Protein AF-0000000082055463 (afdb_homodimer)

Structure (mmCIF, N/CA/C/O backbone):
data_AF-0000000082055463-model_v1
#
loop_
_entity.id
_entity.type
_entity.pdbx_description
1 polymer 'Glycoside hydrolase family 31 TIM barrel domain-containing protein'
#
loop_
_atom_site.group_PDB
_atom_site.id
_atom_site.type_symbol
_atom_site.label_atom_id
_atom_site.label_alt_id
_atom_site.label_comp_id
_atom_site.label_asym_id
_atom_site.label_entity_id
_atom_site.label_seq_id
_atom_site.pdbx_PDB_ins_code
_atom_site.Cartn_x
_atom_site.Cartn_y
_atom_site.Cartn_z
_atom_site.occupancy
_atom_site.B_iso_or_equiv
_atom_site.auth_seq_id
_atom_site.auth_comp_id
_atom_site.auth_asym_id
_atom_site.auth_atom_id
_atom_site.pdbx_PDB_model_num
ATOM 1 N N . MET A 1 1 ? -31.953 27.734 26.719 1 93.81 1 MET A N 1
ATOM 2 C CA . MET A 1 1 ? -32.031 26.891 25.531 1 93.81 1 MET A CA 1
ATOM 3 C C . MET A 1 1 ? -33.469 26.406 25.312 1 93.81 1 MET A C 1
ATOM 5 O O . MET A 1 1 ? -34.125 25.984 26.25 1 93.81 1 MET A O 1
ATOM 9 N N . ASP A 1 2 ? -33.969 26.625 24.141 1 94.31 2 ASP A N 1
ATOM 10 C CA . ASP A 1 2 ? -35.25 26.125 23.703 1 94.31 2 ASP A CA 1
ATOM 11 C C . ASP A 1 2 ? -35.094 24.953 22.719 1 94.31 2 ASP A C 1
ATOM 13 O O . ASP A 1 2 ? -34.719 25.156 21.562 1 94.31 2 ASP A O 1
ATOM 17 N N . LEU A 1 3 ? -35.406 23.812 23.203 1 94.69 3 LEU A N 1
ATOM 18 C CA . LEU A 1 3 ? -35.281 22.594 22.406 1 94.69 3 LEU A CA 1
ATOM 19 C C . LEU A 1 3 ? -36.562 22.328 21.625 1 94.69 3 LEU A C 1
ATOM 21 O O . LEU A 1 3 ? -37.656 22.422 22.188 1 94.69 3 LEU A O 1
ATOM 25 N N . ARG A 1 4 ? -36.438 22.109 20.344 1 95.06 4 ARG A N 1
ATOM 26 C CA . ARG A 1 4 ? -37.531 21.672 19.484 1 95.06 4 ARG A CA 1
ATOM 27 C C . ARG A 1 4 ? -37.25 20.297 18.891 1 95.06 4 ARG A C 1
ATOM 29 O O . ARG A 1 4 ? -36.188 19.719 19.141 1 95.06 4 ARG A O 1
ATOM 36 N N . LYS A 1 5 ? -38.188 19.844 18.141 1 94.56 5 LYS A N 1
ATOM 37 C CA . LYS A 1 5 ? -38.062 18.5 17.578 1 94.56 5 LYS A CA 1
ATOM 38 C C . LYS A 1 5 ? -36.969 18.469 16.5 1 94.56 5 LYS A C 1
ATOM 40 O O . LYS A 1 5 ? -36.375 17.422 16.25 1 94.56 5 LYS A O 1
ATOM 45 N N . ASP A 1 6 ? -36.75 19.609 15.875 1 96.62 6 ASP A N 1
ATOM 46 C CA . ASP A 1 6 ? -35.844 19.625 14.734 1 96.62 6 ASP A CA 1
ATOM 47 C C . ASP A 1 6 ? -34.625 20.484 15.031 1 96.62 6 ASP A C 1
ATOM 49 O O . ASP A 1 6 ? -33.875 20.828 14.117 1 96.62 6 ASP A O 1
ATOM 53 N N . GLY A 1 7 ? -34.406 20.875 16.281 1 96.94 7 GLY A N 1
ATOM 54 C CA . GLY A 1 7 ? -33.25 21.688 16.625 1 96.94 7 GLY A CA 1
ATOM 55 C C . GLY A 1 7 ? -33.438 22.453 17.922 1 96.94 7 GLY A C 1
ATOM 56 O O . GLY A 1 7 ? -34.281 22.109 18.734 1 96.94 7 GLY A O 1
ATOM 57 N N . PHE A 1 8 ? -32.594 23.406 18.172 1 96.56 8 PHE A N 1
ATOM 58 C CA . PHE A 1 8 ? -32.75 24.234 19.359 1 96.56 8 PHE A CA 1
ATOM 59 C C . PHE A 1 8 ? -32.188 25.625 19.109 1 96.56 8 PHE A C 1
ATOM 61 O O . PHE A 1 8 ? -31.469 25.844 18.141 1 96.56 8 PHE A O 1
ATOM 68 N N . ILE A 1 9 ? -32.594 26.5 19.906 1 96.56 9 ILE A N 1
ATOM 69 C CA . ILE A 1 9 ? -32.062 27.844 19.938 1 96.56 9 ILE A CA 1
ATOM 70 C C . ILE A 1 9 ? -31.625 28.203 21.359 1 96.56 9 ILE A C 1
ATOM 72 O O . ILE A 1 9 ? -32.156 27.656 22.328 1 96.56 9 ILE A O 1
ATOM 76 N N . ILE A 1 10 ? -30.688 29.016 21.469 1 96.25 10 ILE A N 1
ATOM 77 C CA . ILE A 1 10 ? -30.25 29.547 22.766 1 96.25 10 ILE A CA 1
ATOM 78 C C . ILE A 1 10 ? -30.406 31.062 22.781 1 96.25 10 ILE A C 1
ATOM 80 O O . ILE A 1 10 ? -29.969 31.75 21.844 1 96.25 10 ILE A O 1
ATOM 84 N N . LYS A 1 11 ? -31 31.547 23.812 1 94.12 11 LYS A N 1
ATOM 85 C CA . LYS A 1 11 ? -31.203 32.969 24 1 94.12 11 LYS A CA 1
ATOM 86 C C . LYS A 1 11 ? -30.328 33.5 25.141 1 94.12 11 LYS A C 1
ATOM 88 O O . LYS A 1 11 ? -30.016 32.781 26.078 1 94.12 11 LYS A O 1
ATOM 93 N N . ASN A 1 12 ? -29.828 34.688 24.938 1 88.38 12 ASN A N 1
ATOM 94 C CA . ASN A 1 12 ? -29.078 35.312 26.031 1 88.38 12 ASN A CA 1
ATOM 95 C C . ASN A 1 12 ? -30.016 35.875 27.109 1 88.38 12 ASN A C 1
ATOM 97 O O . ASN A 1 12 ? -31.219 35.594 27.094 1 88.38 12 ASN A O 1
ATOM 101 N N . THR A 1 13 ? -29.469 36.562 28.078 1 83.62 13 THR A N 1
ATOM 102 C CA . THR A 1 13 ? -30.234 37.062 29.203 1 83.62 13 THR A CA 1
ATOM 103 C C . THR A 1 13 ? -31.266 38.125 28.75 1 83.62 13 THR A C 1
ATOM 105 O O . THR A 1 13 ? -32.281 38.312 29.391 1 83.62 13 THR A O 1
ATOM 108 N N . ASN A 1 14 ? -31.062 38.75 27.594 1 86.88 14 ASN A N 1
ATOM 109 C CA . ASN A 1 14 ? -31.953 39.75 27.062 1 86.88 14 ASN A CA 1
ATOM 110 C C . ASN A 1 14 ? -33.031 39.156 26.156 1 86.88 14 ASN A C 1
ATOM 112 O O . ASN A 1 14 ? -33.844 39.875 25.578 1 86.88 14 ASN A O 1
ATOM 116 N N . GLY A 1 15 ? -32.906 37.875 25.969 1 88.62 15 GLY A N 1
ATOM 117 C CA . GLY A 1 15 ? -33.906 37.219 25.156 1 88.62 15 GLY A CA 1
ATOM 118 C C . GLY A 1 15 ? -33.531 37.125 23.688 1 88.62 15 GLY A C 1
ATOM 119 O O . GLY A 1 15 ? -34.312 36.625 22.875 1 88.62 15 GLY A O 1
ATOM 120 N N . GLU A 1 16 ? -32.406 37.594 23.359 1 91.19 16 GLU A N 1
ATOM 121 C CA . GLU A 1 16 ? -31.953 37.531 21.969 1 91.19 16 GLU A CA 1
ATOM 122 C C . GLU A 1 16 ? -31.391 36.156 21.641 1 91.19 16 GLU A C 1
ATOM 124 O O . GLU A 1 16 ? -30.656 35.594 22.438 1 91.19 16 GLU A O 1
ATOM 129 N N . VAL A 1 17 ? -31.719 35.719 20.438 1 93.81 17 VAL A N 1
ATOM 130 C CA . VAL A 1 17 ? -31.188 34.438 19.984 1 93.81 17 VAL A CA 1
ATOM 131 C C . VAL A 1 17 ? -29.703 34.594 19.625 1 93.81 17 VAL A C 1
ATOM 133 O O . VAL A 1 17 ? -29.359 35.375 18.719 1 93.81 17 VAL A O 1
ATOM 136 N N . VAL A 1 18 ? -28.875 33.812 20.25 1 94.62 18 VAL A N 1
ATOM 137 C CA . VAL A 1 18 ? -27.438 33.969 20.031 1 94.62 18 VAL A CA 1
ATOM 138 C C . VAL A 1 18 ? -26.891 32.719 19.359 1 94.62 18 VAL A C 1
ATOM 140 O O . VAL A 1 18 ? -25.75 32.688 18.875 1 94.62 18 VAL A O 1
ATOM 143 N N . PHE A 1 19 ? -27.672 31.656 19.312 1 96.06 19 PHE A N 1
ATOM 144 C CA . PHE A 1 19 ? -27.219 30.406 18.719 1 96.06 19 PHE A CA 1
ATOM 145 C C . PHE A 1 19 ? -28.406 29.594 18.203 1 96.06 19 PHE A C 1
ATOM 147 O O . PHE A 1 19 ? -29.453 29.547 18.859 1 96.06 19 PHE A O 1
ATOM 154 N N . ARG A 1 20 ? -28.25 29.078 17.078 1 96.88 20 ARG A N 1
ATOM 155 C CA . ARG A 1 20 ? -29.297 28.266 16.469 1 96.88 20 ARG A CA 1
ATOM 156 C C . ARG A 1 20 ? -28.703 27.047 15.758 1 96.88 20 ARG A C 1
ATOM 158 O O . ARG A 1 20 ? -27.734 27.172 15 1 96.88 20 ARG A O 1
ATOM 165 N N . LEU A 1 21 ? -29.25 25.891 16.016 1 97.44 21 LEU A N 1
ATOM 166 C CA . LEU A 1 21 ? -28.812 24.641 15.406 1 97.44 21 LEU A CA 1
ATOM 167 C C . LEU A 1 21 ? -30 23.766 15.039 1 97.44 21 LEU A C 1
ATOM 169 O O . LEU A 1 21 ? -30.984 23.688 15.789 1 97.44 21 LEU A O 1
ATOM 173 N N . ALA A 1 22 ? -29.953 23.172 13.844 1 97.69 22 ALA A N 1
ATOM 174 C CA . ALA A 1 22 ? -31 22.281 13.375 1 97.69 22 ALA A CA 1
ATOM 175 C C . ALA A 1 22 ? -30.5 20.844 13.281 1 97.69 22 ALA A C 1
ATOM 177 O O . ALA A 1 22 ? -29.359 20.609 12.883 1 97.69 22 ALA A O 1
ATOM 178 N N . PHE A 1 23 ? -31.438 19.922 13.633 1 97.31 23 PHE A N 1
ATOM 179 C CA . PHE A 1 23 ? -31.156 18.5 13.469 1 97.31 23 PHE A CA 1
ATOM 180 C C . PHE A 1 23 ? -31.5 18.031 12.07 1 97.31 23 PHE A C 1
ATOM 182 O O . PHE A 1 23 ? -32.688 17.781 11.766 1 97.31 23 PHE A O 1
ATOM 189 N N . GLN A 1 24 ? -30.516 17.766 11.25 1 94.19 24 GLN A N 1
ATOM 190 C CA . GLN A 1 24 ? -30.781 17.312 9.891 1 94.19 24 GLN A CA 1
ATOM 191 C C . GLN A 1 24 ? -30.953 15.797 9.836 1 94.19 24 GLN A C 1
ATOM 193 O O . GLN A 1 24 ? -31.594 15.266 8.93 1 94.19 24 GLN A O 1
ATOM 198 N N . SER A 1 25 ? -30.344 15.156 10.82 1 88.56 25 SER A N 1
ATOM 199 C CA . SER A 1 25 ? -30.312 13.695 10.852 1 88.56 25 SER A CA 1
ATOM 200 C C . SER A 1 25 ? -31.688 13.117 11.172 1 88.56 25 SER A C 1
ATOM 202 O O . SER A 1 25 ? -31.938 11.938 10.938 1 88.56 25 SER A O 1
ATOM 204 N N . GLY A 1 26 ? -32.5 13.922 11.734 1 90.62 26 GLY A N 1
ATOM 205 C CA . GLY A 1 26 ? -33.844 13.469 12.102 1 90.62 26 GLY A CA 1
ATOM 206 C C . GLY A 1 26 ? -34.562 14.438 13.008 1 90.62 26 GLY A C 1
ATOM 207 O O . GLY A 1 26 ? -34.031 15.477 13.383 1 90.62 26 GLY A O 1
ATOM 208 N N . THR A 1 27 ? -35.812 13.992 13.273 1 95.38 27 THR A N 1
ATOM 209 C CA . THR A 1 27 ? -36.625 14.766 14.203 1 95.38 27 THR A CA 1
ATOM 210 C C . THR A 1 27 ? -36.844 13.992 15.508 1 95.38 27 THR A C 1
ATOM 212 O O . THR A 1 27 ? -37.188 12.812 15.484 1 95.38 27 THR A O 1
ATOM 215 N N . LEU A 1 28 ? -36.594 14.695 16.594 1 95.69 28 LEU A N 1
ATOM 216 C CA . LEU A 1 28 ? -36.75 14.055 17.891 1 95.69 28 LEU A CA 1
ATOM 217 C C . LEU A 1 28 ? -38.219 13.75 18.188 1 95.69 28 LEU A C 1
ATOM 219 O O . LEU A 1 28 ? -39.094 14.547 17.875 1 95.69 28 LEU A O 1
ATOM 223 N N . ASP A 1 29 ? -38.375 12.586 18.781 1 95.62 29 ASP A N 1
ATOM 224 C CA . ASP A 1 29 ? -39.656 12.289 19.406 1 95.62 29 ASP A CA 1
ATOM 225 C C . ASP A 1 29 ? -39.75 12.875 20.812 1 95.62 29 ASP A C 1
ATOM 227 O O . ASP A 1 29 ? -39.281 12.25 21.766 1 95.62 29 ASP A O 1
ATOM 231 N N . LEU A 1 30 ? -40.406 13.922 20.938 1 92.88 30 LEU A N 1
ATOM 232 C CA . LEU A 1 30 ? -40.406 14.656 22.203 1 92.88 30 LEU A CA 1
ATOM 233 C C . LEU A 1 30 ? -41.125 13.836 23.297 1 92.88 30 LEU A C 1
ATOM 235 O O . LEU A 1 30 ? -40.844 14.031 24.484 1 92.88 30 LEU A O 1
ATOM 239 N N . GLU A 1 31 ? -41.938 12.945 22.891 1 94.06 31 GLU A N 1
ATOM 240 C CA . GLU A 1 31 ? -42.625 12.086 23.859 1 94.06 31 GLU A CA 1
ATOM 241 C C . GLU A 1 31 ? -41.656 11.102 24.5 1 94.06 31 GLU A C 1
ATOM 243 O O . GLU A 1 31 ? -41.938 10.547 25.562 1 94.06 31 GLU A O 1
ATOM 248 N N . SER A 1 32 ? -40.562 10.891 23.859 1 95.94 32 SER A N 1
ATOM 249 C CA . SER A 1 32 ? -39.562 9.945 24.359 1 95.94 32 SER A CA 1
ATOM 250 C C . SER A 1 32 ? -38.562 10.641 25.266 1 95.94 32 SER A C 1
ATOM 252 O O . SER A 1 32 ? -37.625 10.008 25.766 1 95.94 32 SER A O 1
ATOM 254 N N . CYS A 1 33 ? -38.719 11.898 25.453 1 95.69 33 CYS A N 1
ATOM 255 C CA . CYS A 1 33 ? -37.719 12.688 26.203 1 95.69 33 CYS A CA 1
ATOM 256 C C . CYS A 1 33 ? -38.094 12.75 27.688 1 95.69 33 CYS A C 1
ATOM 258 O O . CYS A 1 33 ? -39.281 12.773 28.031 1 95.69 33 CYS A O 1
ATOM 260 N N . SER A 1 34 ? -37.125 12.695 28.531 1 95.94 34 SER A N 1
ATOM 261 C CA . SER A 1 34 ? -37.281 12.859 29.969 1 95.94 34 SER A CA 1
ATOM 262 C C . SER A 1 34 ? -36.156 13.695 30.562 1 95.94 34 SER A C 1
ATOM 264 O O . SER A 1 34 ? -35.031 13.68 30.047 1 95.94 34 SER A O 1
ATOM 266 N N . LYS A 1 35 ? -36.469 14.461 31.531 1 94.12 35 LYS A N 1
ATOM 267 C CA . LYS A 1 35 ? -35.469 15.312 32.188 1 94.12 35 LYS A CA 1
ATOM 268 C C . LYS A 1 35 ? -35.188 14.836 33.594 1 94.12 35 LYS A C 1
ATOM 270 O O . LYS A 1 35 ? -36.125 14.641 34.406 1 94.12 35 LYS A O 1
ATOM 275 N N . GLU A 1 36 ? -34.062 14.57 33.844 1 94.38 36 GLU A N 1
ATOM 276 C CA . GLU A 1 36 ? -33.562 14.234 35.188 1 94.38 36 GLU A CA 1
ATOM 277 C C . GLU A 1 36 ? -32.469 15.188 35.625 1 94.38 36 GLU A C 1
ATOM 279 O O . GLU A 1 36 ? -31.312 15.031 35.219 1 94.38 36 GLU A O 1
ATOM 284 N N . GLY A 1 37 ? -32.781 16.078 36.5 1 92.75 37 GLY A N 1
ATOM 285 C CA . GLY A 1 37 ? -31.797 17.062 36.906 1 92.75 37 GLY A CA 1
ATOM 286 C C . GLY A 1 37 ? -31.406 18 35.781 1 92.75 37 GLY A C 1
ATOM 287 O O . GLY A 1 37 ? -32.281 18.641 35.156 1 92.75 37 GLY A O 1
ATOM 288 N N . GLU A 1 38 ? -30.141 17.953 35.5 1 93.38 38 GLU A N 1
ATOM 289 C CA . GLU A 1 38 ? -29.625 18.844 34.5 1 93.38 38 GLU A CA 1
ATOM 290 C C . GLU A 1 38 ? -29.469 18.125 33.156 1 93.38 38 GLU A C 1
ATOM 292 O O . GLU A 1 38 ? -28.922 18.688 32.188 1 93.38 38 GLU A O 1
ATOM 297 N N . ILE A 1 39 ? -30.016 16.938 33.062 1 96.19 39 ILE A N 1
ATOM 298 C CA . ILE A 1 39 ? -29.844 16.156 31.859 1 96.19 39 ILE A CA 1
ATOM 299 C C . ILE A 1 39 ? -31.188 15.844 31.234 1 96.19 39 ILE A C 1
ATOM 301 O O . ILE A 1 39 ? -32.094 15.336 31.906 1 96.19 39 ILE A O 1
ATOM 305 N N . LEU A 1 40 ? -31.422 16.25 30.094 1 96.88 40 LEU A N 1
ATOM 306 C CA . LEU A 1 40 ? -32.562 15.852 29.266 1 96.88 40 LEU A CA 1
ATOM 307 C C . LEU A 1 40 ? -32.156 14.727 28.297 1 96.88 40 LEU A C 1
ATOM 309 O O . LEU A 1 40 ? -31.141 14.828 27.609 1 96.88 40 LEU A O 1
ATOM 313 N N . THR A 1 41 ? -32.906 13.672 28.281 1 97.12 41 THR A N 1
ATOM 314 C CA . THR A 1 41 ? -32.594 12.531 27.422 1 97.12 41 THR A CA 1
ATOM 315 C C . THR A 1 41 ? -33.75 12.18 26.531 1 97.12 41 THR A C 1
ATOM 317 O O . THR A 1 41 ? -34.906 12.25 26.953 1 97.12 41 THR A O 1
ATOM 320 N N . CYS A 1 42 ? -33.5 11.922 25.312 1 96.69 42 CYS A N 1
ATOM 321 C CA . CYS A 1 42 ? -34.469 11.367 24.375 1 96.69 42 CYS A CA 1
ATOM 322 C C . CYS A 1 42 ? -34 10.031 23.812 1 96.69 42 CYS A C 1
ATOM 324 O O . CYS A 1 42 ? -32.812 9.867 23.531 1 96.69 42 CYS A O 1
ATOM 326 N N . THR A 1 43 ? -34.938 9.078 23.547 1 96.31 43 THR A N 1
ATOM 327 C CA . THR A 1 43 ? -34.531 7.73 23.172 1 96.31 43 THR A CA 1
ATOM 328 C C . THR A 1 43 ? -34.938 7.406 21.75 1 96.31 43 THR A C 1
ATOM 330 O O . THR A 1 43 ? -34.594 6.359 21.203 1 96.31 43 THR A O 1
ATOM 333 N N . ARG A 1 44 ? -35.75 8.328 21.109 1 95.31 44 ARG A N 1
ATOM 334 C CA . ARG A 1 44 ? -36.25 8.016 19.781 1 95.31 44 ARG A CA 1
ATOM 335 C C . ARG A 1 44 ? -36.312 9.258 18.906 1 95.31 44 ARG A C 1
ATOM 337 O O . ARG A 1 44 ? -36.531 10.367 19.406 1 95.31 44 ARG A O 1
ATOM 344 N N . SER A 1 45 ? -36.031 9.031 17.672 1 93.69 45 SER A N 1
ATOM 345 C CA . SER A 1 45 ? -36.312 9.992 16.625 1 93.69 45 SER A CA 1
ATOM 346 C C . SER A 1 45 ? -37.25 9.398 15.578 1 93.69 45 SER A C 1
ATOM 348 O O . SER A 1 45 ? -37.75 8.281 15.75 1 93.69 45 SER A O 1
ATOM 350 N N . ASP A 1 46 ? -37.531 10.109 14.516 1 92.38 46 ASP A N 1
ATOM 351 C CA . ASP A 1 46 ? -38.406 9.609 13.438 1 92.38 46 ASP A CA 1
ATOM 352 C C . ASP A 1 46 ? -37.719 8.477 12.672 1 92.38 46 ASP A C 1
ATOM 354 O O . ASP A 1 46 ? -38.344 7.773 11.891 1 92.38 46 ASP A O 1
ATOM 358 N N . ARG A 1 47 ? -36.406 8.242 12.93 1 87.69 47 ARG A N 1
ATOM 359 C CA . ARG A 1 47 ? -35.656 7.246 12.188 1 87.69 47 ARG A CA 1
ATOM 360 C C . ARG A 1 47 ? -35.406 6.004 13.031 1 87.69 47 ARG A C 1
ATOM 362 O O . ARG A 1 47 ? -34.812 5.027 12.562 1 87.69 47 ARG A O 1
ATOM 369 N N . GLY A 1 48 ? -35.812 6.176 14.312 1 90.25 48 GLY A N 1
ATOM 370 C CA . GLY A 1 48 ? -35.625 5.008 15.164 1 90.25 48 GLY A CA 1
ATOM 371 C C . GLY A 1 48 ? -35 5.336 16.516 1 90.25 48 GLY A C 1
ATOM 372 O O . GLY A 1 48 ? -35.219 6.422 17.047 1 90.25 48 GLY A O 1
ATOM 373 N N . LYS A 1 49 ? -34.375 4.293 17 1 92.06 49 LYS A N 1
ATOM 374 C CA . LYS A 1 49 ? -33.75 4.426 18.328 1 92.06 49 LYS A CA 1
ATOM 375 C C . LYS A 1 49 ? -32.5 5.312 18.266 1 92.06 49 LYS A C 1
ATOM 377 O O . LYS A 1 49 ? -31.734 5.254 17.312 1 92.06 49 LYS A O 1
ATOM 382 N N . LEU A 1 50 ? -32.375 6.195 19.297 1 92.44 50 LEU A N 1
ATOM 383 C CA . LEU A 1 50 ? -31.188 7.051 19.375 1 92.44 50 LEU A CA 1
ATOM 384 C C . LEU A 1 50 ? -30.812 7.336 20.812 1 92.44 50 LEU A C 1
ATOM 386 O O . LEU A 1 50 ? -31.641 7.137 21.719 1 92.44 50 LEU A O 1
ATOM 390 N N . ASN A 1 51 ? -29.625 7.637 21.062 1 94.88 51 ASN A N 1
ATOM 391 C CA . ASN A 1 51 ? -29.125 8.188 22.328 1 94.88 51 ASN A CA 1
ATOM 392 C C . ASN A 1 51 ? -28.875 9.688 22.219 1 94.88 51 ASN A C 1
ATOM 394 O O . ASN A 1 51 ? -27.797 10.109 21.781 1 94.88 51 ASN A O 1
ATOM 398 N N . PHE A 1 52 ? -29.906 10.422 22.625 1 96.75 52 PHE A N 1
ATOM 399 C CA . PHE A 1 52 ? -29.812 11.875 22.594 1 96.75 52 PHE A CA 1
ATOM 400 C C . PHE A 1 52 ? -29.875 12.445 24.016 1 96.75 52 PHE A C 1
ATOM 402 O O . PHE A 1 52 ? -30.703 12.016 24.812 1 96.75 52 PHE A O 1
ATOM 409 N N . PHE A 1 53 ? -28.984 13.438 24.297 1 97.06 53 PHE A N 1
ATOM 410 C CA . PHE A 1 53 ? -29.172 14.133 25.562 1 97.06 53 PHE A CA 1
ATOM 411 C C . PHE A 1 53 ? -28.609 15.547 25.5 1 97.06 53 PHE A C 1
ATOM 413 O O . PHE A 1 53 ? -27.781 15.852 24.625 1 97.06 53 PHE A O 1
ATOM 420 N N . ILE A 1 54 ? -29.062 16.375 26.328 1 97.25 54 ILE A N 1
ATOM 421 C CA . ILE A 1 54 ? -28.562 17.719 26.609 1 97.25 54 ILE A CA 1
ATOM 422 C C . ILE A 1 54 ? -28.297 17.844 28.109 1 97.25 54 ILE A C 1
ATOM 424 O O . ILE A 1 54 ? -29.188 17.594 28.922 1 97.25 54 ILE A O 1
ATOM 428 N N . GLN A 1 55 ? -27.125 18.188 28.422 1 97.19 55 GLN A N 1
ATOM 429 C CA . GLN A 1 55 ? -26.781 18.453 29.812 1 97.19 55 GLN A CA 1
ATOM 430 C C . GLN A 1 55 ? -26.438 19.922 30.016 1 97.19 55 GLN A C 1
ATOM 432 O O . GLN A 1 55 ? -25.547 20.469 29.344 1 97.19 55 GLN A O 1
ATOM 437 N N . THR A 1 56 ? -27.125 20.516 30.828 1 95 56 THR A N 1
ATOM 438 C CA . THR A 1 56 ? -26.844 21.906 31.172 1 95 56 THR A CA 1
ATOM 439 C C . THR A 1 56 ? -25.766 22 32.25 1 95 56 THR A C 1
ATOM 441 O O . THR A 1 56 ? -25.828 21.312 33.25 1 95 56 THR A O 1
ATOM 444 N N . VAL A 1 57 ? -24.812 22.734 31.938 1 91.56 57 VAL A N 1
ATOM 445 C CA . VAL A 1 57 ? -23.719 22.953 32.875 1 91.56 57 VAL A CA 1
ATOM 446 C C . VAL A 1 57 ? -23.578 24.453 33.156 1 91.56 57 VAL A C 1
ATOM 448 O O . VAL A 1 57 ? -23.438 25.25 32.219 1 91.56 57 VAL A O 1
ATOM 451 N N . LYS A 1 58 ? -23.594 24.812 34.469 1 87.56 58 LYS A N 1
ATOM 452 C CA . LYS A 1 58 ? -23.438 26.203 34.844 1 87.56 58 LYS A CA 1
ATOM 453 C C . LYS A 1 58 ? -22.141 26.406 35.625 1 87.56 58 LYS A C 1
ATOM 455 O O . LYS A 1 58 ? -22.156 26.453 36.875 1 87.56 58 LYS A O 1
ATOM 460 N N . PRO A 1 59 ? -21.156 26.578 34.906 1 76.19 59 PRO A N 1
ATOM 461 C CA . PRO A 1 59 ? -19.859 26.656 35.594 1 76.19 59 PRO A CA 1
ATOM 462 C C . PRO A 1 59 ? -19.719 27.938 36.438 1 76.19 59 PRO A C 1
ATOM 464 O O . PRO A 1 59 ? -19.125 27.906 37.5 1 76.19 59 PRO A O 1
ATOM 467 N N . LYS A 1 60 ? -20.031 29.094 35.875 1 78.38 60 LYS A N 1
ATOM 468 C CA . LYS A 1 60 ? -20 30.391 36.562 1 78.38 60 LYS A CA 1
ATOM 469 C C . LYS A 1 60 ? -21.297 31.156 36.344 1 78.38 60 LYS A C 1
ATOM 471 O O . LYS A 1 60 ? -22.109 30.781 35.5 1 78.38 60 LYS A O 1
ATOM 476 N N . ASP A 1 61 ? -21.391 32.188 37 1 75.44 61 ASP A N 1
ATOM 477 C CA . ASP A 1 61 ? -22.609 33 36.969 1 75.44 61 ASP A CA 1
ATOM 478 C C . ASP A 1 61 ? -22.812 33.625 35.594 1 75.44 61 ASP A C 1
ATOM 480 O O . ASP A 1 61 ? -23.938 33.781 35.125 1 75.44 61 ASP A O 1
ATOM 484 N N . THR A 1 62 ? -21.781 33.781 34.844 1 84.81 62 THR A N 1
ATOM 485 C CA . THR A 1 62 ? -21.922 34.562 33.625 1 84.81 62 THR A CA 1
ATOM 486 C C . THR A 1 62 ? -21.75 33.656 32.406 1 84.81 62 THR A C 1
ATOM 488 O O . THR A 1 62 ? -21.766 34.125 31.266 1 84.81 62 THR A O 1
ATOM 491 N N . VAL A 1 63 ? -21.672 32.344 32.625 1 91.88 63 VAL A N 1
ATOM 492 C CA . VAL A 1 63 ? -21.453 31.422 31.516 1 91.88 63 VAL A CA 1
ATOM 493 C C . VAL A 1 63 ? -22.391 30.234 31.656 1 91.88 63 VAL A C 1
ATOM 495 O O . VAL A 1 63 ? -22.562 29.688 32.75 1 91.88 63 VAL A O 1
ATOM 498 N N . MET A 1 64 ? -23.094 29.922 30.672 1 94.31 64 MET A N 1
ATOM 499 C CA . MET A 1 64 ? -23.922 28.719 30.594 1 94.31 64 MET A CA 1
ATOM 500 C C . MET A 1 64 ? -23.469 27.828 29.438 1 94.31 64 MET A C 1
ATOM 502 O O . MET A 1 64 ? -23.25 28.297 28.328 1 94.31 64 MET A O 1
ATOM 506 N N . CYS A 1 65 ? -23.25 26.578 29.75 1 96.12 65 CYS A N 1
ATOM 507 C CA . CYS A 1 65 ? -22.828 25.641 28.719 1 96.12 65 CYS A CA 1
ATOM 508 C C . CYS A 1 65 ? -23.828 24.484 28.594 1 96.12 65 CYS A C 1
ATOM 510 O O . CYS A 1 65 ? -24.562 24.172 29.531 1 96.12 65 CYS A O 1
ATOM 512 N N . TYR A 1 66 ? -23.906 23.922 27.453 1 97.25 66 TYR A N 1
ATOM 513 C CA . TYR A 1 66 ? -24.75 22.766 27.125 1 97.25 66 TYR A CA 1
ATOM 514 C C . TYR A 1 66 ? -23.938 21.672 26.438 1 97.25 66 TYR A C 1
ATOM 516 O O . TYR A 1 66 ? -23.297 21.922 25.422 1 97.25 66 TYR A O 1
ATOM 524 N N . ARG A 1 67 ? -23.906 20.531 27 1 97.56 67 ARG A N 1
ATOM 525 C CA . ARG A 1 67 ? -23.375 19.359 26.328 1 97.56 67 ARG A CA 1
ATOM 526 C C . ARG A 1 67 ? -24.453 18.625 25.547 1 97.56 67 ARG A C 1
ATOM 528 O O . ARG A 1 67 ? -25.484 18.234 26.125 1 97.56 67 ARG A O 1
ATOM 535 N N . VAL A 1 68 ? -24.25 18.5 24.344 1 97.75 68 VAL A N 1
ATOM 536 C CA . VAL A 1 68 ? -25.234 17.844 23.484 1 97.75 68 VAL A CA 1
ATOM 537 C C . VAL A 1 68 ? -24.641 16.594 22.859 1 97.75 68 VAL A C 1
ATOM 539 O O . VAL A 1 68 ? -23.469 16.594 22.438 1 97.75 68 VAL A O 1
ATOM 542 N N . ARG A 1 69 ? -25.391 15.531 22.828 1 97.56 69 ARG A N 1
ATOM 543 C CA . ARG A 1 69 ? -24.953 14.297 22.188 1 97.56 69 ARG A CA 1
ATOM 544 C C . ARG A 1 69 ? -26.094 13.711 21.344 1 97.56 69 ARG A C 1
ATOM 546 O O . ARG A 1 69 ? -27.25 13.695 21.766 1 97.56 69 ARG A O 1
ATOM 553 N N . TRP A 1 70 ? -25.859 13.352 20.156 1 97.25 70 TRP A N 1
ATOM 554 C CA . TRP A 1 70 ? -26.703 12.586 19.25 1 97.25 70 TRP A CA 1
ATOM 555 C C . TRP A 1 70 ? -26 11.344 18.734 1 97.25 70 TRP A C 1
ATOM 557 O O . TRP A 1 70 ? -25.016 11.438 17.984 1 97.25 70 TRP A O 1
ATOM 567 N N . GLU A 1 71 ? -26.422 10.203 19.109 1 94.69 71 GLU A N 1
ATOM 568 C CA . GLU A 1 71 ? -25.797 8.938 18.719 1 94.69 71 GLU A CA 1
ATOM 569 C C . GLU A 1 71 ? -26.828 7.992 18.109 1 94.69 71 GLU A C 1
ATOM 571 O O . GLU A 1 71 ? -27.875 7.754 18.688 1 94.69 71 GLU A O 1
ATOM 576 N N . GLU A 1 72 ? -26.5 7.539 16.953 1 91.19 72 GLU A N 1
ATOM 577 C CA . GLU A 1 72 ? -27.359 6.57 16.266 1 91.19 72 GLU A CA 1
ATOM 578 C C . GLU A 1 72 ? -26.797 5.156 16.406 1 91.19 72 GLU A C 1
ATOM 580 O O . GLU A 1 72 ? -25.594 4.965 16.5 1 91.19 72 GLU A O 1
ATOM 585 N N . PHE A 1 73 ? -27.703 4.098 16.312 1 90.88 73 PHE A N 1
ATOM 586 C CA . PHE A 1 73 ? -27.297 2.707 16.469 1 90.88 73 PHE A CA 1
ATOM 587 C C . PHE A 1 73 ? -27.391 1.964 15.141 1 90.88 73 PHE A C 1
ATOM 589 O O . PHE A 1 73 ? -27.922 0.851 15.086 1 90.88 73 PHE A O 1
ATOM 596 N N . VAL A 1 74 ? -27.078 2.582 14.102 1 87.81 74 VAL A N 1
ATOM 597 C CA . VAL A 1 74 ? -27.062 1.992 12.766 1 87.81 74 VAL A CA 1
ATOM 598 C C . VAL A 1 74 ? -25.703 2.195 12.117 1 87.81 74 VAL A C 1
ATOM 600 O O . VAL A 1 74 ? -25.234 3.328 11.992 1 87.81 74 VAL A O 1
ATOM 603 N N . ALA A 1 75 ? -25.156 1.118 11.734 1 85.12 75 ALA A N 1
ATOM 604 C CA . ALA A 1 75 ? -23.859 1.181 11.086 1 85.12 75 ALA A CA 1
ATOM 605 C C . ALA A 1 75 ? -23.938 1.92 9.758 1 85.12 75 ALA A C 1
ATOM 607 O O . ALA A 1 75 ? -24.969 1.897 9.094 1 85.12 75 ALA A O 1
ATOM 608 N N . ASP A 1 76 ? -22.938 2.641 9.305 1 81.94 76 ASP A N 1
ATOM 609 C CA . ASP A 1 76 ? -22.766 3.316 8.023 1 81.94 76 ASP A CA 1
ATOM 610 C C . ASP A 1 76 ? -23.766 4.453 7.863 1 81.94 76 ASP A C 1
ATOM 612 O O . ASP A 1 76 ? -24.094 4.844 6.738 1 81.94 76 ASP A O 1
ATOM 616 N N . THR A 1 77 ? -24.328 4.906 9.008 1 90.44 77 THR A N 1
ATOM 617 C CA . THR A 1 77 ? -25.234 6.047 8.961 1 90.44 77 THR A CA 1
ATOM 618 C C . THR A 1 77 ? -24.469 7.355 9.125 1 90.44 77 THR A C 1
ATOM 620 O O . THR A 1 77 ? -23.312 7.352 9.562 1 90.44 77 THR A O 1
ATOM 623 N N . VAL A 1 78 ? -25.094 8.422 8.664 1 94.81 78 VAL A N 1
ATOM 624 C CA . VAL A 1 78 ? -24.547 9.766 8.773 1 94.81 78 VAL A CA 1
ATOM 625 C C . VAL A 1 78 ? -25.406 10.602 9.727 1 94.81 78 VAL A C 1
ATOM 627 O O . VAL A 1 78 ? -26.625 10.617 9.625 1 94.81 78 VAL A O 1
ATOM 630 N N . VAL A 1 79 ? -24.812 11.156 10.773 1 96.88 79 VAL A N 1
ATOM 631 C CA . VAL A 1 79 ? -25.469 12.117 11.648 1 96.88 79 VAL A CA 1
ATOM 632 C C . VAL A 1 79 ? -25.062 13.539 11.266 1 96.88 79 VAL A C 1
ATOM 634 O O . VAL A 1 79 ? -23.875 13.844 11.164 1 96.88 79 VAL A O 1
ATOM 637 N N . GLU A 1 80 ? -26.031 14.391 11.078 1 97.62 80 GLU A N 1
ATOM 638 C CA . GLU A 1 80 ? -25.703 15.734 10.609 1 97.62 80 GLU A CA 1
ATOM 639 C C . GLU A 1 80 ? -26.547 16.781 11.344 1 97.62 80 GLU A C 1
ATOM 641 O O . GLU A 1 80 ? -27.75 16.609 11.523 1 97.62 80 GLU A O 1
ATOM 646 N N . HIS A 1 81 ? -25.938 17.812 11.867 1 98.12 81 HIS A N 1
ATOM 647 C CA . HIS A 1 81 ? -26.562 19.031 12.406 1 98.12 81 HIS A CA 1
ATOM 648 C C . HIS A 1 81 ? -26.094 20.266 11.656 1 98.12 81 HIS A C 1
ATOM 650 O O . HIS A 1 81 ? -24.938 20.328 11.203 1 98.12 81 HIS A O 1
ATOM 656 N N . THR A 1 82 ? -26.953 21.172 11.477 1 98 82 THR A N 1
ATOM 657 C CA . THR A 1 82 ? -26.641 22.422 10.797 1 98 82 THR A CA 1
ATOM 658 C C . THR A 1 82 ? -26.656 23.594 11.781 1 98 82 THR A C 1
ATOM 660 O O . THR A 1 82 ? -27.672 23.844 12.438 1 98 82 THR A O 1
ATOM 663 N N . MET A 1 83 ? -25.547 24.234 11.891 1 97.5 83 MET A N 1
ATOM 664 C CA . MET A 1 83 ? -25.453 25.453 12.68 1 97.5 83 MET A CA 1
ATOM 665 C C . MET A 1 83 ? -25.625 26.688 11.797 1 97.5 83 MET A C 1
ATOM 667 O O . MET A 1 83 ? -25.047 26.766 10.711 1 97.5 83 MET A O 1
ATOM 671 N N . PHE A 1 84 ? -26.328 27.656 12.266 1 95.62 84 PHE A N 1
ATOM 672 C CA . PHE A 1 84 ? -26.594 28.859 11.477 1 95.62 84 PHE A CA 1
ATOM 673 C C . PHE A 1 84 ? -25.828 30.047 12.031 1 95.62 84 PHE A C 1
ATOM 675 O O . PHE A 1 84 ? -25.812 30.266 13.25 1 95.62 84 PHE A O 1
ATOM 682 N N . TRP A 1 85 ? -25.172 30.75 11.164 1 89.56 85 TRP A N 1
ATOM 683 C CA . TRP A 1 85 ? -24.375 31.906 11.555 1 89.56 85 TRP A CA 1
ATOM 684 C C . TRP A 1 85 ? -25.281 33.094 11.898 1 89.56 85 TRP A C 1
ATOM 686 O O . TRP A 1 85 ? -24.906 33.938 12.703 1 89.56 85 TRP A O 1
ATOM 696 N N . GLU A 1 86 ? -26.375 33.188 11.258 1 83.94 86 GLU A N 1
ATOM 697 C CA . GLU A 1 86 ? -27.297 34.312 11.43 1 83.94 86 GLU A CA 1
ATOM 698 C C . GLU A 1 86 ? -26.609 35.656 11.234 1 83.94 86 GLU A C 1
ATOM 700 O O . GLU A 1 86 ? -25.906 35.844 10.242 1 83.94 86 GLU A O 1
ATOM 705 N N . ASP A 1 87 ? -26.797 36.656 12.086 1 86.75 87 ASP A N 1
ATOM 706 C CA . ASP A 1 87 ? -26.234 38 11.945 1 86.75 87 ASP A CA 1
ATOM 707 C C . ASP A 1 87 ? -24.953 38.125 12.742 1 86.75 87 ASP A C 1
ATOM 709 O O . ASP A 1 87 ? -24.438 39.25 12.914 1 86.75 87 ASP A O 1
ATOM 713 N N . ALA A 1 88 ? -24.375 37.031 13.125 1 91.25 88 ALA A N 1
ATOM 714 C CA . ALA A 1 88 ? -23.156 37.062 13.93 1 91.25 88 ALA A CA 1
ATOM 715 C C . ALA A 1 88 ? -21.922 36.844 13.062 1 91.25 88 ALA A C 1
ATOM 717 O O . ALA A 1 88 ? -22.016 36.281 11.969 1 91.25 88 ALA A O 1
ATOM 718 N N . HIS A 1 89 ? -20.766 37.406 13.539 1 93.31 89 HIS A N 1
ATOM 719 C CA . HIS A 1 89 ? -19.453 37.062 12.992 1 93.31 89 HIS A CA 1
ATOM 720 C C . HIS A 1 89 ? -18.844 35.875 13.727 1 93.31 89 HIS A C 1
ATOM 722 O O . HIS A 1 89 ? -18.938 35.781 14.945 1 93.31 89 HIS A O 1
ATOM 728 N N . TRP A 1 90 ? -18.375 35 12.953 1 95.25 90 TRP A N 1
ATOM 729 C CA . TRP A 1 90 ? -17.797 33.812 13.547 1 95.25 90 TRP A CA 1
ATOM 730 C C . TRP A 1 90 ? -16.297 33.75 13.312 1 95.25 90 TRP A C 1
ATOM 732 O O . TRP A 1 90 ? -15.797 34.281 12.32 1 95.25 90 TRP A O 1
ATOM 742 N N . TYR A 1 91 ? -15.586 33.062 14.25 1 96.75 91 TYR A N 1
ATOM 743 C CA . TYR A 1 91 ? -14.141 32.906 14.266 1 96.75 91 TYR A CA 1
ATOM 744 C C . TYR A 1 91 ? -13.758 31.469 14.594 1 96.75 91 TYR A C 1
ATOM 746 O O . TYR A 1 91 ? -14.57 30.719 15.141 1 96.75 91 TYR A O 1
ATOM 754 N N . GLY A 1 92 ? -12.523 31.109 14.219 1 96.88 92 GLY A N 1
ATOM 755 C CA . GLY A 1 92 ? -12 29.828 14.625 1 96.88 92 GLY A CA 1
ATOM 756 C C . GLY A 1 92 ? -11.977 28.797 13.508 1 96.88 92 GLY A C 1
ATOM 757 O O . GLY A 1 92 ? -11.945 29.172 12.328 1 96.88 92 GLY A O 1
ATOM 758 N N . GLY A 1 93 ? -11.82 27.516 13.852 1 97.31 93 GLY A N 1
ATOM 759 C CA . GLY A 1 93 ? -11.805 26.422 12.898 1 97.31 93 GLY A CA 1
ATOM 760 C C . GLY A 1 93 ? -10.398 25.969 12.523 1 97.31 93 GLY A C 1
ATOM 761 O O . GLY A 1 93 ? -9.828 25.094 13.164 1 97.31 93 GLY A O 1
ATOM 762 N N . CYS A 1 94 ? -9.938 26.641 11.414 1 97.5 94 CYS A N 1
ATOM 763 C CA . CYS A 1 94 ? -8.656 26.172 10.898 1 97.5 94 CYS A CA 1
ATOM 764 C C . CYS A 1 94 ? -8.039 27.219 9.969 1 97.5 94 CYS A C 1
ATOM 766 O O . CYS A 1 94 ? -8.68 28.203 9.617 1 97.5 94 CYS A O 1
ATOM 768 N N . GLU A 1 95 ? -6.738 26.969 9.742 1 97.12 95 GLU A N 1
ATOM 769 C CA . GLU A 1 95 ? -6.098 27.688 8.648 1 97.12 95 GLU A CA 1
ATOM 770 C C . GLU A 1 95 ? -6.688 27.281 7.301 1 97.12 95 GLU A C 1
ATOM 772 O O . GLU A 1 95 ? -6.988 26.109 7.074 1 97.12 95 GLU A O 1
ATOM 777 N N . MET A 1 96 ? -6.867 28.297 6.438 1 95.88 96 MET A N 1
ATOM 778 C CA . MET A 1 96 ? -7.422 28.047 5.109 1 95.88 96 MET A CA 1
ATOM 779 C C . MET A 1 96 ? -6.562 28.703 4.031 1 95.88 96 MET A C 1
ATOM 781 O O . MET A 1 96 ? -5.758 29.578 4.324 1 95.88 96 MET A O 1
ATOM 785 N N . SER A 1 97 ? -6.73 28.266 2.826 1 95.62 97 SER A N 1
ATOM 786 C CA . SER A 1 97 ? -5.977 28.844 1.723 1 95.62 97 SER A CA 1
ATOM 787 C C . SER A 1 97 ? -6.414 30.281 1.458 1 95.62 97 SER A C 1
ATOM 789 O O . SER A 1 97 ? -5.582 31.141 1.157 1 95.62 97 SER A O 1
ATOM 791 N N . VAL A 1 98 ? -7.66 30.469 1.523 1 95.38 98 VAL A N 1
ATOM 792 C CA . VAL A 1 98 ? -8.219 31.828 1.507 1 95.38 98 VAL A CA 1
ATOM 793 C C . VAL A 1 98 ? -8.703 32.188 2.904 1 95.38 98 VAL A C 1
ATOM 795 O O . VAL A 1 98 ? -9.664 31.625 3.412 1 95.38 98 VAL A O 1
ATOM 798 N N . GLN A 1 99 ? -8.055 33.156 3.479 1 94.62 99 GLN A N 1
ATOM 799 C CA . GLN A 1 99 ? -8.289 33.438 4.891 1 94.62 99 GLN A CA 1
ATOM 800 C C . GLN A 1 99 ? -8.828 34.844 5.094 1 94.62 99 GLN A C 1
ATOM 802 O O . GLN A 1 99 ? -8.188 35.844 4.691 1 94.62 99 GLN A O 1
ATOM 807 N N . HIS A 1 100 ? -9.961 34.938 5.68 1 95.5 100 HIS A N 1
ATOM 808 C CA . HIS A 1 100 ? -10.555 36.219 6.07 1 95.5 100 HIS A CA 1
ATOM 809 C C . HIS A 1 100 ? -10.781 36.281 7.578 1 95.5 100 HIS A C 1
ATOM 811 O O . HIS A 1 100 ? -10.742 35.25 8.258 1 95.5 100 HIS A O 1
ATOM 817 N N . TRP A 1 101 ? -11.008 37.406 8.102 1 95 101 TRP A N 1
ATOM 818 C CA . TRP A 1 101 ? -11.344 37.688 9.492 1 95 101 TRP A CA 1
ATOM 819 C C . TRP A 1 101 ? -12.391 38.812 9.586 1 95 101 TRP A C 1
ATOM 821 O O . TRP A 1 101 ? -12.125 39.938 9.211 1 95 101 TRP A O 1
ATOM 831 N N . PRO A 1 102 ? -13.664 38.594 10.055 1 94.44 102 PRO A N 1
ATOM 832 C CA . PRO A 1 102 ? -14.164 37.281 10.453 1 94.44 102 PRO A CA 1
ATOM 833 C C . PRO A 1 102 ? -14.219 36.281 9.289 1 94.44 102 PRO A C 1
ATOM 835 O O . PRO A 1 102 ? -13.938 36.656 8.148 1 94.44 102 PRO A O 1
ATOM 838 N N . ILE A 1 103 ? -14.602 35.062 9.609 1 94.06 103 ILE A N 1
ATOM 839 C CA . ILE A 1 103 ? -14.656 34 8.617 1 94.06 103 ILE A CA 1
ATOM 840 C C . ILE A 1 103 ? -15.594 34.375 7.48 1 94.06 103 ILE A C 1
ATOM 842 O O . ILE A 1 103 ? -16.688 34.906 7.723 1 94.06 103 ILE A O 1
ATOM 846 N N . ARG A 1 104 ? -15.094 34.25 6.254 1 91.88 104 ARG A N 1
ATOM 847 C CA . ARG A 1 104 ? -15.898 34.344 5.039 1 91.88 104 ARG A CA 1
ATOM 848 C C . ARG A 1 104 ? -15.766 33.094 4.188 1 91.88 104 ARG A C 1
ATOM 850 O O . ARG A 1 104 ? -14.672 32.75 3.748 1 91.88 104 ARG A O 1
ATOM 857 N N . LEU A 1 105 ? -16.859 32.438 4.043 1 83.94 105 LEU A N 1
ATOM 858 C CA . LEU A 1 105 ? -16.828 31.172 3.32 1 83.94 105 LEU A CA 1
ATOM 859 C C . LEU A 1 105 ? -17.219 31.375 1.86 1 83.94 105 LEU A C 1
ATOM 861 O O . LEU A 1 105 ? -18.109 32.156 1.556 1 83.94 105 LEU A O 1
ATOM 865 N N . PRO A 1 106 ? -16.422 30.688 1.053 1 82.75 106 PRO A N 1
ATOM 866 C CA . PRO A 1 106 ? -16.766 30.797 -0.368 1 82.75 106 PRO A CA 1
ATOM 867 C C . PRO A 1 106 ? -17.781 29.766 -0.819 1 82.75 106 PRO A C 1
ATOM 869 O O . PRO A 1 106 ? -17.5 28.562 -0.797 1 82.75 106 PRO A O 1
ATOM 872 N N . GLY A 1 107 ? -18.984 30.141 -1.199 1 89.31 107 GLY A N 1
ATOM 873 C CA . GLY A 1 107 ? -19.891 29.25 -1.891 1 89.31 107 GLY A CA 1
ATOM 874 C C . GLY A 1 107 ? -20.391 28.109 -1.018 1 89.31 107 GLY A C 1
ATOM 875 O O . GLY A 1 107 ? -20.859 28.344 0.097 1 89.31 107 GLY A O 1
ATOM 876 N N . TYR A 1 108 ? -20.391 26.906 -1.626 1 93.88 108 TYR A N 1
ATOM 877 C CA . TYR A 1 108 ? -20.906 25.688 -0.996 1 93.88 108 TYR A CA 1
ATOM 878 C C . TYR A 1 108 ? -19.812 24.625 -0.925 1 93.88 108 TYR A C 1
ATOM 880 O O . TYR A 1 108 ? -19.047 24.453 -1.874 1 93.88 108 TYR A O 1
ATOM 888 N N . GLN A 1 109 ? -19.672 24.031 0.203 1 94.88 109 GLN A N 1
ATOM 889 C CA . GLN A 1 109 ? -18.75 22.906 0.388 1 94.88 109 GLN A CA 1
ATOM 890 C C . GLN A 1 109 ? -19.422 21.75 1.093 1 94.88 109 GLN A C 1
ATOM 892 O O . GLN A 1 109 ? -19.953 21.906 2.197 1 94.88 109 GLN A O 1
ATOM 897 N N . GLU A 1 110 ? -19.391 20.531 0.378 1 95.88 110 GLU A N 1
ATOM 898 C CA . GLU A 1 110 ? -19.891 19.312 1.019 1 95.88 110 GLU A CA 1
ATOM 899 C C . GLU A 1 110 ? -19.031 18.938 2.221 1 95.88 110 GLU A C 1
ATOM 901 O O . GLU A 1 110 ? -17.828 19.203 2.24 1 95.88 110 GLU A O 1
ATOM 906 N N . PRO A 1 111 ? -19.656 18.281 3.199 1 97.31 111 PRO A N 1
ATOM 907 C CA . PRO A 1 111 ? -18.875 17.875 4.371 1 97.31 111 PRO A CA 1
ATOM 908 C C . PRO A 1 111 ? -17.688 16.984 4.008 1 97.31 111 PRO A C 1
ATOM 910 O O . PRO A 1 111 ? -17.859 16 3.277 1 97.31 111 PRO A O 1
ATOM 913 N N . MET A 1 112 ? -16.547 17.359 4.48 1 97.19 112 MET A N 1
ATOM 914 C CA . MET A 1 112 ? -15.328 16.578 4.324 1 97.19 112 MET A CA 1
ATOM 915 C C . MET A 1 112 ? -14.625 16.391 5.664 1 97.19 112 MET A C 1
ATOM 917 O O . MET A 1 112 ? -14.891 17.125 6.617 1 97.19 112 MET A O 1
ATOM 921 N N . PRO A 1 113 ? -13.758 15.359 5.715 1 97.75 113 PRO A N 1
ATOM 922 C CA . PRO A 1 113 ? -13.094 15.109 7 1 97.75 113 PRO A CA 1
ATOM 923 C C . PRO A 1 113 ? -12.336 16.328 7.52 1 97.75 113 PRO A C 1
ATOM 925 O O . PRO A 1 113 ? -11.609 16.984 6.762 1 97.75 113 PRO A O 1
ATOM 928 N N . PHE A 1 114 ? -12.609 16.688 8.766 1 98.31 114 PHE A N 1
ATOM 929 C CA . PHE A 1 114 ? -11.898 17.781 9.43 1 98.31 114 PHE A CA 1
ATOM 930 C C . PHE A 1 114 ? -10.602 17.281 10.062 1 98.31 114 PHE A C 1
ATOM 932 O O . PHE A 1 114 ? -10.531 17.094 11.281 1 98.31 114 PHE A O 1
ATOM 939 N N . VAL A 1 115 ? -9.578 17.109 9.227 1 98.19 115 VAL A N 1
ATOM 940 C CA . VAL A 1 115 ? -8.266 16.609 9.609 1 98.19 115 VAL A CA 1
ATOM 941 C C . VAL A 1 115 ? -7.18 17.547 9.086 1 98.19 115 VAL A C 1
ATOM 943 O O . VAL A 1 115 ? -7.418 18.344 8.172 1 98.19 115 VAL A O 1
ATOM 946 N N . THR A 1 116 ? -6.023 17.484 9.711 1 98.56 116 THR A N 1
ATOM 947 C CA . THR A 1 116 ? -4.941 18.375 9.312 1 98.56 116 THR A CA 1
ATOM 948 C C . THR A 1 116 ? -4.539 18.125 7.863 1 98.56 116 THR A C 1
ATOM 950 O O . THR A 1 116 ? -4.348 16.984 7.453 1 98.56 116 THR A O 1
ATOM 953 N N . SER A 1 117 ? -4.453 19.203 7.102 1 98.12 117 SER A N 1
ATOM 954 C CA . SER A 1 117 ? -4.078 19.078 5.695 1 98.12 117 SER A CA 1
ATOM 955 C C . SER A 1 117 ? -3.166 20.234 5.27 1 98.12 117 SER A C 1
ATOM 957 O O . SER A 1 117 ? -3.139 21.281 5.91 1 98.12 117 SER A O 1
ATOM 959 N N . ASP A 1 118 ? -2.381 20.016 4.27 1 97.75 118 ASP A N 1
ATOM 960 C CA . ASP A 1 118 ? -1.527 21.016 3.627 1 97.75 118 ASP A CA 1
ATOM 961 C C . ASP A 1 118 ? -2.305 21.812 2.584 1 97.75 118 ASP A C 1
ATOM 963 O O . ASP A 1 118 ? -2.377 21.406 1.418 1 97.75 118 ASP A O 1
ATOM 967 N N . VAL A 1 119 ? -2.777 22.938 2.918 1 96.56 119 VAL A N 1
ATOM 968 C CA . VAL A 1 119 ? -3.676 23.688 2.049 1 96.56 119 VAL A CA 1
ATOM 969 C C . VAL A 1 119 ? -2.873 24.391 0.955 1 96.56 119 VAL A C 1
ATOM 971 O O . VAL A 1 119 ? -3.445 25 0.055 1 96.56 119 VAL A O 1
ATOM 974 N N . TYR A 1 120 ? -1.588 24.375 1.114 1 95.38 120 TYR A N 1
ATOM 975 C CA . TYR A 1 120 ? -0.782 24.844 -0.003 1 95.38 120 TYR A CA 1
ATOM 976 C C . TYR A 1 120 ? -0.888 23.906 -1.196 1 95.38 120 TYR A C 1
ATOM 978 O O . TYR A 1 120 ? -1.082 24.344 -2.33 1 95.38 120 TYR A O 1
ATOM 986 N N . SER A 1 121 ? -0.805 22.625 -0.923 1 92.88 121 SER A N 1
ATOM 987 C CA . SER A 1 121 ? -0.863 21.594 -1.951 1 92.88 121 SER A CA 1
ATOM 988 C C . SER A 1 121 ? -2.301 21.172 -2.234 1 92.88 121 SER A C 1
ATOM 990 O O . SER A 1 121 ? -2.635 20.797 -3.361 1 92.88 121 SER A O 1
ATOM 992 N N . PHE A 1 122 ? -3.119 21.25 -1.167 1 92.56 122 PHE A N 1
ATOM 993 C CA . PHE A 1 122 ? -4.52 20.844 -1.261 1 92.56 122 PHE A CA 1
ATOM 994 C C . PHE A 1 122 ? -5.438 22 -0.855 1 92.56 122 PHE A C 1
ATOM 996 O O . PHE A 1 122 ? -5.992 22 0.244 1 92.56 122 PHE A O 1
ATOM 1003 N N . ARG A 1 123 ? -5.719 22.906 -1.72 1 92.12 123 ARG A N 1
ATOM 1004 C CA . ARG A 1 123 ? -6.297 24.219 -1.464 1 92.12 123 ARG A CA 1
ATOM 1005 C C . ARG A 1 123 ? -7.688 24.094 -0.849 1 92.12 123 ARG A C 1
ATOM 1007 O O . ARG A 1 123 ? -8.109 24.953 -0.078 1 92.12 123 ARG A O 1
ATOM 1014 N N . GLY A 1 124 ? -8.406 23.109 -1.165 1 91.12 124 GLY A N 1
ATOM 1015 C CA . GLY A 1 124 ? -9.789 23 -0.712 1 91.12 124 GLY A CA 1
ATOM 1016 C C . GLY A 1 124 ? -9.93 22.266 0.612 1 91.12 124 GLY A C 1
ATOM 1017 O O . GLY A 1 124 ? -11.039 22.109 1.121 1 91.12 124 GLY A O 1
ATOM 1018 N N . SER A 1 125 ? -8.852 21.953 1.238 1 94.81 125 SER A N 1
ATOM 1019 C CA . SER A 1 125 ? -8.875 21.203 2.488 1 94.81 125 SER A CA 1
ATOM 1020 C C . SER A 1 125 ? -8.812 22.141 3.695 1 94.81 125 SER A C 1
ATOM 1022 O O . SER A 1 125 ? -8.852 23.359 3.545 1 94.81 125 SER A O 1
ATOM 1024 N N . PHE A 1 126 ? -8.891 21.516 4.855 1 96.81 126 PHE A N 1
ATOM 1025 C CA . PHE A 1 126 ? -8.695 22.25 6.102 1 96.81 126 PHE A CA 1
ATOM 1026 C C . PHE A 1 126 ? -7.219 22.281 6.484 1 96.81 126 PHE A C 1
ATOM 1028 O O . PHE A 1 126 ? -6.52 21.266 6.375 1 96.81 126 PHE A O 1
ATOM 1035 N N . GLY A 1 127 ? -6.738 23.328 6.871 1 96.38 127 GLY A N 1
ATOM 1036 C CA . GLY A 1 127 ? -5.316 23.609 6.992 1 96.38 127 GLY A CA 1
ATOM 1037 C C . GLY A 1 127 ? -4.637 22.781 8.062 1 96.38 127 GLY A C 1
ATOM 1038 O O . GLY A 1 127 ? -5.27 21.906 8.68 1 96.38 127 GLY A O 1
ATOM 1039 N N . GLY A 1 128 ? -3.305 23.016 8.164 1 97.25 128 GLY A N 1
ATOM 1040 C CA . GLY A 1 128 ? -2.457 22.219 9.031 1 97.25 128 GLY A CA 1
ATOM 1041 C C . GLY A 1 128 ? -2.662 22.5 10.508 1 97.25 128 GLY A C 1
ATOM 1042 O O . GLY A 1 128 ? -2.367 21.656 11.359 1 97.25 128 GLY A O 1
ATOM 1043 N N . ILE A 1 129 ? -3.084 23.656 10.836 1 98.31 129 ILE A N 1
ATOM 1044 C CA . ILE A 1 129 ? -3.436 24 12.211 1 98.31 129 ILE A CA 1
ATOM 1045 C C . ILE A 1 129 ? -4.953 24.125 12.336 1 98.31 129 ILE A C 1
ATOM 1047 O O . ILE A 1 129 ? -5.562 25 11.703 1 98.31 129 ILE A O 1
ATOM 1051 N N . LEU A 1 130 ? -5.523 23.25 13.094 1 98.25 130 LEU A N 1
ATOM 1052 C CA . LEU A 1 130 ? -6.977 23.266 13.211 1 98.25 130 LEU A CA 1
ATOM 1053 C C . LEU A 1 130 ? -7.418 22.797 14.594 1 98.25 130 LEU A C 1
ATOM 1055 O O . LEU A 1 130 ? -6.688 22.062 15.266 1 98.25 130 LEU A O 1
ATOM 1059 N N . GLU A 1 131 ? -8.461 23.312 15.086 1 98.38 131 GLU A N 1
ATOM 1060 C CA . GLU A 1 131 ? -9.195 22.906 16.281 1 98.38 131 GLU A CA 1
ATOM 1061 C C . GLU A 1 131 ? -10.695 22.891 16.031 1 98.38 131 GLU A C 1
ATOM 1063 O O . GLU A 1 131 ? -11.219 23.75 15.312 1 98.38 131 GLU A O 1
ATOM 1068 N N . ARG A 1 132 ? -11.352 21.984 16.625 1 98.19 132 ARG A N 1
ATOM 1069 C CA . ARG A 1 132 ? -12.797 21.875 16.5 1 98.19 132 ARG A CA 1
ATOM 1070 C C . ARG A 1 132 ? -13.508 22.906 17.359 1 98.19 132 ARG A C 1
ATOM 1072 O O . ARG A 1 132 ? -14.305 22.547 18.234 1 98.19 132 ARG A O 1
ATOM 1079 N N . TYR A 1 133 ? -13.305 24.156 17.078 1 98.5 133 TYR A N 1
ATOM 1080 C CA . TYR A 1 133 ? -13.742 25.25 17.938 1 98.5 133 TYR A CA 1
ATOM 1081 C C . TYR A 1 133 ? -14.133 26.469 17.109 1 98.5 133 TYR A C 1
ATOM 1083 O O . TYR A 1 133 ? -13.383 26.891 16.234 1 98.5 133 TYR A O 1
ATOM 1091 N N . TRP A 1 134 ? -15.289 27 17.406 1 98.19 134 TRP A N 1
ATOM 1092 C CA . TRP A 1 134 ? -15.75 28.234 16.781 1 98.19 134 TRP A CA 1
ATOM 1093 C C . TRP A 1 134 ? -16.328 29.188 17.828 1 98.19 134 TRP A C 1
ATOM 1095 O O . TRP A 1 134 ? -16.938 28.766 18.812 1 98.19 134 TRP A O 1
ATOM 1105 N N . LEU A 1 135 ? -16.141 30.453 17.594 1 97.56 135 LEU A N 1
ATOM 1106 C CA . LEU A 1 135 ? -16.516 31.531 18.484 1 97.56 135 LEU A CA 1
ATOM 1107 C C . LEU A 1 135 ? -17.344 32.594 17.734 1 97.56 135 LEU A C 1
ATOM 1109 O O . LEU A 1 135 ? -16.984 32.969 16.625 1 97.56 135 LEU A O 1
ATOM 1113 N N . SER A 1 136 ? -18.406 33.031 18.344 1 96.06 136 SER A N 1
ATOM 1114 C CA . SER A 1 136 ? -19.312 34.031 17.75 1 96.06 136 SER A CA 1
ATOM 1115 C C . SER A 1 136 ? -19.141 35.406 18.391 1 96.06 136 SER A C 1
ATOM 1117 O O . SER A 1 136 ? -18.875 35.5 19.594 1 96.06 136 SER A O 1
ATOM 1119 N N . SER A 1 137 ? -19.359 36.438 17.641 1 94.31 137 SER A N 1
ATOM 1120 C CA . SER A 1 137 ? -19.359 37.812 18.156 1 94.31 137 SER A CA 1
ATOM 1121 C C . SER A 1 137 ? -20.5 38.031 19.141 1 94.31 137 SER A C 1
ATOM 1123 O O . SER A 1 137 ? -20.5 39 19.891 1 94.31 137 SER A O 1
ATOM 1125 N N . LYS A 1 138 ? -21.469 37.125 19.125 1 93.31 138 LYS A N 1
ATOM 1126 C CA . LYS A 1 138 ? -22.609 37.219 20.047 1 93.31 138 LYS A CA 1
ATOM 1127 C C . LYS A 1 138 ? -22.359 36.438 21.328 1 93.31 138 LYS A C 1
ATOM 1129 O O . LYS A 1 138 ? -23.297 36.031 22.016 1 93.31 138 LYS A O 1
ATOM 1134 N N . ALA A 1 139 ? -21.125 36.094 21.562 1 94.31 139 ALA A N 1
ATOM 1135 C CA . ALA A 1 139 ? -20.656 35.5 22.812 1 94.31 139 ALA A CA 1
ATOM 1136 C C . ALA A 1 139 ? -21.156 34.062 22.953 1 94.31 139 ALA A C 1
ATOM 1138 O O . ALA A 1 139 ? -21.609 33.656 24.031 1 94.31 139 ALA A O 1
ATOM 1139 N N . ALA A 1 140 ? -21.156 33.375 21.938 1 96.06 140 ALA A N 1
ATOM 1140 C CA . ALA A 1 140 ? -21.391 31.953 21.906 1 96.06 140 ALA A CA 1
ATOM 1141 C C . ALA A 1 140 ? -20.188 31.188 21.359 1 96.06 140 ALA A C 1
ATOM 1143 O O . ALA A 1 140 ? -19.5 31.688 20.453 1 96.06 140 ALA A O 1
ATOM 1144 N N . ALA A 1 141 ? -19.891 30.109 21.906 1 97.62 141 ALA A N 1
ATOM 1145 C CA . ALA A 1 141 ? -18.781 29.266 21.453 1 97.62 141 ALA A CA 1
ATOM 1146 C C . ALA A 1 141 ? -19.219 27.797 21.344 1 97.62 141 ALA A C 1
ATOM 1148 O O . ALA A 1 141 ? -20.047 27.328 22.141 1 97.62 141 ALA A O 1
ATOM 1149 N N . ILE A 1 142 ? -18.688 27.141 20.359 1 98.19 142 ILE A N 1
ATOM 1150 C CA . ILE A 1 142 ? -19 25.734 20.203 1 98.19 142 ILE A CA 1
ATOM 1151 C C . ILE A 1 142 ? -17.703 24.938 20.016 1 98.19 142 ILE A C 1
ATOM 1153 O O . ILE A 1 142 ? -16.797 25.391 19.312 1 98.19 142 ILE A O 1
ATOM 1157 N N . LYS A 1 143 ? -17.562 23.844 20.641 1 98.44 143 LYS A N 1
ATOM 1158 C CA . LYS A 1 143 ? -16.469 22.891 20.484 1 98.44 143 LYS A CA 1
ATOM 1159 C C . LYS A 1 143 ? -17 21.484 20.219 1 98.44 143 LYS A C 1
ATOM 1161 O O . LYS A 1 143 ? -17.797 20.953 21 1 98.44 143 LYS A O 1
ATOM 1166 N N . ILE A 1 144 ? -16.594 20.938 19.125 1 98.5 144 ILE A N 1
ATOM 1167 C CA . ILE A 1 144 ? -16.984 19.578 18.797 1 98.5 144 ILE A CA 1
ATOM 1168 C C . ILE A 1 144 ? -16.094 18.594 19.562 1 98.5 144 ILE A C 1
ATOM 1170 O O . ILE A 1 144 ? -14.883 18.781 19.656 1 98.5 144 ILE A O 1
ATOM 1174 N N . ASN A 1 145 ? -16.656 17.578 20.078 1 97.5 145 ASN A N 1
ATOM 1175 C CA . ASN A 1 145 ? -15.922 16.625 20.906 1 97.5 145 ASN A CA 1
ATOM 1176 C C . ASN A 1 145 ? -14.922 15.828 20.078 1 97.5 145 ASN A C 1
ATOM 1178 O O . ASN A 1 145 ? -15.18 15.508 18.922 1 97.5 145 ASN A O 1
ATOM 1182 N N . ASP A 1 146 ? -13.867 15.406 20.734 1 94.19 146 ASP A N 1
ATOM 1183 C CA . ASP A 1 146 ? -12.766 14.719 20.078 1 94.19 146 ASP A CA 1
ATOM 1184 C C . ASP A 1 146 ? -13.188 13.336 19.594 1 94.19 146 ASP A C 1
ATOM 1186 O O . ASP A 1 146 ? -12.57 12.773 18.688 1 94.19 146 ASP A O 1
ATOM 1190 N N . SER A 1 147 ? -14.188 12.742 20.188 1 93.56 147 SER A N 1
ATOM 1191 C CA . SER A 1 147 ? -14.633 11.383 19.859 1 93.56 147 SER A CA 1
ATOM 1192 C C . SER A 1 147 ? -15.398 11.352 18.547 1 93.56 147 SER A C 1
ATOM 1194 O O . SER A 1 147 ? -15.641 10.281 17.984 1 93.56 147 SER A O 1
ATOM 1196 N N . VAL A 1 148 ? -15.797 12.484 18.047 1 97.56 148 VAL A N 1
ATOM 1197 C CA . VAL A 1 148 ? -16.672 12.578 16.891 1 97.56 148 VAL A CA 1
ATOM 1198 C C . VAL A 1 148 ? -15.867 12.305 15.617 1 97.56 148 VAL A C 1
ATOM 1200 O O . VAL A 1 148 ? -14.82 12.93 15.391 1 97.56 148 VAL A O 1
ATOM 1203 N N . PRO A 1 149 ? -16.219 11.312 14.75 1 97.5 149 PRO A N 1
ATOM 1204 C CA . PRO A 1 149 ? -15.68 11.258 13.391 1 97.5 149 PRO A CA 1
ATOM 1205 C C . PRO A 1 149 ? -16.141 12.43 12.523 1 97.5 149 PRO A C 1
ATOM 1207 O O . PRO A 1 149 ? -17 12.258 11.664 1 97.5 149 PRO A O 1
ATOM 1210 N N . PHE A 1 150 ? -15.531 13.484 12.602 1 98.5 150 PHE A N 1
ATOM 1211 C CA . PHE A 1 150 ? -16.062 14.812 12.32 1 98.5 150 PHE A CA 1
ATOM 1212 C C . PHE A 1 150 ? -15.789 15.203 10.875 1 98.5 150 PHE A C 1
ATOM 1214 O O . PHE A 1 150 ? -14.648 15.148 10.406 1 98.5 150 PHE A O 1
ATOM 1221 N N . HIS A 1 151 ? -16.797 15.516 10.188 1 98.56 151 HIS A N 1
ATOM 1222 C CA . HIS A 1 151 ? -16.781 16.125 8.859 1 98.56 151 HIS A CA 1
ATOM 1223 C C . HIS A 1 151 ? -17.422 17.5 8.875 1 98.56 151 HIS A C 1
ATOM 1225 O O . HIS A 1 151 ? -18.422 17.719 9.57 1 98.56 151 HIS A O 1
ATOM 1231 N N . LEU A 1 152 ? -16.859 18.438 8.172 1 98.06 152 LEU A N 1
ATOM 1232 C CA . LEU A 1 152 ? -17.359 19.812 8.156 1 98.06 152 LEU A CA 1
ATOM 1233 C C . LEU A 1 152 ? -17.688 20.25 6.738 1 98.06 152 LEU A C 1
ATOM 1235 O O . LEU A 1 152 ? -16.922 20.016 5.809 1 98.06 152 LEU A O 1
ATOM 1239 N N . GLY A 1 153 ? -18.844 20.781 6.539 1 97.12 153 GLY A N 1
ATOM 1240 C CA . GLY A 1 153 ? -19.281 21.453 5.328 1 97.12 153 GLY A CA 1
ATOM 1241 C C . GLY A 1 153 ? -19.891 22.812 5.594 1 97.12 153 GLY A C 1
ATOM 1242 O O . GLY A 1 153 ? -20.031 23.234 6.746 1 97.12 153 GLY A O 1
ATOM 1243 N N . PHE A 1 154 ? -20.141 23.562 4.508 1 96.12 154 PHE A N 1
ATOM 1244 C CA . PHE A 1 154 ? -20.75 24.875 4.73 1 96.12 154 PHE A CA 1
ATOM 1245 C C . PHE A 1 154 ? -21.5 25.328 3.488 1 96.12 154 PHE A C 1
ATOM 1247 O O . PHE A 1 154 ? -21.312 24.781 2.402 1 96.12 154 PHE A O 1
ATOM 1254 N N . ASN A 1 155 ? -22.391 26.219 3.709 1 95.12 155 ASN A N 1
ATOM 1255 C CA . ASN A 1 155 ? -23.141 26.938 2.691 1 95.12 155 ASN A CA 1
ATOM 1256 C C . ASN A 1 155 ? -23.125 28.453 2.945 1 95.12 155 ASN A C 1
ATOM 1258 O O . ASN A 1 155 ? -23.766 28.938 3.871 1 95.12 155 ASN A O 1
ATOM 1262 N N . ALA A 1 156 ? -22.438 29.156 2.111 1 91.5 156 ALA A N 1
ATOM 1263 C CA . ALA A 1 156 ? -22.281 30.594 2.297 1 91.5 156 ALA A CA 1
ATOM 1264 C C . ALA A 1 156 ? -23.594 31.328 2.096 1 91.5 156 ALA A C 1
ATOM 1266 O O . ALA A 1 156 ? -23.891 32.312 2.793 1 91.5 156 ALA A O 1
ATOM 1267 N N . SER A 1 157 ? -24.359 30.922 1.145 1 91.75 157 SER A N 1
ATOM 1268 C CA . SER A 1 157 ? -25.641 31.578 0.848 1 91.75 157 SER A CA 1
ATOM 1269 C C . SER A 1 157 ? -26.609 31.453 2.02 1 91.75 157 SER A C 1
ATOM 1271 O O . SER A 1 157 ? -27.297 32.406 2.357 1 91.75 157 SER A O 1
ATOM 1273 N N . GLU A 1 158 ? -26.609 30.297 2.646 1 90.94 158 GLU A N 1
ATOM 1274 C CA . GLU A 1 158 ? -27.484 30.078 3.789 1 90.94 158 GLU A CA 1
ATOM 1275 C C . GLU A 1 158 ? -26.797 30.453 5.098 1 90.94 158 GLU A C 1
ATOM 1277 O O . GLU A 1 158 ? -27.422 30.406 6.164 1 90.94 158 GLU A O 1
ATOM 1282 N N . ARG A 1 159 ? -25.562 30.781 5.035 1 92.31 159 ARG A N 1
ATOM 1283 C CA . ARG A 1 159 ? -24.75 31.141 6.195 1 92.31 159 ARG A CA 1
ATOM 1284 C C . ARG A 1 159 ? -24.812 30.062 7.266 1 92.31 159 ARG A C 1
ATOM 1286 O O . ARG A 1 159 ? -25.203 30.328 8.406 1 92.31 159 ARG A O 1
ATOM 1293 N N . SER A 1 160 ? -24.375 28.906 6.816 1 95.19 160 SER A N 1
ATOM 1294 C CA . SER A 1 160 ? -24.516 27.766 7.715 1 95.19 160 SER A CA 1
ATOM 1295 C C . SER A 1 160 ? -23.297 26.844 7.625 1 95.19 160 SER A C 1
ATOM 1297 O O . SER A 1 160 ? -22.609 26.812 6.602 1 95.19 160 SER A O 1
ATOM 1299 N N . LEU A 1 161 ? -23.031 26.172 8.734 1 96.56 161 LEU A N 1
ATOM 1300 C CA . LEU A 1 161 ? -22.047 25.094 8.812 1 96.56 161 LEU A CA 1
ATOM 1301 C C . LEU A 1 161 ? -22.734 23.75 9.023 1 96.56 161 LEU A C 1
ATOM 1303 O O . LEU A 1 161 ? -23.703 23.656 9.781 1 96.56 161 LEU A O 1
ATOM 1307 N N . PHE A 1 162 ? -22.266 22.797 8.305 1 97.75 162 PHE A N 1
ATOM 1308 C CA . PHE A 1 162 ? -22.75 21.438 8.477 1 97.75 162 PHE A CA 1
ATOM 1309 C C . PHE A 1 162 ? -21.781 20.625 9.328 1 97.75 162 PHE A C 1
ATOM 1311 O O . PHE A 1 162 ? -20.625 20.406 8.938 1 97.75 162 PHE A O 1
ATOM 1318 N N . PHE A 1 163 ? -22.266 20.203 10.5 1 98.38 163 PHE A N 1
ATOM 1319 C CA . PHE A 1 163 ? -21.531 19.281 11.336 1 98.38 163 PHE A CA 1
ATOM 1320 C C . PHE A 1 163 ? -21.984 17.844 11.086 1 98.38 163 PHE A C 1
ATOM 1322 O O . PHE A 1 163 ? -23.141 17.5 11.352 1 98.38 163 PHE A O 1
ATOM 1329 N N . GLN A 1 164 ? -21.031 17.062 10.633 1 98.25 164 GLN A N 1
ATOM 1330 C CA . GLN A 1 164 ? -21.406 15.695 10.273 1 98.25 164 GLN A CA 1
ATOM 1331 C C . GLN A 1 164 ? -20.5 14.68 10.969 1 98.25 164 GLN A C 1
ATOM 1333 O O . GLN A 1 164 ? -19.297 14.906 11.102 1 98.25 164 GLN A O 1
ATOM 1338 N N . ALA A 1 165 ? -21.094 13.586 11.414 1 97.81 165 ALA A N 1
ATOM 1339 C CA . ALA A 1 165 ? -20.375 12.438 11.953 1 97.81 165 ALA A CA 1
ATOM 1340 C C . ALA A 1 165 ? -20.625 11.188 11.109 1 97.81 165 ALA A C 1
ATOM 1342 O O . ALA A 1 165 ? -21.766 10.789 10.898 1 97.81 165 ALA A O 1
ATOM 1343 N N . ARG A 1 166 ? -19.531 10.562 10.641 1 96.31 166 ARG A N 1
ATOM 1344 C CA . ARG A 1 166 ? -19.703 9.32 9.883 1 96.31 166 ARG A CA 1
ATOM 1345 C C . ARG A 1 166 ? -18.391 8.539 9.836 1 96.31 166 ARG A C 1
ATOM 1347 O O . ARG A 1 166 ? -17.312 9.117 9.875 1 96.31 166 ARG A O 1
ATOM 1354 N N . TYR A 1 167 ? -18.484 7.215 9.656 1 94.5 167 TYR A N 1
ATOM 1355 C CA . TYR A 1 167 ? -17.328 6.336 9.547 1 94.5 167 TYR A CA 1
ATOM 1356 C C . TYR A 1 167 ? -17.141 5.844 8.117 1 94.5 167 TYR A C 1
ATOM 1358 O O . TYR A 1 167 ? -16.031 5.488 7.711 1 94.5 167 TYR A O 1
ATOM 1366 N N . LYS A 1 168 ? -18.234 5.766 7.348 1 91.44 168 LYS A N 1
ATOM 1367 C CA . LYS A 1 168 ? -18.156 5.301 5.969 1 91.44 168 LYS A CA 1
ATOM 1368 C C . LYS A 1 168 ? -17.422 6.309 5.09 1 91.44 168 LYS A C 1
ATOM 1370 O O . LYS A 1 168 ? -17.719 7.504 5.133 1 91.44 168 LYS A O 1
ATOM 1375 N N . ASP A 1 169 ? -16.469 5.84 4.266 1 90.31 169 ASP A N 1
ATOM 1376 C CA . ASP A 1 169 ? -15.688 6.691 3.375 1 90.31 169 ASP A CA 1
ATOM 1377 C C . ASP A 1 169 ? -15.016 7.82 4.148 1 90.31 169 ASP A C 1
ATOM 1379 O O . ASP A 1 169 ? -15.125 8.992 3.775 1 90.31 169 ASP A O 1
ATOM 1383 N N . SER A 1 170 ? -14.492 7.441 5.336 1 94.75 170 SER A N 1
ATOM 1384 C CA . SER A 1 170 ? -13.875 8.383 6.258 1 94.75 170 SER A CA 1
ATOM 1385 C C . SER A 1 170 ? -12.523 7.879 6.742 1 94.75 170 SER A C 1
ATOM 1387 O O . SER A 1 170 ? -12.305 6.672 6.836 1 94.75 170 SER A O 1
ATOM 1389 N N . PRO A 1 171 ? -11.625 8.797 6.953 1 94.81 171 PRO A N 1
ATOM 1390 C CA . PRO A 1 171 ? -10.367 8.375 7.566 1 94.81 171 PRO A CA 1
ATOM 1391 C C . PRO A 1 171 ? -10.516 8.039 9.047 1 94.81 171 PRO A C 1
ATOM 1393 O O . PRO A 1 171 ? -9.594 7.484 9.656 1 94.81 171 PRO A O 1
ATOM 1396 N N . TYR A 1 172 ? -11.641 8.414 9.633 1 96.06 172 TYR A N 1
ATOM 1397 C CA . TYR A 1 172 ? -11.898 8.102 11.039 1 96.06 172 TYR A CA 1
ATOM 1398 C C . TYR A 1 172 ? -12.258 6.629 11.203 1 96.06 172 TYR A C 1
ATOM 1400 O O . TYR A 1 172 ? -12.859 6.027 10.312 1 96.06 172 TYR A O 1
ATOM 1408 N N . LYS A 1 173 ? -11.859 6.082 12.359 1 93.06 173 LYS A N 1
ATOM 1409 C CA . LYS A 1 173 ? -12.18 4.691 12.68 1 93.06 173 LYS A CA 1
ATOM 1410 C C . LYS A 1 173 ? -12.867 4.586 14.039 1 93.06 173 LYS A C 1
ATOM 1412 O O . LYS A 1 173 ? -12.547 5.332 14.961 1 93.06 173 LYS A O 1
ATOM 1417 N N . PRO A 1 174 ? -13.766 3.664 14.07 1 92.38 174 PRO A N 1
ATOM 1418 C CA . PRO A 1 174 ? -14.328 3.439 15.406 1 92.38 174 PRO A CA 1
ATOM 1419 C C . PRO A 1 174 ? -13.305 2.875 16.391 1 92.38 174 PRO A C 1
ATOM 1421 O O . PRO A 1 174 ? -12.344 2.219 15.977 1 92.38 174 PRO A O 1
ATOM 1424 N N . PRO A 1 175 ? -13.555 3.219 17.609 1 88.06 175 PRO A N 1
ATOM 1425 C CA . PRO A 1 175 ? -12.68 2.572 18.594 1 88.06 175 PRO A CA 1
ATOM 1426 C C . PRO A 1 175 ? -12.656 1.051 18.453 1 88.06 175 PRO A C 1
ATOM 1428 O O . PRO A 1 175 ? -13.648 0.455 18.016 1 88.06 175 PRO A O 1
ATOM 1431 N N . LEU A 1 176 ? -11.594 0.488 18.797 1 85.62 176 LEU A N 1
ATOM 1432 C CA . LEU A 1 176 ? -11.406 -0.95 18.625 1 85.62 176 LEU A CA 1
ATOM 1433 C C . LEU A 1 176 ? -12.523 -1.726 19.312 1 85.62 176 LEU A C 1
ATOM 1435 O O . LEU A 1 176 ? -12.844 -1.454 20.469 1 85.62 176 LEU A O 1
ATOM 1439 N N . GLY A 1 177 ? -13.047 -2.592 18.625 1 85.81 177 GLY A N 1
ATOM 1440 C CA . GLY A 1 177 ? -14.055 -3.473 19.188 1 85.81 177 GLY A CA 1
ATOM 1441 C C . GLY A 1 177 ? -15.445 -2.867 19.188 1 85.81 177 GLY A C 1
ATOM 1442 O O . GLY A 1 177 ? -16.422 -3.533 19.547 1 85.81 177 GLY A O 1
ATOM 1443 N N . GLN A 1 178 ? -15.555 -1.637 18.797 1 86.69 178 GLN A N 1
ATOM 1444 C CA . GLN A 1 178 ? -16.859 -0.976 18.812 1 86.69 178 GLN A CA 1
ATOM 1445 C C . GLN A 1 178 ? -17.453 -0.93 17.406 1 86.69 178 GLN A C 1
ATOM 1447 O O . GLN A 1 178 ? -16.734 -0.904 16.406 1 86.69 178 GLN A O 1
ATOM 1452 N N . GLN A 1 179 ? -18.719 -0.949 17.406 1 89 179 GLN A N 1
ATOM 1453 C CA . GLN A 1 179 ? -19.438 -0.819 16.141 1 89 179 GLN A CA 1
ATOM 1454 C C . GLN A 1 179 ? -19.328 0.599 15.594 1 89 179 GLN A C 1
ATOM 1456 O O . GLN A 1 179 ? -19.203 1.561 16.359 1 89 179 GLN A O 1
ATOM 1461 N N . PRO A 1 180 ? -19.344 0.677 14.367 1 91.56 180 PRO A N 1
ATOM 1462 C CA . PRO A 1 180 ? -19.234 2.004 13.75 1 91.56 180 PRO A CA 1
ATOM 1463 C C . PRO A 1 180 ? -20.516 2.811 13.852 1 91.56 180 PRO A C 1
ATOM 1465 O O . PRO A 1 180 ? -21.062 3.25 12.828 1 91.56 180 PRO A O 1
ATOM 1468 N N . PHE A 1 181 ? -20.891 3.084 15.102 1 92.12 181 PHE A N 1
ATOM 1469 C CA . PHE A 1 181 ? -22.031 3.961 15.367 1 92.12 181 PHE A CA 1
ATOM 1470 C C . PHE A 1 181 ? -21.578 5.406 15.516 1 92.12 181 PHE A C 1
ATOM 1472 O O . PHE A 1 181 ? -20.906 5.754 16.5 1 92.12 181 PHE A O 1
ATOM 1479 N N . PRO A 1 182 ? -21.953 6.219 14.586 1 93 182 PRO A N 1
ATOM 1480 C CA . PRO A 1 182 ? -21.438 7.59 14.664 1 93 182 PRO A CA 1
ATOM 1481 C C . PRO A 1 182 ? -22.141 8.414 15.742 1 93 182 PRO A C 1
ATOM 1483 O O . PRO A 1 182 ? -23.344 8.297 15.938 1 93 182 PRO A O 1
ATOM 1486 N N . GLU A 1 183 ? -21.406 9.156 16.438 1 94.5 183 GLU A N 1
ATOM 1487 C CA . GLU A 1 183 ? -21.859 10.102 17.438 1 94.5 183 GLU A CA 1
ATOM 1488 C C . GLU A 1 183 ? -21.484 11.531 17.062 1 94.5 183 GLU A C 1
ATOM 1490 O O . GLU A 1 183 ? -20.359 11.797 16.656 1 94.5 183 GLU A O 1
ATOM 1495 N N . LEU A 1 184 ? -22.484 12.367 17.109 1 97.94 184 LEU A N 1
ATOM 1496 C CA . LEU A 1 184 ? -22.219 13.797 17.031 1 97.94 184 LEU A CA 1
ATOM 1497 C C . LEU A 1 184 ? -22.453 14.469 18.375 1 97.94 184 LEU A C 1
ATOM 1499 O O . LEU A 1 184 ? -23.578 14.531 18.859 1 97.94 184 LEU A O 1
ATOM 1503 N N . SER A 1 185 ? -21.406 14.852 18.984 1 98.12 185 SER A N 1
ATOM 1504 C CA . SER A 1 185 ? -21.484 15.484 20.297 1 98.12 185 SER A CA 1
ATOM 1505 C C . SER A 1 185 ? -20.641 16.75 20.344 1 98.12 185 SER A C 1
ATOM 1507 O O . SER A 1 185 ? -19.578 16.828 19.719 1 98.12 185 SER A O 1
ATOM 1509 N N . TYR A 1 186 ? -21.156 17.719 21.031 1 98.38 186 TYR A N 1
ATOM 1510 C CA . TYR A 1 186 ? -20.484 19 21.125 1 98.38 186 TYR A CA 1
ATOM 1511 C C . TYR A 1 186 ? -20.938 19.75 22.375 1 98.38 186 TYR A C 1
ATOM 1513 O O . TYR A 1 186 ? -21.844 19.312 23.078 1 98.38 186 TYR A O 1
ATOM 1521 N N . ARG A 1 187 ? -20.219 20.797 22.656 1 97.69 187 ARG A N 1
ATOM 1522 C CA . ARG A 1 187 ? -20.531 21.719 23.75 1 97.69 187 ARG A CA 1
ATOM 1523 C C . ARG A 1 187 ? -20.766 23.141 23.203 1 97.69 187 ARG A C 1
ATOM 1525 O O . ARG A 1 187 ? -20 23.609 22.359 1 97.69 187 ARG A O 1
ATOM 1532 N N . VAL A 1 188 ? -21.812 23.688 23.672 1 97.69 188 VAL A N 1
ATOM 1533 C CA . VAL A 1 188 ? -22.109 25.078 23.344 1 97.69 188 VAL A CA 1
ATOM 1534 C C . VAL A 1 188 ? -22.156 25.922 24.609 1 97.69 188 VAL A C 1
ATOM 1536 O O . VAL A 1 188 ? -22.891 25.578 25.547 1 97.69 188 VAL A O 1
ATOM 1539 N N . CYS A 1 189 ? -21.375 26.922 24.641 1 96.94 189 CYS A N 1
ATOM 1540 C CA . CYS A 1 189 ? -21.359 27.812 25.797 1 96.94 189 CYS A CA 1
ATOM 1541 C C . CYS A 1 189 ? -21.719 29.234 25.391 1 96.94 189 CYS A C 1
ATOM 1543 O O . CYS A 1 189 ? -21.328 29.703 24.312 1 96.94 189 CYS A O 1
ATOM 1545 N N . VAL A 1 190 ? -22.453 29.891 26.219 1 95.56 190 VAL A N 1
ATOM 1546 C CA . VAL A 1 190 ? -22.859 31.281 26 1 95.56 190 VAL A CA 1
ATOM 1547 C C . VAL A 1 190 ? -22.453 32.125 27.219 1 95.56 190 VAL A C 1
ATOM 1549 O O . VAL A 1 190 ? -22.531 31.656 28.359 1 95.56 190 VAL A O 1
ATOM 1552 N N . GLY A 1 191 ? -21.969 33.281 26.969 1 92.5 191 GLY A N 1
ATOM 1553 C CA . GLY A 1 191 ? -21.547 34.188 28.031 1 92.5 191 GLY A CA 1
ATOM 1554 C C . GLY A 1 191 ? -21.938 35.625 27.797 1 92.5 191 GLY A C 1
ATOM 1555 O O . GLY A 1 191 ? -22.812 35.906 26.984 1 92.5 191 GLY A O 1
ATOM 1556 N N . SER A 1 192 ? -21.344 36.531 28.594 1 90.06 192 SER A N 1
ATOM 1557 C CA . SER A 1 192 ? -21.719 37.969 28.594 1 90.06 192 SER A CA 1
ATOM 1558 C C . SER A 1 192 ? -21.125 38.688 27.406 1 90.06 192 SER A C 1
ATOM 1560 O O . SER A 1 192 ? -21.766 39.562 26.828 1 90.06 192 SER A O 1
ATOM 1562 N N . ASP A 1 193 ? -19.953 38.312 27.062 1 91.94 193 ASP A N 1
ATOM 1563 C CA . ASP A 1 193 ? -19.281 38.906 25.922 1 91.94 193 ASP A CA 1
ATOM 1564 C C . ASP A 1 193 ? -18.281 37.938 25.297 1 91.94 193 ASP A C 1
ATOM 1566 O O . ASP A 1 193 ? -17.969 36.906 25.875 1 91.94 193 ASP A O 1
ATOM 1570 N N . VAL A 1 194 ? -17.812 38.312 24.172 1 94.12 194 VAL A N 1
ATOM 1571 C CA . VAL A 1 194 ? -17 37.406 23.344 1 94.12 194 VAL A CA 1
ATOM 1572 C C . VAL A 1 194 ? -15.68 37.125 24.047 1 94.12 194 VAL A C 1
ATOM 1574 O O . VAL A 1 194 ? -15.211 35.969 24.031 1 94.12 194 VAL A O 1
ATOM 1577 N N . THR A 1 195 ? -15.062 38.031 24.719 1 95.12 195 THR A N 1
ATOM 1578 C CA . THR A 1 195 ? -13.789 37.844 25.406 1 95.12 195 THR A CA 1
ATOM 1579 C C . THR A 1 195 ? -13.93 36.906 26.578 1 95.12 195 THR A C 1
ATOM 1581 O O . THR A 1 195 ? -13.117 36 26.75 1 95.12 195 THR A O 1
ATOM 1584 N N . SER A 1 196 ? -14.969 37.094 27.328 1 92.5 196 SER A N 1
ATOM 1585 C CA . SER A 1 196 ? -15.188 36.281 28.531 1 92.5 196 SER A CA 1
ATOM 1586 C C . SER A 1 196 ? -15.438 34.812 28.156 1 92.5 196 SER A C 1
ATOM 1588 O O . SER A 1 196 ? -14.906 33.906 28.812 1 92.5 196 SER A O 1
ATOM 1590 N N . ILE A 1 197 ? -16.25 34.656 27.203 1 94.12 197 ILE A N 1
ATOM 1591 C CA . ILE A 1 197 ? -16.562 33.281 26.828 1 94.12 197 ILE A CA 1
ATOM 1592 C C . ILE A 1 197 ? -15.32 32.594 26.25 1 94.12 197 ILE A C 1
ATOM 1594 O O . ILE A 1 197 ? -15.078 31.406 26.484 1 94.12 197 ILE A O 1
ATOM 1598 N N . HIS A 1 198 ? -14.531 33.312 25.406 1 95.62 198 HIS A N 1
ATOM 1599 C CA . HIS A 1 198 ? -13.305 32.719 24.875 1 95.62 198 HIS A CA 1
ATOM 1600 C C . HIS A 1 198 ? -12.336 32.344 26 1 95.62 198 HIS A C 1
ATOM 1602 O O . HIS A 1 198 ? -11.734 31.281 25.969 1 95.62 198 HIS A O 1
ATOM 1608 N N . LYS A 1 199 ? -12.18 33.219 26.969 1 94.25 199 LYS A N 1
ATOM 1609 C CA . LYS A 1 199 ? -11.305 32.938 28.109 1 94.25 199 LYS A CA 1
ATOM 1610 C C . LYS A 1 199 ? -11.742 31.672 28.844 1 94.25 199 LYS A C 1
ATOM 1612 O O . LYS A 1 199 ? -10.898 30.844 29.219 1 94.25 199 LYS A O 1
ATOM 1617 N N . TYR A 1 200 ? -12.992 31.562 29.016 1 94.12 200 TYR A N 1
ATOM 1618 C CA . TYR A 1 200 ? -13.516 30.375 29.688 1 94.12 200 TYR A CA 1
ATOM 1619 C C . TYR A 1 200 ? -13.203 29.125 28.891 1 94.12 200 TYR A C 1
ATOM 1621 O O . TYR A 1 200 ? -12.719 28.125 29.438 1 94.12 200 TYR A O 1
ATOM 1629 N N . MET A 1 201 ? -13.5 29.172 27.594 1 95.5 201 MET A N 1
ATOM 1630 C CA . MET A 1 201 ? -13.32 28 26.734 1 95.5 201 MET A CA 1
ATOM 1631 C C . MET A 1 201 ? -11.852 27.578 26.703 1 95.5 201 MET A C 1
ATOM 1633 O O . MET A 1 201 ? -11.555 26.391 26.781 1 95.5 201 MET A O 1
ATOM 1637 N N . VAL A 1 202 ? -10.93 28.5 26.547 1 94.44 202 VAL A N 1
ATOM 1638 C CA . VAL A 1 202 ? -9.508 28.203 26.453 1 94.44 202 VAL A CA 1
ATOM 1639 C C . VAL A 1 202 ? -9.008 27.594 27.75 1 94.44 202 VAL A C 1
ATOM 1641 O O . VAL A 1 202 ? -8.25 26.625 27.75 1 94.44 202 VAL A O 1
ATOM 1644 N N . ARG A 1 203 ? -9.406 28.094 28.844 1 92.44 203 ARG A N 1
ATOM 1645 C CA . ARG A 1 203 ? -8.953 27.625 30.156 1 92.44 203 ARG A CA 1
ATOM 1646 C C . ARG A 1 203 ? -9.461 26.219 30.422 1 92.44 203 ARG A C 1
ATOM 1648 O O . ARG A 1 203 ? -8.773 25.422 31.078 1 92.44 203 ARG A O 1
ATOM 1655 N N . ARG A 1 204 ? -10.531 25.938 29.875 1 92.5 204 ARG A N 1
ATOM 1656 C CA . ARG A 1 204 ? -11.164 24.672 30.234 1 92.5 204 ARG A CA 1
ATOM 1657 C C . ARG A 1 204 ? -10.828 23.594 29.203 1 92.5 204 ARG A C 1
ATOM 1659 O O . ARG A 1 204 ? -10.711 22.422 29.547 1 92.5 204 ARG A O 1
ATOM 1666 N N . TYR A 1 205 ? -10.672 24.031 27.953 1 93.69 205 TYR A N 1
ATOM 1667 C CA . TYR A 1 205 ? -10.734 22.984 26.938 1 93.69 205 TYR A CA 1
ATOM 1668 C C . TYR A 1 205 ? -9.492 23 26.062 1 93.69 205 TYR A C 1
ATOM 1670 O O . TYR A 1 205 ? -9.32 22.125 25.203 1 93.69 205 TYR A O 1
ATOM 1678 N N . PHE A 1 206 ? -8.617 23.938 26.203 1 94.56 206 PHE A N 1
ATOM 1679 C CA . PHE A 1 206 ? -7.395 23.969 25.422 1 94.56 206 PHE A CA 1
ATOM 1680 C C . PHE A 1 206 ? -6.188 23.609 26.281 1 94.56 206 PHE A C 1
ATOM 1682 O O . PHE A 1 206 ? -6.184 23.844 27.484 1 94.56 206 PHE A O 1
ATOM 1689 N N . ASN A 1 207 ? -5.184 23 25.656 1 91.75 207 ASN A N 1
ATOM 1690 C CA . ASN A 1 207 ? -3.852 22.938 26.25 1 91.75 207 ASN A CA 1
ATOM 1691 C C . ASN A 1 207 ? -3.172 24.297 26.25 1 91.75 207 ASN A C 1
ATOM 1693 O O . ASN A 1 207 ? -3.648 25.234 25.594 1 91.75 207 ASN A O 1
ATOM 1697 N N . LYS A 1 208 ? -2.242 24.453 27.031 1 92.69 208 LYS A N 1
ATOM 1698 C CA . LYS A 1 208 ? -1.496 25.703 27.031 1 92.69 208 LYS A CA 1
ATOM 1699 C C . LYS A 1 208 ? 0.005 25.453 27.141 1 92.69 208 LYS A C 1
ATOM 1701 O O . LYS A 1 208 ? 0.433 24.453 27.719 1 92.69 208 LYS A O 1
ATOM 1706 N N . PRO A 1 209 ? 0.756 26.344 26.594 1 96 209 PRO A N 1
ATOM 1707 C CA . PRO A 1 209 ? 2.207 26.188 26.719 1 96 209 PRO A CA 1
ATOM 1708 C C . PRO A 1 209 ? 2.699 26.344 28.141 1 96 209 PRO A C 1
ATOM 1710 O O . PRO A 1 209 ? 2.109 27.109 28.922 1 96 209 PRO A O 1
ATOM 1713 N N . SER A 1 210 ? 3.738 25.594 28.5 1 95.06 210 SER A N 1
ATOM 1714 C CA . SER A 1 210 ? 4.301 25.656 29.844 1 95.06 210 SER A CA 1
ATOM 1715 C C . SER A 1 210 ? 5.625 26.422 29.844 1 95.06 210 SER A C 1
ATOM 1717 O O . SER A 1 210 ? 6.152 26.75 30.906 1 95.06 210 SER A O 1
ATOM 1719 N N . LYS A 1 211 ? 6.125 26.656 28.688 1 96.94 211 LYS A N 1
ATOM 1720 C CA . LYS A 1 211 ? 7.383 27.391 28.516 1 96.94 211 LYS A CA 1
ATOM 1721 C C . LYS A 1 211 ? 7.262 28.453 27.438 1 96.94 211 LYS A C 1
ATOM 1723 O O . LYS A 1 211 ? 6.215 28.578 26.797 1 96.94 211 LYS A O 1
ATOM 1728 N N . ILE A 1 212 ? 8.242 29.312 27.406 1 97.25 212 ILE A N 1
ATOM 1729 C CA . ILE A 1 212 ? 8.312 30.375 26.406 1 97.25 212 ILE A CA 1
ATOM 1730 C C . ILE A 1 212 ? 9.508 30.141 25.5 1 97.25 212 ILE A C 1
ATOM 1732 O O . ILE A 1 212 ? 10.609 29.828 25.969 1 97.25 212 ILE A O 1
ATOM 1736 N N . PRO A 1 213 ? 9.398 30.188 24.188 1 97.81 213 PRO A N 1
ATOM 1737 C CA . PRO A 1 213 ? 10.547 30.094 23.281 1 97.81 213 PRO A CA 1
ATOM 1738 C C . PRO A 1 213 ? 11.648 31.094 23.609 1 97.81 213 PRO A C 1
ATOM 1740 O O . PRO A 1 213 ? 11.453 31.984 24.453 1 97.81 213 PRO A O 1
ATOM 1743 N N . ALA A 1 214 ? 12.758 30.969 22.938 1 98.12 214 ALA A N 1
ATOM 1744 C CA . ALA A 1 214 ? 13.922 31.812 23.203 1 98.12 214 ALA A CA 1
ATOM 1745 C C . ALA A 1 214 ? 13.602 33.281 22.938 1 98.12 214 ALA A C 1
ATOM 1747 O O . ALA A 1 214 ? 12.953 33.594 21.938 1 98.12 214 ALA A O 1
ATOM 1748 N N . GLU A 1 215 ? 14.062 34.125 23.797 1 97.69 215 GLU A N 1
ATOM 1749 C CA . GLU A 1 215 ? 13.852 35.562 23.672 1 97.69 215 GLU A CA 1
ATOM 1750 C C . GLU A 1 215 ? 14.344 36.094 22.328 1 97.69 215 GLU A C 1
ATOM 1752 O O . GLU A 1 215 ? 13.688 36.938 21.703 1 97.69 215 GLU A O 1
ATOM 1757 N N . ASN A 1 216 ? 15.445 35.562 21.922 1 97.25 216 ASN A N 1
ATOM 1758 C CA . ASN A 1 216 ? 16.047 36.031 20.688 1 97.25 216 ASN A CA 1
ATOM 1759 C C . ASN A 1 216 ? 15.156 35.75 19.484 1 97.25 216 ASN A C 1
ATOM 1761 O O . ASN A 1 216 ? 15.188 36.5 18.484 1 97.25 216 ASN A O 1
ATOM 1765 N N . ALA A 1 217 ? 14.383 34.75 19.594 1 97.19 217 ALA A N 1
ATOM 1766 C CA . ALA A 1 217 ? 13.484 34.406 18.484 1 97.19 217 ALA A CA 1
ATOM 1767 C C . ALA A 1 217 ? 12.383 35.438 18.328 1 97.19 217 ALA A C 1
ATOM 1769 O O . ALA A 1 217 ? 11.852 35.656 17.25 1 97.19 217 ALA A O 1
ATOM 1770 N N . PHE A 1 218 ? 12.047 36.125 19.438 1 97.44 218 PHE A N 1
ATOM 1771 C CA . PHE A 1 218 ? 11.078 37.219 19.406 1 97.44 218 PHE A CA 1
ATOM 1772 C C . PHE A 1 218 ? 11.742 38.531 18.969 1 97.44 218 PHE A C 1
ATOM 1774 O O . PHE A 1 218 ? 11.148 39.312 18.234 1 97.44 218 PHE A O 1
ATOM 1781 N N . ARG A 1 219 ? 12.961 38.688 19.359 1 97.75 219 ARG A N 1
ATOM 1782 C CA . ARG A 1 219 ? 13.602 40 19.312 1 97.75 219 ARG A CA 1
ATOM 1783 C C . ARG A 1 219 ? 14.297 40.219 17.969 1 97.75 219 ARG A C 1
ATOM 1785 O O . ARG A 1 219 ? 14.289 41.344 17.453 1 97.75 219 ARG A O 1
ATOM 1792 N N . TYR A 1 220 ? 14.961 39.188 17.5 1 98.25 220 TYR A N 1
ATOM 1793 C CA . TYR A 1 220 ? 15.812 39.344 16.328 1 98.25 220 TYR A CA 1
ATOM 1794 C C . TYR A 1 220 ? 15.281 38.531 15.156 1 98.25 220 TYR A C 1
ATOM 1796 O O . TYR A 1 220 ? 14.586 37.531 15.344 1 98.25 220 TYR A O 1
ATOM 1804 N N . PRO A 1 221 ? 15.609 38.969 13.945 1 98.06 221 PRO A N 1
ATOM 1805 C CA . PRO A 1 221 ? 15.117 38.25 12.758 1 98.06 221 PRO A CA 1
ATOM 1806 C C . PRO A 1 221 ? 15.672 36.844 12.648 1 98.06 221 PRO A C 1
ATOM 1808 O O . PRO A 1 221 ? 16.828 36.594 12.992 1 98.06 221 PRO A O 1
ATOM 1811 N N . ILE A 1 222 ? 14.836 35.938 12.195 1 98.25 222 ILE A N 1
ATOM 1812 C CA . ILE A 1 222 ? 15.227 34.625 11.766 1 98.25 222 ILE A CA 1
ATOM 1813 C C . ILE A 1 222 ? 15.617 34.656 10.289 1 98.25 222 ILE A C 1
ATOM 1815 O O . ILE A 1 222 ? 14.945 35.281 9.469 1 98.25 222 ILE A O 1
ATOM 1819 N N . TRP A 1 223 ? 16.719 34.031 9.906 1 98.5 223 TRP A N 1
ATOM 1820 C CA . TRP A 1 223 ? 17.203 34.031 8.531 1 98.5 223 TRP A CA 1
ATOM 1821 C C . TRP A 1 223 ? 17.141 32.625 7.941 1 98.5 223 TRP A C 1
ATOM 1823 O O . TRP A 1 223 ? 17.859 31.719 8.391 1 98.5 223 TRP A O 1
ATOM 1833 N N . SER A 1 224 ? 16.281 32.375 6.949 1 97.69 224 SER A N 1
ATOM 1834 C CA . SER A 1 224 ? 16.078 31.078 6.324 1 97.69 224 SER A CA 1
ATOM 1835 C C . SER A 1 224 ? 16.734 31.031 4.949 1 97.69 224 SER A C 1
ATOM 1837 O O . SER A 1 224 ? 16.734 32.031 4.211 1 97.69 224 SER A O 1
ATOM 1839 N N . THR A 1 225 ? 17.234 29.906 4.582 1 97.56 225 THR A N 1
ATOM 1840 C CA . THR A 1 225 ? 17.859 29.734 3.273 1 97.56 225 THR A CA 1
ATOM 1841 C C . THR A 1 225 ? 16.828 29.297 2.238 1 97.56 225 THR A C 1
ATOM 1843 O O . THR A 1 225 ? 17.141 29.141 1.058 1 97.56 225 THR A O 1
ATOM 1846 N N . TRP A 1 226 ? 15.625 29.094 2.555 1 95.75 226 TRP A N 1
ATOM 1847 C CA . TRP A 1 226 ? 14.633 28.391 1.745 1 95.75 226 TRP A CA 1
ATOM 1848 C C . TRP A 1 226 ? 14.273 29.203 0.504 1 95.75 226 TRP A C 1
ATOM 1850 O O . TRP A 1 226 ? 14.562 28.797 -0.621 1 95.75 226 TRP A O 1
ATOM 1860 N N . ALA A 1 227 ? 13.734 30.375 0.635 1 93.69 227 ALA A N 1
ATOM 1861 C CA . ALA A 1 227 ? 13.156 31.094 -0.499 1 93.69 227 ALA A CA 1
ATOM 1862 C C . ALA A 1 227 ? 14.25 31.531 -1.481 1 93.69 227 ALA A C 1
ATOM 1864 O O . ALA A 1 227 ? 14.047 31.484 -2.697 1 93.69 227 ALA A O 1
ATOM 1865 N N . LEU A 1 228 ? 15.352 31.938 -0.927 1 93.25 228 LEU A N 1
ATOM 1866 C CA . LEU A 1 228 ? 16.438 32.438 -1.763 1 93.25 228 LEU A CA 1
ATOM 1867 C C . LEU A 1 228 ? 17.109 31.312 -2.531 1 93.25 228 LEU A C 1
ATOM 1869 O O . LEU A 1 228 ? 17.359 31.438 -3.734 1 93.25 228 LEU A O 1
ATOM 1873 N N . TYR A 1 229 ? 17.359 30.188 -1.796 1 94.88 229 TYR A N 1
ATOM 1874 C CA . TYR A 1 229 ? 18.203 29.188 -2.398 1 94.88 229 TYR A CA 1
ATOM 1875 C C . TYR A 1 229 ? 17.406 27.953 -2.805 1 94.88 229 TYR A C 1
ATOM 1877 O O . TYR A 1 229 ? 17.875 27.125 -3.586 1 94.88 229 TYR A O 1
ATOM 1885 N N . LYS A 1 230 ? 16.219 27.797 -2.252 1 93.88 230 LYS A N 1
ATOM 1886 C CA . LYS A 1 230 ? 15.414 26.594 -2.475 1 93.88 230 LYS A CA 1
ATOM 1887 C C . LYS A 1 230 ? 16.219 25.344 -2.178 1 93.88 230 LYS A C 1
ATOM 1889 O O . LYS A 1 230 ? 16.734 25.172 -1.065 1 93.88 230 LYS A O 1
ATOM 1894 N N . ASN A 1 231 ? 16.484 24.531 -3.139 1 93.81 231 ASN A N 1
ATOM 1895 C CA . ASN A 1 231 ? 17.203 23.297 -2.91 1 93.81 231 ASN A CA 1
ATOM 1896 C C . ASN A 1 231 ? 18.656 23.406 -3.338 1 93.81 231 ASN A C 1
ATOM 1898 O O . ASN A 1 231 ? 19.359 22.406 -3.463 1 93.81 231 ASN A O 1
ATOM 1902 N N . ASP A 1 232 ? 19.141 24.625 -3.58 1 95.25 232 ASP A N 1
ATOM 1903 C CA . ASP A 1 232 ? 20.5 24.828 -4.074 1 95.25 232 ASP A CA 1
ATOM 1904 C C . ASP A 1 232 ? 21.375 25.469 -3.01 1 95.25 232 ASP A C 1
ATOM 1906 O O . ASP A 1 232 ? 22.188 26.359 -3.318 1 95.25 232 ASP A O 1
ATOM 1910 N N . ILE A 1 233 ? 21.234 25.094 -1.796 1 97.56 233 ILE A N 1
ATOM 1911 C CA . ILE A 1 233 ? 22.062 25.609 -0.705 1 97.56 233 ILE A CA 1
ATOM 1912 C C . ILE A 1 233 ? 23.328 24.766 -0.578 1 97.56 233 ILE A C 1
ATOM 1914 O O . ILE A 1 233 ? 23.297 23.562 -0.81 1 97.56 233 ILE A O 1
ATOM 1918 N N . ASP A 1 234 ? 24.422 25.344 -0.315 1 98.19 234 ASP A N 1
ATOM 1919 C CA . ASP A 1 234 ? 25.688 24.672 -0.037 1 98.19 234 ASP A CA 1
ATOM 1920 C C . ASP A 1 234 ? 26.5 25.453 0.981 1 98.19 234 ASP A C 1
ATOM 1922 O O . ASP A 1 234 ? 26.047 26.469 1.504 1 98.19 234 ASP A O 1
ATOM 1926 N N . GLN A 1 235 ? 27.688 24.953 1.292 1 98.38 235 GLN A N 1
ATOM 1927 C CA . GLN A 1 235 ? 28.531 25.516 2.344 1 98.38 235 GLN A CA 1
ATOM 1928 C C . GLN A 1 235 ? 28.922 26.953 2.023 1 98.38 235 GLN A C 1
ATOM 1930 O O . GLN A 1 235 ? 28.828 27.828 2.883 1 98.38 235 GLN A O 1
ATOM 1935 N N . ASP A 1 236 ? 29.297 27.234 0.824 1 98 236 ASP A N 1
ATOM 1936 C CA . ASP A 1 236 ? 29.766 28.562 0.427 1 98 236 ASP A CA 1
ATOM 1937 C C . ASP A 1 236 ? 28.625 29.578 0.501 1 98 236 ASP A C 1
ATOM 1939 O O . ASP A 1 236 ? 28.812 30.703 0.984 1 98 236 ASP A O 1
ATOM 1943 N N . LYS A 1 237 ? 27.547 29.219 -0.021 1 98.25 237 LYS A N 1
ATOM 1944 C CA . LYS A 1 237 ? 26.391 30.094 -0.012 1 98.25 237 LYS A CA 1
ATOM 1945 C C . LYS A 1 237 ? 25.969 30.438 1.415 1 98.25 237 LYS A C 1
ATOM 1947 O O . LYS A 1 237 ? 25.594 31.578 1.705 1 98.25 237 LYS A O 1
ATOM 1952 N N . LEU A 1 238 ? 26 29.438 2.283 1 98.5 238 LEU A N 1
ATOM 1953 C CA . LEU A 1 238 ? 25.609 29.641 3.674 1 98.5 238 LEU A CA 1
ATOM 1954 C C . LEU A 1 238 ? 26.562 30.609 4.363 1 98.5 238 LEU A C 1
ATOM 1956 O O . LEU A 1 238 ? 26.109 31.516 5.082 1 98.5 238 LEU A O 1
ATOM 1960 N N . LEU A 1 239 ? 27.875 30.422 4.16 1 98.38 239 LEU A N 1
ATOM 1961 C CA . LEU A 1 239 ? 28.859 31.297 4.781 1 98.38 239 LEU A CA 1
ATOM 1962 C C . LEU A 1 239 ? 28.734 32.719 4.246 1 98.38 239 LEU A C 1
ATOM 1964 O O . LEU A 1 239 ? 28.844 33.688 5.004 1 98.38 239 LEU A O 1
ATOM 1968 N N . ARG A 1 240 ? 28.516 32.812 2.967 1 98.06 240 ARG A N 1
ATOM 1969 C CA . ARG A 1 240 ? 28.328 34.125 2.377 1 98.06 240 ARG A CA 1
ATOM 1970 C C . ARG A 1 240 ? 27.062 34.812 2.918 1 98.06 240 ARG A C 1
ATOM 1972 O O . ARG A 1 240 ? 27.047 36 3.143 1 98.06 240 ARG A O 1
ATOM 1979 N N . PHE A 1 241 ? 26.062 34.031 3.035 1 98.31 241 PHE A N 1
ATOM 1980 C CA . PHE A 1 241 ? 24.812 34.5 3.592 1 98.31 241 PHE A CA 1
ATOM 1981 C C . PHE A 1 241 ? 25.016 35.094 4.988 1 98.31 241 PHE A C 1
ATOM 1983 O O . PHE A 1 241 ? 24.562 36.188 5.285 1 98.31 241 PHE A O 1
ATOM 1990 N N . ALA A 1 242 ? 25.688 34.375 5.859 1 98.44 242 ALA A N 1
ATOM 1991 C CA . ALA A 1 242 ? 26 34.812 7.219 1 98.44 242 ALA A CA 1
ATOM 1992 C C . ALA A 1 242 ? 26.859 36.062 7.211 1 98.44 242 ALA A C 1
ATOM 1994 O O . ALA A 1 242 ? 26.641 37 8 1 98.44 242 ALA A O 1
ATOM 1995 N N . GLU A 1 243 ? 27.812 36.125 6.32 1 98 243 GLU A N 1
ATOM 1996 C CA . GLU A 1 243 ? 28.703 37.281 6.203 1 98 243 GLU A CA 1
ATOM 1997 C C . GLU A 1 243 ? 27.922 38.531 5.844 1 98 243 GLU A C 1
ATOM 1999 O O . GLU A 1 243 ? 28.203 39.594 6.367 1 98 243 GLU A O 1
ATOM 2004 N N . LYS A 1 244 ? 27.062 38.375 4.957 1 98.31 244 LYS A N 1
ATOM 2005 C CA . LYS A 1 244 ? 26.266 39.5 4.504 1 98.31 244 LYS A CA 1
ATOM 2006 C C . LYS A 1 244 ? 25.344 40 5.609 1 98.31 244 LYS A C 1
ATOM 2008 O O . LYS A 1 244 ? 25.094 41.219 5.707 1 98.31 244 LYS A O 1
ATOM 2013 N N . ILE A 1 245 ? 24.797 39.125 6.418 1 98.5 245 ILE A N 1
ATOM 2014 C CA . ILE A 1 245 ? 23.969 39.531 7.547 1 98.5 245 ILE A CA 1
ATOM 2015 C C . ILE A 1 245 ? 24.766 40.469 8.445 1 98.5 245 ILE A C 1
ATOM 2017 O O . ILE A 1 245 ? 24.266 41.531 8.859 1 98.5 245 ILE A O 1
ATOM 2021 N N . LYS A 1 246 ? 25.984 40.156 8.688 1 97.31 246 LYS A N 1
ATOM 2022 C CA . LYS A 1 246 ? 26.859 41 9.516 1 97.31 246 LYS A CA 1
ATOM 2023 C C . LYS A 1 246 ? 27.25 42.281 8.789 1 97.31 246 LYS A C 1
ATOM 2025 O O . LYS A 1 246 ? 27.25 43.344 9.383 1 97.31 246 LYS A O 1
ATOM 2030 N N . LYS A 1 247 ? 27.641 42.094 7.566 1 97.31 247 LYS A N 1
ATOM 2031 C CA . LYS A 1 247 ? 28.094 43.25 6.762 1 97.31 247 LYS A CA 1
ATOM 2032 C C . LYS A 1 247 ? 27.031 44.344 6.758 1 97.31 247 LYS A C 1
ATOM 2034 O O . LYS A 1 247 ? 27.375 45.531 6.855 1 97.31 247 LYS A O 1
ATOM 2039 N N . TYR A 1 248 ? 25.812 43.969 6.645 1 97.62 248 TYR A N 1
ATOM 2040 C CA . TYR A 1 248 ? 24.734 44.938 6.547 1 97.62 248 TYR A CA 1
ATOM 2041 C C . TYR A 1 248 ? 24.172 45.25 7.926 1 97.62 248 TYR A C 1
ATOM 2043 O O . TYR A 1 248 ? 23.125 45.906 8.039 1 97.62 248 TYR A O 1
ATOM 2051 N N . ARG A 1 249 ? 24.734 44.719 8.992 1 96 249 ARG A N 1
ATOM 2052 C CA . ARG A 1 249 ? 24.484 45.094 10.391 1 96 249 ARG A CA 1
ATOM 2053 C C . ARG A 1 249 ? 23.078 44.688 10.82 1 96 249 ARG A C 1
ATOM 2055 O O . ARG A 1 249 ? 22.375 45.469 11.453 1 96 249 ARG A O 1
ATOM 2062 N N . PHE A 1 250 ? 22.656 43.594 10.344 1 98.19 250 PHE A N 1
ATOM 2063 C CA . PHE A 1 250 ? 21.406 43 10.844 1 98.19 250 PHE A CA 1
ATOM 2064 C C . PHE A 1 250 ? 21.672 42.094 12.023 1 98.19 250 PHE A C 1
ATOM 2066 O O . PHE A 1 250 ? 22.672 41.375 12.047 1 98.19 250 PHE A O 1
ATOM 2073 N N . ASN A 1 251 ? 20.781 42.125 13.031 1 97.31 251 ASN A N 1
ATOM 2074 C CA . ASN A 1 251 ? 20.797 41.125 14.086 1 97.31 251 ASN A CA 1
ATOM 2075 C C . ASN A 1 251 ? 20.25 39.812 13.602 1 97.31 251 ASN A C 1
ATOM 2077 O O . ASN A 1 251 ? 19.656 39.719 12.523 1 97.31 251 ASN A O 1
ATOM 2081 N N . CYS A 1 252 ? 20.516 38.812 14.359 1 97.69 252 CYS A N 1
ATOM 2082 C CA . CYS A 1 252 ? 20.141 37.469 13.938 1 97.69 252 CYS A CA 1
ATOM 2083 C C . CYS A 1 252 ? 19.781 36.594 15.141 1 97.69 252 CYS A C 1
ATOM 2085 O O . CYS A 1 252 ? 20.578 36.469 16.062 1 97.69 252 CYS A O 1
ATOM 2087 N N . SER A 1 253 ? 18.547 36.125 15.117 1 97.31 253 SER A N 1
ATOM 2088 C CA . SER A 1 253 ? 18.203 35.094 16.094 1 97.31 253 SER A CA 1
ATOM 2089 C C . SER A 1 253 ? 18.938 33.781 15.805 1 97.31 253 SER A C 1
ATOM 2091 O O . SER A 1 253 ? 19.672 33.281 16.656 1 97.31 253 SER A O 1
ATOM 2093 N N . HIS A 1 254 ? 18.703 33.281 14.68 1 98.44 254 HIS A N 1
ATOM 2094 C CA . HIS A 1 254 ? 19.375 32.062 14.188 1 98.44 254 HIS A CA 1
ATOM 2095 C C . HIS A 1 254 ? 19.25 31.953 12.672 1 98.44 254 HIS A C 1
ATOM 2097 O O . HIS A 1 254 ? 18.438 32.656 12.055 1 98.44 254 HIS A O 1
ATOM 2103 N N . ILE A 1 255 ? 20.062 31.141 12.07 1 98.69 255 ILE A N 1
ATOM 2104 C CA . ILE A 1 255 ? 20 30.797 10.656 1 98.69 255 ILE A CA 1
ATOM 2105 C C . ILE A 1 255 ? 19.344 29.422 10.484 1 98.69 255 ILE A C 1
ATOM 2107 O O . ILE A 1 255 ? 19.719 28.469 11.172 1 98.69 255 ILE A O 1
ATOM 2111 N N . GLU A 1 256 ? 18.344 29.375 9.656 1 98.31 256 GLU A N 1
ATOM 2112 C CA . GLU A 1 256 ? 17.672 28.109 9.352 1 98.31 256 GLU A CA 1
ATOM 2113 C C . GLU A 1 256 ? 18.141 27.547 8.016 1 98.31 256 GLU A C 1
ATOM 2115 O O . GLU A 1 256 ? 17.891 28.125 6.961 1 98.31 256 GLU A O 1
ATOM 2120 N N . ILE A 1 257 ? 18.812 26.422 8.07 1 98.69 257 ILE A N 1
ATOM 2121 C CA . ILE A 1 257 ? 19.188 25.734 6.84 1 98.69 257 ILE A CA 1
ATOM 2122 C C . ILE A 1 257 ? 18.031 24.859 6.371 1 98.69 257 ILE A C 1
ATOM 2124 O O . ILE A 1 257 ? 17.609 23.938 7.086 1 98.69 257 ILE A O 1
ATOM 2128 N N . ASP A 1 258 ? 17.625 25.031 5.219 1 96.38 258 ASP A N 1
ATOM 2129 C CA . ASP A 1 258 ? 16.391 24.406 4.762 1 96.38 258 ASP A CA 1
ATOM 2130 C C . ASP A 1 258 ? 16.688 23.25 3.799 1 96.38 258 ASP A C 1
ATOM 2132 O O . ASP A 1 258 ? 17.516 22.391 4.098 1 96.38 258 ASP A O 1
ATOM 2136 N N . ASP A 1 259 ? 16.156 23.203 2.68 1 94.75 259 ASP A N 1
ATOM 2137 C CA . ASP A 1 259 ? 15.953 22.031 1.848 1 94.75 259 ASP A CA 1
ATOM 2138 C C . ASP A 1 259 ? 17.281 21.531 1.27 1 94.75 259 ASP A C 1
ATOM 2140 O O . ASP A 1 259 ? 18.094 22.328 0.808 1 94.75 259 ASP A O 1
ATOM 2144 N N . THR A 1 260 ? 17.5 20.266 1.249 1 96 260 THR A N 1
ATOM 2145 C CA . THR A 1 260 ? 18.5 19.469 0.545 1 96 260 THR A CA 1
ATOM 2146 C C . THR A 1 260 ? 19.891 19.719 1.13 1 96 260 THR A C 1
ATOM 2148 O O . THR A 1 260 ? 20.859 19.797 0.391 1 96 260 THR A O 1
ATOM 2151 N N . TYR A 1 261 ? 19.922 20.031 2.453 1 98.19 261 TYR A N 1
ATOM 2152 C CA . TYR A 1 261 ? 21.25 19.984 3.074 1 98.19 261 TYR A CA 1
ATOM 2153 C C . TYR A 1 261 ? 21.734 18.547 3.232 1 98.19 261 TYR A C 1
ATOM 2155 O O . TYR A 1 261 ? 22.922 18.297 3.451 1 98.19 261 TYR A O 1
ATOM 2163 N N . THR A 1 262 ? 20.828 17.531 3.094 1 98 262 THR A N 1
ATOM 2164 C CA . THR A 1 262 ? 21.141 16.109 3.119 1 98 262 THR A CA 1
ATOM 2165 C C . THR A 1 262 ? 21.219 15.555 1.702 1 98 262 THR A C 1
ATOM 2167 O O . THR A 1 262 ? 20.766 16.188 0.748 1 98 262 THR A O 1
ATOM 2170 N N . GLN A 1 263 ? 21.766 14.398 1.571 1 97.06 263 GLN A N 1
ATOM 2171 C CA . GLN A 1 263 ? 21.906 13.773 0.259 1 97.06 263 GLN A CA 1
ATOM 2172 C C . GLN A 1 263 ? 20.547 13.32 -0.286 1 97.06 263 GLN A C 1
ATOM 2174 O O . GLN A 1 263 ? 20.25 13.516 -1.466 1 97.06 263 GLN A O 1
ATOM 2179 N N . THR A 1 264 ? 19.797 12.625 0.509 1 97.5 264 THR A N 1
ATOM 2180 C CA . THR A 1 264 ? 18.438 12.195 0.169 1 97.5 264 THR A CA 1
ATOM 2181 C C . THR A 1 264 ? 17.469 12.562 1.281 1 97.5 264 THR A C 1
ATOM 2183 O O . THR A 1 264 ? 17.875 12.82 2.416 1 97.5 264 THR A O 1
ATOM 2186 N N . TYR A 1 265 ? 16.219 12.719 0.907 1 98.25 265 TYR A N 1
ATOM 2187 C CA . TYR A 1 265 ? 15.203 12.984 1.92 1 98.25 265 TYR A CA 1
ATOM 2188 C C . TYR A 1 265 ? 15.023 11.789 2.842 1 98.25 265 TYR A C 1
ATOM 2190 O O . TYR A 1 265 ? 14.688 10.695 2.385 1 98.25 265 TYR A O 1
ATOM 2198 N N . GLY A 1 266 ? 15.258 11.977 4.055 1 97.94 266 GLY A N 1
ATOM 2199 C CA . GLY A 1 266 ? 15.227 10.898 5.035 1 97.94 266 GLY A CA 1
ATOM 2200 C C . GLY A 1 266 ? 16.578 10.641 5.68 1 97.94 266 GLY A C 1
ATOM 2201 O O . GLY A 1 266 ? 16.672 9.891 6.652 1 97.94 266 GLY A O 1
ATOM 2202 N N . ASP A 1 267 ? 17.547 11.32 5.121 1 97.81 267 ASP A N 1
ATOM 2203 C CA . ASP A 1 267 ? 18.875 11.281 5.754 1 97.81 267 ASP A CA 1
ATOM 2204 C C . ASP A 1 267 ? 18.969 12.305 6.879 1 97.81 267 ASP A C 1
ATOM 2206 O O . ASP A 1 267 ? 18.203 13.266 6.918 1 97.81 267 ASP A O 1
ATOM 2210 N N . PHE A 1 268 ? 19.922 12.023 7.836 1 98 268 PHE A N 1
ATOM 2211 C CA . PHE A 1 268 ? 20.094 12.914 8.977 1 98 268 PHE A CA 1
ATOM 2212 C C . PHE A 1 268 ? 21.547 13.352 9.117 1 98 268 PHE A C 1
ATOM 2214 O O . PHE A 1 268 ? 22.094 13.359 10.219 1 98 268 PHE A O 1
ATOM 2221 N N . ASP A 1 269 ? 22.125 13.586 7.957 1 97.19 269 ASP A N 1
ATOM 2222 C CA . ASP A 1 269 ? 23.469 14.156 7.906 1 97.19 269 ASP A CA 1
ATOM 2223 C C . ASP A 1 269 ? 23.656 15 6.648 1 97.19 269 ASP A C 1
ATOM 2225 O O . ASP A 1 269 ? 22.859 14.914 5.711 1 97.19 269 ASP A O 1
ATOM 2229 N N . PHE A 1 270 ? 24.656 15.82 6.641 1 98.44 270 PHE A N 1
ATOM 2230 C CA . PHE A 1 270 ? 24.875 16.766 5.559 1 98.44 270 PHE A CA 1
ATOM 2231 C C . PHE A 1 270 ? 25.438 16.062 4.324 1 98.44 270 PHE A C 1
ATOM 2233 O O . PHE A 1 270 ? 26.219 15.125 4.445 1 98.44 270 PHE A O 1
ATOM 2240 N N . ASP A 1 271 ? 25 16.453 3.172 1 98.12 271 ASP A N 1
ATOM 2241 C CA . ASP A 1 271 ? 25.547 15.992 1.901 1 98.12 271 ASP A CA 1
ATOM 2242 C C . ASP A 1 271 ? 27.016 16.406 1.769 1 98.12 271 ASP A C 1
ATOM 2244 O O . ASP A 1 271 ? 27.328 17.594 1.665 1 98.12 271 ASP A O 1
ATOM 2248 N N . PRO A 1 272 ? 27.906 15.516 1.668 1 97.31 272 PRO A N 1
ATOM 2249 C CA . PRO A 1 272 ? 29.328 15.883 1.64 1 97.31 272 PRO A CA 1
ATOM 2250 C C . PRO A 1 272 ? 29.719 16.594 0.351 1 97.31 272 PRO A C 1
ATOM 2252 O O . PRO A 1 272 ? 30.734 17.297 0.315 1 97.31 272 PRO A O 1
ATOM 2255 N N . VAL A 1 273 ? 28.953 16.406 -0.692 1 97.88 273 VAL A N 1
ATOM 2256 C CA . VAL A 1 273 ? 29.234 17.094 -1.948 1 97.88 273 VAL A CA 1
ATOM 2257 C C . VAL A 1 273 ? 28.906 18.578 -1.812 1 97.88 273 VAL A C 1
ATOM 2259 O O . VAL A 1 273 ? 29.688 19.438 -2.242 1 97.88 273 VAL A O 1
ATOM 2262 N N . LYS A 1 274 ? 27.828 18.938 -1.172 1 98.12 274 LYS A N 1
ATOM 2263 C CA . LYS A 1 274 ? 27.375 20.328 -1.003 1 98.12 274 LYS A CA 1
ATOM 2264 C C . LYS A 1 274 ? 28.094 20.984 0.171 1 98.12 274 LYS A C 1
ATOM 2266 O O . LYS A 1 274 ? 28.312 22.203 0.162 1 98.12 274 LYS A O 1
ATOM 2271 N N . PHE A 1 275 ? 28.375 20.172 1.174 1 98.56 275 PHE A N 1
ATOM 2272 C CA . PHE A 1 275 ? 29.016 20.656 2.402 1 98.56 275 PHE A CA 1
ATOM 2273 C C . PHE A 1 275 ? 30.25 19.828 2.723 1 98.56 275 PHE A C 1
ATOM 2275 O O . PHE A 1 275 ? 30.234 19 3.633 1 98.56 275 PHE A O 1
ATOM 2282 N N . PRO A 1 276 ? 31.344 20.094 2.117 1 97.69 276 PRO A N 1
ATOM 2283 C CA . PRO A 1 276 ? 32.531 19.266 2.227 1 97.69 276 PRO A CA 1
ATOM 2284 C C . PRO A 1 276 ? 33.188 19.359 3.602 1 97.69 276 PRO A C 1
ATOM 2286 O O . PRO A 1 276 ? 33.875 18.422 4.035 1 97.69 276 PRO A O 1
ATOM 2289 N N . ASN A 1 277 ? 33.031 20.516 4.305 1 97.19 277 ASN A N 1
ATOM 2290 C CA . ASN A 1 277 ? 33.625 20.703 5.629 1 97.19 277 ASN A CA 1
ATOM 2291 C C . ASN A 1 277 ? 32.594 21.219 6.629 1 97.19 277 ASN A C 1
ATOM 2293 O O . ASN A 1 277 ? 32.75 22.344 7.129 1 97.19 277 ASN A O 1
ATOM 2297 N N . VAL A 1 278 ? 31.781 20.328 7.07 1 97.62 278 VAL A N 1
ATOM 2298 C CA . VAL A 1 278 ? 30.641 20.703 7.887 1 97.62 278 VAL A CA 1
ATOM 2299 C C . VAL A 1 278 ? 31.094 21.172 9.258 1 97.62 278 VAL A C 1
ATOM 2301 O O . VAL A 1 278 ? 30.625 22.203 9.758 1 97.62 278 VAL A O 1
ATOM 2304 N N . THR A 1 279 ? 32 20.484 9.82 1 95.88 279 THR A N 1
ATOM 2305 C CA . THR A 1 279 ? 32.469 20.812 11.164 1 95.88 279 THR A CA 1
ATOM 2306 C C . THR A 1 279 ? 33.125 22.203 11.188 1 95.88 279 THR A C 1
ATOM 2308 O O . THR A 1 279 ? 32.812 23.016 12.078 1 95.88 279 THR A O 1
ATOM 2311 N N . GLU A 1 280 ? 33.969 22.484 10.242 1 96.44 280 GLU A N 1
ATOM 2312 C CA . GLU A 1 280 ? 34.594 23.797 10.164 1 96.44 280 GLU A CA 1
ATOM 2313 C C . GLU A 1 280 ? 33.594 24.891 9.883 1 96.44 280 GLU A C 1
ATOM 2315 O O . GLU A 1 280 ? 33.719 26.016 10.352 1 96.44 280 GLU A O 1
ATOM 2320 N N . MET A 1 281 ? 32.656 24.578 9.031 1 98.06 281 MET A N 1
ATOM 2321 C CA . MET A 1 281 ? 31.609 25.531 8.703 1 98.06 281 MET A CA 1
ATOM 2322 C C . MET A 1 281 ? 30.844 25.953 9.961 1 98.06 281 MET A C 1
ATOM 2324 O O . MET A 1 281 ? 30.656 27.141 10.211 1 98.06 281 MET A O 1
ATOM 2328 N N . PHE A 1 282 ? 30.484 25.016 10.812 1 97.94 282 PHE A N 1
ATOM 2329 C CA . PHE A 1 282 ? 29.688 25.328 12 1 97.94 282 PHE A CA 1
ATOM 2330 C C . PHE A 1 282 ? 30.562 25.984 13.07 1 97.94 282 PHE A C 1
ATOM 2332 O O . PHE A 1 282 ? 30.078 26.828 13.828 1 97.94 282 PHE A O 1
ATOM 2339 N N . LYS A 1 283 ? 31.812 25.656 13.109 1 96.38 283 LYS A N 1
ATOM 2340 C CA . LYS A 1 283 ? 32.719 26.359 13.992 1 96.38 283 LYS A CA 1
ATOM 2341 C C . LYS A 1 283 ? 32.812 27.844 13.633 1 96.38 283 LYS A C 1
ATOM 2343 O O . LYS A 1 283 ? 32.812 28.703 14.508 1 96.38 283 LYS A O 1
ATOM 2348 N N . THR A 1 284 ? 32.938 28.078 12.383 1 97.44 284 THR A N 1
ATOM 2349 C CA . THR A 1 284 ? 33 29.438 11.891 1 97.44 284 THR A CA 1
ATOM 2350 C C . THR A 1 284 ? 31.719 30.203 12.234 1 97.44 284 THR A C 1
ATOM 2352 O O . THR A 1 284 ? 31.766 31.344 12.719 1 97.44 284 THR A O 1
ATOM 2355 N N . LEU A 1 285 ? 30.578 29.625 11.961 1 98.25 285 LEU A N 1
ATOM 2356 C CA . LEU A 1 285 ? 29.297 30.266 12.242 1 98.25 285 LEU A CA 1
ATOM 2357 C C . LEU A 1 285 ? 29.141 30.531 13.734 1 98.25 285 LEU A C 1
ATOM 2359 O O . LEU A 1 285 ? 28.656 31.594 14.133 1 98.25 285 LEU A O 1
ATOM 2363 N N . LYS A 1 286 ? 29.578 29.578 14.531 1 96.81 286 LYS A N 1
ATOM 2364 C CA . LYS A 1 286 ? 29.516 29.75 15.984 1 96.81 286 LYS A CA 1
ATOM 2365 C C . LYS A 1 286 ? 30.406 30.906 16.438 1 96.81 286 LYS A C 1
ATOM 2367 O O . LYS A 1 286 ? 30.016 31.719 17.281 1 96.81 286 LYS A O 1
ATOM 2372 N N . LYS A 1 287 ? 31.594 30.938 15.906 1 96.5 287 LYS A N 1
ATOM 2373 C CA . LYS A 1 287 ? 32.531 32 16.234 1 96.5 287 LYS A CA 1
ATOM 2374 C C . LYS A 1 287 ? 31.969 33.375 15.883 1 96.5 287 LYS A C 1
ATOM 2376 O O . LYS A 1 287 ? 32.219 34.344 16.594 1 96.5 287 LYS A O 1
ATOM 2381 N N . GLU A 1 288 ? 31.25 33.344 14.883 1 96.12 288 GLU A N 1
ATOM 2382 C CA . GLU A 1 288 ? 30.656 34.594 14.422 1 96.12 288 GLU A CA 1
ATOM 2383 C C . GLU A 1 288 ? 29.359 34.906 15.156 1 96.12 288 GLU A C 1
ATOM 2385 O O . GLU A 1 288 ? 28.703 35.906 14.875 1 96.12 288 GLU A O 1
ATOM 2390 N N . GLY A 1 289 ? 28.906 34.031 16 1 95.88 289 GLY A N 1
ATOM 2391 C CA . GLY A 1 289 ? 27.781 34.281 16.875 1 95.88 289 GLY A CA 1
ATOM 2392 C C . GLY A 1 289 ? 26.469 33.781 16.328 1 95.88 289 GLY A C 1
ATOM 2393 O O . GLY A 1 289 ? 25.391 34.188 16.812 1 95.88 289 GLY A O 1
ATOM 2394 N N . PHE A 1 290 ? 26.469 32.969 15.312 1 98.06 290 PHE A N 1
ATOM 2395 C CA . PHE A 1 290 ? 25.234 32.5 14.711 1 98.06 290 PHE A CA 1
ATOM 2396 C C . PHE A 1 290 ? 24.812 31.172 15.328 1 98.06 290 PHE A C 1
ATOM 2398 O O . PHE A 1 290 ? 25.641 30.281 15.516 1 98.06 290 PHE A O 1
ATOM 2405 N N . LYS A 1 291 ? 23.562 31.047 15.742 1 98.12 291 LYS A N 1
ATOM 2406 C CA . LYS A 1 291 ? 22.922 29.766 15.992 1 98.12 291 LYS A CA 1
ATOM 2407 C C . LYS A 1 291 ? 22.266 29.219 14.719 1 98.12 291 LYS A C 1
ATOM 2409 O O . LYS A 1 291 ? 21.828 29.984 13.867 1 98.12 291 LYS A O 1
ATOM 2414 N N . VAL A 1 292 ? 22.219 27.859 14.609 1 98.56 292 VAL A N 1
ATOM 2415 C CA . VAL A 1 292 ? 21.703 27.281 13.375 1 98.56 292 VAL A CA 1
ATOM 2416 C C . VAL A 1 292 ? 20.625 26.25 13.703 1 98.56 292 VAL A C 1
ATOM 2418 O O . VAL A 1 292 ? 20.75 25.484 14.648 1 98.56 292 VAL A O 1
ATOM 2421 N N . THR A 1 293 ? 19.531 26.266 13 1 98.69 293 THR A N 1
ATOM 2422 C CA . THR A 1 293 ? 18.5 25.234 13.023 1 98.69 293 THR A CA 1
ATOM 2423 C C . THR A 1 293 ? 18.391 24.547 11.664 1 98.69 293 THR A C 1
ATOM 2425 O O . THR A 1 293 ? 18.828 25.094 10.656 1 98.69 293 THR A O 1
ATOM 2428 N N . LEU A 1 294 ? 17.859 23.328 11.633 1 98.75 294 LEU A N 1
ATOM 2429 C CA . LEU A 1 294 ? 17.781 22.547 10.398 1 98.75 294 LEU A CA 1
ATOM 2430 C C . LEU A 1 294 ? 16.328 22.188 10.086 1 98.75 294 LEU A C 1
ATOM 2432 O O . LEU A 1 294 ? 15.555 21.859 10.992 1 98.75 294 LEU A O 1
ATOM 2436 N N . TRP A 1 295 ? 16.047 22.266 8.781 1 98.5 295 TRP A N 1
ATOM 2437 C CA . TRP A 1 295 ? 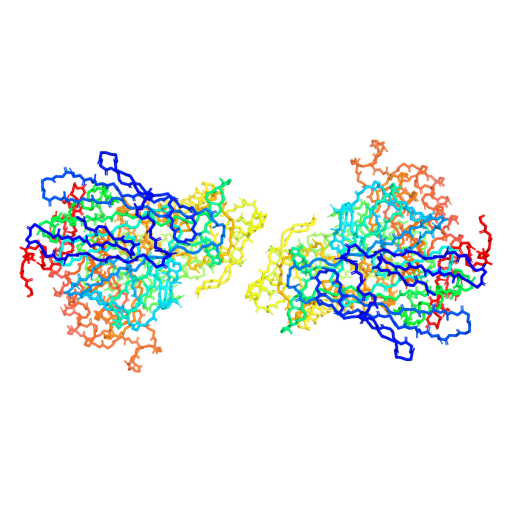14.781 21.766 8.273 1 98.5 295 TRP A CA 1
ATOM 2438 C C . TRP A 1 295 ? 14.688 20.25 8.414 1 98.5 295 TRP A C 1
ATOM 2440 O O . TRP A 1 295 ? 15.633 19.531 8.094 1 98.5 295 TRP A O 1
ATOM 2450 N N . THR A 1 296 ? 13.586 19.781 8.977 1 98.38 296 THR A N 1
ATOM 2451 C CA . THR A 1 296 ? 13.352 18.344 9.078 1 98.38 296 THR A CA 1
ATOM 2452 C C . THR A 1 296 ? 11.906 18 8.727 1 98.38 296 THR A C 1
ATOM 2454 O O . THR A 1 296 ? 11.055 18.875 8.664 1 98.38 296 THR A O 1
ATOM 2457 N N . HIS A 1 297 ? 11.633 16.75 8.375 1 98.44 297 HIS A N 1
ATOM 2458 C CA . HIS A 1 297 ? 10.336 16.25 7.934 1 98.44 297 HIS A CA 1
ATOM 2459 C C . HIS A 1 297 ? 10.172 14.766 8.273 1 98.44 297 HIS A C 1
ATOM 2461 O O . HIS A 1 297 ? 11.148 14.086 8.586 1 98.44 297 HIS A O 1
ATOM 2467 N N . PRO A 1 298 ? 8.969 14.234 8.195 1 98.69 298 PRO A N 1
ATOM 2468 C CA . PRO A 1 298 ? 8.711 12.875 8.664 1 98.69 298 PRO A CA 1
ATOM 2469 C C . PRO A 1 298 ? 8.852 11.828 7.555 1 98.69 298 PRO A C 1
ATOM 2471 O O . PRO A 1 298 ? 8.57 10.648 7.777 1 98.69 298 PRO A O 1
ATOM 2474 N N . PHE A 1 299 ? 9.297 12.156 6.395 1 98.75 299 PHE A N 1
ATOM 2475 C CA . PHE A 1 299 ? 9.328 11.258 5.25 1 98.75 299 PHE A CA 1
ATOM 2476 C C . PHE A 1 299 ? 10.695 10.602 5.117 1 98.75 299 PHE A C 1
ATOM 2478 O O . PHE A 1 299 ? 11.719 11.211 5.441 1 98.75 299 PHE A O 1
ATOM 2485 N N . ILE A 1 300 ? 10.734 9.375 4.652 1 98.81 300 ILE A N 1
ATOM 2486 C CA . ILE A 1 300 ? 11.938 8.672 4.219 1 98.81 300 ILE A CA 1
ATOM 2487 C C . ILE A 1 300 ? 11.766 8.195 2.775 1 98.81 300 ILE A C 1
ATOM 2489 O O . ILE A 1 300 ? 11.031 7.242 2.514 1 98.81 300 ILE A O 1
ATOM 2493 N N . ASN A 1 301 ? 12.406 8.883 1.859 1 98.44 301 ASN A N 1
ATOM 2494 C CA . ASN A 1 301 ? 12.281 8.508 0.453 1 98.44 301 ASN A CA 1
ATOM 2495 C C . ASN A 1 301 ? 12.891 7.137 0.179 1 98.44 301 ASN A C 1
ATOM 2497 O O . ASN A 1 301 ? 13.805 6.707 0.883 1 98.44 301 ASN A O 1
ATOM 2501 N N . TYR A 1 302 ? 12.438 6.465 -0.912 1 97.62 302 TYR A N 1
ATOM 2502 C CA . TYR A 1 302 ? 12.828 5.094 -1.231 1 97.62 302 TYR A CA 1
ATOM 2503 C C . TYR A 1 302 ? 14.32 4.996 -1.492 1 97.62 302 TYR A C 1
ATOM 2505 O O . TYR A 1 302 ? 14.922 3.93 -1.325 1 97.62 302 TYR A O 1
ATOM 2513 N N . ASN A 1 303 ? 14.977 6.074 -1.926 1 96.88 303 ASN A N 1
ATOM 2514 C CA . ASN A 1 303 ? 16.375 6.051 -2.311 1 96.88 303 ASN A CA 1
ATOM 2515 C C . ASN A 1 303 ? 17.281 6.426 -1.143 1 96.88 303 ASN A C 1
ATOM 2517 O O . ASN A 1 303 ? 18.5 6.512 -1.3 1 96.88 303 ASN A O 1
ATOM 2521 N N . SER A 1 304 ? 16.672 6.777 0.034 1 97.56 304 SER A N 1
ATOM 2522 C CA . SER A 1 304 ? 17.453 7.016 1.241 1 97.56 304 SER A CA 1
ATOM 2523 C C . SER A 1 304 ? 17.984 5.707 1.824 1 97.56 304 SER A C 1
ATOM 2525 O O . SER A 1 304 ? 17.312 4.676 1.759 1 97.56 304 SER A O 1
ATOM 2527 N N . 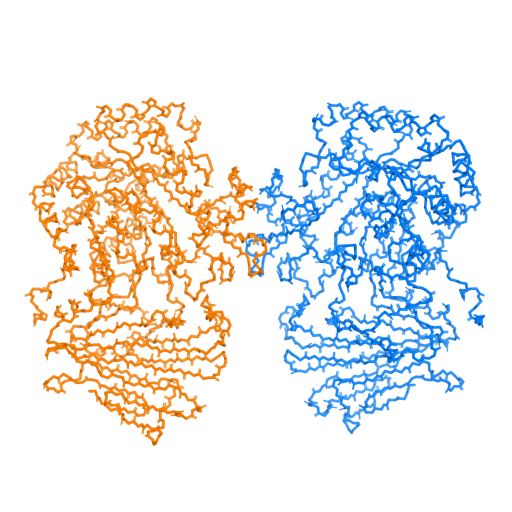SER A 1 305 ? 19.172 5.75 2.418 1 95.12 305 SER A N 1
ATOM 2528 C CA . SER A 1 305 ? 19.734 4.582 3.09 1 95.12 305 SER A CA 1
ATOM 2529 C C . SER A 1 305 ? 18.875 4.172 4.289 1 95.12 305 SER A C 1
ATOM 2531 O O . SER A 1 305 ? 18.938 3.023 4.738 1 95.12 305 SER A O 1
ATOM 2533 N N . ASN A 1 306 ? 18.094 5.102 4.805 1 98.38 306 ASN A N 1
ATOM 2534 C CA . ASN A 1 306 ? 17.281 4.828 5.984 1 98.38 306 ASN A CA 1
ATOM 2535 C C . ASN A 1 306 ? 15.953 4.164 5.609 1 98.38 306 ASN A C 1
ATOM 2537 O O . ASN A 1 306 ? 15.203 3.73 6.484 1 98.38 306 ASN A O 1
ATOM 2541 N N . PHE A 1 307 ? 15.711 4.059 4.305 1 98.44 307 PHE A N 1
ATOM 2542 C CA . PHE A 1 307 ? 14.469 3.424 3.871 1 98.44 307 PHE A CA 1
ATOM 2543 C C . PHE A 1 307 ? 14.43 1.962 4.301 1 98.44 307 PHE A C 1
ATOM 2545 O O . PHE A 1 307 ? 13.453 1.51 4.898 1 98.44 307 PHE A O 1
ATOM 2552 N N . GLY A 1 308 ? 15.508 1.215 4.004 1 97.62 308 GLY A N 1
ATOM 2553 C CA . GLY A 1 308 ? 15.609 -0.175 4.418 1 97.62 308 GLY A CA 1
ATOM 2554 C C . GLY A 1 308 ? 15.578 -0.353 5.922 1 97.62 308 GLY A C 1
ATOM 2555 O O . GLY A 1 308 ? 14.938 -1.273 6.43 1 97.62 308 GLY A O 1
ATOM 2556 N N . VAL A 1 309 ? 16.266 0.569 6.629 1 98.12 309 VAL A N 1
ATOM 2557 C CA . VAL A 1 309 ? 16.297 0.541 8.086 1 98.12 309 VAL A CA 1
ATOM 2558 C C . VAL A 1 309 ? 14.867 0.641 8.625 1 98.12 309 VAL A C 1
ATOM 2560 O O . VAL A 1 309 ? 14.484 -0.111 9.523 1 98.12 309 VAL A O 1
ATOM 2563 N N . GLY A 1 310 ? 14.125 1.594 8.039 1 98.5 310 GLY A N 1
ATOM 2564 C CA . GLY A 1 310 ? 12.75 1.778 8.477 1 98.5 310 GLY A CA 1
ATOM 2565 C C . GLY A 1 310 ? 11.875 0.558 8.242 1 98.5 310 GLY A C 1
ATOM 2566 O O . GLY A 1 310 ? 11.016 0.237 9.062 1 98.5 310 GLY A O 1
ATOM 2567 N N . ILE A 1 311 ? 12.062 -0.09 7.102 1 97.88 311 ILE A N 1
ATOM 2568 C CA . ILE A 1 311 ? 11.305 -1.296 6.785 1 97.88 311 ILE A CA 1
ATOM 2569 C C . ILE A 1 311 ? 11.664 -2.402 7.773 1 97.88 311 ILE A C 1
ATOM 2571 O O . ILE A 1 311 ? 10.781 -3.021 8.375 1 97.88 311 ILE A O 1
ATOM 2575 N N . GLU A 1 312 ? 12.938 -2.654 8.008 1 97.19 312 GLU A N 1
ATOM 2576 C CA . GLU A 1 312 ? 13.414 -3.742 8.859 1 97.19 312 GLU A CA 1
ATOM 2577 C C . GLU A 1 312 ? 12.992 -3.537 10.312 1 97.19 312 GLU A C 1
ATOM 2579 O O . GLU A 1 312 ? 12.664 -4.5 11.008 1 97.19 312 GLU A O 1
ATOM 2584 N N . ARG A 1 313 ? 12.984 -2.316 10.703 1 98.06 313 ARG A N 1
ATOM 2585 C CA . ARG A 1 313 ? 12.656 -2.014 12.094 1 98.06 313 ARG A CA 1
ATOM 2586 C C . ARG A 1 313 ? 11.18 -1.67 12.242 1 98.06 313 ARG A C 1
ATOM 2588 O O . ARG A 1 313 ? 10.727 -1.323 13.336 1 98.06 313 ARG A O 1
ATOM 2595 N N . GLN A 1 314 ? 10.414 -1.679 11.164 1 97.62 314 GLN A N 1
ATOM 2596 C CA . GLN A 1 314 ? 8.977 -1.435 11.148 1 97.62 314 GLN A CA 1
ATOM 2597 C C . GLN A 1 314 ? 8.641 -0.059 11.719 1 97.62 314 GLN A C 1
ATOM 2599 O O . GLN A 1 314 ? 7.797 0.063 12.609 1 97.62 314 GLN A O 1
ATOM 2604 N N . LEU A 1 315 ? 9.289 0.98 11.188 1 98.81 315 LEU A N 1
ATOM 2605 C CA . LEU A 1 315 ? 9.172 2.324 11.75 1 98.81 315 LEU A CA 1
ATOM 2606 C C . LEU A 1 315 ? 8.078 3.115 11.031 1 98.81 315 LEU A C 1
ATOM 2608 O O . LEU A 1 315 ? 7.754 4.234 11.438 1 98.81 315 LEU A O 1
ATOM 2612 N N . PHE A 1 316 ? 7.516 2.594 9.953 1 98.81 316 PHE A N 1
ATOM 2613 C CA . PHE A 1 316 ? 6.688 3.379 9.047 1 98.81 316 PHE A CA 1
ATOM 2614 C C . PHE A 1 316 ? 5.207 3.119 9.312 1 98.81 316 PHE A C 1
ATOM 2616 O O . PHE A 1 316 ? 4.844 2.084 9.875 1 98.81 316 PHE A O 1
ATOM 2623 N N . ILE A 1 317 ? 4.395 4.133 8.898 1 98.69 317 ILE A N 1
ATOM 2624 C CA . ILE A 1 317 ? 2.969 3.883 8.711 1 98.69 317 ILE A CA 1
ATOM 2625 C C . ILE A 1 317 ? 2.768 2.715 7.75 1 98.69 317 ILE A C 1
ATOM 2627 O O . ILE A 1 317 ? 3.477 2.6 6.75 1 98.69 317 ILE A O 1
ATOM 2631 N N . LYS A 1 318 ? 1.824 1.889 8.086 1 97.5 318 LYS A N 1
ATOM 2632 C CA . LYS A 1 318 ? 1.647 0.659 7.316 1 97.5 318 LYS A CA 1
ATOM 2633 C C . LYS A 1 318 ? 0.349 0.692 6.516 1 97.5 318 LYS A C 1
ATOM 2635 O O . LYS A 1 318 ? -0.547 1.486 6.809 1 97.5 318 LYS A O 1
ATOM 2640 N N . GLU A 1 319 ? 0.302 -0.112 5.5 1 94.88 319 GLU A N 1
ATOM 2641 C CA . GLU A 1 319 ? -0.945 -0.334 4.773 1 94.88 319 GLU A CA 1
ATOM 2642 C C . GLU A 1 319 ? -1.992 -0.996 5.664 1 94.88 319 GLU A C 1
ATOM 2644 O O . GLU A 1 319 ? -1.697 -1.378 6.801 1 94.88 319 GLU A O 1
ATOM 2649 N N . PRO A 1 320 ? -3.271 -1.065 5.301 1 90.56 320 PRO A N 1
ATOM 2650 C CA . PRO A 1 320 ? -4.406 -1.351 6.184 1 90.56 320 PRO A CA 1
ATOM 2651 C C . PRO A 1 320 ? -4.266 -2.688 6.906 1 90.56 320 PRO A C 1
ATOM 2653 O O . PRO A 1 320 ? -4.707 -2.82 8.055 1 90.56 320 PRO A O 1
ATOM 2656 N N . THR A 1 321 ? -3.621 -3.668 6.316 1 90.25 321 THR A N 1
ATOM 2657 C CA . THR A 1 321 ? -3.498 -4.965 6.973 1 90.25 321 THR A CA 1
ATOM 2658 C C . THR A 1 321 ? -2.475 -4.906 8.102 1 90.25 321 THR A C 1
ATOM 2660 O O . THR A 1 321 ? -2.434 -5.789 8.961 1 90.25 321 THR A O 1
ATOM 2663 N N . GLY A 1 322 ? -1.656 -3.902 8.039 1 93.62 322 GLY A N 1
ATOM 2664 C CA . GLY A 1 322 ? -0.654 -3.699 9.07 1 93.62 322 GLY A CA 1
ATOM 2665 C C . GLY A 1 322 ? 0.591 -4.543 8.867 1 93.62 322 GLY A C 1
ATOM 2666 O O . GLY A 1 322 ? 1.466 -4.586 9.734 1 93.62 322 GLY A O 1
ATOM 2667 N N . LYS A 1 323 ? 0.76 -5.16 7.805 1 92.31 323 LYS A N 1
ATOM 2668 C CA . LYS A 1 323 ? 1.853 -6.109 7.605 1 92.31 323 LYS A CA 1
ATOM 2669 C C . LYS A 1 323 ? 3.027 -5.449 6.891 1 92.31 323 LYS A C 1
ATOM 2671 O O . LYS A 1 323 ? 4.18 -5.836 7.094 1 92.31 323 LYS A O 1
ATOM 2676 N N . LEU A 1 324 ? 2.73 -4.512 6.047 1 96.25 324 LEU A N 1
ATOM 2677 C CA . LEU A 1 324 ? 3.748 -3.918 5.188 1 96.25 324 LEU A CA 1
ATOM 2678 C C . LEU A 1 324 ? 3.689 -2.395 5.25 1 96.25 324 LEU A C 1
ATOM 2680 O O . LEU A 1 324 ? 2.639 -1.821 5.543 1 96.25 324 LEU A O 1
ATOM 2684 N N . PRO A 1 325 ? 4.844 -1.744 4.992 1 96.62 325 PRO A N 1
ATOM 2685 C CA . PRO A 1 325 ? 4.812 -0.28 4.961 1 96.62 325 PRO A CA 1
ATOM 2686 C C . PRO A 1 325 ? 3.93 0.268 3.842 1 96.62 325 PRO A C 1
ATOM 2688 O O . PRO A 1 325 ? 3.834 -0.341 2.773 1 96.62 325 PRO A O 1
ATOM 2691 N N . ALA A 1 326 ? 3.285 1.368 4.062 1 97 326 ALA A N 1
ATOM 2692 C CA . ALA A 1 326 ? 2.535 2.086 3.033 1 97 326 ALA A CA 1
ATOM 2693 C C . ALA A 1 326 ? 3.422 3.098 2.314 1 97 326 ALA A C 1
ATOM 2695 O O . ALA A 1 326 ? 4.168 3.846 2.953 1 97 326 ALA A O 1
ATOM 2696 N N . MET A 1 327 ? 3.4 3.123 0.996 1 97.25 327 MET A N 1
ATOM 2697 C CA . MET A 1 327 ? 4.098 4.156 0.234 1 97.25 327 MET A CA 1
ATOM 2698 C C . MET A 1 327 ? 3.287 5.445 0.199 1 97.25 327 MET A C 1
ATOM 2700 O O . MET A 1 327 ? 2.055 5.41 0.187 1 97.25 327 MET A O 1
ATOM 2704 N N . VAL A 1 328 ? 3.961 6.52 0.205 1 97.81 328 VAL A N 1
ATOM 2705 C CA . VAL A 1 328 ? 3.297 7.816 0.121 1 97.81 328 VAL A CA 1
ATOM 2706 C C . VAL A 1 328 ? 4.027 8.711 -0.879 1 97.81 328 VAL A C 1
ATOM 2708 O O . VAL A 1 328 ? 5.195 8.469 -1.2 1 97.81 328 VAL A O 1
ATOM 2711 N N . LYS A 1 329 ? 3.273 9.656 -1.4 1 96.88 329 LYS A N 1
ATOM 2712 C CA . LYS A 1 329 ? 3.838 10.719 -2.232 1 96.88 329 LYS A CA 1
ATOM 2713 C C . LYS A 1 329 ? 3.738 12.07 -1.539 1 96.88 329 LYS A C 1
ATOM 2715 O O . LYS A 1 329 ? 2.717 12.391 -0.922 1 96.88 329 LYS A O 1
ATOM 2720 N N . TRP A 1 330 ? 4.812 12.867 -1.535 1 96.56 330 TRP A N 1
ATOM 2721 C CA . TRP A 1 330 ? 4.848 14.234 -1.028 1 96.56 330 TRP A CA 1
ATOM 2722 C C . TRP A 1 330 ? 5.594 15.156 -1.989 1 96.56 330 TRP A C 1
ATOM 2724 O O . TRP A 1 330 ? 6.023 14.727 -3.061 1 96.56 330 TRP A O 1
ATOM 2734 N N . TRP A 1 331 ? 5.727 16.469 -1.767 1 92.94 331 TRP A N 1
ATOM 2735 C CA . TRP A 1 331 ? 6.125 17.453 -2.768 1 92.94 331 TRP A CA 1
ATOM 2736 C C . TRP A 1 331 ? 7.578 17.25 -3.182 1 92.94 331 TRP A C 1
ATOM 2738 O O . TRP A 1 331 ? 8.031 17.812 -4.18 1 92.94 331 TRP A O 1
ATOM 2748 N N . ASN A 1 332 ? 8.289 16.328 -2.432 1 95 332 ASN A N 1
ATOM 2749 C CA . ASN A 1 332 ? 9.688 16.109 -2.781 1 95 332 ASN A CA 1
ATOM 2750 C C . ASN A 1 332 ? 9.961 14.648 -3.107 1 95 332 ASN A C 1
ATOM 2752 O O . ASN A 1 332 ? 11.094 14.18 -3 1 95 332 ASN A O 1
ATOM 2756 N N . GLY A 1 333 ? 8.906 13.906 -3.396 1 95.62 333 GLY A N 1
ATOM 2757 C CA . GLY A 1 333 ? 9.195 12.57 -3.902 1 95.62 333 GLY A CA 1
ATOM 2758 C C . GLY A 1 333 ? 8.273 11.508 -3.342 1 95.62 333 GLY A C 1
ATOM 2759 O O . GLY A 1 333 ? 7.156 11.805 -2.91 1 95.62 333 GLY A O 1
ATOM 2760 N N . ILE A 1 334 ? 8.75 10.211 -3.496 1 97.44 334 ILE A N 1
ATOM 2761 C CA . ILE A 1 334 ? 8.008 9.031 -3.061 1 97.44 334 ILE A CA 1
ATOM 2762 C C . ILE A 1 334 ? 8.797 8.297 -1.977 1 97.44 334 ILE A C 1
ATOM 2764 O O . ILE A 1 334 ? 10.016 8.164 -2.072 1 97.44 334 ILE A O 1
ATOM 2768 N N . GLY A 1 335 ? 8.164 7.855 -1.019 1 98.12 335 GLY A N 1
ATOM 2769 C CA . GLY A 1 335 ? 8.781 7.098 0.059 1 98.12 335 GLY A CA 1
ATOM 2770 C C . GLY A 1 335 ? 7.781 6.605 1.089 1 98.12 335 GLY A C 1
ATOM 2771 O O . GLY A 1 335 ? 6.676 6.18 0.738 1 98.12 335 GLY A O 1
ATOM 2772 N N . ALA A 1 336 ? 8.227 6.477 2.297 1 98.44 336 ALA A N 1
ATOM 2773 C CA . ALA A 1 336 ? 7.391 6.113 3.436 1 98.44 336 ALA A CA 1
ATOM 2774 C C . ALA A 1 336 ? 7.355 7.238 4.469 1 98.44 336 ALA A C 1
ATOM 2776 O O . ALA A 1 336 ? 8.102 8.219 4.355 1 98.44 336 ALA A O 1
ATOM 2777 N N . ILE A 1 337 ? 6.43 7.152 5.332 1 98.81 337 ILE A N 1
ATOM 2778 C CA . ILE A 1 337 ? 6.293 8.156 6.379 1 98.81 337 ILE A CA 1
ATOM 2779 C C . ILE A 1 337 ? 6.387 7.492 7.75 1 98.81 337 ILE A C 1
ATOM 2781 O O . ILE A 1 337 ? 5.848 6.402 7.957 1 98.81 337 ILE A O 1
ATOM 2785 N N . LEU A 1 338 ? 7.129 8.047 8.672 1 98.94 338 LEU A N 1
ATOM 2786 C CA . LEU A 1 338 ? 7.355 7.484 10 1 98.94 338 LEU A CA 1
ATOM 2787 C C . LEU A 1 338 ? 6.059 7.441 10.797 1 98.94 338 LEU A C 1
ATOM 2789 O O . LEU A 1 338 ? 5.238 8.359 10.711 1 98.94 338 LEU A O 1
ATOM 2793 N N . ASP A 1 339 ? 5.836 6.43 11.586 1 98.88 339 ASP A N 1
ATOM 2794 C CA . ASP A 1 339 ? 4.695 6.289 12.484 1 98.88 339 ASP A CA 1
ATOM 2795 C C . ASP A 1 339 ? 5.012 6.844 13.875 1 98.88 339 ASP A C 1
ATOM 2797 O O . ASP A 1 339 ? 5.535 6.129 14.727 1 98.88 339 ASP A O 1
ATOM 2801 N N . PHE A 1 340 ? 4.582 7.98 14.133 1 98.81 340 PHE A N 1
ATOM 2802 C CA . PHE A 1 340 ? 4.93 8.633 15.391 1 98.81 340 PHE A CA 1
ATOM 2803 C C . PHE A 1 340 ? 4.039 8.133 16.516 1 98.81 340 PHE A C 1
ATOM 2805 O O . PHE A 1 340 ? 4.145 8.609 17.656 1 98.81 340 PHE A O 1
ATOM 2812 N N . THR A 1 341 ? 3.096 7.207 16.25 1 98.5 341 THR A N 1
ATOM 2813 C CA . THR A 1 341 ? 2.398 6.508 17.312 1 98.5 341 THR A CA 1
ATOM 2814 C C . THR A 1 341 ? 3.254 5.367 17.875 1 98.5 341 THR A C 1
ATOM 2816 O O . THR A 1 341 ? 2.951 4.812 18.922 1 98.5 341 THR A O 1
ATOM 2819 N N . ASN A 1 342 ? 4.297 4.973 17.141 1 98.62 342 ASN A N 1
ATOM 2820 C CA . ASN A 1 342 ? 5.258 3.938 17.5 1 98.62 342 ASN A CA 1
ATOM 2821 C C . ASN A 1 342 ? 6.41 4.5 18.328 1 98.62 342 ASN A C 1
ATOM 2823 O O . ASN A 1 342 ? 7.203 5.301 17.828 1 98.62 342 ASN A O 1
ATOM 2827 N N . PRO A 1 343 ? 6.547 4.125 19.594 1 98.44 343 PRO A N 1
ATOM 2828 C CA . PRO A 1 343 ? 7.629 4.648 20.438 1 98.44 343 PRO A CA 1
ATOM 2829 C C . PRO A 1 343 ? 9.016 4.395 19.844 1 98.44 343 PRO A C 1
ATOM 2831 O O . PRO A 1 343 ? 9.914 5.223 19.984 1 98.44 343 PRO A O 1
ATOM 2834 N N . THR A 1 344 ? 9.164 3.287 19.125 1 98.69 344 THR A N 1
ATOM 2835 C CA . THR A 1 344 ? 10.445 2.971 18.516 1 98.69 344 THR A CA 1
ATOM 2836 C C . THR A 1 344 ? 10.773 3.965 17.391 1 98.69 344 THR A C 1
ATOM 2838 O O . THR A 1 344 ? 11.914 4.398 17.266 1 98.69 344 THR A O 1
ATOM 2841 N N . ALA A 1 345 ? 9.781 4.273 16.625 1 98.81 345 ALA A N 1
ATOM 2842 C CA . ALA A 1 345 ? 9.977 5.25 15.555 1 98.81 345 ALA A CA 1
ATOM 2843 C C . ALA A 1 345 ? 10.297 6.629 16.125 1 98.81 345 ALA A C 1
ATOM 2845 O O . ALA A 1 345 ? 11.164 7.332 15.602 1 98.81 345 ALA A O 1
ATOM 2846 N N . ARG A 1 346 ? 9.609 7.027 17.203 1 98.69 346 ARG A N 1
ATOM 2847 C CA . ARG A 1 346 ? 9.859 8.305 17.859 1 98.69 346 ARG A CA 1
ATOM 2848 C C . ARG A 1 346 ? 11.289 8.391 18.375 1 98.69 346 ARG A C 1
ATOM 2850 O O . ARG A 1 346 ? 11.977 9.391 18.156 1 98.69 346 ARG A O 1
ATOM 2857 N N . GLU A 1 347 ? 11.68 7.34 19.047 1 98.69 347 GLU A N 1
ATOM 2858 C CA . GLU A 1 347 ? 13.031 7.305 19.594 1 98.69 347 GLU A CA 1
ATOM 2859 C C . GLU A 1 347 ? 14.078 7.352 18.5 1 98.69 347 GLU A C 1
ATOM 2861 O O . GLU A 1 347 ? 15.094 8.039 18.625 1 98.69 347 GLU A O 1
ATOM 2866 N N . TRP A 1 348 ? 13.797 6.57 17.469 1 98.88 348 TRP A N 1
ATOM 2867 C CA . TRP A 1 348 ? 14.719 6.543 16.328 1 98.88 348 TRP A CA 1
ATOM 2868 C C . TRP A 1 348 ? 14.875 7.934 15.719 1 98.88 348 TRP A C 1
ATOM 2870 O O . TRP A 1 348 ? 15.992 8.391 15.484 1 98.88 348 TRP A O 1
ATOM 2880 N N . PHE A 1 349 ? 13.844 8.586 15.469 1 98.75 349 PHE A N 1
ATOM 2881 C CA . PHE A 1 349 ? 13.836 9.93 14.891 1 98.75 349 PHE A CA 1
ATOM 2882 C C . PHE A 1 349 ? 14.531 10.922 15.812 1 98.75 349 PHE A C 1
ATOM 2884 O O . PHE A 1 349 ? 15.414 11.672 15.375 1 98.75 349 PHE A O 1
ATOM 2891 N N . GLN A 1 350 ? 14.164 10.953 17.078 1 98.56 350 GLN A N 1
ATOM 2892 C CA . GLN A 1 350 ? 14.734 11.859 18.078 1 98.56 350 GLN A CA 1
ATOM 2893 C C . GLN A 1 350 ? 16.234 11.641 18.219 1 98.56 350 GLN A C 1
ATOM 2895 O O . GLN A 1 350 ? 16.984 12.594 18.422 1 98.56 350 GLN A O 1
ATOM 2900 N N . SER A 1 351 ? 16.609 10.398 18.188 1 98.62 351 SER A N 1
ATOM 2901 C CA . SER A 1 351 ? 18.031 10.094 18.344 1 98.62 351 SER A CA 1
ATOM 2902 C C . SER A 1 351 ? 18.844 10.727 17.234 1 98.62 351 SER A C 1
ATOM 2904 O O . SER A 1 351 ? 19.969 11.188 17.469 1 98.62 351 SER A O 1
ATOM 2906 N N . HIS A 1 352 ? 18.312 10.711 16.031 1 98.62 352 HIS A N 1
ATOM 2907 C CA . HIS A 1 352 ? 19.016 11.344 14.914 1 98.62 352 HIS A CA 1
ATOM 2908 C C . HIS A 1 352 ? 19.125 12.852 15.117 1 98.62 352 HIS A C 1
ATOM 2910 O O . HIS A 1 352 ? 20.156 13.453 14.812 1 98.62 352 HIS A O 1
ATOM 2916 N N . LEU A 1 353 ? 18.047 13.492 15.586 1 98.69 353 LEU A N 1
ATOM 2917 C CA . LEU A 1 353 ? 18.078 14.93 15.836 1 98.69 353 LEU A CA 1
ATOM 2918 C C . LEU A 1 353 ? 19.062 15.281 16.938 1 98.69 353 LEU A C 1
ATOM 2920 O O . LEU A 1 353 ? 19.828 16.25 16.812 1 98.69 353 LEU A O 1
ATOM 2924 N N . LYS A 1 354 ? 19.094 14.469 17.984 1 98.44 354 LYS A N 1
ATOM 2925 C CA . LYS A 1 354 ? 20.047 14.688 19.078 1 98.44 354 LYS A CA 1
ATOM 2926 C C . LYS A 1 354 ? 21.484 14.516 18.594 1 98.44 354 LYS A C 1
ATOM 2928 O O . LYS A 1 354 ? 22.391 15.227 19.062 1 98.44 354 LYS A O 1
ATOM 2933 N N . GLN A 1 355 ? 21.672 13.562 17.719 1 98.12 355 GLN A N 1
ATOM 2934 C CA . GLN A 1 355 ? 23 13.352 17.172 1 98.12 355 GLN A CA 1
ATOM 2935 C C . GLN A 1 355 ? 23.469 14.562 16.375 1 98.12 355 GLN A C 1
ATOM 2937 O O . GLN A 1 355 ? 24.641 14.945 16.438 1 98.12 355 GLN A O 1
ATOM 2942 N N . LEU A 1 356 ? 22.594 15.125 15.594 1 98 356 LEU A N 1
ATOM 2943 C CA . LEU A 1 356 ? 22.922 16.328 14.852 1 98 356 LEU A CA 1
ATOM 2944 C C . LEU A 1 356 ? 23.297 17.469 15.789 1 98 356 LEU A C 1
ATOM 2946 O O . LEU A 1 356 ? 24.219 18.234 15.508 1 98 356 LEU A O 1
ATOM 2950 N N . ARG A 1 357 ? 22.578 17.609 16.875 1 97.56 357 ARG A N 1
ATOM 2951 C CA . ARG A 1 357 ? 22.891 18.625 17.875 1 97.56 357 ARG A CA 1
ATOM 2952 C C . ARG A 1 357 ? 24.266 18.375 18.484 1 97.56 357 ARG A C 1
ATOM 2954 O O . ARG A 1 357 ? 25.078 19.297 18.609 1 97.56 357 ARG A O 1
ATOM 2961 N N . SER A 1 358 ? 24.578 17.141 18.828 1 97 358 SER A N 1
ATOM 2962 C CA . SER A 1 358 ? 25.828 16.797 19.484 1 97 358 SER A CA 1
ATOM 2963 C C . SER A 1 358 ? 27.016 16.922 18.547 1 97 358 SER A C 1
ATOM 2965 O O . SER A 1 358 ? 28.078 17.422 18.922 1 97 358 SER A O 1
ATOM 2967 N N . LYS A 1 359 ? 26.812 16.516 17.344 1 95.94 359 LYS A N 1
ATOM 2968 C CA . LYS A 1 359 ? 27.906 16.453 16.359 1 95.94 359 LYS A CA 1
ATOM 2969 C C . LYS A 1 359 ? 28.234 17.859 15.844 1 95.94 359 LYS A C 1
ATOM 2971 O O . LYS A 1 359 ? 29.406 18.188 15.648 1 95.94 359 LYS A O 1
ATOM 2976 N N . TYR A 1 360 ? 27.156 18.672 15.609 1 97 360 TYR A N 1
ATOM 2977 C CA . TYR A 1 360 ? 27.406 19.906 14.852 1 97 360 TYR A CA 1
ATOM 2978 C C . TYR A 1 360 ? 26.969 21.125 15.648 1 97 360 TYR A C 1
ATOM 2980 O O . TYR A 1 360 ? 27.156 22.266 15.203 1 97 360 TYR A O 1
ATOM 2988 N N . GLY A 1 361 ? 26.375 20.938 16.812 1 96.69 361 GLY A N 1
ATOM 2989 C CA . GLY A 1 361 ? 25.922 22.062 17.609 1 96.69 361 GLY A CA 1
ATOM 2990 C C . GLY A 1 361 ? 24.625 22.688 17.094 1 96.69 361 GLY A C 1
ATOM 2991 O O . GLY A 1 361 ? 24.375 23.875 17.297 1 96.69 361 GLY A O 1
ATOM 2992 N N . ILE A 1 362 ? 23.859 21.906 16.422 1 98.31 362 ILE A N 1
ATOM 2993 C CA . ILE A 1 362 ? 22.578 22.375 15.914 1 98.31 362 ILE A CA 1
ATOM 2994 C C . ILE A 1 362 ? 21.672 22.781 17.078 1 98.31 362 ILE A C 1
ATOM 2996 O O . ILE A 1 362 ? 21.484 22 18.016 1 98.31 362 ILE A O 1
ATOM 3000 N N . ALA A 1 363 ? 21.094 23.953 16.984 1 98.5 363 ALA A N 1
ATOM 3001 C CA . ALA A 1 363 ? 20.344 24.516 18.109 1 98.5 363 ALA A CA 1
ATOM 3002 C C . ALA A 1 363 ? 18.938 23.953 18.172 1 98.5 363 ALA A C 1
ATOM 3004 O O . ALA A 1 363 ? 18.375 23.812 19.266 1 98.5 363 ALA A O 1
ATOM 3005 N N . SER A 1 364 ? 18.359 23.719 17.078 1 98.69 364 SER A N 1
ATOM 3006 C CA . SER A 1 364 ? 16.969 23.266 17.016 1 98.69 364 SER A CA 1
ATOM 3007 C C . SER A 1 364 ? 16.578 22.891 15.594 1 98.69 364 SER A C 1
ATOM 3009 O O . SER A 1 364 ? 17.438 22.656 14.742 1 98.69 364 SER A O 1
ATOM 3011 N N . PHE A 1 365 ? 15.258 22.75 15.383 1 98.81 365 PHE A N 1
ATOM 3012 C CA . PHE A 1 365 ? 14.812 22.219 14.102 1 98.81 365 PHE A CA 1
ATOM 3013 C C . PHE A 1 365 ? 13.516 22.891 13.664 1 98.81 365 PHE A C 1
ATOM 3015 O O . PHE A 1 365 ? 12.727 23.344 14.5 1 98.81 365 PHE A O 1
ATOM 3022 N N . LYS A 1 366 ? 13.359 22.969 12.375 1 98.38 366 LYS A N 1
ATOM 3023 C CA . LYS A 1 366 ? 12.109 23.328 11.719 1 98.38 366 LYS A CA 1
ATOM 3024 C C . LYS A 1 366 ? 11.352 22.094 11.25 1 98.38 366 LYS A C 1
ATOM 3026 O O . LYS A 1 366 ? 11.727 21.469 10.258 1 98.38 366 LYS A O 1
ATOM 3031 N N . PHE A 1 367 ? 10.305 21.75 11.938 1 98.5 367 PHE A N 1
ATOM 3032 C CA . PHE A 1 367 ? 9.523 20.562 11.641 1 98.5 367 PHE A CA 1
ATOM 3033 C C . PHE A 1 367 ? 8.461 20.859 10.586 1 98.5 367 PHE A C 1
ATOM 3035 O O . PHE A 1 367 ? 7.438 21.484 10.898 1 98.5 367 PHE A O 1
ATOM 3042 N N . ASP A 1 368 ? 8.688 20.375 9.391 1 97.75 368 ASP A N 1
ATOM 3043 C CA . ASP A 1 368 ? 7.793 20.609 8.266 1 97.75 368 ASP A CA 1
ATOM 3044 C C . ASP A 1 368 ? 6.871 19.422 8.031 1 97.75 368 ASP A C 1
ATOM 3046 O O . ASP A 1 368 ? 7.094 18.344 8.586 1 97.75 368 ASP A O 1
ATOM 3050 N N . ALA A 1 369 ? 5.781 19.656 7.328 1 97.94 369 ALA A N 1
ATOM 3051 C CA . ALA A 1 369 ? 4.805 18.609 7.023 1 97.94 369 ALA A CA 1
ATOM 3052 C C . ALA A 1 369 ? 4.145 18.094 8.297 1 97.94 369 ALA A C 1
ATOM 3054 O O . ALA A 1 369 ? 3.863 18.859 9.219 1 97.94 369 ALA A O 1
ATOM 3055 N N . GLY A 1 370 ? 3.744 16.906 8.336 1 98.19 370 GLY A N 1
ATOM 3056 C CA . GLY A 1 370 ? 3.09 16.312 9.492 1 98.19 370 GLY A CA 1
ATOM 3057 C C . GLY A 1 370 ? 1.577 16.297 9.375 1 98.19 370 GLY A C 1
ATOM 3058 O O . GLY A 1 370 ? 0.883 15.875 10.305 1 98.19 370 GLY A O 1
ATOM 3059 N N . GLU A 1 371 ? 1.071 16.734 8.227 1 98.38 371 GLU A N 1
ATOM 3060 C CA . GLU A 1 371 ? -0.373 16.734 8.016 1 98.38 371 GLU A CA 1
ATOM 3061 C C . GLU A 1 371 ? -0.873 15.344 7.641 1 98.38 371 GLU A C 1
ATOM 3063 O O . GLU A 1 371 ? -0.189 14.602 6.93 1 98.38 371 GLU A O 1
ATOM 3068 N N . VAL A 1 372 ? -2.068 15.109 7.98 1 98 372 VAL A N 1
ATOM 3069 C CA . VAL A 1 372 ? -2.73 13.836 7.703 1 98 372 VAL A CA 1
ATOM 3070 C C . VAL A 1 372 ? -2.902 13.656 6.199 1 98 372 VAL A C 1
ATOM 3072 O O . VAL A 1 372 ? -2.953 12.531 5.703 1 98 372 VAL A O 1
ATOM 3075 N N . SER A 1 373 ? -2.951 14.742 5.461 1 97.19 373 SER A N 1
ATOM 3076 C CA . SER A 1 373 ? -3.18 14.68 4.023 1 97.19 373 SER A CA 1
ATOM 3077 C C . SER A 1 373 ? -2.07 13.906 3.316 1 97.19 373 SER A C 1
ATOM 3079 O O . SER A 1 373 ? -2.227 13.5 2.164 1 97.19 373 SER A O 1
ATOM 3081 N N . TYR A 1 374 ? -0.939 13.688 4 1 97.38 374 TYR A N 1
ATOM 3082 C CA . TYR A 1 374 ? 0.165 12.953 3.396 1 97.38 374 TYR A CA 1
ATOM 3083 C C . TYR A 1 374 ? 0.12 11.484 3.791 1 97.38 374 TYR A C 1
ATOM 3085 O O . TYR A 1 374 ? 0.901 10.672 3.283 1 97.38 374 TYR A O 1
ATOM 3093 N N . LEU A 1 375 ? -0.735 11.133 4.738 1 97.12 375 LEU A N 1
ATOM 3094 C CA . LEU A 1 375 ? -0.97 9.727 5.043 1 97.12 375 LEU A CA 1
ATOM 3095 C C . LEU A 1 375 ? -1.841 9.078 3.975 1 97.12 375 LEU A C 1
ATOM 3097 O O . LEU A 1 375 ? -2.594 9.758 3.279 1 97.12 375 LEU A O 1
ATOM 3101 N N . PRO A 1 376 ? -1.702 7.734 3.85 1 93.94 376 PRO A N 1
ATOM 3102 C CA . PRO A 1 376 ? -2.688 7.062 2.998 1 93.94 376 PRO A CA 1
ATOM 3103 C C . PRO A 1 376 ? -4.117 7.238 3.5 1 93.94 376 PRO A C 1
ATOM 3105 O O . PRO A 1 376 ? -4.336 7.438 4.699 1 93.94 376 PRO A O 1
ATOM 3108 N N . LYS A 1 377 ? -5.074 7.191 2.596 1 88.75 377 LYS A N 1
ATOM 3109 C CA . LYS A 1 377 ? -6.477 7.324 2.975 1 88.75 377 LYS A CA 1
ATOM 3110 C C . LYS A 1 377 ? -6.855 6.301 4.039 1 88.75 377 LYS A C 1
ATOM 3112 O O . LYS A 1 377 ? -7.582 6.617 4.984 1 88.75 377 LYS A O 1
ATOM 3117 N N . GLN A 1 378 ? -6.406 5.082 3.777 1 90.44 378 GLN A N 1
ATOM 3118 C CA . GLN A 1 378 ? -6.527 4.02 4.77 1 90.44 378 GLN A CA 1
ATOM 3119 C C . GLN A 1 378 ? -5.156 3.465 5.152 1 90.44 378 GLN A C 1
ATOM 3121 O O . GLN A 1 378 ? -4.312 3.236 4.285 1 90.44 378 GLN A O 1
ATOM 3126 N N . PHE A 1 379 ? -4.957 3.334 6.449 1 95.81 379 PHE A N 1
ATOM 3127 C CA . PHE A 1 379 ? -3.648 2.9 6.926 1 95.81 379 PHE A CA 1
ATOM 3128 C C . PHE A 1 379 ? -3.764 2.23 8.289 1 95.81 379 PHE A C 1
ATOM 3130 O O . PHE A 1 379 ? -4.836 2.225 8.898 1 95.81 379 PHE A O 1
ATOM 3137 N N . SER A 1 380 ? -2.701 1.562 8.648 1 95.81 380 SER A N 1
ATOM 3138 C CA . SER A 1 380 ? -2.539 0.997 9.984 1 95.81 380 SER A CA 1
ATOM 3139 C C . SER A 1 380 ? -1.354 1.625 10.711 1 95.81 380 SER A C 1
ATOM 3141 O O . SER A 1 380 ? -0.313 1.883 10.102 1 95.81 380 SER A O 1
ATOM 3143 N N . SER A 1 381 ? -1.552 2.014 11.938 1 97.5 381 SER A N 1
ATOM 3144 C CA . SER A 1 381 ? -0.489 2.543 12.789 1 97.5 381 SER A CA 1
ATOM 3145 C C . SER A 1 381 ? -0.226 1.631 13.977 1 97.5 381 SER A C 1
ATOM 3147 O O . SER A 1 381 ? -0.986 0.694 14.227 1 97.5 381 SER A O 1
ATOM 3149 N N . PHE A 1 382 ? 0.905 1.822 14.633 1 97.62 382 PHE A N 1
ATOM 3150 C CA . PHE A 1 382 ? 1.283 1.033 15.805 1 97.62 382 PHE A CA 1
ATOM 3151 C C . PHE A 1 382 ? 0.193 1.083 16.859 1 97.62 382 PHE A C 1
ATOM 3153 O O . PHE A 1 382 ? -0.263 0.042 17.344 1 97.62 382 PHE A O 1
ATOM 3160 N N . ARG A 1 383 ? -0.139 2.246 17.172 1 95 383 ARG A N 1
ATOM 3161 C CA . ARG A 1 383 ? -1.342 2.445 17.984 1 95 383 ARG A CA 1
ATOM 3162 C C . ARG A 1 383 ? -2.523 2.852 17.109 1 95 383 ARG A C 1
ATOM 3164 O O . ARG A 1 383 ? -2.484 3.891 16.438 1 95 383 ARG A O 1
ATOM 3171 N N . PRO A 1 384 ? -3.576 2.012 17.141 1 93.5 384 PRO A N 1
ATOM 3172 C CA . PRO A 1 384 ? -4.727 2.375 16.312 1 93.5 384 PRO A CA 1
ATOM 3173 C C . PRO A 1 384 ? -5.277 3.762 16.641 1 93.5 384 PRO A C 1
ATOM 3175 O O . PRO A 1 384 ? -5.379 4.129 17.812 1 93.5 384 PRO A O 1
ATOM 3178 N N . LEU A 1 385 ? -5.582 4.535 15.641 1 95.5 385 LEU A N 1
ATOM 3179 C CA . LEU A 1 385 ? -6.066 5.906 15.789 1 95.5 385 LEU A CA 1
ATOM 3180 C C . LEU A 1 385 ? -7.527 6.016 15.375 1 95.5 385 LEU A C 1
ATOM 3182 O O . LEU A 1 385 ? -7.879 5.688 14.234 1 95.5 385 LEU A O 1
ATOM 3186 N N . SER A 1 386 ? -8.359 6.457 16.297 1 94.69 386 SER A N 1
ATOM 3187 C CA . SER A 1 386 ? -9.727 6.797 15.906 1 94.69 386 SER A CA 1
ATOM 3188 C C . SER A 1 386 ? -9.773 8.109 15.133 1 94.69 386 SER A C 1
ATOM 3190 O O . SER A 1 386 ? -10.609 8.281 14.242 1 94.69 386 SER A O 1
ATOM 3192 N N . ASP A 1 387 ? -8.93 9.031 15.484 1 96.62 387 ASP A N 1
ATOM 3193 C CA . ASP A 1 387 ? -8.711 10.32 14.828 1 96.62 387 ASP A CA 1
ATOM 3194 C C . ASP A 1 387 ? -7.309 10.398 14.242 1 96.62 387 ASP A C 1
ATOM 3196 O O . ASP A 1 387 ? -6.324 10.484 14.977 1 96.62 387 ASP A O 1
ATOM 3200 N N . PRO A 1 388 ? -7.23 10.5 12.938 1 96.94 388 PRO A N 1
ATOM 3201 C CA . PRO A 1 388 ? -5.906 10.5 12.312 1 96.94 388 PRO A CA 1
ATOM 3202 C C . PRO A 1 388 ? -5.078 11.727 12.664 1 96.94 388 PRO A C 1
ATOM 3204 O O . PRO A 1 388 ? -3.848 11.695 12.57 1 96.94 388 PRO A O 1
ATOM 3207 N N . SER A 1 389 ? -5.699 12.836 13.094 1 97.94 389 SER A N 1
ATOM 3208 C CA . SER A 1 389 ? -4.969 14.055 13.438 1 97.94 389 SER A CA 1
ATOM 3209 C C . SER A 1 389 ? -4.102 13.852 14.672 1 97.94 389 SER A C 1
ATOM 3211 O O . SER A 1 389 ? -3.199 14.648 14.938 1 97.94 389 SER A O 1
ATOM 3213 N N . ILE A 1 390 ? -4.363 12.75 15.383 1 97.81 390 ILE A N 1
ATOM 3214 C CA . ILE A 1 390 ? -3.523 12.438 16.531 1 97.81 390 ILE A CA 1
ATOM 3215 C C . ILE A 1 390 ? -2.113 12.086 16.062 1 97.81 390 ILE A C 1
ATOM 3217 O O . ILE A 1 390 ? -1.138 12.32 16.781 1 97.81 390 ILE A O 1
ATOM 3221 N N . TRP A 1 391 ? -2.027 11.508 14.859 1 98.44 391 TRP A N 1
ATOM 3222 C CA . TRP A 1 391 ? -0.702 11.281 14.297 1 98.44 391 TRP A CA 1
ATOM 3223 C C . TRP A 1 391 ? 0.074 12.586 14.172 1 98.44 391 TRP A C 1
ATOM 3225 O O . TRP A 1 391 ? 1.252 12.656 14.531 1 98.44 391 TRP A O 1
ATOM 3235 N N . SER A 1 392 ? -0.555 13.641 13.695 1 98.62 392 SER A N 1
ATOM 3236 C CA . SER A 1 392 ? 0.068 14.961 13.602 1 98.62 392 SER A CA 1
ATOM 3237 C C . SER A 1 392 ? 0.506 15.461 14.977 1 98.62 392 SER A C 1
ATOM 3239 O O . SER A 1 392 ? 1.603 16 15.125 1 98.62 392 SER A O 1
ATOM 3241 N N . ARG A 1 393 ? -0.351 15.242 15.938 1 98.31 393 ARG A N 1
ATOM 3242 C CA . ARG A 1 393 ? -0.045 15.641 17.312 1 98.31 393 ARG A CA 1
ATOM 3243 C C . ARG A 1 393 ? 1.216 14.945 17.812 1 98.31 393 ARG A C 1
ATOM 3245 O O . ARG A 1 393 ? 2.088 15.586 18.406 1 98.31 393 ARG A O 1
ATOM 3252 N N . ARG A 1 394 ? 1.306 13.688 17.531 1 98.56 394 ARG A N 1
ATOM 3253 C CA . ARG A 1 394 ? 2.473 12.93 17.969 1 98.56 394 ARG A CA 1
ATOM 3254 C C . ARG A 1 394 ? 3.738 13.414 17.266 1 98.56 394 ARG A C 1
ATOM 3256 O O . ARG A 1 394 ? 4.809 13.469 17.875 1 98.56 394 ARG A O 1
ATOM 3263 N N . TYR A 1 395 ? 3.602 13.742 16.062 1 98.69 395 TYR A N 1
ATOM 3264 C CA . TYR A 1 395 ? 4.738 14.289 15.328 1 98.69 395 TYR A CA 1
ATOM 3265 C C . TYR A 1 395 ? 5.211 15.594 15.953 1 98.69 395 TYR A C 1
ATOM 3267 O O . TYR A 1 395 ? 6.414 15.805 16.125 1 98.69 395 TYR A O 1
ATOM 3275 N N . THR A 1 396 ? 4.293 16.484 16.297 1 98.5 396 THR A N 1
ATOM 3276 C CA . THR A 1 396 ? 4.66 17.781 16.859 1 98.5 396 THR A CA 1
ATOM 3277 C C . THR A 1 396 ? 5.398 17.625 18.172 1 98.5 396 THR A C 1
ATOM 3279 O O . THR A 1 396 ? 6.23 18.453 18.547 1 98.5 396 THR A O 1
ATOM 3282 N N . GLU A 1 397 ? 5.129 16.547 18.891 1 98.5 397 GLU A N 1
ATOM 3283 C CA . GLU A 1 397 ? 5.777 16.281 20.172 1 98.5 397 GLU A CA 1
ATOM 3284 C C . GLU A 1 397 ? 7.285 16.109 20 1 98.5 397 GLU A C 1
ATOM 3286 O O . GLU A 1 397 ? 8.039 16.234 20.969 1 98.5 397 GLU A O 1
ATOM 3291 N N . MET A 1 398 ? 7.703 15.797 18.812 1 98.69 398 MET A N 1
ATOM 3292 C CA . MET A 1 398 ? 9.125 15.625 18.547 1 98.69 398 MET A CA 1
ATOM 3293 C C . MET A 1 398 ? 9.875 16.938 18.75 1 98.69 398 MET A C 1
ATOM 3295 O O . MET A 1 398 ? 11.094 16.938 18.922 1 98.69 398 MET A O 1
ATOM 3299 N N . ALA A 1 399 ? 9.164 18.062 18.797 1 98.5 399 ALA A N 1
ATOM 3300 C CA . ALA A 1 399 ? 9.781 19.375 18.922 1 98.5 399 ALA A CA 1
ATOM 3301 C C . ALA A 1 399 ? 10.023 19.734 20.391 1 98.5 399 ALA A C 1
ATOM 3303 O O . ALA A 1 399 ? 10.766 20.672 20.688 1 98.5 399 ALA A O 1
ATOM 3304 N N . ILE A 1 400 ? 9.508 18.984 21.344 1 98.19 400 ILE A N 1
ATOM 3305 C CA . ILE A 1 400 ? 9.461 19.344 22.766 1 98.19 400 ILE A CA 1
ATOM 3306 C C . ILE A 1 400 ? 10.883 19.531 23.281 1 98.19 400 ILE A C 1
ATOM 3308 O O . ILE A 1 400 ? 11.188 20.562 23.906 1 98.19 400 ILE A O 1
ATOM 3312 N N . PRO A 1 401 ? 11.828 18.625 22.969 1 97.88 401 PRO A N 1
ATOM 3313 C CA . PRO A 1 401 ? 13.172 18.812 23.516 1 97.88 401 PRO A CA 1
ATOM 3314 C C . PRO A 1 401 ? 13.898 20 22.875 1 97.88 401 PRO A C 1
ATOM 3316 O O . PRO A 1 401 ? 14.922 20.453 23.391 1 97.88 401 PRO A O 1
ATOM 3319 N N . PHE A 1 402 ? 13.336 20.531 21.812 1 98.5 402 PHE A N 1
ATOM 3320 C CA . PHE A 1 402 ? 14.016 21.578 21.047 1 98.5 402 PHE A CA 1
ATOM 3321 C C . PHE A 1 402 ? 13.203 22.859 21.047 1 98.5 402 PHE A C 1
ATOM 3323 O O . PHE A 1 402 ? 13.383 23.719 20.172 1 98.5 402 PHE A O 1
ATOM 3330 N N . TYR A 1 403 ? 12.344 23.094 21.969 1 97.94 403 TYR A N 1
ATOM 3331 C CA . TYR A 1 403 ? 11.25 24.062 21.938 1 97.94 403 TYR A CA 1
ATOM 3332 C C . TYR A 1 403 ? 11.781 25.484 21.797 1 97.94 403 TYR A C 1
ATOM 3334 O O . TYR A 1 403 ? 11.109 26.344 21.234 1 97.94 403 TYR A O 1
ATOM 3342 N N . GLU A 1 404 ? 13 25.797 22.203 1 98.19 404 GLU A N 1
ATOM 3343 C CA . GLU A 1 404 ? 13.508 27.156 22.312 1 98.19 404 GLU A CA 1
ATOM 3344 C C . GLU A 1 404 ? 13.531 27.844 20.953 1 98.19 404 GLU A C 1
ATOM 3346 O O . GLU A 1 404 ? 13.203 29.031 20.859 1 98.19 404 GLU A O 1
ATOM 3351 N N . LEU A 1 405 ? 13.906 27.047 19.969 1 98.56 405 LEU A N 1
ATOM 3352 C CA . LEU A 1 405 ? 14.008 27.656 18.641 1 98.56 405 LEU A CA 1
ATOM 3353 C C . LEU A 1 405 ? 13.297 26.797 17.594 1 98.56 405 LEU A C 1
ATOM 3355 O O . LEU A 1 405 ? 13.461 27 16.391 1 98.56 405 LEU A O 1
ATOM 3359 N N . ALA A 1 406 ? 12.508 25.828 18.047 1 98.56 406 ALA A N 1
ATOM 3360 C CA . ALA A 1 406 ? 11.805 24.938 17.125 1 98.56 406 ALA A CA 1
ATOM 3361 C C . ALA A 1 406 ? 10.602 25.641 16.516 1 98.56 406 ALA A C 1
ATOM 3363 O O . ALA A 1 406 ? 10.016 26.547 17.109 1 98.56 406 ALA A O 1
ATOM 3364 N N . GLU A 1 407 ? 10.32 25.281 15.375 1 98 407 GLU A N 1
ATOM 3365 C CA . GLU A 1 407 ? 9.062 25.656 14.734 1 98 407 GLU A CA 1
ATOM 3366 C C . GLU A 1 407 ? 8.359 24.453 14.141 1 98 407 GLU A C 1
ATOM 3368 O O . GLU A 1 407 ? 9.008 23.5 13.688 1 98 407 GLU A O 1
ATOM 3373 N N . VAL A 1 408 ? 7.07 24.453 14.188 1 98.06 408 VAL A N 1
ATOM 3374 C CA . VAL A 1 408 ? 6.234 23.391 13.664 1 98.06 408 VAL A CA 1
ATOM 3375 C C . VAL A 1 408 ? 5.156 23.969 12.75 1 98.06 408 VAL A C 1
ATOM 3377 O O . VAL A 1 408 ? 4.625 25.047 13.016 1 98.06 408 VAL A O 1
ATOM 3380 N N . ARG A 1 409 ? 4.855 23.188 11.727 1 96.56 409 ARG A N 1
ATOM 3381 C CA . ARG A 1 409 ? 3.93 23.719 10.727 1 96.56 409 ARG A CA 1
ATOM 3382 C C . ARG A 1 409 ? 2.529 23.141 10.93 1 96.56 409 ARG A C 1
ATOM 3384 O O . ARG A 1 409 ? 1.573 23.594 10.297 1 96.56 409 ARG A O 1
ATOM 3391 N N . VAL A 1 410 ? 2.367 22.172 11.734 1 98.25 410 VAL A N 1
ATOM 3392 C CA . VAL A 1 410 ? 1.088 21.5 11.945 1 98.25 410 VAL A CA 1
ATOM 3393 C C . VAL A 1 410 ? 0.705 21.562 13.422 1 98.25 410 VAL A C 1
ATOM 3395 O O . VAL A 1 410 ? 1.574 21.656 14.289 1 98.25 410 VAL A O 1
ATOM 3398 N N . GLY A 1 411 ? -0.629 21.656 13.68 1 98.19 411 GLY A N 1
ATOM 3399 C CA . GLY A 1 411 ? -1.092 21.719 15.055 1 98.19 411 GLY A CA 1
ATOM 3400 C C . GLY A 1 411 ? -2.506 21.188 15.234 1 98.19 411 GLY A C 1
ATOM 3401 O O . GLY A 1 411 ? -3.418 21.594 14.516 1 98.19 411 GLY A O 1
ATOM 3402 N N . TYR A 1 412 ? -2.695 20.281 16.047 1 98.31 412 TYR A N 1
ATOM 3403 C CA . TYR A 1 412 ? -3.965 19.734 16.531 1 98.31 412 TYR A CA 1
ATOM 3404 C C . TYR A 1 412 ? -3.863 19.312 17.984 1 98.31 412 TYR A C 1
ATOM 3406 O O . TYR A 1 412 ? -3.191 18.344 18.312 1 98.31 412 TYR A O 1
ATOM 3414 N N . GLN A 1 413 ? -4.504 20.062 18.828 1 97.69 413 GLN A N 1
ATOM 3415 C CA . GLN A 1 413 ? -4.391 19.859 20.266 1 97.69 413 GLN A CA 1
ATOM 3416 C C . GLN A 1 413 ? -2.939 19.953 20.719 1 97.69 413 GLN A C 1
ATOM 3418 O O . GLN A 1 413 ? -2.516 19.234 21.625 1 97.69 413 GLN A O 1
ATOM 3423 N N . SER A 1 414 ? -2.188 20.766 20.047 1 98.12 414 SER A N 1
ATOM 3424 C CA . SER A 1 414 ? -0.748 20.828 20.266 1 98.12 414 SER A CA 1
ATOM 3425 C C . SER A 1 414 ? -0.355 22.141 20.938 1 98.12 414 SER A C 1
ATOM 3427 O O . SER A 1 414 ? 0.806 22.547 20.891 1 98.12 414 SER A O 1
ATOM 3429 N N . GLN A 1 415 ? -1.298 22.781 21.578 1 97 415 GLN A N 1
ATOM 3430 C CA . GLN A 1 415 ? -1.058 24.109 22.156 1 97 415 GLN A CA 1
ATOM 3431 C C . GLN A 1 415 ? 0.004 24.047 23.25 1 97 415 GLN A C 1
ATOM 3433 O O . GLN A 1 415 ? 0.645 25.062 23.547 1 97 415 GLN A O 1
ATOM 3438 N N . ASN A 1 416 ? 0.199 22.875 23.812 1 96.62 416 ASN A N 1
ATOM 3439 C CA . ASN A 1 416 ? 1.141 22.734 24.922 1 96.62 416 ASN A CA 1
ATOM 3440 C C . ASN A 1 416 ? 2.578 22.625 24.422 1 96.62 416 ASN A C 1
ATOM 3442 O O . ASN A 1 416 ? 3.521 22.672 25.203 1 96.62 416 ASN A O 1
ATOM 3446 N N . ILE A 1 417 ? 2.783 22.359 23.156 1 97.62 417 ILE A N 1
ATOM 3447 C CA . ILE A 1 417 ? 4.129 22.375 22.594 1 97.62 417 ILE A CA 1
ATOM 3448 C C . ILE A 1 417 ? 4.641 23.812 22.531 1 97.62 417 ILE A C 1
ATOM 3450 O O . ILE A 1 417 ? 4.1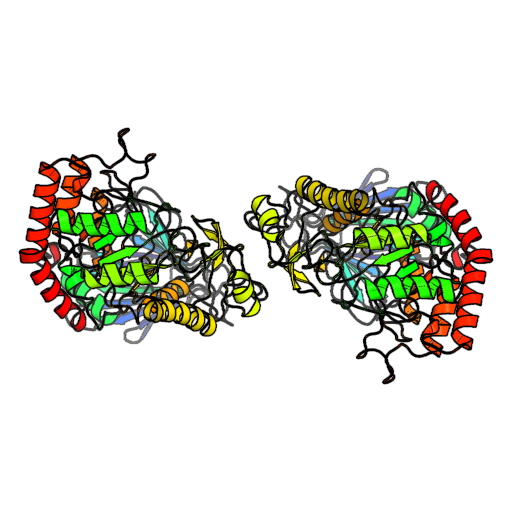8 24.609 21.719 1 97.62 417 ILE A O 1
ATOM 3454 N N . SER A 1 418 ? 5.574 24.156 23.312 1 97.31 418 SER A N 1
ATOM 3455 C CA . SER A 1 418 ? 5.969 25.531 23.609 1 97.31 418 SER A CA 1
ATOM 3456 C C . SER A 1 418 ? 6.961 26.047 22.578 1 97.31 418 SER A C 1
ATOM 3458 O O . SER A 1 418 ? 8.008 26.594 22.922 1 97.31 418 SER A O 1
ATOM 3460 N N . CYS A 1 419 ? 6.699 25.812 21.344 1 98 419 CYS A N 1
ATOM 3461 C CA . CYS A 1 419 ? 7.531 26.344 20.266 1 98 419 CYS A CA 1
ATOM 3462 C C . CYS A 1 419 ? 6.703 27.188 19.297 1 98 419 CYS A C 1
ATOM 3464 O O . CYS A 1 419 ? 5.504 27.375 19.5 1 98 419 CYS A O 1
ATOM 3466 N N . PHE A 1 420 ? 7.355 27.812 18.375 1 98.19 420 PHE A N 1
ATOM 3467 C CA . PHE A 1 420 ? 6.648 28.625 17.375 1 98.19 420 PHE A CA 1
ATOM 3468 C C . PHE A 1 420 ? 5.887 27.734 16.406 1 98.19 420 PHE A C 1
ATOM 3470 O O . PHE A 1 420 ? 6.406 26.703 15.961 1 98.19 420 PHE A O 1
ATOM 3477 N N . PHE A 1 421 ? 4.652 28 16.172 1 98.19 421 PHE A N 1
ATOM 3478 C CA . PHE A 1 421 ? 3.857 27.391 15.117 1 98.19 421 PHE A CA 1
ATOM 3479 C C . PHE A 1 421 ? 3.818 28.281 13.883 1 98.19 421 PHE A C 1
ATOM 3481 O O . PHE A 1 421 ? 3.439 29.453 13.961 1 98.19 421 PHE A O 1
ATOM 3488 N N . ARG A 1 422 ? 4.234 27.766 12.828 1 97.38 422 ARG A N 1
ATOM 3489 C CA . ARG A 1 422 ? 4.293 28.562 11.609 1 97.38 422 ARG A CA 1
ATOM 3490 C C . ARG A 1 422 ? 3.064 28.328 10.734 1 97.38 422 ARG A C 1
ATOM 3492 O O . ARG A 1 422 ? 2.576 27.203 10.633 1 97.38 422 ARG A O 1
ATOM 3499 N N . ILE A 1 423 ? 2.615 29.328 10.109 1 96.69 423 ILE A N 1
ATOM 3500 C CA . ILE A 1 423 ? 1.516 29.203 9.156 1 96.69 423 ILE A CA 1
ATOM 3501 C C . ILE A 1 423 ? 2.031 28.609 7.844 1 96.69 423 ILE A C 1
ATOM 3503 O O . ILE A 1 423 ? 3.24 28.594 7.602 1 96.69 423 ILE A O 1
ATOM 3507 N N . ILE A 1 424 ? 1.168 28.172 7.074 1 96.81 424 ILE A N 1
ATOM 3508 C CA . ILE A 1 424 ? 1.524 27.547 5.812 1 96.81 424 ILE A CA 1
ATOM 3509 C C . ILE A 1 424 ? 2.172 28.562 4.883 1 96.81 424 ILE A C 1
ATOM 3511 O O . ILE A 1 424 ? 1.92 29.766 5.004 1 96.81 424 ILE A O 1
ATOM 3515 N N . ASP A 1 425 ? 2.934 28.188 3.98 1 94.56 425 ASP A N 1
ATOM 3516 C CA . ASP A 1 425 ? 3.688 29.016 3.041 1 94.56 425 ASP A CA 1
ATOM 3517 C C . ASP A 1 425 ? 2.771 30 2.314 1 94.56 425 ASP A C 1
ATOM 3519 O O . ASP A 1 425 ? 1.63 29.656 1.988 1 94.56 425 ASP A O 1
ATOM 3523 N N . ARG A 1 426 ? 3.295 31.141 2.139 1 95.44 426 ARG A N 1
ATOM 3524 C CA . ARG A 1 426 ? 2.592 32.156 1.371 1 95.44 426 ARG A CA 1
ATOM 3525 C C . ARG A 1 426 ? 3.316 32.469 0.061 1 95.44 426 ARG A C 1
ATOM 3527 O O . ARG A 1 426 ? 4.547 32.438 0.008 1 95.44 426 ARG A O 1
ATOM 3534 N N . ASP A 1 427 ? 2.51 32.75 -0.881 1 93.69 427 ASP A N 1
ATOM 3535 C CA . ASP A 1 427 ? 3.055 33.188 -2.168 1 93.69 427 ASP A CA 1
ATOM 3536 C C . ASP A 1 427 ? 3.371 34.656 -2.168 1 93.69 427 ASP A C 1
ATOM 3538 O O . ASP A 1 427 ? 2.834 35.438 -1.354 1 93.69 427 ASP A O 1
ATOM 3542 N N . SER A 1 428 ? 4.234 35.094 -3.045 1 94.19 428 SER A N 1
ATOM 3543 C CA . SER A 1 428 ? 4.586 36.5 -3.178 1 94.19 428 SER A CA 1
ATOM 3544 C C . SER A 1 428 ? 3.529 37.25 -3.967 1 94.19 428 SER A C 1
ATOM 3546 O O . SER A 1 428 ? 3.814 37.781 -5.043 1 94.19 428 SER A O 1
ATOM 3548 N N . VAL A 1 429 ? 2.367 37.281 -3.369 1 93.88 429 VAL A N 1
ATOM 3549 C CA . VAL A 1 429 ? 1.236 37.969 -3.992 1 93.88 429 VAL A CA 1
ATOM 3550 C C . VAL A 1 429 ? 0.494 38.781 -2.949 1 93.88 429 VAL A C 1
ATOM 3552 O O . VAL A 1 429 ? 0.673 38.594 -1.746 1 93.88 429 VAL A O 1
ATOM 3555 N N . TRP A 1 430 ? -0.315 39.719 -3.332 1 95.12 430 TRP A N 1
ATOM 3556 C CA . TRP A 1 430 ? -0.987 40.688 -2.459 1 95.12 430 TRP A CA 1
ATOM 3557 C C . TRP A 1 430 ? -2.238 40.062 -1.841 1 95.12 430 TRP A C 1
ATOM 3559 O O . TRP A 1 430 ? -2.576 40.344 -0.689 1 95.12 430 TRP A O 1
ATOM 3569 N N . GLY A 1 431 ? -2.92 39.156 -2.482 1 94.19 431 GLY A N 1
ATOM 3570 C CA . GLY A 1 431 ? -4.309 38.781 -2.256 1 94.19 431 GLY A CA 1
ATOM 3571 C C . GLY A 1 431 ? -4.504 37.969 -0.998 1 94.19 431 GLY A C 1
ATOM 3572 O O . GLY A 1 431 ? -3.564 37.781 -0.224 1 94.19 431 GLY A O 1
ATOM 3573 N N . TYR A 1 432 ? -5.734 37.469 -0.77 1 95.62 432 TYR A N 1
ATOM 3574 C CA . TYR A 1 432 ? -6.145 36.75 0.438 1 95.62 432 TYR A CA 1
ATOM 3575 C C . TYR A 1 432 ? -5.852 35.281 0.325 1 95.62 432 TYR A C 1
ATOM 3577 O O . TYR A 1 432 ? -5.914 34.531 1.318 1 95.62 432 TYR A O 1
ATOM 3585 N N . GLU A 1 433 ? -5.617 34.812 -0.845 1 95.31 433 GLU A N 1
ATOM 3586 C CA . GLU A 1 433 ? -5.25 33.406 -1.013 1 95.31 433 GLU A CA 1
ATOM 3587 C C . GLU A 1 433 ? -3.738 33.219 -0.901 1 95.31 433 GLU A C 1
ATOM 3589 O O . GLU A 1 433 ? -3.02 33.312 -1.897 1 95.31 433 GLU A O 1
ATOM 3594 N N . LEU A 1 434 ? -3.32 32.969 0.206 1 95.69 434 LEU A N 1
ATOM 3595 C CA . LEU A 1 434 ? -1.93 32.656 0.537 1 95.69 434 LEU A CA 1
ATOM 3596 C C . LEU A 1 434 ? -1.024 33.812 0.148 1 95.69 434 LEU A C 1
ATOM 3598 O O . LEU A 1 434 ? 0.086 33.625 -0.344 1 95.69 434 LEU A O 1
ATOM 3602 N N . GLY A 1 435 ? -1.557 35.031 0.26 1 95.19 435 GLY A N 1
ATOM 3603 C CA . GLY A 1 435 ? -0.804 36.25 0.003 1 95.19 435 GLY A CA 1
ATOM 3604 C C . GLY A 1 435 ? -0.667 37.125 1.227 1 95.19 435 GLY A C 1
ATOM 3605 O O . GLY A 1 435 ? -0.969 36.719 2.344 1 95.19 435 GLY A O 1
ATOM 3606 N N . LEU A 1 436 ? -0.193 38.344 0.983 1 96.62 436 LEU A N 1
ATOM 3607 C CA . LEU A 1 436 ? 0.085 39.281 2.055 1 96.62 436 LEU A CA 1
ATOM 3608 C C . LEU A 1 436 ? -1.175 39.594 2.863 1 96.62 436 LEU A C 1
ATOM 3610 O O . LEU A 1 436 ? -1.13 39.625 4.094 1 96.62 436 LEU A O 1
ATOM 3614 N N . LYS A 1 437 ? -2.322 39.719 2.221 1 97.31 437 LYS A N 1
ATOM 3615 C CA . LYS A 1 437 ? -3.566 40.125 2.877 1 97.31 437 LYS A CA 1
ATOM 3616 C C . LYS A 1 437 ? -4.07 39 3.803 1 97.31 437 LYS A C 1
ATOM 3618 O O . LYS A 1 437 ? -4.914 39.25 4.668 1 97.31 437 LYS A O 1
ATOM 3623 N N . SER A 1 438 ? -3.625 37.812 3.658 1 96.88 438 SER A N 1
ATOM 3624 C CA . SER A 1 438 ? -4.098 36.688 4.457 1 96.88 438 SER A CA 1
ATOM 3625 C C . SER A 1 438 ? -3.346 36.594 5.781 1 96.88 438 SER A C 1
ATOM 3627 O O . SER A 1 438 ? -3.746 35.844 6.68 1 96.88 438 SER A O 1
ATOM 3629 N N . LEU A 1 439 ? -2.275 37.312 6.008 1 97.25 439 LEU A N 1
ATOM 3630 C CA . LEU A 1 439 ? -1.398 37.156 7.164 1 97.25 439 LEU A CA 1
ATOM 3631 C C . LEU A 1 439 ? -2.125 37.5 8.453 1 97.25 439 LEU A C 1
ATOM 3633 O O . LEU A 1 439 ? -2.199 36.688 9.375 1 97.25 439 LEU A O 1
ATOM 3637 N N . ILE A 1 440 ? -2.695 38.719 8.492 1 97.12 440 ILE A N 1
ATOM 3638 C CA . ILE A 1 440 ? -3.346 39.156 9.711 1 97.12 440 ILE A CA 1
ATOM 3639 C C . ILE A 1 440 ? -4.523 38.25 10.039 1 97.12 440 ILE A C 1
ATOM 3641 O O . ILE A 1 440 ? -4.629 37.75 11.156 1 97.12 440 ILE A O 1
ATOM 3645 N N . PRO A 1 441 ? -5.414 37.938 8.992 1 97.19 441 PRO A N 1
ATOM 3646 C CA . PRO A 1 441 ? -6.516 37 9.289 1 97.19 441 PRO A CA 1
ATOM 3647 C C . PRO A 1 441 ? -6.035 35.656 9.805 1 97.19 441 PRO A C 1
ATOM 3649 O O . PRO A 1 441 ? -6.637 35.094 10.719 1 97.19 441 PRO A O 1
ATOM 3652 N N . THR A 1 442 ? -4.992 35.125 9.25 1 97.56 442 THR A N 1
ATOM 3653 C CA . THR A 1 442 ? -4.5 33.812 9.633 1 97.56 442 THR A CA 1
ATOM 3654 C C . THR A 1 442 ? -3.941 33.812 11.055 1 97.56 442 THR A C 1
ATOM 3656 O O . THR A 1 442 ? -4.238 32.938 11.852 1 97.56 442 THR A O 1
ATOM 3659 N N . VAL A 1 443 ? -3.168 34.812 11.344 1 97.44 443 VAL A N 1
ATOM 3660 C CA . VAL A 1 443 ? -2.547 34.938 12.664 1 97.44 443 VAL A CA 1
ATOM 3661 C C . VAL A 1 443 ? -3.627 35.094 13.734 1 97.44 443 VAL A C 1
ATOM 3663 O O . VAL A 1 443 ? -3.535 34.5 14.805 1 97.44 443 VAL A O 1
ATOM 3666 N N . LEU A 1 444 ? -4.648 35.875 13.43 1 97.38 444 LEU A N 1
ATOM 3667 C CA . LEU A 1 444 ? -5.754 36.031 14.367 1 97.38 444 LEU A CA 1
ATOM 3668 C C . LEU A 1 444 ? -6.488 34.719 14.578 1 97.38 444 LEU A C 1
ATOM 3670 O O . LEU A 1 444 ? -6.84 34.375 15.703 1 97.38 444 LEU A O 1
ATOM 3674 N N . THR A 1 445 ? -6.695 34.031 13.516 1 97.62 445 THR A N 1
ATOM 3675 C CA . THR A 1 445 ? -7.383 32.75 13.602 1 97.62 445 THR A CA 1
ATOM 3676 C C . THR A 1 445 ? -6.602 31.75 14.469 1 97.62 445 THR A C 1
ATOM 3678 O O . THR A 1 445 ? -7.152 31.172 15.398 1 97.62 445 THR A O 1
ATOM 3681 N N . ILE A 1 446 ? -5.34 31.609 14.188 1 97.5 446 ILE A N 1
ATOM 3682 C CA . ILE A 1 446 ? -4.484 30.656 14.898 1 97.5 446 ILE A CA 1
ATOM 3683 C C . ILE A 1 446 ? -4.383 31.062 16.375 1 97.5 446 ILE A C 1
ATOM 3685 O O . ILE A 1 446 ? -4.371 30.203 17.25 1 97.5 446 ILE A O 1
ATOM 3689 N N . SER A 1 447 ? -4.348 32.312 16.547 1 96.62 447 SER A N 1
ATOM 3690 C CA . SER A 1 447 ? -4.316 32.844 17.906 1 96.62 447 SER A CA 1
ATOM 3691 C C . SER A 1 447 ? -5.562 32.438 18.688 1 96.62 447 SER A C 1
ATOM 3693 O O . SER A 1 447 ? -5.473 32.031 19.844 1 96.62 447 SER A O 1
ATOM 3695 N N . MET A 1 448 ? -6.707 32.5 18.078 1 96.5 448 MET A N 1
ATOM 3696 C CA . MET A 1 448 ? -7.969 32.156 18.719 1 96.5 448 MET A CA 1
ATOM 3697 C C . MET A 1 448 ? -8.055 30.641 18.969 1 96.5 448 MET A C 1
ATOM 3699 O O . MET A 1 448 ? -8.828 30.203 19.828 1 96.5 448 MET A O 1
ATOM 3703 N N . LEU A 1 449 ? -7.262 29.938 18.234 1 97.62 449 LEU A N 1
ATOM 3704 C CA . LEU A 1 449 ? -7.262 28.5 18.406 1 97.62 449 LEU A CA 1
ATOM 3705 C C . LEU A 1 449 ? -6.309 28.062 19.516 1 97.62 449 LEU A C 1
ATOM 3707 O O . LEU A 1 449 ? -6.09 26.875 19.719 1 97.62 449 LEU A O 1
ATOM 3711 N N . GLY A 1 450 ? -5.672 29.016 20.141 1 96.38 450 GLY A N 1
ATOM 3712 C CA . GLY A 1 450 ? -4.914 28.75 21.344 1 96.38 450 GLY A CA 1
ATOM 3713 C C . GLY A 1 450 ? -3.422 28.641 21.109 1 96.38 450 GLY A C 1
ATOM 3714 O O . GLY A 1 450 ? -2.674 28.203 21.984 1 96.38 450 GLY A O 1
ATOM 3715 N N . TYR A 1 451 ? -2.951 29 19.938 1 97.19 451 TYR A N 1
ATOM 3716 C CA . TYR A 1 451 ? -1.526 28.984 19.625 1 97.19 451 TYR A CA 1
ATOM 3717 C C . TYR A 1 451 ? -0.922 30.375 19.734 1 97.19 451 TYR A C 1
ATOM 3719 O O . TYR A 1 451 ? -1.054 31.188 18.812 1 97.19 451 TYR A O 1
ATOM 3727 N N . PRO A 1 452 ? -0.212 30.656 20.812 1 95.5 452 PRO A N 1
ATOM 3728 C CA . PRO A 1 452 ? 0.209 32.031 21.031 1 95.5 452 PRO A CA 1
ATOM 3729 C C . PRO A 1 452 ? 1.51 32.375 20.312 1 95.5 452 PRO A C 1
ATOM 3731 O O . PRO A 1 452 ? 1.748 33.562 19.984 1 95.5 452 PRO A O 1
ATOM 3734 N N . PHE A 1 453 ? 2.404 31.391 20.156 1 97.5 453 PHE A N 1
ATOM 3735 C CA . PHE A 1 453 ? 3.684 31.625 19.5 1 97.5 453 PHE A CA 1
ATOM 3736 C C . PHE A 1 453 ? 3.588 31.328 18 1 97.5 453 PHE A C 1
ATOM 3738 O O . PHE A 1 453 ? 3.801 30.188 17.578 1 97.5 453 PHE A O 1
ATOM 3745 N N . ILE A 1 454 ? 3.336 32.375 17.234 1 97.44 454 ILE A N 1
ATOM 3746 C CA . ILE A 1 454 ? 3.053 32.219 15.812 1 97.44 454 ILE A CA 1
ATOM 3747 C C . ILE A 1 454 ? 4.203 32.781 14.977 1 97.44 454 ILE A C 1
ATOM 3749 O O . ILE A 1 454 ? 4.664 33.906 15.234 1 97.44 454 ILE A O 1
ATOM 3753 N N . LYS A 1 455 ? 4.703 31.984 14.109 1 95.88 455 LYS A N 1
ATOM 3754 C CA . LYS A 1 455 ? 5.668 32.438 13.117 1 95.88 455 LYS A CA 1
ATOM 3755 C C . LYS A 1 455 ? 4.996 32.688 11.766 1 95.88 455 LYS A C 1
ATOM 3757 O O . LYS A 1 455 ? 4.43 31.766 11.172 1 95.88 455 LYS A O 1
ATOM 3762 N N . THR A 1 456 ? 5.109 33.938 11.461 1 89.5 456 THR A N 1
ATOM 3763 C CA . THR A 1 456 ? 4.523 34.25 10.164 1 89.5 456 THR A CA 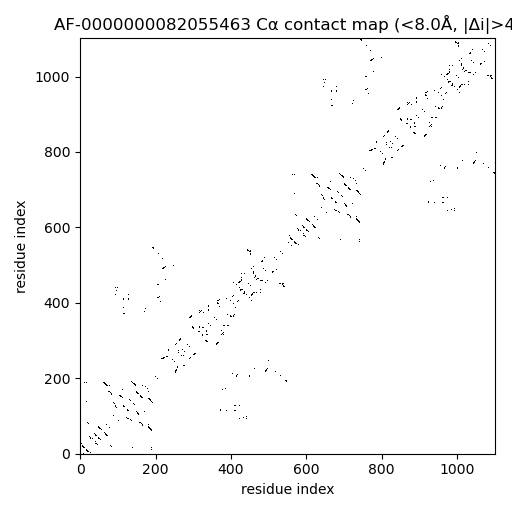1
ATOM 3764 C C . THR A 1 456 ? 5.473 33.906 9.031 1 89.5 456 THR A C 1
ATOM 3766 O O . THR A 1 456 ? 6.656 33.625 9.258 1 89.5 456 THR A O 1
ATOM 3769 N N . GLU A 1 457 ? 5.051 33.875 7.898 1 85.5 457 GLU A N 1
ATOM 3770 C CA . GLU A 1 457 ? 5.812 33.438 6.73 1 85.5 457 GLU A CA 1
ATOM 3771 C C . GLU A 1 457 ? 6.938 34.406 6.41 1 85.5 457 GLU A C 1
ATOM 3773 O O . GLU A 1 457 ? 7.012 35.5 6.992 1 85.5 457 GLU A O 1
ATOM 3778 N N . MET A 1 458 ? 7.816 34.031 5.547 1 94.25 458 MET A N 1
ATOM 3779 C CA . MET A 1 458 ? 8.984 34.781 5.125 1 94.25 458 MET A CA 1
ATOM 3780 C C . MET A 1 458 ? 8.562 36.125 4.48 1 94.25 458 MET A C 1
ATOM 3782 O O . MET A 1 458 ? 7.617 36.156 3.691 1 94.25 458 MET A O 1
ATOM 3786 N N . ILE A 1 459 ? 9.281 37.125 4.879 1 97.19 459 ILE A N 1
ATOM 3787 C CA . ILE A 1 459 ? 9.047 38.469 4.336 1 97.19 459 ILE A CA 1
ATOM 3788 C C . ILE A 1 459 ? 9.211 38.438 2.82 1 97.19 459 ILE A C 1
ATOM 3790 O O . ILE A 1 459 ? 10.266 38.062 2.307 1 97.19 459 ILE A O 1
ATOM 3794 N N . GLY A 1 460 ? 8.195 38.812 2.172 1 94.31 460 GLY A N 1
ATOM 3795 C CA . GLY A 1 460 ? 8.203 38.812 0.718 1 94.31 460 GLY A CA 1
ATOM 3796 C C . GLY A 1 460 ? 7.605 37.531 0.124 1 94.31 460 GLY A C 1
ATOM 3797 O O . GLY A 1 460 ? 7.395 37.469 -1.087 1 94.31 460 GLY A O 1
ATOM 3798 N N . GLY A 1 461 ? 7.352 36.531 0.956 1 92.94 461 GLY A N 1
ATOM 3799 C CA . GLY A 1 461 ? 6.746 35.281 0.489 1 92.94 461 GLY A CA 1
ATOM 3800 C C . GLY A 1 461 ? 7.758 34.281 -0.034 1 92.94 461 GLY A C 1
ATOM 3801 O O . GLY A 1 461 ? 8.969 34.469 0.116 1 92.94 461 GLY A O 1
ATOM 3802 N N . ASN A 1 462 ? 7.309 33.188 -0.583 1 89.56 462 ASN A N 1
ATOM 3803 C CA . ASN A 1 462 ? 8.102 32.031 -1.022 1 89.56 462 ASN A CA 1
ATOM 3804 C C . ASN A 1 462 ? 8.75 32.281 -2.381 1 89.56 462 ASN A C 1
ATOM 3806 O O . ASN A 1 462 ? 9.734 31.641 -2.734 1 89.56 462 ASN A O 1
ATOM 3810 N N . PHE A 1 463 ? 8.32 33.188 -3.057 1 84.19 463 PHE A N 1
ATOM 3811 C CA . PHE A 1 463 ? 8.82 33.594 -4.359 1 84.19 463 PHE A CA 1
ATOM 3812 C C . PHE A 1 463 ? 8.922 32.406 -5.312 1 84.19 463 PHE A C 1
ATOM 3814 O O . PHE A 1 463 ? 9.969 31.766 -5.395 1 84.19 463 PHE A O 1
ATOM 3821 N N . PHE A 1 464 ? 7.922 31.984 -5.91 1 78.25 464 PHE A N 1
ATOM 3822 C CA . PHE A 1 464 ? 7.934 31.078 -7.051 1 78.25 464 PHE A CA 1
ATOM 3823 C C . PHE A 1 464 ? 7.656 31.828 -8.344 1 78.25 464 PHE A C 1
ATOM 3825 O O . PHE A 1 464 ? 6.641 32.531 -8.461 1 78.25 464 PHE A O 1
ATOM 3832 N N . PRO A 1 465 ? 8.602 31.766 -9.203 1 66.25 465 PRO A N 1
ATOM 3833 C CA . PRO A 1 465 ? 8.516 32.594 -10.406 1 66.25 465 PRO A CA 1
ATOM 3834 C C . PRO A 1 465 ? 7.148 32.5 -11.086 1 66.25 465 PRO A C 1
ATOM 3836 O O . PRO A 1 465 ? 6.66 33.5 -11.633 1 66.25 465 PRO A O 1
ATOM 3839 N N . ASN A 1 466 ? 6.551 31.359 -11.086 1 59.25 466 ASN A N 1
ATOM 3840 C CA . ASN A 1 466 ? 5.305 31.219 -11.836 1 59.25 466 ASN A CA 1
ATOM 3841 C C . ASN A 1 466 ? 4.121 31.812 -11.078 1 59.25 466 ASN A C 1
ATOM 3843 O O . ASN A 1 466 ? 3.025 31.938 -11.625 1 59.25 466 ASN A O 1
ATOM 3847 N N . LYS A 1 467 ? 4.293 32.219 -9.922 1 62.34 467 LYS A N 1
ATOM 3848 C CA . LYS A 1 467 ? 3.15 32.719 -9.164 1 62.34 467 LYS A CA 1
ATOM 3849 C C . LYS A 1 467 ? 3.287 34.188 -8.875 1 62.34 467 LYS A C 1
ATOM 3851 O O . LYS A 1 467 ? 2.41 34.812 -8.25 1 62.34 467 LYS A O 1
ATOM 3856 N N . THR A 1 468 ? 4.395 34.719 -9.086 1 55.25 468 THR A N 1
ATOM 3857 C CA . THR A 1 468 ? 4.652 36.125 -8.773 1 55.25 468 THR A CA 1
ATOM 3858 C C . THR A 1 468 ? 4.457 37 -10.008 1 55.25 468 THR A C 1
ATOM 3860 O O . THR A 1 468 ? 4.918 36.656 -11.102 1 55.25 468 THR A O 1
ATOM 3863 N N . GLU A 1 469 ? 3.367 37.844 -10.008 1 51.41 469 GLU A N 1
ATOM 3864 C CA . GLU A 1 469 ? 3.248 38.781 -11.102 1 51.41 469 GLU A CA 1
ATOM 3865 C C . GLU A 1 469 ? 4.516 39.625 -11.242 1 51.41 469 GLU A C 1
ATOM 3867 O O . GLU A 1 469 ? 5.027 40.156 -10.258 1 51.41 469 GLU A O 1
ATOM 3872 N N . GLY A 1 470 ? 5.219 39.688 -12.414 1 51.5 470 GLY A N 1
ATOM 3873 C CA . GLY A 1 470 ? 6.383 40.469 -12.773 1 51.5 470 GLY A CA 1
ATOM 3874 C C . GLY A 1 470 ? 7.633 39.656 -12.977 1 51.5 470 GLY A C 1
ATOM 3875 O O . GLY A 1 470 ? 7.695 38.5 -12.555 1 51.5 470 GLY A O 1
ATOM 3876 N N . ALA A 1 471 ? 8.234 39.594 -14.055 1 47.22 471 ALA A N 1
ATOM 3877 C CA . ALA A 1 471 ? 9.352 38.875 -14.672 1 47.22 471 ALA A CA 1
ATOM 3878 C C . ALA A 1 471 ? 10.555 38.812 -13.734 1 47.22 471 ALA A C 1
ATOM 3880 O O . ALA A 1 471 ? 11.586 38.25 -14.078 1 47.22 471 ALA A O 1
ATOM 3881 N N . VAL A 1 472 ? 10.656 39.562 -12.539 1 55.41 472 VAL A N 1
ATOM 3882 C CA . VAL A 1 472 ? 12 39.719 -11.984 1 55.41 472 VAL A CA 1
ATOM 3883 C C . VAL A 1 472 ? 12.281 38.562 -11.008 1 55.41 472 VAL A C 1
ATOM 3885 O O . VAL A 1 472 ? 11.352 37.906 -10.531 1 55.41 472 VAL A O 1
ATOM 3888 N N . GLU A 1 473 ? 13.617 38.156 -10.656 1 71.75 473 GLU A N 1
ATOM 3889 C CA . GLU A 1 473 ? 14.32 37.156 -9.883 1 71.75 473 GLU A CA 1
ATOM 3890 C C . GLU A 1 473 ? 14.023 37.281 -8.391 1 71.75 473 GLU A C 1
ATOM 3892 O O . GLU A 1 473 ? 14.516 36.5 -7.578 1 71.75 473 GLU A O 1
ATOM 3897 N N . ILE A 1 474 ? 13.156 38.281 -7.949 1 84.12 474 ILE A N 1
ATOM 3898 C CA . ILE A 1 474 ? 12.789 38.469 -6.551 1 84.12 474 ILE A CA 1
ATOM 3899 C C . ILE A 1 474 ? 11.414 39.125 -6.465 1 84.12 474 ILE A C 1
ATOM 3901 O O . ILE A 1 474 ? 10.93 39.688 -7.441 1 84.12 474 ILE A O 1
ATOM 3905 N N . PRO A 1 475 ? 10.695 39.125 -5.316 1 90.44 475 PRO A N 1
ATOM 3906 C CA . PRO A 1 475 ? 9.359 39.719 -5.172 1 90.44 475 PRO A CA 1
ATOM 3907 C C . PRO A 1 475 ? 9.359 41.219 -5.457 1 90.44 475 PRO A C 1
ATOM 3909 O O . PRO A 1 475 ? 10.383 41.875 -5.285 1 90.44 475 PRO A O 1
ATOM 3912 N N . ASP A 1 476 ? 8.219 41.719 -5.883 1 91.31 476 ASP A N 1
ATOM 3913 C CA . ASP A 1 476 ? 8.031 43.156 -6.117 1 91.31 476 ASP A CA 1
ATOM 3914 C C . ASP A 1 476 ? 8.453 43.969 -4.895 1 91.31 476 ASP A C 1
ATOM 3916 O O . ASP A 1 476 ? 8.18 43.562 -3.758 1 91.31 476 ASP A O 1
ATOM 3920 N N . GLN A 1 477 ? 9.125 45.125 -5.148 1 94.5 477 GLN A N 1
ATOM 3921 C CA . GLN A 1 477 ? 9.703 45.938 -4.082 1 94.5 477 GLN A CA 1
ATOM 3922 C C . GLN A 1 477 ? 8.625 46.438 -3.127 1 94.5 477 GLN A C 1
ATOM 3924 O O . GLN A 1 477 ? 8.805 46.406 -1.908 1 94.5 477 GLN A O 1
ATOM 3929 N N . GLU A 1 478 ? 7.578 46.969 -3.635 1 95.94 478 GLU A N 1
ATOM 3930 C CA . GLU A 1 478 ? 6.512 47.469 -2.779 1 95.94 478 GLU A CA 1
ATOM 3931 C C . GLU A 1 478 ? 5.906 46.344 -1.929 1 95.94 478 GLU A C 1
ATOM 3933 O O . GLU A 1 478 ? 5.645 46.531 -0.74 1 95.94 478 GLU A O 1
ATOM 3938 N N . LEU A 1 479 ? 5.629 45.25 -2.557 1 95.38 479 LEU A N 1
ATOM 3939 C CA . LEU A 1 479 ? 5.102 44.125 -1.832 1 95.38 479 LEU A CA 1
ATOM 3940 C C . LEU A 1 479 ? 6.035 43.719 -0.696 1 95.38 479 LEU A C 1
ATOM 3942 O O . LEU A 1 479 ? 5.586 43.438 0.422 1 95.38 479 LEU A O 1
ATOM 3946 N N . TYR A 1 480 ? 7.301 43.688 -1.038 1 96.5 480 TYR A N 1
ATOM 3947 C CA . TYR A 1 480 ? 8.312 43.312 -0.061 1 96.5 480 TYR A CA 1
ATOM 3948 C C . TYR A 1 480 ? 8.32 44.281 1.117 1 96.5 480 TYR A C 1
ATOM 3950 O O . TYR A 1 480 ? 8.359 43.844 2.275 1 96.5 480 TYR A O 1
ATOM 3958 N N . ILE A 1 481 ? 8.297 45.5 0.81 1 97.88 481 ILE A N 1
ATOM 3959 C CA . ILE A 1 481 ? 8.352 46.531 1.842 1 97.88 481 ILE A CA 1
ATOM 3960 C C . ILE A 1 481 ? 7.102 46.469 2.713 1 97.88 481 ILE A C 1
ATOM 3962 O O . ILE A 1 481 ? 7.188 46.562 3.939 1 97.88 481 ILE A O 1
ATOM 3966 N N . ARG A 1 482 ? 5.957 46.312 2.111 1 97.94 482 ARG A N 1
ATOM 3967 C CA . ARG A 1 482 ? 4.715 46.219 2.871 1 97.94 482 ARG A CA 1
ATOM 3968 C C . ARG A 1 482 ? 4.711 44.969 3.758 1 97.94 482 ARG A C 1
ATOM 3970 O O . ARG A 1 482 ? 4.219 45 4.887 1 97.94 482 ARG A O 1
ATOM 3977 N N . TRP A 1 483 ? 5.215 43.938 3.193 1 97.56 483 TRP A N 1
ATOM 3978 C CA . TRP A 1 483 ? 5.336 42.688 3.955 1 97.56 483 TRP A CA 1
ATOM 3979 C C . TRP A 1 483 ? 6.254 42.875 5.16 1 97.56 483 TRP A C 1
ATOM 3981 O O . TRP A 1 483 ? 5.973 42.375 6.246 1 97.56 483 TRP A O 1
ATOM 3991 N N . LEU A 1 484 ? 7.34 43.531 4.914 1 98.31 484 LEU A N 1
ATOM 3992 C CA . LEU A 1 484 ? 8.312 43.812 5.957 1 98.31 484 LEU A CA 1
ATOM 3993 C C . LEU A 1 484 ? 7.688 44.688 7.051 1 98.31 484 LEU A C 1
ATOM 3995 O O . LEU A 1 484 ? 7.863 44.406 8.234 1 98.31 484 LEU A O 1
ATOM 3999 N N . GLU A 1 485 ? 6.98 45.656 6.691 1 98.25 485 GLU A N 1
ATOM 4000 C CA . GLU A 1 485 ? 6.312 46.562 7.637 1 98.25 485 GLU A CA 1
ATOM 4001 C C . GLU A 1 485 ? 5.301 45.812 8.492 1 98.25 485 GLU A C 1
ATOM 4003 O O . GLU A 1 485 ? 5.234 46 9.703 1 98.25 485 GLU A O 1
ATOM 4008 N N . LEU A 1 486 ? 4.586 45 7.828 1 97.75 486 LEU A N 1
ATOM 4009 C CA . LEU A 1 486 ? 3.607 44.188 8.547 1 97.75 486 LEU A CA 1
ATOM 4010 C C . LEU A 1 486 ? 4.301 43.25 9.516 1 97.75 486 LEU A C 1
ATOM 4012 O O . LEU A 1 486 ? 3.891 43.125 10.672 1 97.75 486 LEU A O 1
ATOM 4016 N N . SER A 1 487 ? 5.324 42.562 9.094 1 97.56 487 SER A N 1
ATOM 4017 C CA . SER A 1 487 ? 6.035 41.562 9.875 1 97.56 487 SER A CA 1
ATOM 4018 C C . SER A 1 487 ? 6.656 42.156 11.125 1 97.56 487 SER A C 1
ATOM 4020 O O . SER A 1 487 ? 6.805 41.5 12.141 1 97.56 487 SER A O 1
ATOM 4022 N N . ALA A 1 488 ? 6.977 43.406 11.078 1 97.94 488 ALA A N 1
ATOM 4023 C CA . ALA A 1 488 ? 7.594 44.094 12.211 1 97.94 488 ALA A CA 1
ATOM 4024 C C . ALA A 1 488 ? 6.66 44.094 13.414 1 97.94 488 ALA A C 1
ATOM 4026 O O . ALA A 1 488 ? 7.109 44.25 14.555 1 97.94 488 ALA A O 1
ATOM 4027 N N . PHE A 1 489 ? 5.402 43.906 13.141 1 96.88 489 PHE A N 1
ATOM 4028 C CA . PHE A 1 489 ? 4.441 43.969 14.234 1 96.88 489 PHE A CA 1
ATOM 4029 C C . PHE A 1 489 ? 3.869 42.562 14.508 1 96.88 489 PHE A C 1
ATOM 4031 O O . PHE A 1 489 ? 2.854 42.438 15.195 1 96.88 489 PHE A O 1
ATOM 4038 N N . MET A 1 490 ? 4.477 41.594 13.984 1 96.25 490 MET A N 1
ATOM 4039 C CA . MET A 1 490 ? 4.113 40.188 14.219 1 96.25 490 MET A CA 1
ATOM 4040 C C . MET A 1 490 ? 5.02 39.562 15.273 1 96.25 490 MET A C 1
ATOM 4042 O O . MET A 1 490 ? 6.035 40.156 15.656 1 96.25 490 MET A O 1
ATOM 4046 N N . PRO A 1 491 ? 4.691 38.375 15.758 1 94.31 491 PRO A N 1
ATOM 4047 C CA . PRO A 1 491 ? 5.445 37.781 16.859 1 94.31 491 PRO A CA 1
ATOM 4048 C C . PRO A 1 491 ? 6.891 37.469 16.5 1 94.31 491 PRO A C 1
ATOM 4050 O O . PRO A 1 491 ? 7.742 37.312 17.375 1 94.31 491 PRO A O 1
ATOM 4053 N N . SER A 1 492 ? 7.137 37.312 15.219 1 94.75 492 SER A N 1
ATOM 4054 C CA . SER A 1 492 ? 8.5 37.062 14.758 1 94.75 492 SER A CA 1
ATOM 4055 C C . SER A 1 492 ? 8.719 37.625 13.352 1 94.75 492 SER A C 1
ATOM 4057 O O . SER A 1 492 ? 7.762 37.875 12.617 1 94.75 492 SER A O 1
ATOM 4059 N N . MET A 1 493 ? 9.938 37.906 13.062 1 97.19 493 MET A N 1
ATOM 4060 C CA . MET A 1 493 ? 10.344 38.344 11.727 1 97.19 493 MET A CA 1
ATOM 4061 C C . MET A 1 493 ? 11.273 37.312 11.078 1 97.19 493 MET A C 1
ATOM 4063 O O . MET A 1 493 ? 12.164 36.781 11.734 1 97.19 493 MET A O 1
ATOM 4067 N N . GLN A 1 494 ? 11.008 37 9.852 1 97.62 494 GLN A N 1
ATOM 4068 C CA . GLN A 1 494 ? 11.828 36.031 9.156 1 97.62 494 GLN A CA 1
ATOM 4069 C C . GLN A 1 494 ? 12.188 36.5 7.754 1 97.62 494 GLN A C 1
ATOM 4071 O O . GLN A 1 494 ? 11.305 36.812 6.957 1 97.62 494 GLN A O 1
ATOM 4076 N N . PHE A 1 495 ? 13.484 36.531 7.484 1 97.81 495 PHE A N 1
ATOM 4077 C CA . PHE A 1 495 ? 14 36.844 6.152 1 97.81 495 PHE A CA 1
ATOM 4078 C C . PHE A 1 495 ? 14.477 35.594 5.441 1 97.81 495 PHE A C 1
ATOM 4080 O O . PHE A 1 495 ? 15.109 34.719 6.055 1 97.81 495 PHE A O 1
ATOM 4087 N N . SER A 1 496 ? 14.086 35.438 4.25 1 96.5 496 SER A N 1
ATOM 4088 C CA . SER A 1 496 ? 14.703 34.5 3.334 1 96.5 496 SER A CA 1
ATOM 4089 C C . SER A 1 496 ? 15.172 35.156 2.055 1 96.5 496 SER A C 1
ATOM 4091 O O . SER A 1 496 ? 16.25 34.844 1.538 1 96.5 496 SER A O 1
ATOM 4093 N N . ILE A 1 497 ? 14.367 36.031 1.599 1 95.5 497 ILE A N 1
ATOM 4094 C CA . ILE A 1 497 ? 14.812 37.031 0.618 1 95.5 497 ILE A CA 1
ATOM 4095 C C . ILE A 1 497 ? 15.383 38.25 1.335 1 95.5 497 ILE A C 1
ATOM 4097 O O . ILE A 1 497 ? 14.633 39.094 1.848 1 95.5 497 ILE A O 1
ATOM 4101 N N . PRO A 1 498 ? 16.672 38.406 1.277 1 96.94 498 PRO A N 1
ATOM 4102 C CA . PRO A 1 498 ? 17.266 39.469 2.08 1 96.94 498 PRO A CA 1
ATOM 4103 C C . PRO A 1 498 ? 17.062 40.844 1.463 1 96.94 498 PRO A C 1
ATOM 4105 O O . PRO A 1 498 ? 17.016 41 0.237 1 96.94 498 PRO A O 1
ATOM 4108 N N . PRO A 1 499 ? 17.031 41.844 2.301 1 97.56 499 PRO A N 1
ATOM 4109 C CA . PRO A 1 499 ? 16.797 43.188 1.81 1 97.56 499 PRO A CA 1
ATOM 4110 C C . PRO A 1 499 ? 17.906 43.688 0.899 1 97.56 499 PRO A C 1
ATOM 4112 O O . PRO A 1 499 ? 17.672 44.562 0.036 1 97.56 499 PRO A O 1
ATOM 4115 N N . TRP A 1 500 ? 19.125 43.156 1.029 1 97.62 500 TRP A N 1
ATOM 4116 C CA . TRP A 1 500 ? 20.266 43.688 0.275 1 97.62 500 TRP A CA 1
ATOM 4117 C C . TRP A 1 500 ? 20.188 43.25 -1.189 1 97.62 500 TRP A C 1
ATOM 4119 O O . TRP A 1 500 ? 21.031 43.656 -1.999 1 97.62 500 TRP A O 1
ATOM 4129 N N . LEU A 1 501 ? 19.172 42.438 -1.547 1 95.19 501 LEU A N 1
ATOM 4130 C CA . LEU A 1 501 ? 18.938 42.156 -2.953 1 95.19 501 LEU A CA 1
ATOM 4131 C C . LEU A 1 501 ? 18.25 43.312 -3.658 1 95.19 501 LEU A C 1
ATOM 4133 O O . LEU A 1 501 ? 18.188 43.344 -4.891 1 95.19 501 LEU A O 1
ATOM 4137 N N . TYR A 1 502 ? 17.766 44.219 -2.863 1 95.06 502 TYR A N 1
ATOM 4138 C CA . TYR A 1 502 ? 17.125 45.438 -3.393 1 95.06 502 TYR A CA 1
ATOM 4139 C C . TYR A 1 502 ? 18.062 46.625 -3.309 1 95.06 502 TYR A C 1
ATOM 4141 O O . TYR A 1 502 ? 19.297 46.469 -3.33 1 95.06 502 TYR A O 1
ATOM 4149 N N . ASP A 1 503 ? 17.484 47.844 -3.352 1 95.12 503 ASP A N 1
ATOM 4150 C CA . ASP A 1 503 ? 18.344 49.031 -3.32 1 95.12 503 ASP A CA 1
ATOM 4151 C C . ASP A 1 503 ? 18.594 49.5 -1.887 1 95.12 503 ASP A C 1
ATOM 4153 O O . ASP A 1 503 ? 18.125 48.875 -0.937 1 95.12 503 ASP A O 1
ATOM 4157 N N . LYS A 1 504 ? 19.406 50.5 -1.725 1 96.81 504 LYS A N 1
ATOM 4158 C CA . LYS A 1 504 ? 19.828 51 -0.422 1 96.81 504 LYS A CA 1
ATOM 4159 C C . LYS A 1 504 ? 18.625 51.438 0.407 1 96.81 504 LYS A C 1
ATOM 4161 O O . LYS A 1 504 ? 18.609 51.312 1.631 1 96.81 504 LYS A O 1
ATOM 4166 N N . GLU A 1 505 ? 17.719 51.906 -0.223 1 97.12 505 GLU A N 1
ATOM 4167 C CA . GLU A 1 505 ? 16.5 52.375 0.461 1 97.12 505 GLU A CA 1
ATOM 4168 C C . GLU A 1 505 ? 15.812 51.219 1.183 1 97.12 505 GLU A C 1
ATOM 4170 O O . GLU A 1 505 ? 15.375 51.375 2.326 1 97.12 505 GLU A O 1
ATOM 4175 N N . VAL A 1 506 ? 15.656 50.094 0.539 1 97.88 506 VAL A N 1
ATOM 4176 C CA . VAL A 1 506 ? 14.992 48.906 1.117 1 97.88 506 VAL A CA 1
ATOM 4177 C C . VAL A 1 506 ? 15.797 48.406 2.311 1 97.88 506 VAL A C 1
ATOM 4179 O O . VAL A 1 506 ? 15.227 47.969 3.318 1 97.88 506 VAL A O 1
ATOM 4182 N N . ILE A 1 507 ? 17.109 48.438 2.203 1 98.25 507 ILE A N 1
ATOM 4183 C CA . ILE A 1 507 ? 17.969 48.031 3.301 1 98.25 507 ILE A CA 1
ATOM 4184 C C . ILE A 1 507 ? 17.719 48.906 4.52 1 98.25 507 ILE A C 1
ATOM 4186 O O . ILE A 1 507 ? 17.562 48.406 5.637 1 98.25 507 ILE A O 1
ATOM 4190 N N . GLU A 1 508 ? 17.656 50.188 4.285 1 98.25 508 GLU A N 1
ATOM 4191 C CA . GLU A 1 508 ? 17.438 51.125 5.363 1 98.25 508 GLU A CA 1
ATOM 4192 C C . GLU A 1 508 ? 16.062 50.938 6.008 1 98.25 508 GLU A C 1
ATOM 4194 O O . GLU A 1 508 ? 15.93 51.031 7.23 1 98.25 508 GLU A O 1
ATOM 4199 N N . ILE A 1 509 ? 15.094 50.719 5.164 1 98.5 509 ILE A N 1
ATOM 4200 C CA . ILE A 1 509 ? 13.75 50.469 5.672 1 98.5 509 ILE A CA 1
ATOM 4201 C C . ILE A 1 509 ? 13.742 49.188 6.516 1 98.5 509 ILE A C 1
ATOM 4203 O O . ILE A 1 509 ? 13.141 49.156 7.594 1 98.5 509 ILE A O 1
ATOM 4207 N N . ALA A 1 510 ? 14.422 48.188 6.055 1 98.69 510 ALA A N 1
ATOM 4208 C CA . ALA A 1 510 ? 14.5 46.906 6.785 1 98.69 510 ALA A CA 1
ATOM 4209 C C . ALA A 1 510 ? 15.195 47.094 8.133 1 98.69 510 ALA A C 1
ATOM 4211 O O . ALA A 1 510 ? 14.773 46.531 9.141 1 98.69 510 ALA A O 1
ATOM 4212 N N . GLN A 1 511 ? 16.266 47.844 8.117 1 98.5 511 GLN A N 1
ATOM 4213 C CA . GLN A 1 511 ? 16.969 48.156 9.359 1 98.5 511 GLN A CA 1
ATOM 4214 C C . GLN A 1 511 ? 16.078 48.906 10.336 1 98.5 511 GLN A C 1
ATOM 4216 O O . GLN A 1 511 ? 16.047 48.594 11.531 1 98.5 511 GLN A O 1
ATOM 4221 N N . LYS A 1 512 ? 15.391 49.812 9.828 1 98.44 512 LYS A N 1
ATOM 4222 C CA . LYS A 1 512 ? 14.484 50.594 10.648 1 98.44 512 LYS A CA 1
ATOM 4223 C C . LYS A 1 512 ? 13.422 49.719 11.312 1 98.44 512 LYS A C 1
ATOM 4225 O O . LYS A 1 512 ? 13.203 49.812 12.516 1 98.44 512 LYS A O 1
ATOM 4230 N N . PHE A 1 513 ? 12.797 48.906 10.57 1 98.5 513 PHE A N 1
ATOM 4231 C CA . PHE A 1 513 ? 11.672 48.156 11.078 1 98.5 513 PHE A CA 1
ATOM 4232 C C . PHE A 1 513 ? 12.148 47 11.953 1 98.5 513 PHE A C 1
ATOM 4234 O O . PHE A 1 513 ? 11.453 46.594 12.883 1 98.5 513 PHE A O 1
ATOM 4241 N N . THR A 1 514 ? 13.336 46.406 11.672 1 98.5 514 THR A N 1
ATOM 4242 C CA . THR A 1 514 ? 13.883 45.375 12.578 1 98.5 514 THR A CA 1
ATOM 4243 C C . THR A 1 514 ? 14.234 46 13.922 1 98.5 514 THR A C 1
ATOM 4245 O O . THR A 1 514 ? 14.062 45.375 14.969 1 98.5 514 THR A O 1
ATOM 4248 N N . GLU A 1 515 ? 14.758 47.219 13.852 1 98.25 515 GLU A N 1
ATOM 4249 C CA . GLU A 1 515 ? 15.055 47.906 15.086 1 98.25 515 GLU A CA 1
ATOM 4250 C C . GLU A 1 515 ? 13.773 48.25 15.852 1 98.25 515 GLU A C 1
ATOM 4252 O O . GLU A 1 515 ? 13.758 48.219 17.078 1 98.25 515 GLU A O 1
ATOM 4257 N N . LEU A 1 516 ? 12.836 48.719 15.102 1 98.38 516 LEU A N 1
ATOM 4258 C CA . LEU A 1 516 ? 11.539 49.031 15.703 1 98.38 516 LEU A CA 1
ATOM 4259 C C . LEU A 1 516 ? 10.961 47.781 16.391 1 98.38 516 LEU A C 1
ATOM 4261 O O . LEU A 1 516 ? 10.453 47.875 17.5 1 98.38 516 LEU A O 1
ATOM 4265 N N . HIS A 1 517 ? 10.992 46.656 15.703 1 98.44 517 HIS A N 1
ATOM 4266 C CA . HIS A 1 517 ? 10.516 45.406 16.281 1 98.44 517 HIS A CA 1
ATOM 4267 C C . HIS A 1 517 ? 11.273 45.062 17.562 1 98.44 517 HIS A C 1
ATOM 4269 O O . HIS A 1 517 ? 10.664 44.688 18.562 1 98.44 517 HIS A O 1
ATOM 4275 N N . GLU A 1 518 ? 12.562 45.156 17.516 1 98.31 518 GLU A N 1
ATOM 4276 C CA . GLU A 1 518 ? 13.438 44.812 18.641 1 98.31 518 GLU A CA 1
ATOM 4277 C C . GLU A 1 518 ? 13.148 45.656 19.859 1 98.31 518 GLU A C 1
ATOM 4279 O O . GLU A 1 518 ? 13.109 45.156 20.984 1 98.31 518 GLU A O 1
ATOM 4284 N N . SER A 1 519 ? 12.891 46.938 19.656 1 98.06 519 SER A N 1
ATOM 4285 C CA . SER A 1 519 ? 12.859 47.875 20.766 1 98.06 519 SER A CA 1
ATOM 4286 C C . SER A 1 519 ? 11.438 48.062 21.281 1 98.06 519 SER A C 1
ATOM 4288 O O . SER A 1 519 ? 11.227 48.312 22.469 1 98.06 519 SER A O 1
ATOM 4290 N N . LEU A 1 520 ? 10.516 48 20.391 1 97.81 520 LEU A N 1
ATOM 4291 C CA . LEU A 1 520 ? 9.156 48.375 20.781 1 97.81 520 LEU A CA 1
ATOM 4292 C C . LEU A 1 520 ? 8.258 47.156 20.844 1 97.81 520 LEU A C 1
ATOM 4294 O O . LEU A 1 520 ? 7.5 46.969 21.797 1 97.81 520 LEU A O 1
ATOM 4298 N N . VAL A 1 521 ? 8.289 46.344 19.891 1 97.88 521 VAL A N 1
ATOM 4299 C CA . VAL A 1 521 ? 7.328 45.25 19.719 1 97.88 521 VAL A CA 1
ATOM 4300 C C . VAL A 1 521 ? 7.75 44.062 20.578 1 97.88 521 VAL A C 1
ATOM 4302 O O . VAL A 1 521 ? 6.945 43.5 21.328 1 97.88 521 VAL A O 1
ATOM 4305 N N . ALA A 1 522 ? 9.016 43.625 20.5 1 97.88 522 ALA A N 1
ATOM 4306 C CA . ALA A 1 522 ? 9.516 42.406 21.141 1 97.88 522 ALA A CA 1
ATOM 4307 C C . ALA A 1 522 ? 9.312 42.469 22.656 1 97.88 522 ALA A C 1
ATOM 4309 O O . ALA A 1 522 ? 8.898 41.469 23.266 1 97.88 522 ALA A O 1
ATOM 4310 N N . PRO A 1 523 ? 9.594 43.594 23.312 1 97.88 523 PRO A N 1
ATOM 4311 C CA . PRO A 1 523 ? 9.367 43.656 24.766 1 97.88 523 PRO A CA 1
ATOM 4312 C C . PRO A 1 523 ? 7.91 43.406 25.141 1 97.88 523 PRO A C 1
ATOM 4314 O O . PRO A 1 523 ? 7.633 42.719 26.125 1 97.88 523 PRO A O 1
ATOM 4317 N N . LEU A 1 524 ? 7.059 43.938 24.359 1 97.19 524 LEU A N 1
ATOM 4318 C CA . LEU A 1 524 ? 5.641 43.688 24.609 1 97.19 524 LEU A CA 1
ATOM 4319 C C . LEU A 1 524 ? 5.289 42.219 24.375 1 97.19 524 LEU A C 1
ATOM 4321 O O . LEU A 1 524 ? 4.52 41.656 25.156 1 97.19 524 LEU A O 1
ATOM 4325 N N . LEU A 1 525 ? 5.773 41.688 23.344 1 97.31 525 LEU A N 1
ATOM 4326 C CA . LEU A 1 525 ? 5.539 40.281 23.047 1 97.31 525 LEU A CA 1
ATOM 4327 C C . LEU A 1 525 ? 6.023 39.406 24.188 1 97.31 525 LEU A C 1
ATOM 4329 O O . LEU A 1 525 ? 5.34 38.438 24.594 1 97.31 525 LEU A O 1
ATOM 4333 N N . LEU A 1 526 ? 7.195 39.656 24.688 1 97.12 526 LEU A N 1
ATOM 4334 C CA . LEU A 1 526 ? 7.785 38.875 25.766 1 97.12 526 LEU A CA 1
ATOM 4335 C C . LEU A 1 526 ? 6.977 39 27.047 1 97.12 526 LEU A C 1
ATOM 4337 O O . LEU A 1 526 ? 6.82 38.031 27.781 1 97.12 526 LEU A O 1
ATOM 4341 N N . GLU A 1 527 ? 6.508 40.156 27.266 1 96.62 527 GLU A N 1
ATOM 4342 C CA . GLU A 1 527 ? 5.629 40.375 28.422 1 96.62 527 GLU A CA 1
ATOM 4343 C C . GLU A 1 527 ? 4.363 39.531 28.297 1 96.62 527 GLU A C 1
ATOM 4345 O O . GLU A 1 527 ? 3.986 38.812 29.234 1 96.62 527 GLU A O 1
ATOM 4350 N N . LEU A 1 528 ? 3.73 39.594 27.188 1 95.94 528 LEU A N 1
ATOM 4351 C CA . LEU A 1 528 ? 2.5 38.875 26.953 1 95.94 528 LEU A CA 1
ATOM 4352 C C . LEU A 1 528 ? 2.77 37.344 26.953 1 95.94 528 LEU A C 1
ATOM 4354 O O . LEU A 1 528 ? 1.915 36.562 27.375 1 95.94 528 LEU A O 1
ATOM 4358 N N . ALA A 1 529 ? 3.938 36.938 26.422 1 96.19 529 ALA A N 1
ATOM 4359 C CA . ALA A 1 529 ? 4.32 35.531 26.438 1 96.19 529 ALA A CA 1
ATOM 4360 C C . ALA A 1 529 ? 4.355 35 27.875 1 96.19 529 ALA A C 1
ATOM 4362 O O . ALA A 1 529 ? 3.996 33.844 28.125 1 96.19 529 ALA A O 1
ATOM 4363 N N . GLY A 1 530 ? 4.824 35.75 28.719 1 93.88 530 GLY A N 1
ATOM 4364 C CA . GLY A 1 530 ? 4.82 35.375 30.125 1 93.88 530 GLY A CA 1
ATOM 4365 C C . GLY A 1 530 ? 3.424 35.156 30.672 1 93.88 530 GLY A C 1
ATOM 4366 O O . GLY A 1 530 ? 3.211 34.25 31.484 1 93.88 530 GLY A O 1
ATOM 4367 N N . GLU A 1 531 ? 2.488 35.875 30.203 1 93.25 531 GLU A N 1
ATOM 4368 C CA . GLU A 1 531 ? 1.109 35.781 30.672 1 93.25 531 GLU A CA 1
ATOM 4369 C C . GLU A 1 531 ? 0.426 34.531 30.125 1 93.25 531 GLU A C 1
ATOM 4371 O O . GLU A 1 531 ? -0.454 33.969 30.781 1 93.25 531 GLU A O 1
ATOM 4376 N N . VAL A 1 532 ? 0.824 34.188 29.016 1 93.56 532 VAL A N 1
ATOM 4377 C CA . VAL A 1 532 ? 0.159 33.094 28.312 1 93.56 532 VAL A CA 1
ATOM 4378 C C . VAL A 1 532 ? 0.31 31.797 29.109 1 93.56 532 VAL A C 1
ATOM 4380 O O . VAL A 1 532 ? -0.612 30.984 29.156 1 93.56 532 VAL A O 1
ATOM 4383 N N . THR A 1 533 ? 1.438 31.516 29.703 1 92.06 533 THR A N 1
ATOM 4384 C CA . THR A 1 533 ? 1.729 30.266 30.406 1 92.06 533 THR A CA 1
ATOM 4385 C C . THR A 1 533 ? 0.808 30.094 31.609 1 92.06 533 THR A C 1
ATOM 4387 O O . THR A 1 533 ? 0.527 28.969 32.031 1 92.06 533 THR A O 1
ATOM 4390 N N . ASP A 1 534 ? 0.251 31.188 32.062 1 90.62 534 ASP A N 1
ATOM 4391 C CA . ASP A 1 534 ? -0.624 31.141 33.25 1 90.62 534 ASP A CA 1
ATOM 4392 C C . ASP A 1 534 ? -2.094 31.203 32.812 1 90.62 534 ASP A C 1
ATOM 4394 O O . ASP A 1 534 ? -2.928 30.484 33.375 1 90.62 534 ASP A O 1
ATOM 4398 N N . THR A 1 535 ? -2.363 31.969 31.844 1 91.06 535 THR A N 1
ATOM 4399 C CA . THR A 1 535 ? -3.762 32.312 31.578 1 91.06 535 THR A CA 1
ATOM 4400 C C . THR A 1 535 ? -4.25 31.609 30.297 1 91.06 535 THR A C 1
ATOM 4402 O O . THR A 1 535 ? -5.445 31.359 30.156 1 91.06 535 THR A O 1
ATOM 4405 N N . GLY A 1 536 ? -3.324 31.484 29.391 1 92.31 536 GLY A N 1
ATOM 4406 C CA . GLY A 1 536 ? -3.719 31 28.062 1 92.31 536 GLY A CA 1
ATOM 4407 C C . GLY A 1 536 ? -4.215 32.094 27.156 1 92.31 536 GLY A C 1
ATOM 4408 O O . GLY A 1 536 ? -4.598 31.844 26.016 1 92.31 536 GLY A O 1
ATOM 4409 N N . ASP A 1 537 ? -4.184 33.344 27.578 1 94.19 537 ASP A N 1
ATOM 4410 C CA . ASP A 1 537 ? -4.625 34.469 26.766 1 94.19 537 ASP A CA 1
ATOM 4411 C C . ASP A 1 537 ? -3.709 34.688 25.562 1 94.19 537 ASP A C 1
ATOM 4413 O O . ASP A 1 537 ? -2.486 34.562 25.672 1 94.19 537 ASP A O 1
ATOM 4417 N N . PRO A 1 538 ? -4.289 35 24.469 1 94.38 538 PRO A N 1
ATOM 4418 C CA . PRO A 1 538 ? -3.473 35.094 23.266 1 94.38 538 PRO A CA 1
ATOM 4419 C C . PRO A 1 538 ? -2.539 36.312 23.297 1 94.38 538 PRO A C 1
ATOM 4421 O O . PRO A 1 538 ? -2.811 37.281 24 1 94.38 538 PRO A O 1
ATOM 4424 N N . ILE A 1 539 ? -1.474 36.219 22.562 1 95.69 539 ILE A N 1
ATOM 4425 C CA . ILE A 1 539 ? -0.572 37.344 22.375 1 95.69 539 ILE A CA 1
ATOM 4426 C C . ILE A 1 539 ? -1.16 38.312 21.344 1 95.69 539 ILE A C 1
ATOM 4428 O O . ILE A 1 539 ? -1.331 39.5 21.625 1 95.69 539 ILE A O 1
ATOM 4432 N N . ILE A 1 540 ? -1.453 37.75 20.234 1 95.25 540 ILE A N 1
ATOM 4433 C CA . ILE A 1 540 ? -2.15 38.531 19.219 1 95.25 540 ILE A CA 1
ATOM 4434 C C . ILE A 1 540 ? -3.648 38.531 19.516 1 95.25 540 ILE A C 1
ATOM 4436 O O . ILE A 1 540 ? -4.293 37.469 19.484 1 95.25 540 ILE A O 1
ATOM 4440 N N . ARG A 1 541 ? -4.195 39.688 19.719 1 94.44 541 ARG A N 1
ATOM 4441 C CA . ARG A 1 541 ? -5.582 39.812 20.156 1 94.44 541 ARG A CA 1
ATOM 4442 C C . ARG A 1 541 ? -6.406 40.625 19.172 1 94.44 541 ARG A C 1
ATOM 4444 O O . ARG A 1 541 ? -5.926 41.625 18.625 1 94.44 541 ARG A O 1
ATOM 4451 N N . PRO A 1 542 ? -7.609 40.156 18.938 1 94.12 542 PRO A N 1
ATOM 4452 C CA . PRO A 1 542 ? -8.508 41 18.172 1 94.12 542 PRO A CA 1
ATOM 4453 C C . PRO A 1 542 ? -8.914 42.281 18.938 1 94.12 542 PRO A C 1
ATOM 4455 O O . PRO A 1 542 ? -8.836 42.281 20.172 1 94.12 542 PRO A O 1
ATOM 4458 N N . ILE A 1 543 ? -9.414 43.219 18.203 1 90.81 543 ILE A N 1
ATOM 4459 C CA . ILE A 1 543 ? -9.758 44.5 18.812 1 90.81 543 ILE A CA 1
ATOM 4460 C C . ILE A 1 543 ? -10.867 44.312 19.844 1 90.81 543 ILE A C 1
ATOM 4462 O O . ILE A 1 543 ? -10.898 44.969 20.875 1 90.81 543 ILE A O 1
ATOM 4466 N N . TRP A 1 544 ? -11.789 43.438 19.562 1 90.81 544 TRP A N 1
ATOM 4467 C CA . TRP A 1 544 ? -12.906 43.219 20.484 1 90.81 544 TRP A CA 1
ATOM 4468 C C . TRP A 1 544 ? -12.43 42.625 21.797 1 90.81 544 TRP A C 1
ATOM 4470 O O . TRP A 1 544 ? -13.188 42.562 22.781 1 90.81 544 TRP A O 1
ATOM 4480 N N . TRP A 1 545 ? -11.227 42.188 21.875 1 90.81 545 TRP A N 1
ATOM 4481 C CA . TRP A 1 545 ? -10.664 41.688 23.125 1 90.81 545 TRP A CA 1
ATOM 4482 C C . TRP A 1 545 ? -10.703 42.75 24.203 1 90.81 545 TRP A C 1
ATOM 4484 O O . TRP A 1 545 ? -10.945 42.469 25.375 1 90.81 545 TRP A O 1
ATOM 4494 N N . ILE A 1 546 ? -10.492 44 23.797 1 86.38 546 ILE A N 1
ATOM 4495 C CA . ILE A 1 546 ? -10.469 45.094 24.766 1 86.38 546 ILE A CA 1
ATOM 4496 C C . ILE A 1 546 ? -11.773 45.875 24.688 1 86.38 546 ILE A C 1
ATOM 4498 O O . ILE A 1 546 ? -12.125 46.594 25.609 1 86.38 546 ILE A O 1
ATOM 4502 N N . SER A 1 547 ? -12.422 45.75 23.578 1 88.38 547 SER A N 1
ATOM 4503 C CA . SER A 1 547 ? -13.703 46.406 23.406 1 88.38 547 SER A CA 1
ATOM 4504 C C . SER A 1 547 ? -14.742 45.5 22.797 1 88.38 547 SER A C 1
ATOM 4506 O O . SER A 1 547 ? -15.125 45.656 21.641 1 88.38 547 SER A O 1
ATOM 4508 N N . PRO A 1 548 ? -15.203 44.656 23.562 1 83.31 548 PRO A N 1
ATOM 4509 C CA . PRO A 1 548 ? -16.078 43.594 23.031 1 83.31 548 PRO A CA 1
ATOM 4510 C C . PRO A 1 548 ? -17.391 44.156 22.469 1 83.31 548 PRO A C 1
ATOM 4512 O O . PRO A 1 548 ? -18.031 43.469 21.656 1 83.31 548 PRO A O 1
ATOM 4515 N N . ARG A 1 549 ? -17.859 45.375 22.812 1 77.31 549 ARG A N 1
ATOM 4516 C CA . ARG A 1 549 ? -19.156 45.906 22.391 1 77.31 549 ARG A CA 1
ATOM 4517 C C . ARG A 1 549 ? -19 46.781 21.156 1 77.31 549 ARG A C 1
ATOM 4519 O O . ARG A 1 549 ? -19.984 47.281 20.609 1 77.31 549 ARG A O 1
ATOM 4526 N N . ASP A 1 550 ? -17.75 47.062 20.797 1 70.38 550 ASP A N 1
ATOM 4527 C CA . ASP A 1 550 ? -17.531 47.938 19.656 1 70.38 550 ASP A CA 1
ATOM 4528 C C . ASP A 1 550 ? -17.719 47.188 18.328 1 70.38 550 ASP A C 1
ATOM 4530 O O . ASP A 1 550 ? -17.172 46.094 18.156 1 70.38 550 ASP A O 1
ATOM 4534 N N . GLU A 1 551 ? -18.828 47.594 17.562 1 60.66 551 GLU A N 1
ATOM 4535 C CA . GLU A 1 551 ? -19.125 46.938 16.281 1 60.66 551 GLU A CA 1
ATOM 4536 C C . GLU A 1 551 ? -18.188 47.438 15.195 1 60.66 551 GLU A C 1
ATOM 4538 O O . GLU A 1 551 ? -17.906 48.656 15.117 1 60.66 551 GLU A O 1
ATOM 4543 N N . MET B 1 1 ? -30.719 -33.875 -20.484 1 93.69 1 MET B N 1
ATOM 4544 C CA . MET B 1 1 ? -30.719 -33.062 -19.281 1 93.69 1 MET B CA 1
ATOM 4545 C C . MET B 1 1 ? -32.125 -32.844 -18.766 1 93.69 1 MET B C 1
ATOM 4547 O O . MET B 1 1 ? -33.062 -32.594 -19.547 1 93.69 1 MET B O 1
ATOM 4551 N N . ASP B 1 2 ? -32.344 -33.125 -17.516 1 94.38 2 ASP B N 1
ATOM 4552 C CA . ASP B 1 2 ? -33.594 -32.906 -16.812 1 94.38 2 ASP B CA 1
ATOM 4553 C C . ASP B 1 2 ? -33.469 -31.703 -15.875 1 94.38 2 ASP B C 1
ATOM 4555 O O . ASP B 1 2 ? -32.844 -31.797 -14.828 1 94.38 2 ASP B O 1
ATOM 4559 N N . LEU B 1 3 ? -34.094 -30.625 -16.266 1 94.75 3 LEU B N 1
ATOM 4560 C CA . LEU B 1 3 ? -34.031 -29.406 -15.469 1 94.75 3 LEU B CA 1
ATOM 4561 C C . LEU B 1 3 ? -35.188 -29.375 -14.453 1 94.75 3 LEU B C 1
ATOM 4563 O O . LEU B 1 3 ? -36.312 -29.688 -14.789 1 94.75 3 LEU B O 1
ATOM 4567 N N . ARG B 1 4 ? -34.844 -29.094 -13.227 1 95.06 4 ARG B N 1
ATOM 4568 C CA . ARG B 1 4 ? -35.781 -28.859 -12.156 1 95.06 4 ARG B CA 1
ATOM 4569 C C . ARG B 1 4 ? -35.656 -27.453 -11.594 1 95.06 4 ARG B C 1
ATOM 4571 O O . ARG B 1 4 ? -34.781 -26.688 -12.039 1 95.06 4 ARG B O 1
ATOM 4578 N N . LYS B 1 5 ? -36.531 -27.172 -10.672 1 94.75 5 LYS B N 1
ATOM 4579 C CA . LYS B 1 5 ? -36.531 -25.812 -10.117 1 94.75 5 LYS B CA 1
ATOM 4580 C C . LYS B 1 5 ? -35.281 -25.547 -9.281 1 94.75 5 LYS B C 1
ATOM 4582 O O . LYS B 1 5 ? -34.844 -24.406 -9.133 1 94.75 5 LYS B O 1
ATOM 4587 N N . ASP B 1 6 ? -34.719 -26.609 -8.734 1 96.69 6 ASP B N 1
ATOM 4588 C CA . ASP B 1 6 ? -33.625 -26.438 -7.805 1 96.69 6 ASP B CA 1
ATOM 4589 C C . ASP B 1 6 ? -32.344 -27.047 -8.359 1 96.69 6 ASP B C 1
ATOM 4591 O O . ASP B 1 6 ? -31.359 -27.219 -7.625 1 96.69 6 ASP B O 1
ATOM 4595 N N . GLY B 1 7 ? -32.312 -27.438 -9.625 1 97 7 GLY B N 1
ATOM 4596 C CA . GLY B 1 7 ? -31.109 -28.016 -10.219 1 97 7 GLY B CA 1
ATOM 4597 C C . GLY B 1 7 ? -31.406 -28.844 -11.461 1 97 7 GLY B C 1
ATOM 4598 O O . GLY B 1 7 ? -32.469 -28.688 -12.078 1 97 7 GLY B O 1
ATOM 4599 N N . PHE B 1 8 ? -30.469 -29.594 -11.906 1 96.56 8 PHE B N 1
ATOM 4600 C CA . PHE B 1 8 ? -30.688 -30.469 -13.047 1 96.56 8 PHE B CA 1
ATOM 4601 C C . PHE B 1 8 ? -29.828 -31.719 -12.945 1 96.56 8 PHE B C 1
ATOM 4603 O O . PHE B 1 8 ? -28.891 -31.766 -12.141 1 96.56 8 PHE B O 1
ATOM 4610 N N . ILE B 1 9 ? -30.188 -32.656 -13.664 1 96.62 9 ILE B N 1
ATOM 4611 C CA . ILE B 1 9 ? -29.422 -33.875 -13.828 1 96.62 9 ILE B CA 1
ATOM 4612 C C . ILE B 1 9 ? -29.219 -34.188 -15.312 1 96.62 9 ILE B C 1
ATOM 4614 O O . ILE B 1 9 ? -30.031 -33.75 -16.141 1 96.62 9 ILE B O 1
ATOM 4618 N N . ILE B 1 10 ? -28.188 -34.781 -15.625 1 96.19 10 ILE B N 1
ATOM 4619 C CA . ILE B 1 10 ? -27.938 -35.25 -16.984 1 96.19 10 ILE B CA 1
ATOM 4620 C C . ILE B 1 10 ? -27.797 -36.781 -16.984 1 96.19 10 ILE B C 1
ATOM 4622 O O . ILE B 1 10 ? -27.062 -37.344 -16.172 1 96.19 10 ILE B O 1
ATOM 4626 N N . LYS B 1 11 ? -28.484 -37.375 -17.891 1 94 11 LYS B N 1
ATOM 4627 C CA . LYS B 1 11 ? -28.438 -38.844 -18.062 1 94 11 LYS B CA 1
ATOM 4628 C C . LYS B 1 11 ? -27.719 -39.219 -19.359 1 94 11 LYS B C 1
ATOM 4630 O O . LYS B 1 11 ? -27.75 -38.469 -20.344 1 94 11 LYS B O 1
ATOM 4635 N N . ASN B 1 12 ? -26.969 -40.281 -19.297 1 88.25 12 ASN B N 1
ATOM 4636 C CA . ASN B 1 12 ? -26.359 -40.781 -20.531 1 88.25 12 ASN B CA 1
ATOM 4637 C C . ASN B 1 12 ? -27.375 -41.531 -21.391 1 88.25 12 ASN B C 1
ATOM 4639 O O . ASN B 1 12 ? -28.578 -41.469 -21.125 1 88.25 12 ASN B O 1
ATOM 4643 N N . THR B 1 13 ? -26.906 -42.125 -22.469 1 83.38 13 THR B N 1
ATOM 4644 C CA . THR B 1 13 ? -27.766 -42.812 -23.438 1 83.38 13 THR B CA 1
ATOM 4645 C C . THR B 1 13 ? -28.453 -44 -22.797 1 83.38 13 THR B C 1
ATOM 4647 O O . THR B 1 13 ? -29.547 -44.406 -23.219 1 83.38 13 THR B O 1
ATOM 4650 N N . ASN B 1 14 ? -27.891 -44.562 -21.719 1 86.75 14 ASN B N 1
ATOM 4651 C CA . ASN B 1 14 ? -28.453 -45.719 -21.031 1 86.75 14 ASN B CA 1
ATOM 4652 C C . ASN B 1 14 ? -29.422 -45.312 -19.922 1 86.75 14 ASN B C 1
ATOM 4654 O O . ASN B 1 14 ? -29.953 -46.156 -19.203 1 86.75 14 ASN B O 1
ATOM 4658 N N . GLY B 1 15 ? -29.5 -44.031 -19.734 1 88.5 15 GLY B N 1
ATOM 4659 C CA . GLY B 1 15 ? -30.438 -43.531 -18.734 1 88.5 15 GLY B CA 1
ATOM 4660 C C . GLY B 1 15 ? -29.812 -43.344 -17.375 1 88.5 15 GLY B C 1
ATOM 4661 O O . GLY B 1 15 ? -30.484 -43 -16.406 1 88.5 15 GLY B O 1
ATOM 4662 N N . GLU B 1 16 ? -28.562 -43.594 -17.281 1 91.06 16 GLU B N 1
ATOM 4663 C CA . GLU B 1 16 ? -27.859 -43.438 -16.016 1 91.06 16 GLU B CA 1
ATOM 4664 C C . GLU B 1 16 ? -27.516 -41.969 -15.773 1 91.06 16 GLU B C 1
ATOM 4666 O O . GLU B 1 16 ? -27.078 -41.25 -16.688 1 91.06 16 GLU B O 1
ATOM 4671 N N . VAL B 1 17 ? -27.688 -41.562 -14.516 1 93.75 17 VAL B N 1
ATOM 4672 C CA . VAL B 1 17 ? -27.328 -40.188 -14.164 1 93.75 17 VAL B CA 1
ATOM 4673 C C . VAL B 1 17 ? -25.797 -40.062 -14.102 1 93.75 17 VAL B C 1
ATOM 4675 O O . VAL B 1 17 ? -25.141 -40.719 -13.305 1 93.75 17 VAL B O 1
ATOM 4678 N N . VAL B 1 18 ? -25.281 -39.125 -14.875 1 94.5 18 VAL B N 1
ATOM 4679 C CA . VAL B 1 18 ? -23.828 -39 -14.953 1 94.5 18 VAL B CA 1
ATOM 4680 C C . VAL B 1 18 ? -23.406 -37.656 -14.383 1 94.5 18 VAL B C 1
ATOM 4682 O O . VAL B 1 18 ? -22.219 -37.406 -14.148 1 94.5 18 VAL B O 1
ATOM 4685 N N . PHE B 1 19 ? -24.359 -36.781 -14.172 1 96.06 19 PHE B N 1
ATOM 4686 C CA . PHE B 1 19 ? -24.047 -35.438 -13.648 1 96.06 19 PHE B CA 1
ATOM 4687 C C . PHE B 1 19 ? -25.25 -34.875 -12.891 1 96.06 19 PHE B C 1
ATOM 4689 O O . PHE B 1 19 ? -26.391 -35.031 -13.32 1 96.06 19 PHE B O 1
ATOM 4696 N N . ARG B 1 20 ? -24.953 -34.312 -11.812 1 96.81 20 ARG B N 1
ATOM 4697 C CA . ARG B 1 20 ? -26 -33.688 -10.992 1 96.81 20 ARG B CA 1
ATOM 4698 C C . ARG B 1 20 ? -25.516 -32.375 -10.398 1 96.81 20 ARG B C 1
ATOM 4700 O O . ARG B 1 20 ? -24.422 -32.281 -9.844 1 96.81 20 ARG B O 1
ATOM 4707 N N . LEU B 1 21 ? -26.344 -31.344 -10.5 1 97.44 21 LEU B N 1
ATOM 4708 C CA . LEU B 1 21 ? -26.031 -30.016 -9.977 1 97.44 21 LEU B CA 1
ATOM 4709 C C . LEU B 1 21 ? -27.281 -29.391 -9.352 1 97.44 21 LEU B C 1
ATOM 4711 O O . LEU B 1 21 ? -28.375 -29.516 -9.883 1 97.44 21 LEU B O 1
ATOM 4715 N N . ALA B 1 22 ? -27.094 -28.766 -8.188 1 97.69 22 ALA B N 1
ATOM 4716 C CA . ALA B 1 22 ? -28.188 -28.078 -7.492 1 97.69 22 ALA B CA 1
ATOM 4717 C C . ALA B 1 22 ? -27.953 -26.562 -7.477 1 97.69 22 ALA B C 1
ATOM 4719 O O . ALA B 1 22 ? -26.828 -26.109 -7.316 1 97.69 22 ALA B O 1
ATOM 4720 N N . PHE B 1 23 ? -29.125 -25.844 -7.605 1 97.38 23 PHE B N 1
ATOM 4721 C CA . PHE B 1 23 ? -29.078 -24.391 -7.488 1 97.38 23 PHE B CA 1
ATOM 4722 C C . PHE B 1 23 ? -29.234 -23.969 -6.031 1 97.38 23 PHE B C 1
ATOM 4724 O O . PHE B 1 23 ? -30.344 -23.922 -5.508 1 97.38 23 PHE B O 1
ATOM 4731 N N . GLN B 1 24 ? -28.172 -23.531 -5.422 1 94.25 24 GLN B N 1
ATOM 4732 C CA . GLN B 1 24 ? -28.234 -23.109 -4.027 1 94.25 24 GLN B CA 1
ATOM 4733 C C . GLN B 1 24 ? -28.688 -21.656 -3.924 1 94.25 24 GLN B C 1
ATOM 4735 O O . GLN B 1 24 ? -29.219 -21.234 -2.896 1 94.25 24 GLN B O 1
ATOM 4740 N N . SER B 1 25 ? -28.406 -20.922 -4.988 1 88.56 25 SER B N 1
ATOM 4741 C CA . SER B 1 25 ? -28.672 -19.5 -5.004 1 88.56 25 SER B CA 1
ATOM 4742 C C . SER B 1 25 ? -30.156 -19.203 -5.02 1 88.56 25 SER B C 1
ATOM 4744 O O . SER B 1 25 ? -30.578 -18.078 -4.703 1 88.56 25 SER B O 1
ATOM 4746 N N . GLY B 1 26 ? -30.906 -20.141 -5.438 1 90.88 26 GLY B N 1
ATOM 4747 C CA . GLY B 1 26 ? -32.344 -19.953 -5.516 1 90.88 26 GLY B CA 1
ATOM 4748 C C . GLY B 1 26 ? -33.031 -21.062 -6.273 1 90.88 26 GLY B C 1
ATOM 4749 O O . GLY B 1 26 ? -32.406 -21.984 -6.777 1 90.88 26 GLY B O 1
ATOM 4750 N N . THR B 1 27 ? -34.406 -20.875 -6.27 1 95.5 27 THR B N 1
ATOM 4751 C CA . THR B 1 27 ? -35.219 -21.812 -7.031 1 95.5 27 THR B CA 1
ATOM 4752 C C . THR B 1 27 ? -35.844 -21.109 -8.242 1 95.5 27 THR B C 1
ATOM 4754 O O . THR B 1 27 ? -36.375 -20.016 -8.133 1 95.5 27 THR B O 1
ATOM 4757 N N . LEU B 1 28 ? -35.688 -21.781 -9.375 1 95.81 28 LEU B N 1
ATOM 4758 C CA . LEU B 1 28 ? -36.188 -21.203 -10.609 1 95.81 28 LEU B CA 1
ATOM 4759 C C . LEU B 1 28 ? -37.719 -21.188 -10.602 1 95.81 28 LEU B C 1
ATOM 4761 O O . LEU B 1 28 ? -38.344 -22.141 -10.125 1 95.81 28 LEU B O 1
ATOM 4765 N N . ASP B 1 29 ? -38.219 -20.094 -11.117 1 95.75 29 ASP B N 1
ATOM 4766 C CA . ASP B 1 29 ? -39.656 -20.078 -11.461 1 95.75 29 ASP B CA 1
ATOM 4767 C C . ASP B 1 29 ? -39.875 -20.688 -12.844 1 95.75 29 ASP B C 1
ATOM 4769 O O . ASP B 1 29 ? -39.75 -20 -13.859 1 95.75 29 ASP B O 1
ATOM 4773 N N . LEU B 1 30 ? -40.344 -21.859 -12.859 1 93 30 LEU B N 1
ATOM 4774 C CA . LEU B 1 30 ? -40.469 -22.594 -14.109 1 93 30 LEU B CA 1
ATOM 4775 C C . LEU B 1 30 ? -41.5 -21.953 -15.016 1 93 30 LEU B C 1
ATOM 4777 O O . LEU B 1 30 ? -41.438 -22.125 -16.234 1 93 30 LEU B O 1
ATOM 4781 N N . GLU B 1 31 ? -42.406 -21.234 -14.445 1 94.19 31 GLU B N 1
ATOM 4782 C CA . GLU B 1 31 ? -43.406 -20.547 -15.242 1 94.19 31 GLU B CA 1
ATOM 4783 C C . GLU B 1 31 ? -42.781 -19.406 -16.047 1 94.19 31 GLU B C 1
ATOM 4785 O O . GLU B 1 31 ? -43.375 -18.922 -17.016 1 94.19 31 GLU B O 1
ATOM 4790 N N . SER B 1 32 ? -41.656 -18.953 -15.625 1 96.06 32 SER B N 1
ATOM 4791 C CA . SER B 1 32 ? -41 -17.844 -16.297 1 96.06 32 SER B CA 1
ATOM 4792 C C . SER B 1 32 ? -40.062 -18.344 -17.406 1 96.06 32 SER B C 1
ATOM 4794 O O . SER B 1 32 ? -39.375 -17.562 -18.047 1 96.06 32 SER B O 1
ATOM 4796 N N . CYS B 1 33 ? -40 -19.625 -17.594 1 95.69 33 CYS B N 1
ATOM 4797 C CA . CYS B 1 33 ? -39.062 -20.219 -18.531 1 95.69 33 CYS B CA 1
ATOM 4798 C C . CYS B 1 33 ? -39.719 -20.375 -19.906 1 95.69 33 CYS B C 1
ATOM 4800 O O . CYS B 1 33 ? -40.906 -20.641 -20.016 1 95.69 33 CYS B O 1
ATOM 4802 N N . SER B 1 34 ? -38.938 -20.156 -20.938 1 96 34 SER B N 1
ATOM 4803 C CA . SER B 1 34 ? -39.344 -20.375 -22.312 1 96 34 SER B CA 1
ATOM 4804 C C . SER B 1 34 ? -38.219 -20.984 -23.141 1 96 34 SER B C 1
ATOM 4806 O O . SER B 1 34 ? -37.031 -20.75 -22.859 1 96 34 SER B O 1
ATOM 4808 N N . LYS B 1 35 ? -38.594 -21.812 -24.047 1 94.06 35 LYS B N 1
ATOM 4809 C CA . LYS B 1 35 ? -37.594 -22.469 -24.891 1 94.06 35 LYS B CA 1
ATOM 4810 C C . LYS B 1 35 ? -37.688 -21.984 -26.344 1 94.06 35 LYS B C 1
ATOM 4812 O O . LYS B 1 35 ? -38.781 -21.984 -26.922 1 94.06 35 LYS B O 1
ATOM 4817 N N . GLU B 1 36 ? -36.688 -21.516 -26.781 1 94.38 36 GLU B N 1
ATOM 4818 C CA . GLU B 1 36 ? -36.562 -21.125 -28.188 1 94.38 36 GLU B CA 1
ATOM 4819 C C . GLU B 1 36 ? -35.406 -21.844 -28.859 1 94.38 36 GLU B C 1
ATOM 4821 O O . GLU B 1 36 ? -34.25 -21.469 -28.703 1 94.38 36 GLU B O 1
ATOM 4826 N N . GLY B 1 37 ? -35.719 -22.797 -29.703 1 92.69 37 GLY B N 1
ATOM 4827 C CA . GLY B 1 37 ? -34.656 -23.594 -30.297 1 92.69 37 GLY B CA 1
ATOM 4828 C C . GLY B 1 37 ? -33.875 -24.422 -29.281 1 92.69 37 GLY B C 1
ATOM 4829 O O . GLY B 1 37 ? -34.469 -25.203 -28.547 1 92.69 37 GLY B O 1
ATOM 4830 N N . GLU B 1 38 ? -32.625 -24.109 -29.281 1 93.31 38 GLU B N 1
ATOM 4831 C CA . GLU B 1 38 ? -31.75 -24.875 -28.391 1 93.31 38 GLU B CA 1
ATOM 4832 C C . GLU B 1 38 ? -31.469 -24.125 -27.109 1 93.31 38 GLU B C 1
ATOM 4834 O O . GLU B 1 38 ? -30.641 -24.547 -26.297 1 93.31 38 GLU B O 1
ATOM 4839 N N . ILE B 1 39 ? -32.219 -23.047 -26.891 1 96.19 39 ILE B N 1
ATOM 4840 C CA . ILE B 1 39 ? -31.953 -22.219 -25.734 1 96.19 39 ILE B CA 1
ATOM 4841 C C . ILE B 1 39 ? -33.188 -22.172 -24.828 1 96.19 39 ILE B C 1
ATOM 4843 O O . ILE B 1 39 ? -34.281 -21.844 -25.297 1 96.19 39 ILE B O 1
ATOM 4847 N N . LEU B 1 40 ? -33.094 -22.578 -23.672 1 96.88 40 LEU B N 1
ATOM 4848 C CA . LEU B 1 40 ? -34.094 -22.391 -22.625 1 96.88 40 LEU B CA 1
ATOM 4849 C C . LEU B 1 40 ? -33.75 -21.188 -21.75 1 96.88 40 LEU B C 1
ATOM 4851 O O . LEU B 1 40 ? -32.594 -21.078 -21.281 1 96.88 40 LEU B O 1
ATOM 4855 N N . THR B 1 41 ? -34.656 -20.297 -21.547 1 97.25 41 THR B N 1
ATOM 4856 C CA . THR B 1 41 ? -34.406 -19.094 -20.766 1 97.25 41 THR B CA 1
ATOM 4857 C C . THR B 1 41 ? -35.406 -18.953 -19.641 1 97.25 41 THR B C 1
ATOM 4859 O O . THR B 1 41 ? -36.594 -19.266 -19.812 1 97.25 41 THR B O 1
ATOM 4862 N N . CYS B 1 42 ? -34.969 -18.625 -18.484 1 96.75 42 CYS B N 1
ATOM 4863 C CA . CYS B 1 42 ? -35.844 -18.25 -17.359 1 96.75 42 CYS B CA 1
ATOM 4864 C C . CYS B 1 42 ? -35.531 -16.844 -16.875 1 96.75 42 CYS B C 1
ATOM 4866 O O . CYS B 1 42 ? -34.344 -16.453 -16.828 1 96.75 42 CYS B O 1
ATOM 4868 N N . THR B 1 43 ? -36.562 -16.078 -16.406 1 96.38 43 THR B N 1
ATOM 4869 C CA . THR B 1 43 ? -36.344 -14.672 -16.094 1 96.38 43 THR B CA 1
ATOM 4870 C C . THR B 1 43 ? -36.531 -14.406 -14.609 1 96.38 43 THR B C 1
ATOM 4872 O O . THR B 1 43 ? -36.281 -13.297 -14.133 1 96.38 43 THR B O 1
ATOM 4875 N N . ARG B 1 44 ? -36.969 -15.438 -13.859 1 95.5 44 ARG B N 1
ATOM 4876 C CA . ARG B 1 44 ? -37.281 -15.203 -12.445 1 95.5 44 ARG B CA 1
ATOM 4877 C C . ARG B 1 44 ? -36.906 -16.422 -11.602 1 95.5 44 ARG B C 1
ATOM 4879 O O . ARG B 1 44 ? -37.031 -17.562 -12.062 1 95.5 44 ARG B O 1
ATOM 4886 N N . SER B 1 45 ? -36.438 -16.125 -10.445 1 93.94 45 SER B N 1
ATOM 4887 C CA . SER B 1 45 ? -36.312 -17.094 -9.367 1 93.94 45 SER B CA 1
ATOM 4888 C C . SER B 1 45 ? -37.125 -16.688 -8.148 1 93.94 45 SER B C 1
ATOM 4890 O O . SER B 1 45 ? -37.875 -15.695 -8.195 1 93.94 45 SER B O 1
ATOM 4892 N N . ASP B 1 46 ? -37.062 -17.422 -7.062 1 92.62 46 ASP B N 1
ATOM 4893 C CA . ASP B 1 46 ? -37.75 -17.062 -5.832 1 92.62 46 ASP B CA 1
ATOM 4894 C C . ASP B 1 46 ? -37.156 -15.812 -5.195 1 92.62 46 ASP B C 1
ATOM 4896 O O . ASP B 1 46 ? -37.75 -15.227 -4.297 1 92.62 46 ASP B O 1
ATOM 4900 N N . ARG B 1 47 ? -36 -15.336 -5.699 1 88 47 ARG B N 1
ATOM 4901 C CA . ARG B 1 47 ? -35.312 -14.195 -5.113 1 88 47 ARG B CA 1
ATOM 4902 C C . ARG B 1 47 ? -35.469 -12.945 -5.973 1 88 47 ARG B C 1
ATOM 4904 O O . ARG B 1 47 ? -35 -11.867 -5.617 1 88 47 ARG B O 1
ATOM 4911 N N . GLY B 1 48 ? -36.125 -13.219 -7.129 1 90.5 48 GLY B N 1
ATOM 4912 C CA . GLY B 1 48 ? -36.344 -12.055 -7.973 1 90.5 48 GLY B CA 1
ATOM 4913 C C . GLY B 1 48 ? -35.969 -12.281 -9.422 1 90.5 48 GLY B C 1
ATOM 4914 O O . GLY B 1 48 ? -36.062 -13.406 -9.93 1 90.5 48 GLY B O 1
ATOM 4915 N N . LYS B 1 49 ? -35.625 -11.148 -10.023 1 92.25 49 LYS B N 1
ATOM 4916 C CA . LYS B 1 49 ? -35.281 -11.18 -11.445 1 92.25 49 LYS B CA 1
ATOM 4917 C C . LYS B 1 49 ? -33.906 -11.797 -11.656 1 92.25 49 LYS B C 1
ATOM 4919 O O . LYS B 1 49 ? -33 -11.562 -10.867 1 92.25 49 LYS B O 1
ATOM 4924 N N . LEU B 1 50 ? -33.781 -12.68 -12.695 1 92.94 50 LEU B N 1
ATOM 4925 C CA . LEU B 1 50 ? -32.5 -13.258 -13.031 1 92.94 50 LEU B CA 1
ATOM 4926 C C . LEU B 1 50 ? -32.375 -13.508 -14.531 1 92.94 50 LEU B C 1
ATOM 4928 O O . LEU B 1 50 ? -33.375 -13.492 -15.25 1 92.94 50 LEU B O 1
ATOM 4932 N N . ASN B 1 51 ? -31.234 -13.586 -15.016 1 95.06 51 ASN B N 1
ATOM 4933 C CA . ASN B 1 51 ? -30.906 -14.055 -16.359 1 95.06 51 ASN B CA 1
ATOM 4934 C C . ASN B 1 51 ? -30.359 -15.477 -16.344 1 95.06 51 ASN B C 1
ATOM 4936 O O . ASN B 1 51 ? -29.156 -15.672 -16.125 1 95.06 51 ASN B O 1
ATOM 4940 N N . PHE B 1 52 ? -31.266 -16.406 -16.547 1 96.81 52 PHE B N 1
ATOM 4941 C CA . PHE B 1 52 ? -30.891 -17.812 -16.562 1 96.81 52 PHE B CA 1
ATOM 4942 C C . PHE B 1 52 ? -31.141 -18.422 -17.938 1 96.81 52 PHE B C 1
ATOM 4944 O O . PHE B 1 52 ? -32.188 -18.172 -18.562 1 96.81 52 PHE B O 1
ATOM 4951 N N . PHE B 1 53 ? -30.156 -19.219 -18.422 1 97.12 53 PHE B N 1
ATOM 4952 C CA . PHE B 1 53 ? -30.453 -19.969 -19.641 1 97.12 53 PHE B CA 1
ATOM 4953 C C . PHE B 1 53 ? -29.625 -21.25 -19.703 1 97.12 53 PHE B C 1
ATOM 4955 O O . PHE B 1 53 ? -28.594 -21.375 -19.031 1 97.12 53 PHE B O 1
ATOM 4962 N N . ILE B 1 54 ? -30.062 -22.172 -20.453 1 97.31 54 ILE B N 1
ATOM 4963 C CA . ILE B 1 54 ? -29.375 -23.391 -20.859 1 97.31 54 ILE B CA 1
ATOM 4964 C C . ILE B 1 54 ? -29.391 -23.5 -22.391 1 97.31 54 ILE B C 1
ATOM 4966 O O . ILE B 1 54 ? -30.453 -23.438 -23 1 97.31 54 ILE B O 1
ATOM 4970 N N . GLN B 1 55 ? -28.266 -23.609 -22.922 1 97.25 55 GLN B N 1
ATOM 4971 C CA . GLN B 1 55 ? -28.156 -23.828 -24.359 1 97.25 55 GLN B CA 1
ATOM 4972 C C . GLN B 1 55 ? -27.578 -25.219 -24.656 1 97.25 55 GLN B C 1
ATOM 4974 O O . GLN B 1 55 ? -26.484 -25.547 -24.203 1 97.25 55 GLN B O 1
ATOM 4979 N N . THR B 1 56 ? -28.297 -25.953 -25.344 1 94.94 56 THR B N 1
ATOM 4980 C CA . THR B 1 56 ? -27.812 -27.266 -25.766 1 94.94 56 THR B CA 1
ATOM 4981 C C . THR B 1 56 ? -26.969 -27.156 -27.016 1 94.94 56 THR B C 1
ATOM 4983 O O . THR B 1 56 ? -27.375 -26.531 -28 1 94.94 56 THR B O 1
ATOM 4986 N N . VAL B 1 57 ? -25.859 -27.688 -26.938 1 91.44 57 VAL B N 1
ATOM 4987 C CA . VAL B 1 57 ? -24.938 -27.719 -28.078 1 91.44 57 VAL B CA 1
ATOM 4988 C C . VAL B 1 57 ? -24.562 -29.156 -28.406 1 91.44 57 VAL B C 1
ATOM 4990 O O . VAL B 1 57 ? -24.094 -29.906 -27.547 1 91.44 57 VAL B O 1
ATOM 4993 N N . LYS B 1 58 ? -24.797 -29.547 -29.672 1 87.44 58 LYS B N 1
ATOM 4994 C CA . LYS B 1 58 ? -24.453 -30.891 -30.125 1 87.44 58 LYS B CA 1
ATOM 4995 C C . LYS B 1 58 ? -23.312 -30.844 -31.141 1 87.44 58 LYS B C 1
ATOM 4997 O O . LYS B 1 58 ? -23.578 -30.906 -32.344 1 87.44 58 LYS B O 1
ATOM 5002 N N . PRO B 1 59 ? -22.188 -30.828 -30.656 1 75.62 59 PRO B N 1
ATOM 5003 C CA . PRO B 1 59 ? -21.062 -30.672 -31.578 1 75.62 59 PRO B CA 1
ATOM 5004 C C . PRO B 1 59 ? -20.859 -31.922 -32.438 1 75.62 59 PRO B C 1
ATOM 5006 O O . PRO B 1 59 ? -20.5 -31.797 -33.625 1 75.62 59 PRO B O 1
ATOM 5009 N N . LYS B 1 60 ? -20.812 -33.094 -31.891 1 78.06 60 LYS B N 1
ATOM 5010 C CA . LYS B 1 60 ? -20.672 -34.375 -32.594 1 78.06 60 LYS B CA 1
ATOM 5011 C C . LYS B 1 60 ? -21.734 -35.375 -32.125 1 78.06 60 LYS B C 1
ATOM 5013 O O . LYS B 1 60 ? -22.422 -35.156 -31.125 1 78.06 60 LYS B O 1
ATOM 5018 N N . ASP B 1 61 ? -21.75 -36.438 -32.781 1 74.81 61 ASP B N 1
ATOM 5019 C CA . ASP B 1 61 ? -22.766 -37.438 -32.5 1 74.81 61 ASP B CA 1
ATOM 5020 C C . ASP B 1 61 ? -22.562 -38.094 -31.141 1 74.81 61 ASP B C 1
ATOM 5022 O O . ASP B 1 61 ? -23.516 -38.469 -30.469 1 74.81 61 ASP B O 1
ATOM 5026 N N . THR B 1 62 ? -21.375 -38.031 -30.609 1 84.62 62 THR B N 1
ATOM 5027 C CA . THR B 1 62 ? -21.125 -38.781 -29.391 1 84.62 62 THR B CA 1
ATOM 5028 C C . THR B 1 62 ? -20.906 -37.844 -28.203 1 84.62 62 THR B C 1
ATOM 5030 O O . THR B 1 62 ? -20.594 -38.281 -27.094 1 84.62 62 THR B O 1
ATOM 5033 N N . VAL B 1 63 ? -21.109 -36.562 -28.406 1 91.69 63 VAL B N 1
ATOM 5034 C CA . VAL B 1 63 ? -20.875 -35.594 -27.344 1 91.69 63 VAL B CA 1
ATOM 5035 C C . VAL B 1 63 ? -22.031 -34.594 -27.266 1 91.69 63 VAL B C 1
ATOM 5037 O O . VAL B 1 63 ? -22.5 -34.094 -28.297 1 91.69 63 VAL B O 1
ATOM 5040 N N . MET B 1 64 ? -22.562 -34.406 -26.172 1 94.19 64 MET B N 1
ATOM 5041 C CA . MET B 1 64 ? -23.578 -33.375 -25.906 1 94.19 64 MET B CA 1
ATOM 5042 C C . MET B 1 64 ? -23.078 -32.375 -24.859 1 94.19 64 MET B C 1
ATOM 5044 O O . MET B 1 64 ? -22.562 -32.781 -23.812 1 94.19 64 MET B O 1
ATOM 5048 N N . CYS B 1 65 ? -23.188 -31.125 -25.172 1 96.12 65 CYS B N 1
ATOM 5049 C CA . CYS B 1 65 ? -22.75 -30.109 -24.234 1 96.12 65 CYS B CA 1
ATOM 5050 C C . CYS B 1 65 ? -23.906 -29.172 -23.875 1 96.12 65 CYS B C 1
ATOM 5052 O O . CYS B 1 65 ? -24.844 -29.016 -24.656 1 96.12 65 CYS B O 1
ATOM 5054 N N . TYR B 1 66 ? -23.859 -28.594 -22.75 1 97.25 66 TYR B N 1
ATOM 5055 C CA . TYR B 1 66 ? -24.828 -27.625 -22.234 1 97.25 66 TYR B CA 1
ATOM 5056 C C . TYR B 1 66 ? -24.125 -26.375 -21.703 1 97.25 66 TYR B C 1
ATOM 5058 O O . TYR B 1 66 ? -23.25 -26.469 -20.844 1 97.25 66 TYR B O 1
ATOM 5066 N N . ARG B 1 67 ? -24.438 -25.266 -22.219 1 97.5 67 ARG B N 1
ATOM 5067 C CA . ARG B 1 67 ? -24.016 -24 -21.656 1 97.5 67 ARG B CA 1
ATOM 5068 C C . ARG B 1 67 ? -25.047 -23.469 -20.656 1 97.5 67 ARG B C 1
ATOM 5070 O O . ARG B 1 67 ? -26.219 -23.297 -21.016 1 97.5 67 ARG B O 1
ATOM 5077 N N . VAL B 1 68 ? -24.625 -23.266 -19.531 1 97.75 68 VAL B N 1
ATOM 5078 C CA . VAL B 1 68 ? -25.531 -22.812 -18.469 1 97.75 68 VAL B CA 1
ATOM 5079 C C . VAL B 1 68 ? -25.078 -21.453 -17.953 1 97.75 68 VAL B C 1
ATOM 5081 O O . VAL B 1 68 ? -23.875 -21.219 -17.781 1 97.75 68 VAL B O 1
ATOM 5084 N N . ARG B 1 69 ? -25.984 -20.562 -17.75 1 97.56 69 ARG B N 1
ATOM 5085 C CA . ARG B 1 69 ? -25.688 -19.25 -17.188 1 97.56 69 ARG B CA 1
ATOM 5086 C C . ARG B 1 69 ? -26.719 -18.875 -16.125 1 97.56 69 ARG B C 1
ATOM 5088 O O . ARG B 1 69 ? -27.922 -19.094 -16.297 1 97.56 69 ARG B O 1
ATOM 5095 N N . TRP B 1 70 ? -26.328 -18.453 -14.992 1 97.31 70 TRP B N 1
ATOM 5096 C CA . TRP B 1 70 ? -27.109 -17.844 -13.93 1 97.31 70 TRP B CA 1
ATOM 5097 C C . TRP B 1 70 ? -26.562 -16.484 -13.547 1 97.31 70 TRP B C 1
ATOM 5099 O O . TRP B 1 70 ? -25.469 -16.375 -13.008 1 97.31 70 TRP B O 1
ATOM 5109 N N . GLU B 1 71 ? -27.266 -15.445 -13.812 1 94.81 71 GLU B N 1
ATOM 5110 C CA . GLU B 1 71 ? -26.828 -14.086 -13.531 1 94.81 71 GLU B CA 1
ATOM 5111 C C . GLU B 1 71 ? -27.875 -13.336 -12.703 1 94.81 71 GLU B C 1
ATOM 5113 O O . GLU B 1 71 ? -29.047 -13.328 -13.039 1 94.81 71 GLU B O 1
ATOM 5118 N N . GLU B 1 72 ? -27.422 -12.797 -11.617 1 91.5 72 GLU B N 1
ATOM 5119 C CA . GLU B 1 72 ? -28.281 -11.992 -10.758 1 91.5 72 GLU B CA 1
ATOM 5120 C C . GLU B 1 72 ? -28.047 -10.5 -10.992 1 91.5 72 GLU B C 1
ATOM 5122 O O . GLU B 1 72 ? -26.953 -10.086 -11.352 1 91.5 72 GLU B O 1
ATOM 5127 N N . PHE B 1 73 ? -29.094 -9.625 -10.688 1 91.12 73 PHE B N 1
ATOM 5128 C CA . PHE B 1 73 ? -29 -8.188 -10.891 1 91.12 73 PHE B CA 1
ATOM 5129 C C . PHE B 1 73 ? -28.984 -7.449 -9.555 1 91.12 73 PHE B C 1
ATOM 5131 O O . PHE B 1 73 ? -29.688 -6.449 -9.383 1 91.12 73 PHE B O 1
ATOM 5138 N N . VAL B 1 74 ? -28.344 -7.977 -8.633 1 88.19 74 VAL B N 1
ATOM 5139 C CA . VAL B 1 74 ? -28.203 -7.371 -7.309 1 88.19 74 VAL B CA 1
ATOM 5140 C C . VAL B 1 74 ? -26.719 -7.301 -6.945 1 88.19 74 VAL B C 1
ATOM 5142 O O . VAL B 1 74 ? -26.016 -8.32 -6.938 1 88.19 74 VAL B O 1
ATOM 5145 N N . ALA B 1 75 ? -26.328 -6.137 -6.652 1 85.38 75 ALA B N 1
ATOM 5146 C CA . ALA B 1 75 ? -24.938 -5.941 -6.266 1 85.38 75 ALA B CA 1
ATOM 5147 C C . ALA B 1 75 ? -24.625 -6.664 -4.961 1 85.38 75 ALA B C 1
ATOM 5149 O O . ALA B 1 75 ? -25.5 -6.855 -4.121 1 85.38 75 ALA B O 1
ATOM 5150 N N . ASP B 1 76 ? -23.438 -7.141 -4.715 1 82.38 76 ASP B N 1
ATOM 5151 C CA . ASP B 1 76 ? -22.906 -7.75 -3.502 1 82.38 76 ASP B CA 1
ATOM 5152 C C . ASP B 1 76 ? -23.609 -9.062 -3.186 1 82.38 76 ASP B C 1
ATOM 5154 O O . ASP B 1 76 ? -23.688 -9.477 -2.025 1 82.38 76 ASP B O 1
ATOM 5158 N N . THR B 1 77 ? -24.266 -9.648 -4.207 1 90.62 77 THR B N 1
ATOM 5159 C CA . THR B 1 77 ? -24.906 -10.945 -4.008 1 90.62 77 THR B CA 1
ATOM 5160 C C . THR B 1 77 ? -23.953 -12.086 -4.355 1 90.62 77 THR B C 1
ATOM 5162 O O . THR B 1 77 ? -22.922 -11.859 -5.008 1 90.62 77 THR B O 1
ATOM 5165 N N . VAL B 1 78 ? -24.25 -13.25 -3.805 1 94.94 78 VAL B N 1
ATOM 5166 C CA . VAL B 1 78 ? -23.484 -14.469 -4.043 1 94.94 78 VAL B CA 1
ATOM 5167 C C . VAL B 1 78 ? -24.344 -15.469 -4.828 1 94.94 78 VAL B C 1
ATOM 5169 O O . VAL B 1 78 ? -25.5 -15.719 -4.477 1 94.94 78 VAL B O 1
ATOM 5172 N N . VAL B 1 79 ? -23.875 -15.922 -5.973 1 97 79 VAL B N 1
ATOM 5173 C CA . VAL B 1 79 ? -24.5 -17.016 -6.723 1 97 79 VAL B CA 1
ATOM 5174 C C . VAL B 1 79 ? -23.766 -18.312 -6.457 1 97 79 VAL B C 1
ATOM 5176 O O . VAL B 1 79 ? -22.531 -18.375 -6.602 1 97 79 VAL B O 1
ATOM 5179 N N . GLU B 1 80 ? -24.484 -19.344 -6.094 1 97.69 80 GLU B N 1
ATOM 5180 C CA . GLU B 1 80 ? -23.812 -20.594 -5.73 1 97.69 80 GLU B CA 1
ATOM 5181 C C . GLU B 1 80 ? -24.562 -21.797 -6.301 1 97.69 80 GLU B C 1
ATOM 5183 O O . GLU B 1 80 ? -25.781 -21.859 -6.23 1 97.69 80 GLU B O 1
ATOM 5188 N N . HIS B 1 81 ? -23.875 -22.688 -6.965 1 98.19 81 HIS B N 1
ATOM 5189 C CA . HIS B 1 81 ? -24.344 -24 -7.391 1 98.19 81 HIS B CA 1
ATOM 5190 C C . HIS B 1 81 ? -23.516 -25.109 -6.777 1 98.19 81 HIS B C 1
ATOM 5192 O O . HIS B 1 81 ? -22.297 -24.953 -6.57 1 98.19 81 HIS B O 1
ATOM 5198 N N . THR B 1 82 ? -24.125 -26.172 -6.445 1 98 82 THR B N 1
ATOM 5199 C CA . THR B 1 82 ? -23.453 -27.312 -5.863 1 98 82 THR B CA 1
ATOM 5200 C C . THR B 1 82 ? -23.438 -28.484 -6.844 1 98 82 THR B C 1
ATOM 5202 O O . THR B 1 82 ? -24.484 -28.953 -7.289 1 98 82 THR B O 1
ATOM 5205 N N . MET B 1 83 ? -22.266 -28.922 -7.191 1 97.5 83 MET B N 1
ATOM 5206 C CA . MET B 1 83 ? -22.094 -30.109 -8.008 1 97.5 83 MET B CA 1
ATOM 5207 C C . MET B 1 83 ? -21.844 -31.344 -7.133 1 97.5 83 MET B C 1
ATOM 5209 O O . MET B 1 83 ? -21.047 -31.297 -6.199 1 97.5 83 MET B O 1
ATOM 5213 N N . PHE B 1 84 ? -22.438 -32.438 -7.461 1 95.56 84 PHE B N 1
ATOM 5214 C CA . PHE B 1 84 ? -22.297 -33.656 -6.656 1 95.56 84 PHE B CA 1
ATOM 5215 C C . PHE B 1 84 ? -21.438 -34.688 -7.383 1 95.56 84 PHE B C 1
ATOM 5217 O O . PHE B 1 84 ? -21.625 -34.906 -8.578 1 95.56 84 PHE B O 1
ATOM 5224 N N . TRP B 1 85 ? -20.5 -35.25 -6.684 1 89.31 85 TRP B N 1
ATOM 5225 C CA . TRP B 1 85 ? -19.594 -36.219 -7.25 1 89.31 85 TRP B CA 1
ATOM 5226 C C . TRP B 1 85 ? -20.297 -37.594 -7.41 1 89.31 85 TRP B C 1
ATOM 5228 O O . TRP B 1 85 ? -19.938 -38.375 -8.289 1 89.31 85 TRP B O 1
ATOM 5238 N N . GLU B 1 86 ? -21.188 -37.844 -6.555 1 83.62 86 GLU B N 1
ATOM 5239 C CA . GLU B 1 86 ? -21.891 -39.125 -6.539 1 83.62 86 GLU B CA 1
ATOM 5240 C C . GLU B 1 86 ? -20.922 -40.312 -6.523 1 83.62 86 GLU B C 1
ATOM 5242 O O . GLU B 1 86 ? -20 -40.344 -5.711 1 83.62 86 GLU B O 1
ATOM 5247 N N . ASP B 1 87 ? -21.094 -41.344 -7.34 1 86.62 87 ASP B N 1
ATOM 5248 C CA . ASP B 1 87 ? -20.266 -42.562 -7.344 1 86.62 87 ASP B CA 1
ATOM 5249 C C . ASP B 1 87 ? -19.156 -42.438 -8.391 1 86.62 87 ASP B C 1
ATOM 5251 O O . ASP B 1 87 ? -18.469 -43.438 -8.672 1 86.62 87 ASP B O 1
ATOM 5255 N N . ALA B 1 88 ? -18.906 -41.25 -8.867 1 91.12 88 ALA B N 1
ATOM 5256 C CA . ALA B 1 88 ? -17.891 -41.062 -9.906 1 91.12 88 ALA B CA 1
ATOM 5257 C C . ALA B 1 88 ? -16.578 -40.594 -9.297 1 91.12 88 ALA B C 1
ATOM 5259 O O . ALA B 1 88 ? -16.547 -40.062 -8.195 1 91.12 88 ALA B O 1
ATOM 5260 N N . HIS B 1 89 ? -15.453 -40.969 -10 1 93.31 89 HIS B N 1
ATOM 5261 C CA . HIS B 1 89 ? -14.156 -40.344 -9.727 1 93.31 89 HIS B CA 1
ATOM 5262 C C . HIS B 1 89 ? -13.945 -39.094 -10.539 1 93.31 89 HIS B C 1
ATOM 5264 O O . HIS B 1 89 ? -14.297 -39.031 -11.719 1 93.31 89 HIS B O 1
ATOM 5270 N N . TRP B 1 90 ? -13.508 -38.125 -9.875 1 95.12 90 TRP B N 1
ATOM 5271 C CA . TRP B 1 90 ? -13.312 -36.844 -10.555 1 95.12 90 TRP B CA 1
ATOM 5272 C C . TRP B 1 90 ? -11.828 -36.469 -10.617 1 95.12 90 TRP B C 1
ATOM 5274 O O . TRP B 1 90 ? -11.047 -36.875 -9.75 1 95.12 90 TRP B O 1
ATOM 5284 N N . TYR B 1 91 ? -11.469 -35.719 -11.664 1 96.69 91 TYR B N 1
ATOM 5285 C CA . TYR B 1 91 ? -10.109 -35.25 -11.969 1 96.69 91 TYR B CA 1
ATOM 5286 C C . TYR B 1 91 ? -10.094 -33.781 -12.336 1 96.69 91 TYR B C 1
ATOM 5288 O O . TYR B 1 91 ? -11.125 -33.219 -12.695 1 96.69 91 TYR B O 1
ATOM 5296 N N . GLY B 1 92 ? -8.898 -33.188 -12.219 1 96.94 92 GLY B N 1
ATOM 5297 C CA . GLY B 1 92 ? -8.734 -31.828 -12.695 1 96.94 92 GLY B CA 1
ATOM 5298 C C . GLY B 1 92 ? -8.68 -30.797 -11.578 1 96.94 92 GLY B C 1
ATOM 5299 O O . GLY B 1 92 ? -8.336 -31.125 -10.445 1 96.94 92 GLY B O 1
ATOM 5300 N N . GLY B 1 93 ? -8.852 -29.516 -11.93 1 97.38 93 GLY B N 1
ATOM 5301 C CA . GLY B 1 93 ? -8.852 -28.406 -10.977 1 97.38 93 GLY B CA 1
ATOM 5302 C C . GLY B 1 93 ? -7.516 -27.703 -10.883 1 97.38 93 GLY B C 1
ATOM 5303 O O . GLY B 1 93 ? -7.266 -26.75 -11.617 1 97.38 93 GLY B O 1
ATOM 5304 N N . CYS B 1 94 ? -6.723 -28.234 -9.891 1 97.62 94 CYS B N 1
ATOM 5305 C CA . CYS B 1 94 ? -5.477 -27.531 -9.641 1 97.62 94 CYS B CA 1
ATOM 5306 C C . CYS B 1 94 ? -4.496 -28.406 -8.867 1 97.62 94 CYS B C 1
ATOM 5308 O O . CYS B 1 94 ? -4.855 -29.484 -8.414 1 97.62 94 CYS B O 1
ATOM 5310 N N . GLU B 1 95 ? -3.248 -27.906 -8.898 1 97.25 95 GLU B N 1
ATOM 5311 C CA . GLU B 1 95 ? -2.273 -28.469 -7.969 1 97.25 95 GLU B CA 1
ATOM 5312 C C . GLU B 1 95 ? -2.652 -28.172 -6.523 1 97.25 95 GLU B C 1
ATOM 5314 O O . GLU B 1 95 ? -3.121 -27.078 -6.215 1 97.25 95 GLU B O 1
ATOM 5319 N N . MET B 1 96 ? -2.461 -29.156 -5.656 1 96.06 96 MET B N 1
ATOM 5320 C CA . MET B 1 96 ? -2.773 -29 -4.238 1 96.06 96 MET B CA 1
ATOM 5321 C C . MET B 1 96 ? -1.606 -29.453 -3.369 1 96.06 96 MET B C 1
ATOM 5323 O O . MET B 1 96 ? -0.723 -30.172 -3.836 1 96.06 96 MET B O 1
ATOM 5327 N N . SER B 1 97 ? -1.609 -29.031 -2.15 1 95.75 97 SER B N 1
ATOM 5328 C CA . SER B 1 97 ? -0.55 -29.438 -1.232 1 95.75 97 SER B CA 1
ATOM 5329 C C . SER B 1 97 ? -0.637 -30.922 -0.911 1 95.75 97 SER B C 1
ATOM 5331 O O . SER B 1 97 ? 0.388 -31.594 -0.796 1 95.75 97 SER B O 1
ATOM 5333 N N . VAL B 1 98 ? -1.803 -31.359 -0.726 1 95.56 98 VAL B N 1
ATOM 5334 C CA . VAL B 1 98 ? -2.07 -32.781 -0.621 1 95.56 98 VAL B CA 1
ATOM 5335 C C . VAL B 1 98 ? -2.742 -33.281 -1.9 1 95.56 98 VAL B C 1
ATOM 5337 O O . VAL B 1 98 ? -3.881 -32.906 -2.195 1 95.56 98 VAL B O 1
ATOM 5340 N N . GLN B 1 99 ? -2.051 -34.125 -2.607 1 94.75 99 GLN B N 1
ATOM 5341 C CA . GLN B 1 99 ? -2.506 -34.469 -3.949 1 94.75 99 GLN B CA 1
ATOM 5342 C C . GLN B 1 99 ? -2.789 -35.969 -4.066 1 94.75 99 GLN B C 1
ATOM 5344 O O . GLN B 1 99 ? -1.904 -36.781 -3.828 1 94.75 99 GLN B O 1
ATOM 5349 N N . HIS B 1 100 ? -3.979 -36.281 -4.418 1 95.5 100 HIS B N 1
ATOM 5350 C CA . HIS B 1 100 ? -4.387 -37.625 -4.707 1 95.5 100 HIS B CA 1
ATOM 5351 C C . HIS B 1 100 ? -4.895 -37.781 -6.137 1 95.5 100 HIS B C 1
ATOM 5353 O O . HIS B 1 100 ? -5.191 -36.781 -6.793 1 95.5 100 HIS B O 1
ATOM 5359 N N . TRP B 1 101 ? -4.996 -38.969 -6.629 1 95 101 TRP B N 1
ATOM 5360 C CA . TRP B 1 101 ? -5.547 -39.312 -7.93 1 95 101 TRP B CA 1
ATOM 5361 C C . TRP B 1 101 ? -6.355 -40.625 -7.832 1 95 101 TRP B C 1
ATOM 5363 O O . TRP B 1 101 ? -5.805 -41.688 -7.535 1 95 101 TRP B O 1
ATOM 5373 N N . PRO B 1 102 ? -7.707 -40.656 -8.039 1 94.44 102 PRO B N 1
ATOM 5374 C CA . PRO B 1 102 ? -8.523 -39.469 -8.305 1 94.44 102 PRO B CA 1
ATOM 5375 C C . PRO B 1 102 ? -8.539 -38.5 -7.133 1 94.44 102 PRO B C 1
ATOM 5377 O O . PRO B 1 102 ? -7.969 -38.781 -6.074 1 94.44 102 PRO B O 1
ATOM 5380 N N . ILE B 1 103 ? -9.203 -37.344 -7.344 1 94.06 103 ILE B N 1
ATOM 5381 C CA . ILE B 1 103 ? -9.266 -36.312 -6.344 1 94.06 103 ILE B CA 1
ATOM 5382 C C . ILE B 1 103 ? -9.859 -36.844 -5.047 1 94.06 103 ILE B C 1
ATOM 5384 O O . ILE B 1 103 ? -10.859 -37.562 -5.074 1 94.06 103 ILE B O 1
ATOM 5388 N N . ARG B 1 104 ? -9.164 -36.562 -3.947 1 92 104 ARG B N 1
ATOM 5389 C CA . ARG B 1 104 ? -9.664 -36.812 -2.596 1 92 104 ARG B CA 1
ATOM 5390 C C . ARG B 1 104 ? -9.578 -35.531 -1.756 1 92 104 ARG B C 1
ATOM 5392 O O . ARG B 1 104 ? -8.484 -35 -1.541 1 92 104 ARG B O 1
ATOM 5399 N N . LEU B 1 105 ? -10.711 -35.094 -1.377 1 85.25 105 LEU B N 1
ATOM 5400 C CA . LEU B 1 105 ? -10.75 -33.844 -0.643 1 85.25 105 LEU B CA 1
ATOM 5401 C C . LEU B 1 105 ? -10.875 -34.094 0.856 1 85.25 105 LEU B C 1
ATOM 5403 O O . LEU B 1 105 ? -11.586 -35 1.279 1 85.25 105 LEU B O 1
ATOM 5407 N N . PRO B 1 106 ? -10.078 -33.281 1.555 1 83.12 106 PRO B N 1
ATOM 5408 C CA . PRO B 1 106 ? -10.164 -33.469 3.008 1 83.12 106 PRO B CA 1
ATOM 5409 C C . PRO B 1 106 ? -11.242 -32.594 3.643 1 83.12 106 PRO B C 1
ATOM 5411 O O . PRO B 1 106 ? -11.18 -31.359 3.559 1 83.12 106 PRO B O 1
ATOM 5414 N N . GLY B 1 107 ? -12.242 -33.188 4.266 1 89.5 107 GLY B N 1
ATOM 5415 C CA . GLY B 1 107 ? -13.141 -32.438 5.137 1 89.5 107 GLY B CA 1
ATOM 5416 C C . GLY B 1 107 ? -14.008 -31.438 4.387 1 89.5 107 GLY B C 1
ATOM 5417 O O . GLY B 1 107 ? -14.648 -31.781 3.396 1 89.5 107 GLY B O 1
ATOM 5418 N N . TYR B 1 108 ? -14.133 -30.25 5.004 1 94.06 108 TYR B N 1
ATOM 5419 C CA . TYR B 1 108 ? -14.977 -29.172 4.5 1 94.06 108 TYR B CA 1
ATOM 5420 C C . TYR B 1 108 ? -14.156 -27.922 4.238 1 94.06 108 TYR B C 1
ATOM 5422 O O . TYR B 1 108 ? -13.266 -27.562 5.023 1 94.06 108 TYR B O 1
ATOM 5430 N N . GLN B 1 109 ? -14.344 -27.328 3.104 1 95 109 GLN B N 1
ATOM 5431 C CA . GLN B 1 109 ? -13.703 -26.062 2.758 1 95 109 GLN B CA 1
ATOM 5432 C C . GLN B 1 109 ? -14.727 -25.062 2.223 1 95 109 GLN B C 1
ATOM 5434 O O . GLN B 1 109 ? -15.422 -25.344 1.242 1 95 109 GLN B O 1
ATOM 5439 N N . GLU B 1 110 ? -14.797 -23.844 2.941 1 95.94 110 GLU B N 1
ATOM 5440 C CA . GLU B 1 110 ? -15.633 -22.766 2.43 1 95.94 110 GLU B CA 1
ATOM 5441 C C . GLU B 1 110 ? -15.117 -22.25 1.087 1 95.94 110 GLU B C 1
ATOM 5443 O O . GLU B 1 110 ? -13.906 -22.281 0.825 1 95.94 110 GLU B O 1
ATOM 5448 N N . PRO B 1 111 ? -16.031 -21.766 0.257 1 97.31 111 PRO B N 1
ATOM 5449 C CA . PRO B 1 111 ? -15.586 -21.234 -1.037 1 97.31 111 PRO B CA 1
ATOM 5450 C C . PRO B 1 111 ? -14.555 -20.125 -0.897 1 97.31 111 PRO B C 1
ATOM 5452 O O . PRO B 1 111 ? -14.758 -19.188 -0.128 1 97.31 111 PRO B O 1
ATOM 5455 N N . MET B 1 112 ? -13.484 -20.281 -1.592 1 97.19 112 MET B N 1
ATOM 5456 C CA . MET B 1 112 ? -12.43 -19.281 -1.664 1 97.19 112 MET B CA 1
ATOM 5457 C C . MET B 1 112 ? -12.055 -18.984 -3.113 1 97.19 112 MET B C 1
ATOM 5459 O O . MET B 1 112 ? -12.352 -19.766 -4.008 1 97.19 112 MET B O 1
ATOM 5463 N N . PRO B 1 113 ? -11.43 -17.797 -3.307 1 97.81 113 PRO B N 1
ATOM 5464 C CA . PRO B 1 113 ? -11.102 -17.453 -4.688 1 97.81 113 PRO B CA 1
ATOM 5465 C C . PRO B 1 113 ? -10.242 -18.516 -5.375 1 97.81 113 PRO B C 1
ATOM 5467 O O . PRO B 1 113 ? -9.266 -19 -4.789 1 97.81 113 PRO B O 1
ATOM 5470 N N . PHE B 1 114 ? -10.672 -18.938 -6.559 1 98.31 114 PHE B N 1
ATOM 5471 C CA . PHE B 1 114 ? -9.922 -19.891 -7.371 1 98.31 114 PHE B CA 1
ATOM 5472 C C . PHE B 1 114 ? -8.898 -19.156 -8.234 1 98.31 114 PHE B C 1
ATOM 5474 O O . PHE B 1 114 ? -9.109 -18.984 -9.438 1 98.31 114 PHE B O 1
ATOM 5481 N N . VAL B 1 115 ? -7.781 -18.781 -7.621 1 98.19 115 VAL B N 1
ATOM 5482 C CA . VAL B 1 115 ? -6.695 -18.047 -8.25 1 98.19 115 VAL B CA 1
ATOM 5483 C C . VAL B 1 115 ? -5.363 -18.734 -7.98 1 98.19 115 VAL B C 1
ATOM 5485 O O . VAL B 1 115 ? -5.262 -19.547 -7.055 1 98.19 115 VAL B O 1
ATOM 5488 N N . THR B 1 116 ? -4.395 -18.453 -8.812 1 98.56 116 THR B N 1
ATOM 5489 C CA . THR B 1 116 ? -3.1 -19.109 -8.664 1 98.56 116 THR B CA 1
ATOM 5490 C C . THR B 1 116 ? -2.469 -18.766 -7.32 1 98.56 116 THR B C 1
ATOM 5492 O O . THR B 1 116 ? -2.42 -17.594 -6.934 1 98.56 116 THR B O 1
ATOM 5495 N N . SER B 1 117 ? -2.029 -19.781 -6.617 1 98.12 117 SER B N 1
ATOM 5496 C CA . SER B 1 117 ? -1.407 -19.578 -5.316 1 98.12 117 SER B CA 1
ATOM 5497 C C . SER B 1 117 ? -0.224 -20.516 -5.105 1 98.12 117 SER B C 1
ATOM 5499 O O . SER B 1 117 ? -0.116 -21.547 -5.777 1 98.12 117 SER B O 1
ATOM 5501 N N . ASP B 1 118 ? 0.683 -20.141 -4.266 1 97.75 118 ASP B N 1
ATOM 5502 C CA . ASP B 1 118 ? 1.823 -20.938 -3.828 1 97.75 118 ASP B CA 1
ATOM 5503 C C . ASP B 1 118 ? 1.439 -21.844 -2.668 1 97.75 118 ASP B C 1
ATOM 5505 O O . ASP B 1 118 ? 1.536 -21.453 -1.503 1 97.75 118 ASP B O 1
ATOM 5509 N N . VAL B 1 119 ? 1.131 -23.047 -2.918 1 96.62 119 VAL B N 1
ATOM 5510 C CA . VAL B 1 119 ? 0.588 -23.953 -1.901 1 96.62 119 VAL B CA 1
ATOM 5511 C C . VAL B 1 119 ? 1.714 -24.453 -1.004 1 96.62 119 VAL B C 1
ATOM 5513 O O . VAL B 1 119 ? 1.464 -25.156 -0.018 1 96.62 119 VAL B O 1
ATOM 5516 N N . TYR B 1 120 ? 2.92 -24.203 -1.414 1 95.44 120 TYR B N 1
ATOM 5517 C CA . TYR B 1 120 ? 4.008 -24.484 -0.489 1 95.44 120 TYR B CA 1
ATOM 5518 C C . TYR B 1 120 ? 3.963 -23.562 0.718 1 95.44 120 TYR B C 1
ATOM 5520 O O . TYR B 1 120 ? 4.086 -24.016 1.86 1 95.44 120 TYR B O 1
ATOM 5528 N N . SER B 1 121 ? 3.74 -22.281 0.456 1 92.94 121 SER B N 1
ATOM 5529 C CA . SER B 1 121 ? 3.689 -21.266 1.496 1 92.94 121 SER B CA 1
ATOM 5530 C C . SER B 1 121 ? 2.285 -21.125 2.072 1 92.94 121 SER B C 1
ATOM 5532 O O . SER B 1 121 ? 2.119 -20.797 3.248 1 92.94 121 SER B O 1
ATOM 5534 N N . PHE B 1 122 ? 1.304 -21.391 1.19 1 92.69 122 PHE B N 1
ATOM 5535 C CA . PHE B 1 122 ? -0.098 -21.266 1.572 1 92.69 122 PHE B CA 1
ATOM 5536 C C . PHE B 1 122 ? -0.839 -22.578 1.334 1 92.69 122 PHE B C 1
ATOM 5538 O O . PHE B 1 122 ? -1.598 -22.703 0.37 1 92.69 122 PHE B O 1
ATOM 5545 N N . ARG B 1 123 ? -0.765 -23.5 2.211 1 92.31 123 ARG B N 1
ATOM 5546 C CA . ARG B 1 123 ? -1.122 -24.906 2.049 1 92.31 123 ARG B CA 1
ATOM 5547 C C . ARG B 1 123 ? -2.605 -25.062 1.729 1 92.31 123 ARG B C 1
ATOM 5549 O O . ARG B 1 123 ? -3.002 -26 1.04 1 92.31 123 ARG B O 1
ATOM 5556 N N . GLY B 1 124 ? -3.414 -24.219 2.205 1 91.25 124 GLY B N 1
ATOM 5557 C CA . GLY B 1 124 ? -4.848 -24.391 2.041 1 91.25 124 GLY B CA 1
ATOM 5558 C C . GLY B 1 124 ? -5.387 -23.719 0.787 1 91.25 124 GLY B C 1
ATOM 5559 O O . GLY B 1 124 ? -6.59 -23.781 0.517 1 91.25 124 GLY B O 1
ATOM 5560 N N . SER B 1 125 ? -4.543 -23.234 -0.037 1 94.94 125 SER B N 1
ATOM 5561 C CA . SER B 1 125 ? -4.961 -22.516 -1.242 1 94.94 125 SER B CA 1
ATOM 5562 C C . SER B 1 125 ? -4.961 -23.438 -2.455 1 94.94 125 SER B C 1
ATOM 5564 O O . SER B 1 125 ? -4.715 -24.641 -2.326 1 94.94 125 SER B O 1
ATOM 5566 N N . PHE B 1 126 ? -5.406 -22.891 -3.559 1 96.94 126 PHE B N 1
ATOM 5567 C CA . PHE B 1 126 ? -5.32 -23.594 -4.832 1 96.94 126 PHE B CA 1
ATOM 5568 C C . PHE B 1 126 ? -3.973 -23.344 -5.5 1 96.94 126 PHE B C 1
ATOM 5570 O O . PHE B 1 126 ? -3.473 -22.219 -5.5 1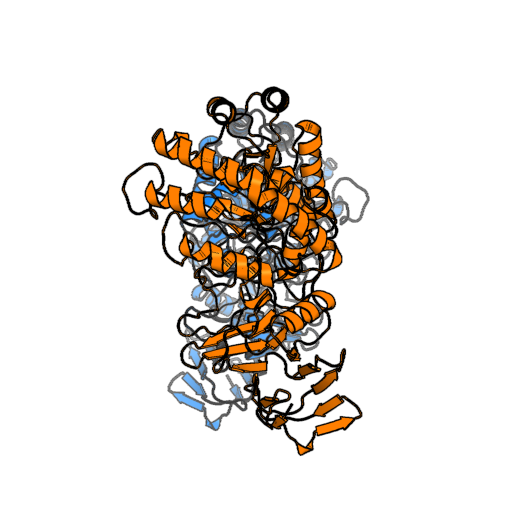 96.94 126 PHE B O 1
ATOM 5577 N N . GLY B 1 127 ? -3.381 -24.297 -6.004 1 96.5 127 GLY B N 1
ATOM 5578 C CA . GLY B 1 127 ? -1.984 -24.281 -6.41 1 96.5 127 GLY B CA 1
ATOM 5579 C C . GLY B 1 127 ? -1.709 -23.359 -7.582 1 96.5 127 GLY B C 1
ATOM 5580 O O . GLY B 1 127 ? -2.605 -22.641 -8.039 1 96.5 127 GLY B O 1
ATOM 5581 N N . GLY B 1 128 ? -0.404 -23.328 -7.957 1 97.38 128 GLY B N 1
ATOM 5582 C CA . GLY B 1 128 ? 0.081 -22.406 -8.961 1 97.38 128 GLY B CA 1
ATOM 5583 C C . GLY B 1 128 ? -0.357 -22.75 -10.367 1 97.38 128 GLY B C 1
ATOM 5584 O O . GLY B 1 128 ? -0.408 -21.891 -11.242 1 97.38 128 GLY B O 1
ATOM 5585 N N . ILE B 1 129 ? -0.602 -23.969 -10.633 1 98.38 129 ILE B N 1
ATOM 5586 C CA . ILE B 1 129 ? -1.149 -24.406 -11.914 1 98.38 129 ILE B CA 1
ATOM 5587 C C . ILE B 1 129 ? -2.605 -24.828 -11.734 1 98.38 129 ILE B C 1
ATOM 5589 O O . ILE B 1 129 ? -2.898 -25.781 -11.008 1 98.38 129 ILE B O 1
ATOM 5593 N N . LEU B 1 130 ? -3.471 -24.094 -12.352 1 98.25 130 LEU B N 1
ATOM 5594 C CA . LEU B 1 130 ? -4.887 -24.406 -12.18 1 98.25 130 LEU B CA 1
ATOM 5595 C C . LEU B 1 130 ? -5.676 -24.047 -13.438 1 98.25 130 LEU B C 1
ATOM 5597 O O . LEU B 1 130 ? -5.254 -23.203 -14.227 1 98.25 130 LEU B O 1
ATOM 5601 N N . GLU B 1 131 ? -6.684 -24.766 -13.719 1 98.38 131 GLU B N 1
ATOM 5602 C CA . GLU B 1 131 ? -7.703 -24.531 -14.734 1 98.38 131 GLU B CA 1
ATOM 5603 C C . GLU B 1 131 ? -9.102 -24.812 -14.188 1 98.38 131 GLU B C 1
ATOM 5605 O O . GLU B 1 131 ? -9.289 -25.719 -13.391 1 98.38 131 GLU B O 1
ATOM 5610 N N . ARG B 1 132 ? -10.023 -24.047 -14.625 1 98.19 132 ARG B N 1
ATOM 5611 C CA . ARG B 1 132 ? -11.406 -24.219 -14.195 1 98.19 132 ARG B CA 1
ATOM 5612 C C . ARG B 1 132 ? -12.07 -25.391 -14.922 1 98.19 132 ARG B C 1
ATOM 5614 O O . ARG B 1 132 ? -13.078 -25.203 -15.609 1 98.19 132 ARG B O 1
ATOM 5621 N N . TYR B 1 133 ? -11.57 -26.562 -14.711 1 98.5 133 TYR B N 1
ATOM 5622 C CA . TYR B 1 133 ? -11.953 -27.734 -15.484 1 98.5 133 TYR B CA 1
ATOM 5623 C C . TYR B 1 133 ? -11.93 -28.984 -14.625 1 98.5 133 TYR B C 1
ATOM 5625 O O . TYR B 1 133 ? -10.953 -29.234 -13.914 1 98.5 133 TYR B O 1
ATOM 5633 N N . TRP B 1 134 ? -13 -29.75 -14.695 1 98.19 134 TRP B N 1
ATOM 5634 C CA . TRP B 1 134 ? -13.078 -31.047 -14.016 1 98.19 134 TRP B CA 1
ATOM 5635 C C . TRP B 1 134 ? -13.648 -32.094 -14.938 1 98.19 134 TRP B C 1
ATOM 5637 O O . TRP B 1 134 ? -14.508 -31.828 -15.773 1 98.19 134 TRP B O 1
ATOM 5647 N N . LEU B 1 135 ? -13.172 -33.312 -14.766 1 97.56 135 LEU B N 1
ATOM 5648 C CA . LEU B 1 135 ? -13.516 -34.469 -15.586 1 97.56 135 LEU B CA 1
ATOM 5649 C C . LEU B 1 135 ? -13.945 -35.625 -14.711 1 97.56 135 LEU B C 1
ATOM 5651 O O . LEU B 1 135 ? -13.312 -35.906 -13.688 1 97.56 135 LEU B O 1
ATOM 5655 N N . SER B 1 136 ? -15.008 -36.312 -15.102 1 96 136 SER B N 1
ATOM 5656 C CA . SER B 1 136 ? -15.57 -37.438 -14.352 1 96 136 SER B CA 1
ATOM 5657 C C . SER B 1 136 ? -15.273 -38.75 -15.039 1 96 136 SER B C 1
ATOM 5659 O O . SER B 1 136 ? -15.242 -38.844 -16.266 1 96 136 SER B O 1
ATOM 5661 N N . SER B 1 137 ? -15.117 -39.812 -14.281 1 94.25 137 SER B N 1
ATOM 5662 C CA . SER B 1 137 ? -14.961 -41.156 -14.812 1 94.25 137 SER B CA 1
ATOM 5663 C C . SER B 1 137 ? -16.219 -41.625 -15.539 1 94.25 137 SER B C 1
ATOM 5665 O O . SER B 1 137 ? -16.172 -42.594 -16.281 1 94.25 137 SER B O 1
ATOM 5667 N N . LYS B 1 138 ? -17.312 -40.906 -15.328 1 93.19 138 LYS B N 1
ATOM 5668 C CA . LYS B 1 138 ? -18.578 -41.25 -15.992 1 93.19 138 LYS B CA 1
ATOM 5669 C C . LYS B 1 138 ? -18.75 -40.469 -17.297 1 93.19 138 LYS B C 1
ATOM 5671 O O . LYS B 1 138 ? -19.859 -40.281 -17.766 1 93.19 138 LYS B O 1
ATOM 5676 N N . ALA B 1 139 ? -17.672 -39.906 -17.766 1 94.19 139 ALA B N 1
ATOM 5677 C CA . ALA B 1 139 ? -17.594 -39.25 -19.062 1 94.19 139 ALA B CA 1
ATOM 5678 C C . ALA B 1 139 ? -18.375 -37.938 -19.078 1 94.19 139 ALA B C 1
ATOM 5680 O O . ALA B 1 139 ? -19.125 -37.656 -20.016 1 94.19 139 ALA B O 1
ATOM 5681 N N . ALA B 1 140 ? -18.297 -37.25 -18.062 1 95.94 140 ALA B N 1
ATOM 5682 C CA . ALA B 1 140 ? -18.797 -35.875 -17.969 1 95.94 140 ALA B CA 1
ATOM 5683 C C . ALA B 1 140 ? -17.672 -34.906 -17.656 1 95.94 140 ALA B C 1
ATOM 5685 O O . ALA B 1 140 ? -16.734 -35.219 -16.922 1 95.94 140 ALA B O 1
ATOM 5686 N N . ALA B 1 141 ? -17.719 -33.781 -18.234 1 97.62 141 ALA B N 1
ATOM 5687 C CA . ALA B 1 141 ? -16.734 -32.719 -18 1 97.62 141 ALA B CA 1
ATOM 5688 C C . ALA B 1 141 ? -17.422 -31.391 -17.766 1 97.62 141 ALA B C 1
ATOM 5690 O O . ALA B 1 141 ? -18.453 -31.094 -18.375 1 97.62 141 ALA B O 1
ATOM 5691 N N . ILE B 1 142 ? -16.828 -30.609 -16.906 1 98.19 142 ILE B N 1
ATOM 5692 C CA . ILE B 1 142 ? -17.375 -29.281 -16.672 1 98.19 142 ILE B CA 1
ATOM 5693 C C . ILE B 1 142 ? -16.234 -28.25 -16.719 1 98.19 142 ILE B C 1
ATOM 5695 O O . ILE B 1 142 ? -15.141 -28.5 -16.219 1 98.19 142 ILE B O 1
ATOM 5699 N N . LYS B 1 143 ? -16.422 -27.156 -17.344 1 98.44 143 LYS B N 1
ATOM 5700 C CA . LYS B 1 143 ? -15.531 -26 -17.391 1 98.44 143 LYS B CA 1
ATOM 5701 C C . LYS B 1 143 ? -16.25 -24.719 -17 1 98.44 143 LYS B C 1
ATOM 5703 O O . LYS B 1 143 ? -17.281 -24.375 -17.594 1 98.44 143 LYS B O 1
ATOM 5708 N N . ILE B 1 144 ? -15.766 -24.094 -15.992 1 98.5 144 ILE B N 1
ATOM 5709 C CA . ILE B 1 144 ? -16.328 -22.812 -15.57 1 98.5 144 ILE B CA 1
ATOM 5710 C C . ILE B 1 144 ? -15.828 -21.703 -16.484 1 98.5 144 ILE B C 1
ATOM 5712 O O . ILE B 1 144 ? -14.641 -21.656 -16.812 1 98.5 144 ILE B O 1
ATOM 5716 N N . ASN B 1 145 ? -16.672 -20.812 -16.844 1 97.5 145 ASN B N 1
ATOM 5717 C CA . ASN B 1 145 ? -16.312 -19.766 -17.781 1 97.5 145 ASN B CA 1
ATOM 5718 C C . ASN B 1 145 ? -15.336 -18.766 -17.156 1 97.5 145 ASN B C 1
ATOM 5720 O O . ASN B 1 145 ? -15.414 -18.484 -15.961 1 97.5 145 ASN B O 1
ATOM 5724 N N . ASP B 1 146 ? -14.547 -18.156 -18.016 1 94.19 146 ASP B N 1
ATOM 5725 C CA . ASP B 1 146 ? -13.484 -17.25 -17.578 1 94.19 146 ASP B CA 1
ATOM 5726 C C . ASP B 1 146 ? -14.07 -15.961 -17 1 94.19 146 ASP B C 1
ATOM 5728 O O . ASP B 1 146 ? -13.406 -15.273 -16.219 1 94.19 146 ASP B O 1
ATOM 5732 N N . SER B 1 147 ? -15.266 -15.586 -17.359 1 93.38 147 SER B N 1
ATOM 5733 C CA . SER B 1 147 ? -15.891 -14.336 -16.922 1 93.38 147 SER B CA 1
ATOM 5734 C C . SER B 1 147 ? -16.359 -14.43 -15.477 1 93.38 147 SER B C 1
ATOM 5736 O O . SER B 1 147 ? -16.703 -13.414 -14.867 1 93.38 147 SER B O 1
ATOM 5738 N N . VAL B 1 148 ? -16.422 -15.609 -14.938 1 97.56 148 VAL B N 1
ATOM 5739 C CA . VAL B 1 148 ? -17 -15.852 -13.625 1 97.56 148 VAL B CA 1
ATOM 5740 C C . VAL B 1 148 ? -16.031 -15.406 -12.539 1 97.56 148 VAL B C 1
ATOM 5742 O O . VAL B 1 148 ? -14.859 -15.797 -12.547 1 97.56 148 VAL B O 1
ATOM 5745 N N . PRO B 1 149 ? -16.391 -14.477 -11.602 1 97.5 149 PRO B N 1
ATOM 5746 C CA . PRO B 1 149 ? -15.602 -14.297 -10.383 1 97.5 149 PRO B CA 1
ATOM 5747 C C . PRO B 1 149 ? -15.641 -15.516 -9.461 1 97.5 149 PRO B C 1
ATOM 5749 O O . PRO B 1 149 ? -16.328 -15.5 -8.445 1 97.5 149 PRO B O 1
ATOM 5752 N N . PHE B 1 150 ? -14.867 -16.438 -9.68 1 98.5 150 PHE B N 1
ATOM 5753 C CA . PHE B 1 150 ? -15.062 -17.844 -9.32 1 98.5 150 PHE B CA 1
ATOM 5754 C C . PHE B 1 150 ? -14.438 -18.141 -7.965 1 98.5 150 PHE B C 1
ATOM 5756 O O . PHE B 1 150 ? -13.258 -17.859 -7.742 1 98.5 150 PHE B O 1
ATOM 5763 N N . HIS B 1 151 ? -15.219 -18.625 -7.102 1 98.56 151 HIS B N 1
ATOM 5764 C CA . HIS B 1 151 ? -14.82 -19.188 -5.816 1 98.56 151 HIS B CA 1
ATOM 5765 C C . HIS B 1 151 ? -15.172 -20.672 -5.723 1 98.56 151 HIS B C 1
ATOM 5767 O O . HIS B 1 151 ? -16.234 -21.094 -6.207 1 98.56 151 HIS B O 1
ATOM 5773 N N . LEU B 1 152 ? -14.312 -21.469 -5.168 1 98.12 152 LEU B N 1
ATOM 5774 C CA . LEU B 1 152 ? -14.523 -22.906 -5.082 1 98.12 152 LEU B CA 1
ATOM 5775 C C . LEU B 1 152 ? -14.469 -23.391 -3.635 1 98.12 152 LEU B C 1
ATOM 5777 O O . LEU B 1 152 ? -13.586 -22.984 -2.877 1 98.12 152 LEU B O 1
ATOM 5781 N N . GLY B 1 153 ? -15.43 -24.125 -3.221 1 97.19 153 GLY B N 1
ATOM 5782 C CA . GLY B 1 153 ? -15.477 -24.844 -1.96 1 97.19 153 GLY B CA 1
ATOM 5783 C C . GLY B 1 153 ? -15.859 -26.297 -2.123 1 97.19 153 GLY B C 1
ATOM 5784 O O . GLY B 1 153 ? -16.125 -26.75 -3.234 1 97.19 153 GLY B O 1
ATOM 5785 N N . PHE B 1 154 ? -15.742 -27.062 -1.02 1 96.25 154 PHE B N 1
ATOM 5786 C CA . PHE B 1 154 ? -16.109 -28.453 -1.14 1 96.25 154 PHE B CA 1
ATOM 5787 C C . PHE B 1 154 ? -16.5 -29.031 0.217 1 96.25 154 PHE B C 1
ATOM 5789 O O . PHE B 1 154 ? -16.219 -28.438 1.256 1 96.25 154 PHE B O 1
ATOM 5796 N N . ASN B 1 155 ? -17.234 -30.078 0.157 1 95.25 155 ASN B N 1
ATOM 5797 C CA . ASN B 1 155 ? -17.609 -30.922 1.288 1 95.25 155 ASN B CA 1
ATOM 5798 C C . ASN B 1 155 ? -17.344 -32.406 1.003 1 95.25 155 ASN B C 1
ATOM 5800 O O . ASN B 1 155 ? -18.062 -33 0.217 1 95.25 155 ASN B O 1
ATOM 5804 N N . ALA B 1 156 ? -16.375 -32.938 1.67 1 91.44 156 ALA B N 1
ATOM 5805 C CA . ALA B 1 156 ? -15.977 -34.312 1.425 1 91.44 156 ALA B CA 1
ATOM 5806 C C . ALA B 1 156 ? -17.062 -35.281 1.874 1 91.44 156 ALA B C 1
ATOM 5808 O O . ALA B 1 156 ? -17.281 -36.312 1.229 1 91.44 156 ALA B O 1
ATOM 5809 N N . SER B 1 157 ? -17.688 -35.031 2.969 1 91.75 157 SER B N 1
ATOM 5810 C CA . SER B 1 157 ? -18.719 -35.906 3.5 1 91.75 157 SER B CA 1
ATOM 5811 C C . SER B 1 157 ? -19.906 -36 2.549 1 91.75 157 SER B C 1
ATOM 5813 O O . SER B 1 157 ? -20.453 -37.094 2.334 1 91.75 157 SER B O 1
ATOM 5815 N N . GLU B 1 158 ? -20.266 -34.906 1.972 1 91.06 158 GLU B N 1
ATOM 5816 C CA . GLU B 1 158 ? -21.375 -34.875 1.03 1 91.06 158 GLU B CA 1
ATOM 5817 C C . GLU B 1 158 ? -20.906 -35.125 -0.396 1 91.06 158 GLU B C 1
ATOM 5819 O O . GLU B 1 158 ? -21.719 -35.219 -1.316 1 91.06 158 GLU B O 1
ATOM 5824 N N . ARG B 1 159 ? -19.641 -35.219 -0.596 1 92.5 159 ARG B N 1
ATOM 5825 C CA . ARG B 1 159 ? -19.016 -35.438 -1.899 1 92.5 159 ARG B CA 1
ATOM 5826 C C . ARG B 1 159 ? -19.5 -34.406 -2.914 1 92.5 159 ARG B C 1
ATOM 5828 O O . ARG B 1 159 ? -20.047 -34.781 -3.959 1 92.5 159 ARG B O 1
ATOM 5835 N N . SER B 1 160 ? -19.234 -33.156 -2.541 1 95.25 160 SER B N 1
ATOM 5836 C CA . SER B 1 160 ? -19.766 -32.094 -3.373 1 95.25 160 SER B CA 1
ATOM 5837 C C . SER B 1 160 ? -18.75 -30.953 -3.508 1 95.25 160 SER B C 1
ATOM 5839 O O . SER B 1 160 ? -17.906 -30.766 -2.643 1 95.25 160 SER B O 1
ATOM 5841 N N . LEU B 1 161 ? -18.844 -30.266 -4.637 1 96.62 161 LEU B N 1
ATOM 5842 C CA . LEU B 1 161 ? -18.125 -29.016 -4.887 1 96.62 161 LEU B CA 1
ATOM 5843 C C . LEU B 1 161 ? -19.094 -27.844 -4.934 1 96.62 161 LEU B C 1
ATOM 5845 O O . LEU B 1 161 ? -20.188 -27.953 -5.488 1 96.62 161 LEU B O 1
ATOM 5849 N N . PHE B 1 162 ? -18.688 -26.797 -4.309 1 97.81 162 PHE B N 1
ATOM 5850 C CA . PHE B 1 162 ? -19.453 -25.547 -4.352 1 97.81 162 PHE B CA 1
ATOM 5851 C C . PHE B 1 162 ? -18.844 -24.578 -5.363 1 97.81 162 PHE B C 1
ATOM 5853 O O . PHE B 1 162 ? -17.703 -24.141 -5.203 1 97.81 162 PHE B O 1
ATOM 5860 N N . PHE B 1 163 ? -19.625 -24.297 -6.402 1 98.38 163 PHE B N 1
ATOM 5861 C CA . PHE B 1 163 ? -19.25 -23.25 -7.355 1 98.38 163 PHE B CA 1
ATOM 5862 C C . PHE B 1 163 ? -19.922 -21.938 -6.996 1 98.38 163 PHE B C 1
ATOM 5864 O O . PHE B 1 163 ? -21.156 -21.828 -7.02 1 98.38 163 PHE B O 1
ATOM 5871 N N . GLN B 1 164 ? -19.078 -20.969 -6.707 1 98.31 164 GLN B N 1
ATOM 5872 C CA . GLN B 1 164 ? -19.625 -19.688 -6.262 1 98.31 164 GLN B CA 1
ATOM 5873 C C . GLN B 1 164 ? -19.094 -18.531 -7.102 1 98.31 164 GLN B C 1
ATOM 5875 O O . GLN B 1 164 ? -17.922 -18.531 -7.484 1 98.31 164 GLN B O 1
ATOM 5880 N N . ALA B 1 165 ? -19.969 -17.594 -7.402 1 97.88 165 ALA B N 1
ATOM 5881 C CA . ALA B 1 165 ? -19.609 -16.328 -8.047 1 97.88 165 ALA B CA 1
ATOM 5882 C C . ALA B 1 165 ? -19.922 -15.141 -7.148 1 97.88 165 ALA B C 1
ATOM 5884 O O . ALA B 1 165 ? -21.047 -14.969 -6.703 1 97.88 165 ALA B O 1
ATOM 5885 N N . ARG B 1 166 ? -18.891 -14.297 -6.887 1 96.38 166 ARG B N 1
ATOM 5886 C CA . ARG B 1 166 ? -19.141 -13.102 -6.086 1 96.38 166 ARG B CA 1
ATOM 5887 C C . ARG B 1 166 ? -18.031 -12.078 -6.281 1 96.38 166 ARG B C 1
ATOM 5889 O O . ARG B 1 166 ? -16.875 -12.438 -6.551 1 96.38 166 ARG B O 1
ATOM 5896 N N . TYR B 1 167 ? -18.328 -10.797 -6.062 1 94.62 167 TYR B N 1
ATOM 5897 C CA . TYR B 1 167 ? -17.359 -9.711 -6.168 1 94.62 167 TYR B CA 1
ATOM 5898 C C . TYR B 1 167 ? -17 -9.164 -4.793 1 94.62 167 TYR B C 1
ATOM 5900 O O . TYR B 1 167 ? -15.922 -8.602 -4.605 1 94.62 167 TYR B O 1
ATOM 5908 N N . LYS B 1 168 ? -17.922 -9.273 -3.828 1 91.56 168 LYS B N 1
ATOM 5909 C CA . LYS B 1 168 ? -17.656 -8.781 -2.48 1 91.56 168 LYS B CA 1
ATOM 5910 C C . LYS B 1 168 ? -16.578 -9.609 -1.79 1 91.56 168 LYS B C 1
ATOM 5912 O O . LYS B 1 168 ? -16.625 -10.844 -1.802 1 91.56 168 LYS B O 1
ATOM 5917 N N . ASP B 1 169 ? -15.602 -8.953 -1.152 1 90.31 169 ASP B N 1
ATOM 5918 C CA . ASP B 1 169 ? -14.5 -9.617 -0.457 1 90.31 169 ASP B CA 1
ATOM 5919 C C . ASP B 1 169 ? -13.789 -10.609 -1.375 1 90.31 169 ASP B C 1
ATOM 5921 O O . ASP B 1 169 ? -13.586 -11.766 -1.006 1 90.31 169 ASP B O 1
ATOM 5925 N N . SER B 1 170 ? -13.602 -10.164 -2.641 1 94.75 170 SER B N 1
ATOM 5926 C CA . SER B 1 170 ? -13.008 -10.984 -3.689 1 94.75 170 SER B CA 1
ATOM 5927 C C . SER B 1 170 ? -11.898 -10.234 -4.422 1 94.75 170 SER B C 1
ATOM 5929 O O . SER B 1 170 ? -11.938 -9.008 -4.527 1 94.75 170 SER B O 1
ATOM 5931 N N . PRO B 1 171 ? -10.898 -10.969 -4.812 1 94.75 171 PRO B N 1
ATOM 5932 C CA . PRO B 1 171 ? -9.891 -10.32 -5.656 1 94.75 171 PRO B CA 1
ATOM 5933 C C . PRO B 1 171 ? -10.398 -10.039 -7.07 1 94.75 171 PRO B C 1
ATOM 5935 O O . PRO B 1 171 ? -9.742 -9.328 -7.836 1 94.75 171 PRO B O 1
ATOM 5938 N N . TYR B 1 172 ? -11.531 -10.633 -7.445 1 96.12 172 TYR B N 1
ATOM 5939 C CA . TYR B 1 172 ? -12.117 -10.398 -8.758 1 96.12 172 TYR B CA 1
ATOM 5940 C C . TYR B 1 172 ? -12.789 -9.031 -8.82 1 96.12 172 TYR B C 1
ATOM 5942 O O . TYR B 1 172 ? -13.32 -8.547 -7.82 1 96.12 172 TYR B O 1
ATOM 5950 N N . LYS B 1 173 ? -12.727 -8.445 -10 1 93.31 173 LYS B N 1
ATOM 5951 C CA . LYS B 1 173 ? -13.375 -7.156 -10.219 1 93.31 173 LYS B CA 1
ATOM 5952 C C . LYS B 1 173 ? -14.32 -7.207 -11.414 1 93.31 173 LYS B C 1
ATOM 5954 O O . LYS B 1 173 ? -14.039 -7.895 -12.398 1 93.31 173 LYS B O 1
ATOM 5959 N N . PRO B 1 174 ? -15.375 -6.469 -11.258 1 92.44 174 PRO B N 1
ATOM 5960 C CA . PRO B 1 174 ? -16.219 -6.387 -12.453 1 92.44 174 PRO B CA 1
ATOM 5961 C C . PRO B 1 174 ? -15.547 -5.66 -13.609 1 92.44 174 PRO B C 1
ATOM 5963 O O . PRO B 1 174 ? -14.664 -4.824 -13.391 1 92.44 174 PRO B O 1
ATOM 5966 N N . PRO B 1 175 ? -15.969 -6.082 -14.758 1 88 175 PRO B N 1
ATOM 5967 C CA . PRO B 1 175 ? -15.438 -5.297 -15.883 1 88 175 PRO B CA 1
ATOM 5968 C C . PRO B 1 175 ? -15.688 -3.799 -15.719 1 88 175 PRO B C 1
ATOM 5970 O O . PRO B 1 175 ? -16.672 -3.396 -15.086 1 88 175 PRO B O 1
ATOM 5973 N N . LEU B 1 176 ? -14.828 -3.039 -16.234 1 85.5 176 LEU B N 1
ATOM 5974 C CA . LEU B 1 176 ? -14.898 -1.59 -16.078 1 85.5 176 LEU B CA 1
ATOM 5975 C C . LEU B 1 176 ? -16.25 -1.056 -16.531 1 85.5 176 LEU B C 1
ATOM 5977 O O . LEU B 1 176 ? -16.734 -1.402 -17.609 1 85.5 176 LEU B O 1
ATOM 5981 N N . GLY B 1 177 ? -16.797 -0.289 -15.734 1 85.81 177 GLY B N 1
ATOM 5982 C CA . GLY B 1 177 ? -18.047 0.369 -16.078 1 85.81 177 GLY B CA 1
ATOM 5983 C C . GLY B 1 177 ? -19.266 -0.493 -15.805 1 85.81 177 GLY B C 1
ATOM 5984 O O . GLY B 1 177 ? -20.406 -0.036 -15.961 1 85.81 177 GLY B O 1
ATOM 5985 N N . GLN B 1 178 ? -19.062 -1.713 -15.438 1 87 178 GLN B N 1
ATOM 5986 C CA . GLN B 1 178 ? -20.172 -2.611 -15.195 1 87 178 GLN B CA 1
ATOM 5987 C C . GLN B 1 178 ? -20.469 -2.74 -13.703 1 87 178 GLN B C 1
ATOM 5989 O O . GLN B 1 178 ? -19.562 -2.6 -12.883 1 87 178 GLN B O 1
ATOM 5994 N N . GLN B 1 179 ? -21.688 -2.967 -13.453 1 89.44 179 GLN B N 1
ATOM 5995 C CA . GLN B 1 179 ? -22.094 -3.205 -12.078 1 89.44 179 GLN B CA 1
ATOM 5996 C C . GLN B 1 179 ? -21.594 -4.559 -11.578 1 89.44 179 GLN B C 1
ATOM 5998 O O . GLN B 1 179 ? -21.453 -5.5 -12.367 1 89.44 179 GLN B O 1
ATOM 6003 N N . PRO B 1 180 ? -21.344 -4.617 -10.375 1 91.62 180 PRO B N 1
ATOM 6004 C CA . PRO B 1 180 ? -20.859 -5.883 -9.82 1 91.62 180 PRO B CA 1
ATOM 6005 C C . PRO B 1 180 ? -21.969 -6.93 -9.672 1 91.62 180 PRO B C 1
ATOM 6007 O O . PRO B 1 180 ? -22.188 -7.434 -8.57 1 91.62 180 PRO B O 1
ATOM 6010 N N . PHE B 1 181 ? -22.531 -7.309 -10.836 1 92.38 181 PHE B N 1
ATOM 6011 C CA . PHE B 1 181 ? -23.516 -8.391 -10.875 1 92.38 181 PHE B CA 1
ATOM 6012 C C . PHE B 1 181 ? -22.828 -9.727 -11.148 1 92.38 181 PHE B C 1
ATOM 6014 O O . PHE B 1 181 ? -22.312 -9.945 -12.25 1 92.38 181 PHE B O 1
ATOM 6021 N N . PRO B 1 182 ? -22.844 -10.586 -10.195 1 93.12 182 PRO B N 1
ATOM 6022 C CA . PRO B 1 182 ? -22.109 -11.836 -10.398 1 93.12 182 PRO B CA 1
ATOM 6023 C C . PRO B 1 182 ? -22.828 -12.797 -11.336 1 93.12 182 PRO B C 1
ATOM 6025 O O . PRO B 1 182 ? -24.062 -12.906 -11.297 1 93.12 182 PRO B O 1
ATOM 6028 N N . GLU B 1 183 ? -22.125 -13.406 -12.164 1 94.56 183 GLU B N 1
ATOM 6029 C CA . GLU B 1 183 ? -22.578 -14.438 -13.086 1 94.56 183 GLU B CA 1
ATOM 6030 C C . GLU B 1 183 ? -21.875 -15.766 -12.82 1 94.56 183 GLU B C 1
ATOM 6032 O O . GLU B 1 183 ? -20.656 -15.797 -12.641 1 94.56 183 GLU B O 1
ATOM 6037 N N . LEU B 1 184 ? -22.672 -16.781 -12.664 1 98 184 LEU B N 1
ATOM 6038 C CA . LEU B 1 184 ? -22.125 -18.141 -12.664 1 98 184 LEU B CA 1
ATOM 6039 C C . LEU B 1 184 ? -22.484 -18.859 -13.953 1 98 184 LEU B C 1
ATOM 6041 O O . LEU B 1 184 ? -23.656 -19.172 -14.195 1 98 184 LEU B O 1
ATOM 6045 N N . SER B 1 185 ? -21.547 -19.047 -14.781 1 98.12 185 SER B N 1
ATOM 6046 C CA . SER B 1 185 ? -21.75 -19.703 -16.062 1 98.12 185 SER B CA 1
ATOM 6047 C C . SER B 1 185 ? -20.703 -20.797 -16.312 1 98.12 185 SER B C 1
ATOM 6049 O O . SER B 1 185 ? -19.547 -20.641 -15.898 1 98.12 185 SER B O 1
ATOM 6051 N N . TYR B 1 186 ? -21.141 -21.844 -16.891 1 98.38 186 TYR B N 1
ATOM 6052 C CA . TYR B 1 186 ? -20.281 -22.984 -17.141 1 98.38 186 TYR B CA 1
ATOM 6053 C C . TYR B 1 186 ? -20.812 -23.844 -18.281 1 98.38 186 TYR B C 1
ATOM 6055 O O . TYR B 1 186 ? -21.922 -23.594 -18.781 1 98.38 186 TYR B O 1
ATOM 6063 N N . ARG B 1 187 ? -19.969 -24.719 -18.734 1 97.62 187 ARG B N 1
ATOM 6064 C CA . ARG B 1 187 ? -20.312 -25.703 -19.75 1 97.62 187 ARG B CA 1
ATOM 6065 C C . ARG B 1 187 ? -20.156 -27.125 -19.203 1 97.62 187 ARG B C 1
ATOM 6067 O O . ARG B 1 187 ? -19.172 -27.422 -18.531 1 97.62 187 ARG B O 1
ATOM 6074 N N . VAL B 1 188 ? -21.156 -27.891 -19.453 1 97.62 188 VAL B N 1
ATOM 6075 C CA . VAL B 1 188 ? -21.094 -29.297 -19.094 1 97.62 188 VAL B CA 1
ATOM 6076 C C . VAL B 1 188 ? -21.25 -30.156 -20.344 1 97.62 188 VAL B C 1
ATOM 6078 O O . VAL B 1 188 ? -22.188 -30 -21.109 1 97.62 188 VAL B O 1
ATOM 6081 N N . CYS B 1 189 ? -20.312 -31 -20.547 1 96.94 189 CYS B N 1
ATOM 6082 C CA . CYS B 1 189 ? -20.344 -31.891 -21.703 1 96.94 189 CYS B CA 1
ATOM 6083 C C . CYS B 1 189 ? -20.328 -33.344 -21.266 1 96.94 189 CYS B C 1
ATOM 6085 O O . CYS B 1 189 ? -19.656 -33.719 -20.297 1 96.94 189 CYS B O 1
ATOM 6087 N N . VAL B 1 190 ? -21.078 -34.156 -21.922 1 95.44 190 VAL B N 1
ATOM 6088 C CA . VAL B 1 190 ? -21.141 -35.594 -21.672 1 95.44 190 VAL B CA 1
ATOM 6089 C C . VAL B 1 190 ? -20.844 -36.375 -22.953 1 95.44 190 VAL B C 1
ATOM 6091 O O . VAL B 1 190 ? -21.25 -35.938 -24.047 1 95.44 190 VAL B O 1
ATOM 6094 N N . GLY B 1 191 ? -20.109 -37.406 -22.828 1 92.38 191 GLY B N 1
ATOM 6095 C CA . GLY B 1 191 ? -19.75 -38.219 -23.984 1 92.38 191 GLY B CA 1
ATOM 6096 C C . GLY B 1 191 ? -19.797 -39.719 -23.688 1 92.38 191 GLY B C 1
ATOM 6097 O O . GLY B 1 191 ? -20.438 -40.156 -22.719 1 92.38 191 GLY B O 1
ATOM 6098 N N . SER B 1 192 ? -19.203 -40.531 -24.609 1 89.88 192 SER B N 1
ATOM 6099 C CA . SER B 1 192 ? -19.297 -41.969 -24.562 1 89.88 192 SER B CA 1
ATOM 6100 C C . SER B 1 192 ? -18.344 -42.562 -23.516 1 89.88 192 SER B C 1
ATOM 6102 O O . SER B 1 192 ? -18.688 -43.531 -22.844 1 89.88 192 SER B O 1
ATOM 6104 N N . ASP B 1 193 ? -17.219 -41.938 -23.422 1 91.88 193 ASP B N 1
ATOM 6105 C CA . ASP B 1 193 ? -16.234 -42.375 -22.438 1 91.88 193 ASP B CA 1
ATOM 6106 C C . ASP B 1 193 ? -15.336 -41.219 -22.016 1 91.88 193 ASP B C 1
ATOM 6108 O O . ASP B 1 193 ? -15.359 -40.156 -22.625 1 91.88 193 ASP B O 1
ATOM 6112 N N . VAL B 1 194 ? -14.594 -41.469 -21.016 1 94.06 194 VAL B N 1
ATOM 6113 C CA . VAL B 1 194 ? -13.828 -40.438 -20.344 1 94.06 194 VAL B CA 1
ATOM 6114 C C . VAL B 1 194 ? -12.758 -39.875 -21.297 1 94.06 194 VAL B C 1
ATOM 6116 O O . VAL B 1 194 ? -12.523 -38.688 -21.344 1 94.06 194 VAL B O 1
ATOM 6119 N N . THR B 1 195 ? -12.109 -40.688 -22.094 1 95.12 195 THR B N 1
ATOM 6120 C CA . THR B 1 195 ? -11.055 -40.281 -23.016 1 95.12 195 THR B CA 1
ATOM 6121 C C . THR B 1 195 ? -11.609 -39.406 -24.125 1 95.12 195 THR B C 1
ATOM 6123 O O . THR B 1 195 ? -11.039 -38.344 -24.438 1 95.12 195 THR B O 1
ATOM 6126 N N . SER B 1 196 ? -12.711 -39.812 -24.656 1 92.38 196 SER B N 1
ATOM 6127 C CA . SER B 1 196 ? -13.32 -39.062 -25.766 1 92.38 196 SER B CA 1
ATOM 6128 C C . SER B 1 196 ? -13.766 -37.688 -25.328 1 92.38 196 SER B C 1
ATOM 6130 O O . SER B 1 196 ? -13.562 -36.688 -26.062 1 92.38 196 SER B O 1
ATOM 6132 N N . ILE B 1 197 ? -14.391 -37.656 -24.234 1 94.06 197 ILE B N 1
ATOM 6133 C CA . ILE B 1 197 ? -14.883 -36.344 -23.781 1 94.06 197 ILE B CA 1
ATOM 6134 C C . ILE B 1 197 ? -13.703 -35.438 -23.453 1 94.06 197 ILE B C 1
ATOM 6136 O O . ILE B 1 197 ? -13.758 -34.219 -23.703 1 94.06 197 ILE B O 1
ATOM 6140 N N . HIS B 1 198 ? -12.648 -35.969 -22.781 1 95.56 198 HIS B N 1
ATOM 6141 C CA . HIS B 1 198 ? -11.477 -35.156 -22.5 1 95.56 198 HIS B CA 1
ATOM 6142 C C . HIS B 1 198 ? -10.844 -34.625 -23.781 1 95.56 198 HIS B C 1
ATOM 6144 O O . HIS B 1 198 ? -10.469 -33.438 -23.859 1 95.56 198 HIS B O 1
ATOM 6150 N N . LYS B 1 199 ? -10.711 -35.438 -24.781 1 94.25 199 LYS B N 1
ATOM 6151 C CA . LYS B 1 199 ? -10.156 -35.031 -26.078 1 94.25 199 LYS B CA 1
ATOM 6152 C C . LYS B 1 199 ? -10.961 -33.875 -26.688 1 94.25 199 LYS B C 1
ATOM 6154 O O . LYS B 1 199 ? -10.391 -32.938 -27.203 1 94.25 199 LYS B O 1
ATOM 6159 N N . TYR B 1 200 ? -12.219 -34.031 -26.609 1 94 200 TYR B N 1
ATOM 6160 C CA . TYR B 1 200 ? -13.086 -33 -27.125 1 94 200 TYR B CA 1
ATOM 6161 C C . TYR B 1 200 ? -12.867 -31.672 -26.375 1 94 200 TYR B C 1
ATOM 6163 O O . TYR B 1 200 ? -12.703 -30.625 -27 1 94 200 TYR B O 1
ATOM 6171 N N . MET B 1 201 ? -12.891 -31.75 -25.062 1 95.44 201 MET B N 1
ATOM 6172 C CA . MET B 1 201 ? -12.766 -30.562 -24.234 1 95.44 201 MET B CA 1
ATOM 6173 C C . MET B 1 201 ? -11.438 -29.859 -24.484 1 95.44 201 MET B C 1
ATOM 6175 O O . MET B 1 201 ? -11.391 -28.625 -24.594 1 95.44 201 MET B O 1
ATOM 6179 N N . VAL B 1 202 ? -10.344 -30.578 -24.531 1 94.38 202 VAL B N 1
ATOM 6180 C CA . VAL B 1 202 ? -9.016 -30 -24.703 1 94.38 202 VAL B CA 1
ATOM 6181 C C . VAL B 1 202 ? -8.906 -29.344 -26.078 1 94.38 202 VAL B C 1
ATOM 6183 O O . VAL B 1 202 ? -8.367 -28.234 -26.203 1 94.38 202 VAL B O 1
ATOM 6186 N N . ARG B 1 203 ? -9.406 -29.922 -27.094 1 92.38 203 ARG B N 1
ATOM 6187 C CA . ARG B 1 203 ? -9.32 -29.406 -28.453 1 92.38 203 ARG B CA 1
ATOM 6188 C C . ARG B 1 203 ? -10.133 -28.125 -28.594 1 92.38 203 ARG B C 1
ATOM 6190 O O . ARG B 1 203 ? -9.758 -27.219 -29.344 1 92.38 203 ARG B O 1
ATOM 6197 N N . ARG B 1 204 ? -11.117 -28.047 -27.844 1 92.5 204 ARG B N 1
ATOM 6198 C CA . ARG B 1 204 ? -12.039 -26.938 -28.031 1 92.5 204 ARG B CA 1
ATOM 6199 C C . ARG B 1 204 ? -11.727 -25.797 -27.062 1 92.5 204 ARG B C 1
ATOM 6201 O O . ARG B 1 204 ? -11.906 -24.625 -27.406 1 92.5 204 ARG B O 1
ATOM 6208 N N . TYR B 1 205 ? -11.234 -26.156 -25.891 1 93.69 205 TYR B N 1
ATOM 6209 C CA . TYR B 1 205 ? -11.297 -25.125 -24.859 1 93.69 205 TYR B CA 1
ATOM 6210 C C . TYR B 1 205 ? -9.922 -24.875 -24.25 1 93.69 205 TYR B C 1
ATOM 6212 O O . TYR B 1 205 ? -9.758 -23.984 -23.422 1 93.69 205 TYR B O 1
ATOM 6220 N N . PHE B 1 206 ? -8.945 -25.641 -24.578 1 94.62 206 PHE B N 1
ATOM 6221 C CA . PHE B 1 206 ? -7.598 -25.422 -24.062 1 94.62 206 PHE B CA 1
ATOM 6222 C C . PHE B 1 206 ? -6.684 -24.844 -25.125 1 94.62 206 PHE B C 1
ATOM 6224 O O . PHE B 1 206 ? -6.879 -25.094 -26.312 1 94.62 206 PHE B O 1
ATOM 6231 N N . ASN B 1 207 ? -5.719 -24.031 -24.703 1 91.94 207 ASN B N 1
ATOM 6232 C CA . ASN B 1 207 ? -4.57 -23.719 -25.547 1 91.94 207 ASN B CA 1
ATOM 6233 C C . ASN B 1 207 ? -3.652 -24.938 -25.703 1 91.94 207 ASN B C 1
ATOM 6235 O O . ASN B 1 207 ? -3.803 -25.938 -25 1 91.94 207 ASN B O 1
ATOM 6239 N N . LYS B 1 208 ? -2.873 -24.938 -26.672 1 92.81 208 LYS B N 1
ATOM 6240 C CA . LYS B 1 208 ? -1.914 -26.016 -26.828 1 92.81 208 LYS B CA 1
ATOM 6241 C C . LYS B 1 208 ? -0.543 -25.484 -27.234 1 92.81 208 LYS B C 1
ATOM 6243 O O . LYS B 1 208 ? -0.443 -24.438 -27.875 1 92.81 208 LYS B O 1
ATOM 6248 N N . PRO B 1 209 ? 0.45 -26.203 -26.859 1 96 209 PRO B N 1
ATOM 6249 C CA . PRO B 1 209 ? 1.788 -25.766 -27.281 1 96 209 PRO B CA 1
ATOM 6250 C C . PRO B 1 209 ? 2.004 -25.859 -28.781 1 96 209 PRO B C 1
ATOM 6252 O O . PRO B 1 209 ? 1.427 -26.734 -29.438 1 96 209 PRO B O 1
ATOM 6255 N N . SER B 1 210 ? 2.781 -24.922 -29.328 1 95.12 210 SER B N 1
ATOM 6256 C CA . SER B 1 210 ? 3.062 -24.906 -30.75 1 95.12 210 SER B CA 1
ATOM 6257 C C . SER B 1 210 ? 4.477 -25.391 -31.047 1 95.12 210 SER B C 1
ATOM 6259 O O . SER B 1 210 ? 4.836 -25.625 -32.188 1 95.12 210 SER B O 1
ATOM 6261 N N . LYS B 1 211 ? 5.25 -25.516 -30.031 1 96.94 211 LYS B N 1
ATOM 6262 C CA . LYS B 1 211 ? 6.629 -25.969 -30.125 1 96.94 211 LYS B CA 1
ATOM 6263 C C . LYS B 1 211 ? 6.938 -27.016 -29.062 1 96.94 211 LYS B C 1
ATOM 6265 O O . LYS B 1 211 ? 6.09 -27.328 -28.219 1 96.94 211 LYS B O 1
ATOM 6270 N N . ILE B 1 212 ? 8.047 -27.672 -29.25 1 97.25 212 ILE B N 1
ATOM 6271 C CA . ILE B 1 212 ? 8.516 -28.688 -28.297 1 97.25 212 ILE B CA 1
ATOM 6272 C C . ILE B 1 212 ? 9.805 -28.203 -27.641 1 97.25 212 ILE B C 1
ATOM 6274 O O . ILE B 1 212 ? 10.703 -27.688 -28.312 1 97.25 212 ILE B O 1
ATOM 6278 N N . PRO B 1 213 ? 9.969 -28.25 -26.344 1 97.81 213 PRO B N 1
ATOM 6279 C CA . PRO B 1 213 ? 11.234 -27.906 -25.688 1 97.81 213 PRO B CA 1
ATOM 6280 C C . PRO B 1 213 ? 12.422 -28.688 -26.25 1 97.81 213 PRO B C 1
ATOM 6282 O O . PRO B 1 213 ? 12.234 -29.609 -27.047 1 97.81 213 PRO B O 1
ATOM 6285 N N . ALA B 1 214 ? 13.602 -28.328 -25.812 1 98.12 214 ALA B N 1
ATOM 6286 C CA . ALA B 1 214 ? 14.828 -28.938 -26.312 1 98.12 214 ALA B CA 1
ATOM 6287 C C . ALA B 1 214 ? 14.859 -30.438 -26.016 1 98.12 214 ALA B C 1
ATOM 6289 O O . ALA B 1 214 ? 14.5 -30.859 -24.922 1 98.12 214 ALA B O 1
ATOM 6290 N N . GLU B 1 215 ? 15.297 -31.203 -26.969 1 97.69 215 GLU B N 1
ATOM 6291 C CA . GLU B 1 215 ? 15.391 -32.656 -26.844 1 97.69 215 GLU B CA 1
ATOM 6292 C C . GLU B 1 215 ? 16.234 -33.031 -25.625 1 97.69 215 GLU B C 1
ATOM 6294 O O . GLU B 1 215 ? 15.891 -34 -24.906 1 97.69 215 GLU B O 1
ATOM 6299 N N . ASN B 1 216 ? 17.281 -32.312 -25.438 1 97.25 216 ASN B N 1
ATOM 6300 C CA . ASN B 1 216 ? 18.188 -32.625 -24.359 1 97.25 216 ASN B CA 1
ATOM 6301 C C . ASN B 1 216 ? 17.516 -32.5 -22.984 1 97.25 216 ASN B C 1
ATOM 6303 O O . ASN B 1 216 ? 17.891 -33.188 -22.047 1 97.25 216 ASN B O 1
ATOM 6307 N N . ALA B 1 217 ? 16.562 -31.656 -22.922 1 97.19 217 ALA B N 1
ATOM 6308 C CA . ALA B 1 217 ? 15.859 -31.469 -21.656 1 97.19 217 ALA B CA 1
ATOM 6309 C C . ALA B 1 217 ? 15.031 -32.719 -21.312 1 97.19 217 ALA B C 1
ATOM 6311 O O . ALA B 1 217 ? 14.773 -32.969 -20.125 1 97.19 217 ALA B O 1
ATOM 6312 N N . PHE B 1 218 ? 14.617 -33.469 -22.328 1 97.38 218 PHE B N 1
ATOM 6313 C CA . PHE B 1 218 ? 13.914 -34.719 -22.125 1 97.38 218 PHE B CA 1
ATOM 6314 C C . PHE B 1 218 ? 14.891 -35.875 -21.859 1 97.38 218 PHE B C 1
ATOM 6316 O O . PHE B 1 218 ? 14.625 -36.719 -21.031 1 97.38 218 PHE B O 1
ATOM 6323 N N . ARG B 1 219 ? 16 -35.812 -22.484 1 97.75 219 ARG B N 1
ATOM 6324 C CA . ARG B 1 219 ? 16.891 -36.969 -22.594 1 97.75 219 ARG B CA 1
ATOM 6325 C C . ARG B 1 219 ? 17.859 -37.031 -21.422 1 97.75 219 ARG B C 1
ATOM 6327 O O . ARG B 1 219 ? 18.172 -38.094 -20.938 1 97.75 219 ARG B O 1
ATOM 6334 N N . TYR B 1 220 ? 18.406 -35.844 -21.094 1 98.19 220 TYR B N 1
ATOM 6335 C CA . TYR B 1 220 ? 19.484 -35.812 -20.109 1 98.19 220 TYR B CA 1
ATOM 6336 C C . TYR B 1 220 ? 19.047 -35.094 -18.844 1 98.19 220 TYR B C 1
ATOM 6338 O O . TYR B 1 220 ? 18.156 -34.25 -18.875 1 98.19 220 TYR B O 1
ATOM 6346 N N . PRO B 1 221 ? 19.688 -35.438 -17.734 1 98.06 221 PRO B N 1
ATOM 6347 C CA . PRO B 1 221 ? 19.312 -34.812 -16.453 1 98.06 221 PRO B CA 1
ATOM 6348 C C . PRO B 1 221 ? 19.594 -33.312 -16.422 1 98.06 221 PRO B C 1
ATOM 6350 O O . PRO B 1 221 ? 20.594 -32.875 -17 1 98.06 221 PRO B O 1
ATOM 6353 N N . ILE B 1 222 ? 18.719 -32.594 -15.805 1 98.25 222 ILE B N 1
ATOM 6354 C CA . ILE B 1 222 ? 18.922 -31.203 -15.43 1 98.25 222 ILE B CA 1
ATOM 6355 C C . ILE B 1 222 ? 19.594 -31.125 -14.062 1 98.25 222 ILE B C 1
ATOM 6357 O O . ILE B 1 222 ? 19.25 -31.875 -13.148 1 98.25 222 ILE B O 1
ATOM 6361 N N . TRP B 1 223 ? 20.609 -30.297 -13.898 1 98.5 223 TRP B N 1
ATOM 6362 C CA . TRP B 1 223 ? 21.344 -30.172 -12.641 1 98.5 223 TRP B CA 1
ATOM 6363 C C . TRP B 1 223 ? 21.141 -28.797 -12.023 1 98.5 223 TRP B C 1
ATOM 6365 O O . TRP B 1 223 ? 21.547 -27.781 -12.594 1 98.5 223 TRP B O 1
ATOM 6375 N N . SER B 1 224 ? 20.453 -28.734 -10.891 1 97.69 224 SER B N 1
ATOM 6376 C CA . SER B 1 224 ? 20.141 -27.469 -10.203 1 97.69 224 SER B CA 1
ATOM 6377 C C . SER B 1 224 ? 21.047 -27.266 -8.992 1 97.69 224 SER B C 1
ATOM 6379 O O . SER B 1 224 ? 21.375 -28.219 -8.289 1 97.69 224 SER B O 1
ATOM 6381 N N . THR B 1 225 ? 21.375 -26.047 -8.711 1 97.62 225 THR B N 1
ATOM 6382 C CA . THR B 1 225 ? 22.203 -25.75 -7.551 1 97.62 225 THR B CA 1
ATOM 6383 C C . THR B 1 225 ? 21.344 -25.484 -6.32 1 97.62 225 THR B C 1
ATOM 6385 O O . THR B 1 225 ? 21.859 -25.266 -5.223 1 97.62 225 THR B O 1
ATOM 6388 N N . TRP B 1 226 ? 20.078 -25.531 -6.391 1 95.81 226 TRP B N 1
ATOM 6389 C CA . TRP B 1 226 ? 19.156 -25.031 -5.383 1 95.81 226 TRP B CA 1
ATOM 6390 C C . TRP B 1 226 ? 19.219 -25.875 -4.113 1 95.81 226 TRP B C 1
ATOM 6392 O O . TRP B 1 226 ? 19.641 -25.375 -3.059 1 95.81 226 TRP B O 1
ATOM 6402 N N . ALA B 1 227 ? 18.891 -27.109 -4.145 1 93.75 227 ALA B N 1
ATOM 6403 C CA . ALA B 1 227 ? 18.719 -27.906 -2.934 1 93.75 227 ALA B CA 1
ATOM 6404 C C . ALA B 1 227 ? 20.047 -28.094 -2.201 1 93.75 227 ALA B C 1
ATOM 6406 O O . ALA B 1 227 ? 20.094 -28.062 -0.969 1 93.75 227 ALA B O 1
ATOM 6407 N N . LEU B 1 228 ? 21.078 -28.297 -2.979 1 93.25 228 LEU B N 1
ATOM 6408 C CA . LEU B 1 228 ? 22.375 -28.578 -2.389 1 93.25 228 LEU B CA 1
ATOM 6409 C C . LEU B 1 228 ? 22.969 -27.328 -1.75 1 93.25 228 LEU B C 1
ATOM 6411 O O . LEU B 1 228 ? 23.469 -27.375 -0.624 1 93.25 228 LEU B O 1
ATOM 6415 N N . TYR B 1 229 ? 22.828 -26.188 -2.5 1 95 229 TYR B N 1
ATOM 6416 C CA . TYR B 1 229 ? 23.578 -25.016 -2.062 1 95 229 TYR B CA 1
ATOM 6417 C C . TYR B 1 229 ? 22.641 -23.953 -1.481 1 95 229 TYR B C 1
ATOM 6419 O O . TYR B 1 229 ? 23.094 -23.031 -0.801 1 95 229 TYR B O 1
ATOM 6427 N N . LYS B 1 230 ? 21.359 -24.062 -1.779 1 93.94 230 LYS B N 1
ATOM 6428 C CA . LYS B 1 230 ? 20.406 -23.031 -1.381 1 93.94 230 LYS B CA 1
ATOM 6429 C C . LYS B 1 230 ? 20.875 -21.641 -1.814 1 93.94 230 LYS B C 1
ATOM 6431 O O . LYS B 1 230 ? 21.109 -21.406 -3 1 93.94 230 LYS B O 1
ATOM 6436 N N . ASN B 1 231 ? 21.156 -20.781 -0.912 1 94 231 ASN B N 1
ATOM 6437 C CA . ASN B 1 231 ? 21.562 -19.422 -1.263 1 94 231 ASN B CA 1
ATOM 6438 C C . ASN B 1 231 ? 23.078 -19.25 -1.148 1 94 231 ASN B C 1
ATOM 6440 O O . ASN B 1 231 ? 23.578 -18.125 -1.176 1 94 231 ASN B O 1
ATOM 6444 N N . ASP B 1 232 ? 23.828 -20.344 -0.999 1 95.38 232 ASP B N 1
ATOM 6445 C CA . ASP B 1 232 ? 25.266 -20.25 -0.794 1 95.38 232 ASP B CA 1
ATOM 6446 C C . ASP B 1 232 ? 26.016 -20.75 -2.027 1 95.38 232 ASP B C 1
ATOM 6448 O O . ASP B 1 232 ? 27.031 -21.438 -1.904 1 95.38 232 ASP B O 1
ATOM 6452 N N . ILE B 1 233 ? 25.578 -20.438 -3.182 1 97.62 233 ILE B N 1
ATOM 6453 C CA . ILE B 1 233 ? 26.234 -20.797 -4.43 1 97.62 233 ILE B CA 1
ATOM 6454 C C . ILE B 1 233 ? 27.266 -19.719 -4.793 1 97.62 233 ILE B C 1
ATOM 6456 O O . ILE B 1 233 ? 27.047 -18.531 -4.551 1 97.62 233 ILE B O 1
ATOM 6460 N N . ASP B 1 234 ? 28.359 -20.078 -5.27 1 98.25 234 ASP B N 1
ATOM 6461 C CA . ASP B 1 234 ? 29.391 -19.172 -5.785 1 98.25 234 ASP B CA 1
ATOM 6462 C C . ASP B 1 234 ? 30.141 -19.812 -6.957 1 98.25 234 ASP B C 1
ATOM 6464 O O . ASP B 1 234 ? 29.797 -20.922 -7.391 1 98.25 234 ASP B O 1
ATOM 6468 N N . GLN B 1 235 ? 31.094 -19.109 -7.492 1 98.38 235 GLN B N 1
ATOM 6469 C CA . GLN B 1 235 ? 31.812 -19.516 -8.703 1 98.38 235 GLN B CA 1
ATOM 6470 C C . GLN B 1 235 ? 32.531 -20.844 -8.492 1 98.38 235 GLN B C 1
ATOM 6472 O O . GLN B 1 235 ? 32.438 -21.734 -9.328 1 98.38 235 GLN B O 1
ATOM 6477 N N . ASP B 1 236 ? 33.188 -21.016 -7.395 1 98.06 236 ASP B N 1
ATOM 6478 C CA . ASP B 1 236 ? 33.969 -22.234 -7.125 1 98.06 236 ASP B CA 1
ATOM 6479 C C . ASP B 1 236 ? 33.062 -23.438 -6.984 1 98.06 236 ASP B C 1
ATOM 6481 O O . ASP B 1 236 ? 33.375 -24.516 -7.52 1 98.06 236 ASP B O 1
ATOM 6485 N N . LYS B 1 237 ? 32.062 -23.297 -6.262 1 98.25 237 LYS B N 1
ATOM 6486 C CA . LYS B 1 237 ? 31.125 -24.375 -6.051 1 98.25 237 LYS B CA 1
ATOM 6487 C C . LYS B 1 237 ? 30.5 -24.828 -7.371 1 98.25 237 LYS B C 1
ATOM 6489 O O . LYS B 1 237 ? 30.312 -26.016 -7.602 1 98.25 237 LYS B O 1
ATOM 6494 N N . LEU B 1 238 ? 30.172 -23.844 -8.211 1 98.5 238 LEU B N 1
ATOM 6495 C CA . LEU B 1 238 ? 29.547 -24.156 -9.492 1 98.5 238 LEU B CA 1
ATOM 6496 C C . LEU B 1 238 ? 30.516 -24.938 -10.383 1 98.5 238 LEU B C 1
ATOM 6498 O O . LEU B 1 238 ? 30.125 -25.922 -11.008 1 98.5 238 LEU B O 1
ATOM 6502 N N . LEU B 1 239 ? 31.766 -24.5 -10.445 1 98.38 239 LEU B N 1
ATOM 6503 C CA . LEU B 1 239 ? 32.781 -25.172 -11.266 1 98.38 239 LEU B CA 1
ATOM 6504 C C . LEU B 1 239 ? 33.031 -26.578 -10.742 1 98.38 239 LEU B C 1
ATOM 6506 O O . LEU B 1 239 ? 33.156 -27.531 -11.523 1 98.38 239 LEU B O 1
ATOM 6510 N N . ARG B 1 240 ? 33.094 -26.703 -9.445 1 98.06 240 ARG B N 1
ATOM 6511 C CA . ARG B 1 240 ? 33.281 -28.016 -8.852 1 98.06 240 ARG B CA 1
ATOM 6512 C C . ARG B 1 240 ? 32.094 -28.922 -9.148 1 98.06 240 ARG B C 1
ATOM 6514 O O . ARG B 1 240 ? 32.281 -30.125 -9.383 1 98.06 240 ARG B O 1
ATOM 6521 N N . PHE B 1 241 ? 30.984 -28.359 -9.047 1 98.31 241 PHE B N 1
ATOM 6522 C CA . PHE B 1 241 ? 29.75 -29.094 -9.344 1 98.31 241 PHE B CA 1
ATOM 6523 C C . PHE B 1 241 ? 29.781 -29.641 -10.766 1 98.31 241 PHE B C 1
ATOM 6525 O O . PHE B 1 241 ? 29.5 -30.828 -10.984 1 98.31 241 PHE B O 1
ATOM 6532 N N . ALA B 1 242 ? 30.109 -28.828 -11.75 1 98.44 242 ALA B N 1
ATOM 6533 C CA . ALA B 1 242 ? 30.219 -29.234 -13.148 1 98.44 242 ALA B CA 1
ATOM 6534 C C . ALA B 1 242 ? 31.281 -30.297 -13.336 1 98.44 242 ALA B C 1
ATOM 6536 O O . ALA B 1 242 ? 31.094 -31.266 -14.078 1 98.44 242 ALA B O 1
ATOM 6537 N N . GLU B 1 243 ? 32.406 -30.141 -12.656 1 98 243 GLU B N 1
ATOM 6538 C CA . GLU B 1 243 ? 33.5 -31.094 -12.742 1 98 243 GLU B CA 1
ATOM 6539 C C . GLU B 1 243 ? 33.062 -32.469 -12.25 1 98 243 GLU B C 1
ATOM 6541 O O . GLU B 1 243 ? 33.438 -33.5 -12.844 1 98 243 GLU B O 1
ATOM 6546 N N . LYS B 1 244 ? 32.375 -32.469 -11.203 1 98.31 244 LYS B N 1
ATOM 6547 C CA . LYS B 1 244 ? 31.922 -33.719 -10.617 1 98.31 244 LYS B CA 1
ATOM 6548 C C . LYS B 1 244 ? 30.922 -34.438 -11.523 1 98.31 244 LYS B C 1
ATOM 6550 O O . LYS B 1 244 ? 30.891 -35.656 -11.594 1 98.31 244 LYS B O 1
ATOM 6555 N N . ILE B 1 245 ? 30.047 -33.688 -12.18 1 98.5 245 ILE B N 1
ATOM 6556 C CA . ILE B 1 245 ? 29.109 -34.281 -13.133 1 98.5 245 ILE B CA 1
ATOM 6557 C C . ILE B 1 245 ? 29.875 -35.062 -14.188 1 98.5 245 ILE B C 1
ATOM 6559 O O . ILE B 1 245 ? 29.5 -36.188 -14.508 1 98.5 245 ILE B O 1
ATOM 6563 N N . LYS B 1 246 ? 30.922 -34.5 -14.664 1 97.25 246 LYS B N 1
ATOM 6564 C CA . LYS B 1 246 ? 31.766 -35.156 -15.672 1 97.25 246 LYS B CA 1
ATOM 6565 C C . LYS B 1 246 ? 32.531 -36.344 -15.07 1 97.25 246 LYS B C 1
ATOM 6567 O O . LYS B 1 246 ? 32.625 -37.406 -15.664 1 97.25 246 LYS B O 1
ATOM 6572 N N . LYS B 1 247 ? 33.125 -36.062 -13.945 1 97.31 247 LYS B N 1
ATOM 6573 C CA . LYS B 1 247 ? 33.938 -37.062 -13.266 1 97.31 247 LYS B CA 1
ATOM 6574 C C . LYS B 1 247 ? 33.156 -38.375 -13.07 1 97.31 247 LYS B C 1
ATOM 6576 O O . LYS B 1 247 ? 33.688 -39.469 -13.258 1 97.31 247 LYS B O 1
ATOM 6581 N N . TYR B 1 248 ? 31.906 -38.219 -12.703 1 97.62 248 TYR B N 1
ATOM 6582 C CA . TYR B 1 248 ? 31.094 -39.375 -12.406 1 97.62 248 TYR B CA 1
ATOM 6583 C C . TYR B 1 248 ? 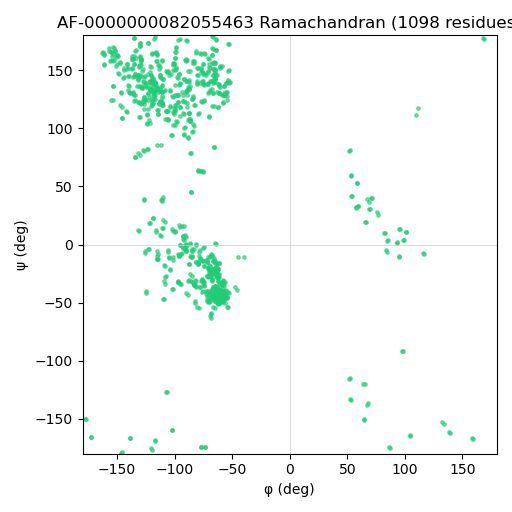30.328 -39.844 -13.648 1 97.62 248 TYR B C 1
ATOM 6585 O O . TYR B 1 248 ? 29.422 -40.656 -13.555 1 97.62 248 TYR B O 1
ATOM 6593 N N . ARG B 1 249 ? 30.547 -39.25 -14.805 1 95.88 249 ARG B N 1
ATOM 6594 C CA . ARG B 1 249 ? 30.109 -39.656 -16.125 1 95.88 249 ARG B CA 1
ATOM 6595 C C . ARG B 1 249 ? 28.594 -39.562 -16.266 1 95.88 249 ARG B C 1
ATOM 6597 O O . ARG B 1 249 ? 27.938 -40.469 -16.75 1 95.88 249 ARG B O 1
ATOM 6604 N N . PHE B 1 250 ? 28.062 -38.531 -15.688 1 98.19 250 PHE B N 1
ATOM 6605 C CA . PHE B 1 250 ? 26.656 -38.219 -15.914 1 98.19 250 PHE B CA 1
ATOM 6606 C C . PHE B 1 250 ? 26.5 -37.281 -17.109 1 98.19 250 PHE B C 1
ATOM 6608 O O . PHE B 1 250 ? 27.312 -36.406 -17.312 1 98.19 250 PHE B O 1
ATOM 6615 N N . ASN B 1 251 ? 25.453 -37.531 -17.922 1 97.31 251 ASN B N 1
ATOM 6616 C CA . ASN B 1 251 ? 25.062 -36.562 -18.938 1 97.31 251 ASN B CA 1
ATOM 6617 C C . ASN B 1 251 ? 24.375 -35.375 -18.328 1 97.31 251 ASN B C 1
ATOM 6619 O O . ASN B 1 251 ? 24 -35.375 -17.156 1 97.31 251 ASN B O 1
ATOM 6623 N N . CYS B 1 252 ? 24.297 -34.375 -19.094 1 97.69 252 CYS B N 1
ATOM 6624 C CA . CYS B 1 252 ? 23.766 -33.094 -18.594 1 97.69 252 CYS B CA 1
ATOM 6625 C C . CYS B 1 252 ? 23 -32.344 -19.672 1 97.69 252 CYS B C 1
ATOM 6627 O O . CYS B 1 252 ? 23.562 -32.094 -20.75 1 97.69 252 CYS B O 1
ATOM 6629 N N . SER B 1 253 ? 21.734 -32.125 -19.406 1 97.19 253 SER B N 1
ATOM 6630 C CA . SER B 1 253 ? 21.016 -31.188 -20.281 1 97.19 253 SER B CA 1
ATOM 6631 C C . SER B 1 253 ? 21.516 -29.766 -20.109 1 97.19 253 SER B C 1
ATOM 6633 O O . SER B 1 253 ? 21.969 -29.141 -21.078 1 97.19 253 SER B O 1
ATOM 6635 N N . HIS B 1 254 ? 21.422 -29.281 -18.953 1 98.38 254 HIS B N 1
ATOM 6636 C CA . HIS B 1 254 ? 21.938 -27.969 -18.578 1 98.38 254 HIS B CA 1
ATOM 6637 C C . HIS B 1 254 ? 22.094 -27.844 -17.062 1 98.38 254 HIS B C 1
ATOM 6639 O O . HIS B 1 254 ? 21.578 -28.672 -16.312 1 98.38 254 HIS B O 1
ATOM 6645 N N . ILE B 1 255 ? 22.828 -26.875 -16.625 1 98.69 255 ILE B N 1
ATOM 6646 C CA . ILE B 1 255 ? 22.984 -26.516 -15.219 1 98.69 255 ILE B CA 1
ATOM 6647 C C . ILE B 1 255 ? 22.125 -25.281 -14.906 1 98.69 255 ILE B C 1
ATOM 6649 O O . ILE B 1 255 ? 22.172 -24.297 -15.633 1 98.69 255 ILE B O 1
ATOM 6653 N N . GLU B 1 256 ? 21.328 -25.406 -13.891 1 98.38 256 GLU B N 1
ATOM 6654 C CA . GLU B 1 256 ? 20.5 -24.297 -13.43 1 98.38 256 GLU B CA 1
ATOM 6655 C C . GLU B 1 256 ? 21.109 -23.625 -12.203 1 98.38 256 GLU B C 1
ATOM 6657 O O . GLU B 1 256 ? 21.172 -24.219 -11.133 1 98.38 256 GLU B O 1
ATOM 6662 N N . ILE B 1 257 ? 21.516 -22.391 -12.375 1 98.69 257 ILE B N 1
ATOM 6663 C CA . ILE B 1 257 ? 22 -21.625 -11.227 1 98.69 257 ILE B CA 1
ATOM 6664 C C . ILE B 1 257 ? 20.812 -20.984 -10.523 1 98.69 257 ILE B C 1
ATOM 6666 O O . ILE B 1 257 ? 20.078 -20.172 -11.117 1 98.69 257 ILE B O 1
ATOM 6670 N N . ASP B 1 258 ? 20.688 -21.219 -9.312 1 96.38 258 ASP B N 1
ATOM 6671 C CA . ASP B 1 258 ? 19.469 -20.812 -8.602 1 96.38 258 ASP B CA 1
ATOM 6672 C C . ASP B 1 258 ? 19.734 -19.625 -7.691 1 96.38 258 ASP B C 1
ATOM 6674 O O . ASP B 1 258 ? 20.297 -18.609 -8.133 1 96.38 258 ASP B O 1
ATOM 6678 N N . ASP B 1 259 ? 19.422 -19.656 -6.484 1 94.81 259 ASP B N 1
ATOM 6679 C CA . ASP B 1 259 ? 19.156 -18.516 -5.605 1 94.81 259 ASP B CA 1
ATOM 6680 C C . ASP B 1 259 ? 20.453 -17.766 -5.293 1 94.81 259 ASP B C 1
ATOM 6682 O O . ASP B 1 259 ? 21.484 -18.375 -5.004 1 94.81 259 ASP B O 1
ATOM 6686 N N . THR B 1 260 ? 20.406 -16.5 -5.293 1 96.06 260 THR B N 1
ATOM 6687 C CA . THR B 1 260 ? 21.359 -15.508 -4.793 1 96.06 260 THR B CA 1
ATOM 6688 C C . THR B 1 260 ? 22.625 -15.492 -5.648 1 96.06 260 THR B C 1
ATOM 6690 O O . THR B 1 260 ? 23.734 -15.383 -5.121 1 96.06 260 THR B O 1
ATOM 6693 N N . TYR B 1 261 ? 22.469 -15.812 -6.965 1 98.19 261 TYR B N 1
ATOM 6694 C CA . TYR B 1 261 ? 23.609 -15.523 -7.836 1 98.19 261 TYR B CA 1
ATOM 6695 C C . TYR B 1 261 ? 23.766 -14.023 -8.055 1 98.19 261 TYR B C 1
ATOM 6697 O O . TYR B 1 261 ? 24.812 -13.562 -8.5 1 98.19 261 TYR B O 1
ATOM 6705 N N . THR B 1 262 ? 22.734 -13.219 -7.727 1 98.06 262 THR B N 1
ATOM 6706 C CA . THR B 1 262 ? 22.75 -11.766 -7.785 1 98.06 262 THR B CA 1
ATOM 6707 C C . THR B 1 262 ? 23.016 -11.172 -6.402 1 98.06 262 THR B C 1
ATOM 6709 O O . THR B 1 262 ? 22.891 -11.867 -5.391 1 98.06 262 THR B O 1
ATOM 6712 N N . GLN B 1 263 ? 23.328 -9.93 -6.359 1 97.12 263 GLN B N 1
ATOM 6713 C CA . GLN B 1 263 ? 23.609 -9.266 -5.09 1 97.12 263 GLN B CA 1
ATOM 6714 C C . GLN B 1 263 ? 22.328 -9.062 -4.281 1 97.12 263 GLN B C 1
ATOM 6716 O O . GLN B 1 263 ? 22.312 -9.297 -3.07 1 97.12 263 GLN B O 1
ATOM 6721 N N . THR B 1 264 ? 21.312 -8.547 -4.895 1 97.56 264 THR B N 1
ATOM 6722 C CA . THR B 1 264 ? 20 -8.383 -4.281 1 97.56 264 THR B CA 1
ATOM 6723 C C . THR B 1 264 ? 18.906 -8.953 -5.18 1 97.56 264 THR B C 1
ATOM 6725 O O . THR B 1 264 ? 19.125 -9.156 -6.375 1 97.56 264 THR B O 1
ATOM 6728 N N . TYR B 1 265 ? 17.812 -9.32 -4.566 1 98.25 265 TYR B N 1
ATOM 6729 C CA . TYR B 1 265 ? 16.688 -9.805 -5.359 1 98.25 265 TYR B CA 1
ATOM 6730 C C . TYR B 1 265 ? 16.094 -8.688 -6.203 1 98.25 265 TYR B C 1
ATOM 6732 O O . TYR B 1 265 ? 15.641 -7.668 -5.668 1 98.25 265 TYR B O 1
ATOM 6740 N N . GLY B 1 266 ? 16.109 -8.844 -7.438 1 97.94 266 GLY B N 1
ATOM 6741 C CA . GLY B 1 266 ? 15.672 -7.824 -8.375 1 97.94 266 GLY B CA 1
ATOM 6742 C C . GLY B 1 266 ? 16.797 -7.32 -9.273 1 97.94 266 GLY B C 1
ATOM 6743 O O . GLY B 1 266 ? 16.531 -6.582 -10.227 1 97.94 266 GLY B O 1
ATOM 6744 N N . ASP B 1 267 ? 17.969 -7.781 -8.938 1 97.81 267 ASP B N 1
ATOM 6745 C CA . ASP B 1 267 ? 19.109 -7.504 -9.82 1 97.81 267 ASP B CA 1
ATOM 6746 C C . ASP B 1 267 ? 19.172 -8.516 -10.969 1 97.81 267 ASP B C 1
ATOM 6748 O O . ASP B 1 267 ? 18.609 -9.602 -10.867 1 97.81 267 ASP B O 1
ATOM 6752 N N . PHE B 1 268 ? 19.844 -8.07 -12.094 1 98 268 PHE B N 1
ATOM 6753 C CA . PHE B 1 268 ? 19.953 -8.93 -13.266 1 98 268 PHE B CA 1
ATOM 6754 C C . PHE B 1 268 ? 21.406 -9.086 -13.695 1 98 268 PHE B C 1
ATOM 6756 O O . PHE B 1 268 ? 21.719 -9.023 -14.891 1 98 268 PHE B O 1
ATOM 6763 N N . ASP B 1 269 ? 22.234 -9.18 -12.688 1 97.12 269 ASP B N 1
ATOM 6764 C CA . ASP B 1 269 ? 23.641 -9.484 -12.914 1 97.12 269 ASP B CA 1
ATOM 6765 C C . ASP B 1 269 ? 24.25 -10.25 -11.742 1 97.12 269 ASP B C 1
ATOM 6767 O O . ASP B 1 269 ? 23.656 -10.305 -10.664 1 97.12 269 ASP B O 1
ATOM 6771 N N . PHE B 1 270 ? 25.375 -10.859 -11.953 1 98.44 270 PHE B N 1
ATOM 6772 C CA . PHE B 1 270 ? 25.984 -11.719 -10.953 1 98.44 270 PHE B CA 1
ATOM 6773 C C . PHE B 1 270 ? 26.625 -10.898 -9.844 1 98.44 270 PHE B C 1
ATOM 6775 O O . PHE B 1 270 ? 27.188 -9.828 -10.102 1 98.44 270 PHE B O 1
ATOM 6782 N N . ASP B 1 271 ? 26.516 -11.336 -8.633 1 98.06 271 ASP B N 1
ATOM 6783 C CA . ASP B 1 271 ? 27.219 -10.75 -7.492 1 98.06 271 ASP B CA 1
ATOM 6784 C C . ASP B 1 271 ? 28.734 -10.875 -7.668 1 98.06 271 ASP B C 1
ATOM 6786 O O . ASP B 1 271 ? 29.266 -11.977 -7.652 1 98.06 271 ASP B O 1
ATOM 6790 N N . PRO B 1 272 ? 29.422 -9.812 -7.727 1 97.31 272 PRO B N 1
ATOM 6791 C CA . PRO B 1 272 ? 30.859 -9.898 -7.988 1 97.31 272 PRO B CA 1
ATOM 6792 C C . PRO B 1 272 ? 31.641 -10.5 -6.824 1 97.31 272 PRO B C 1
ATOM 6794 O O . PRO B 1 272 ? 32.781 -10.977 -7.008 1 97.31 272 PRO B O 1
ATOM 6797 N N . VAL B 1 273 ? 31.078 -10.445 -5.648 1 97.88 273 VAL B N 1
ATOM 6798 C CA . VAL B 1 273 ? 31.75 -11.039 -4.492 1 97.88 273 VAL B CA 1
ATOM 6799 C C . VAL B 1 273 ? 31.688 -12.562 -4.586 1 97.88 273 VAL B C 1
ATOM 6801 O O . VAL B 1 273 ? 32.688 -13.242 -4.34 1 97.88 273 VAL B O 1
ATOM 6804 N N . LYS B 1 274 ? 30.594 -13.133 -5 1 98.12 274 LYS B N 1
ATOM 6805 C CA . LYS B 1 274 ? 30.406 -14.578 -5.102 1 98.12 274 LYS B CA 1
ATOM 6806 C C . LYS B 1 274 ? 30.984 -15.117 -6.406 1 98.12 274 LYS B C 1
ATOM 6808 O O . LYS B 1 274 ? 31.438 -16.266 -6.465 1 98.12 274 LYS B O 1
ATOM 6813 N N . PHE B 1 275 ? 30.891 -14.297 -7.43 1 98.56 275 PHE B N 1
ATOM 6814 C CA . PHE B 1 275 ? 31.344 -14.656 -8.773 1 98.56 275 PHE B CA 1
ATOM 6815 C C . PHE B 1 275 ? 32.312 -13.617 -9.312 1 98.56 275 PHE B C 1
ATOM 6817 O O . PHE B 1 275 ? 31.953 -12.82 -10.188 1 98.56 275 PHE B O 1
ATOM 6824 N N . PRO B 1 276 ? 33.531 -13.656 -8.938 1 97.69 276 PRO B N 1
ATOM 6825 C CA . PRO B 1 276 ? 34.5 -12.609 -9.266 1 97.69 276 PRO B CA 1
ATOM 6826 C C . PRO B 1 276 ? 34.875 -12.594 -10.75 1 97.69 276 PRO B C 1
ATOM 6828 O O . PRO B 1 276 ? 35.25 -11.555 -11.281 1 97.69 276 PRO B O 1
ATOM 6831 N N . ASN B 1 277 ? 34.781 -13.773 -11.422 1 97.19 277 ASN B N 1
ATOM 6832 C CA . ASN B 1 277 ? 35.125 -13.859 -12.844 1 97.19 277 ASN B CA 1
ATOM 6833 C C . ASN B 1 277 ? 34.031 -14.602 -13.625 1 97.19 277 ASN B C 1
ATOM 6835 O O . ASN B 1 277 ? 34.281 -15.68 -14.164 1 97.19 277 ASN B O 1
ATOM 6839 N N . VAL B 1 278 ? 33 -13.898 -13.883 1 97.62 278 VAL B N 1
ATOM 6840 C CA . VAL B 1 278 ? 31.797 -14.5 -14.453 1 97.62 278 VAL B CA 1
ATOM 6841 C C . VAL B 1 278 ? 32.062 -14.914 -15.898 1 97.62 278 VAL B C 1
ATOM 6843 O O . VAL B 1 278 ? 31.703 -16.016 -16.312 1 97.62 278 VAL B O 1
ATOM 6846 N N . THR B 1 279 ? 32.688 -14.07 -16.625 1 95.88 279 THR B N 1
ATOM 6847 C CA . THR B 1 279 ? 32.938 -14.328 -18.031 1 95.88 279 THR B CA 1
ATOM 6848 C C . THR B 1 279 ? 33.812 -15.57 -18.219 1 95.88 279 THR B C 1
ATOM 6850 O O . THR B 1 279 ? 33.5 -16.438 -19.031 1 95.88 279 THR B O 1
ATOM 6853 N N . GLU B 1 280 ? 34.875 -15.664 -17.453 1 96.38 280 GLU B N 1
ATOM 6854 C CA . GLU B 1 280 ? 35.75 -16.828 -17.531 1 96.38 280 GLU B CA 1
ATOM 6855 C C . GLU B 1 280 ? 35.031 -18.094 -17.062 1 96.38 280 GLU B C 1
ATOM 6857 O O . GLU B 1 280 ? 35.312 -19.172 -17.578 1 96.38 280 GLU B O 1
ATOM 6862 N N . MET B 1 281 ? 34.25 -17.953 -16.047 1 98.06 281 MET B N 1
ATOM 6863 C CA . MET B 1 281 ? 33.5 -19.078 -15.539 1 98.06 281 MET B CA 1
ATOM 6864 C C . MET B 1 281 ? 32.594 -19.656 -16.625 1 98.06 281 MET B C 1
ATOM 6866 O O . MET B 1 281 ? 32.594 -20.875 -16.859 1 98.06 281 MET B O 1
ATOM 6870 N N . PHE B 1 282 ? 31.906 -18.828 -17.375 1 97.94 282 PHE B N 1
ATOM 6871 C CA . PHE B 1 282 ? 30.969 -19.312 -18.391 1 97.94 282 PHE B CA 1
ATOM 6872 C C . PHE B 1 282 ? 31.703 -19.812 -19.625 1 97.94 282 PHE B C 1
ATOM 6874 O O . PHE B 1 282 ? 31.25 -20.75 -20.281 1 97.94 282 PHE B O 1
ATOM 6881 N N . LYS B 1 283 ? 32.844 -19.25 -19.906 1 96.38 283 LYS B N 1
ATOM 6882 C CA . LYS B 1 283 ? 33.688 -19.781 -20.969 1 96.38 283 LYS B CA 1
ATOM 6883 C C . LYS B 1 283 ? 34.125 -21.203 -20.656 1 96.38 283 LYS B C 1
ATOM 6885 O O . LYS B 1 283 ? 34.094 -22.078 -21.531 1 96.38 283 LYS B O 1
ATOM 6890 N N . THR B 1 284 ? 34.531 -21.391 -19.469 1 97.44 284 THR B N 1
ATOM 6891 C CA . THR B 1 284 ? 34.938 -22.703 -19.016 1 97.44 284 THR B CA 1
ATOM 6892 C C . THR B 1 284 ? 33.781 -23.703 -19.109 1 97.44 284 THR B C 1
ATOM 6894 O O . THR B 1 284 ? 33.969 -24.812 -19.625 1 97.44 284 THR B O 1
ATOM 6897 N N . LEU B 1 285 ? 32.656 -23.359 -18.609 1 98.25 285 LEU B N 1
ATOM 6898 C CA . LEU B 1 285 ? 31.484 -24.234 -18.641 1 98.25 285 LEU B CA 1
ATOM 6899 C C . LEU B 1 285 ? 31.078 -24.562 -20.078 1 98.25 285 LEU B C 1
ATOM 6901 O O . LEU B 1 285 ? 30.75 -25.703 -20.391 1 98.25 285 LEU B O 1
ATOM 6905 N N . LYS B 1 286 ? 31.172 -23.562 -20.938 1 96.81 286 LYS B N 1
ATOM 6906 C CA . LYS B 1 286 ? 30.859 -23.766 -22.344 1 96.81 286 LYS B CA 1
ATOM 6907 C C . LYS B 1 286 ? 31.844 -24.75 -22.984 1 96.81 286 LYS B C 1
ATOM 6909 O O . LYS B 1 286 ? 31.438 -25.625 -23.75 1 96.81 286 LYS B O 1
ATOM 6914 N N . LYS B 1 287 ? 33.094 -24.531 -22.703 1 96.5 287 LYS B N 1
ATOM 6915 C CA . LYS B 1 287 ? 34.125 -25.406 -23.234 1 96.5 287 LYS B CA 1
ATOM 6916 C C . LYS B 1 287 ? 33.906 -26.844 -22.797 1 96.5 287 LYS B C 1
ATOM 6918 O O . LYS B 1 287 ? 34.219 -27.781 -23.562 1 96.5 287 LYS B O 1
ATOM 6923 N N . GLU B 1 288 ? 33.438 -26.953 -21.672 1 96.06 288 GLU B N 1
ATOM 6924 C CA . GLU B 1 288 ? 33.188 -28.281 -21.125 1 96.06 288 GLU B CA 1
ATOM 6925 C C . GLU B 1 288 ? 31.859 -28.844 -21.578 1 96.06 288 GLU B C 1
ATOM 6927 O O . GLU B 1 288 ? 31.469 -29.953 -21.203 1 96.06 288 GLU B O 1
ATOM 6932 N N . GLY B 1 289 ? 31.094 -28.078 -22.312 1 95.81 289 GLY B N 1
ATOM 6933 C CA . GLY B 1 289 ? 29.875 -28.578 -22.953 1 95.81 289 GLY B CA 1
ATOM 6934 C C . GLY B 1 289 ? 28.625 -28.328 -22.141 1 95.81 289 GLY B C 1
ATOM 6935 O O . GLY B 1 289 ? 27.578 -28.938 -22.406 1 95.81 289 GLY B O 1
ATOM 6936 N N . PHE B 1 290 ? 28.672 -27.516 -21.141 1 98.06 290 PHE B N 1
ATOM 6937 C CA . PHE B 1 290 ? 27.531 -27.266 -20.281 1 98.06 290 PHE B CA 1
ATOM 6938 C C . PHE B 1 290 ? 26.734 -26.062 -20.766 1 98.06 290 PHE B C 1
ATOM 6940 O O . PHE B 1 290 ? 27.312 -25.016 -21.109 1 98.06 290 PHE B O 1
ATOM 6947 N N . LYS B 1 291 ? 25.438 -26.188 -20.938 1 98.12 291 LYS B N 1
ATOM 6948 C CA . LYS B 1 291 ? 24.516 -25.062 -21.016 1 98.12 291 LYS B CA 1
ATOM 6949 C C . LYS B 1 291 ? 24.031 -24.625 -19.625 1 98.12 291 LYS B C 1
ATOM 6951 O O . LYS B 1 291 ? 23.953 -25.453 -18.719 1 98.12 291 LYS B O 1
ATOM 6956 N N . VAL B 1 292 ? 23.75 -23.312 -19.484 1 98.56 292 VAL B N 1
ATOM 6957 C CA . VAL B 1 292 ? 23.406 -22.797 -18.172 1 98.56 292 VAL B CA 1
ATOM 6958 C C . VAL B 1 292 ? 22.094 -22.016 -18.25 1 98.56 292 VAL B C 1
ATOM 6960 O O . VAL B 1 292 ? 21.875 -21.25 -19.188 1 98.56 292 VAL B O 1
ATOM 6963 N N . THR B 1 293 ? 21.188 -22.219 -17.344 1 98.69 293 THR B N 1
ATOM 6964 C CA . THR B 1 293 ? 20 -21.406 -17.141 1 98.69 293 THR B CA 1
ATOM 6965 C C . THR B 1 293 ? 20.031 -20.734 -15.773 1 98.69 293 THR B C 1
ATOM 6967 O O . THR B 1 293 ? 20.75 -21.156 -14.883 1 98.69 293 THR B O 1
ATOM 6970 N N . LEU B 1 294 ? 19.281 -19.625 -15.617 1 98.75 294 LEU B N 1
ATOM 6971 C CA . LEU B 1 294 ? 19.297 -18.844 -14.375 1 98.75 294 LEU B CA 1
ATOM 6972 C C . LEU B 1 294 ? 17.906 -18.766 -13.773 1 98.75 294 LEU B C 1
ATOM 6974 O O . LEU B 1 294 ? 16.922 -18.625 -14.5 1 98.75 294 LEU B O 1
ATOM 6978 N N . TRP B 1 295 ? 17.922 -18.875 -12.438 1 98.56 295 TRP B N 1
ATOM 6979 C CA . TRP B 1 295 ? 16.703 -18.625 -11.68 1 98.56 295 TRP B CA 1
ATOM 6980 C C . TRP B 1 295 ? 16.281 -17.156 -11.766 1 98.56 295 TRP B C 1
ATOM 6982 O O . TRP B 1 295 ? 17.125 -16.266 -11.641 1 98.56 295 TRP B O 1
ATOM 6992 N N . THR B 1 296 ? 15.031 -16.906 -12.086 1 98.38 296 THR B N 1
ATOM 6993 C CA . THR B 1 296 ? 14.508 -15.547 -12.109 1 98.38 296 THR B CA 1
ATOM 6994 C C . THR B 1 296 ? 13.125 -15.484 -11.469 1 98.38 296 THR B C 1
ATOM 6996 O O . THR B 1 296 ? 12.484 -16.516 -11.266 1 98.38 296 THR B O 1
ATOM 6999 N N . HIS B 1 297 ? 12.688 -14.305 -11.047 1 98.5 297 HIS B N 1
ATOM 7000 C CA . HIS B 1 297 ? 11.438 -14.055 -10.344 1 98.5 297 HIS B CA 1
ATOM 7001 C C . HIS B 1 297 ? 10.922 -12.648 -10.617 1 98.5 297 HIS B C 1
ATOM 7003 O O . HIS B 1 297 ? 11.664 -11.789 -11.109 1 98.5 297 HIS B O 1
ATOM 7009 N N . PRO B 1 298 ? 9.688 -12.352 -10.289 1 98.69 298 PRO B N 1
ATOM 7010 C CA . PRO B 1 298 ? 9.078 -11.07 -10.672 1 98.69 298 PRO B CA 1
ATOM 7011 C C . PRO B 1 298 ? 9.227 -10 -9.594 1 98.69 298 PRO B C 1
ATOM 7013 O O . PRO B 1 298 ? 8.688 -8.898 -9.727 1 98.69 298 PRO B O 1
ATOM 7016 N N . PHE B 1 299 ? 9.953 -10.211 -8.555 1 98.81 299 PHE B N 1
ATOM 7017 C CA . PHE B 1 299 ? 10.039 -9.297 -7.418 1 98.81 299 PHE B CA 1
ATOM 7018 C C . PHE B 1 299 ? 11.258 -8.391 -7.547 1 98.81 299 PHE B C 1
ATOM 7020 O O . PHE B 1 299 ? 12.289 -8.797 -8.078 1 98.81 299 PHE B O 1
ATOM 7027 N N . ILE B 1 300 ? 11.156 -7.172 -7.074 1 98.81 300 ILE B N 1
ATOM 7028 C CA . ILE B 1 300 ? 12.258 -6.238 -6.875 1 98.81 300 ILE B CA 1
ATOM 7029 C C . ILE B 1 300 ? 12.289 -5.777 -5.418 1 98.81 300 ILE B C 1
ATOM 7031 O O . ILE B 1 300 ? 11.453 -4.977 -4.996 1 98.81 300 ILE B O 1
ATOM 7035 N N . ASN B 1 301 ? 13.211 -6.312 -4.66 1 98.44 301 ASN B N 1
ATOM 7036 C CA . ASN B 1 301 ? 13.305 -5.941 -3.25 1 98.44 301 ASN B CA 1
ATOM 7037 C C . ASN B 1 301 ? 13.688 -4.473 -3.078 1 98.44 301 ASN B C 1
ATOM 7039 O O . ASN B 1 301 ? 14.336 -3.891 -3.943 1 98.44 301 ASN B O 1
ATOM 7043 N N . TYR B 1 302 ? 13.344 -3.879 -1.908 1 97.62 302 TYR B N 1
ATOM 7044 C CA . TYR B 1 302 ? 13.516 -2.453 -1.646 1 97.62 302 TYR B CA 1
ATOM 7045 C C . TYR B 1 302 ? 14.992 -2.066 -1.688 1 97.62 302 TYR B C 1
ATOM 7047 O O . TYR B 1 302 ? 15.328 -0.909 -1.95 1 97.62 302 TYR B O 1
ATOM 7055 N N . ASN B 1 303 ? 15.906 -2.992 -1.418 1 96.94 303 ASN B N 1
ATOM 7056 C CA . ASN B 1 303 ? 17.328 -2.695 -1.322 1 96.94 303 ASN B CA 1
ATOM 7057 C C . ASN B 1 303 ? 18.047 -2.912 -2.656 1 96.94 303 ASN B C 1
ATOM 7059 O O . ASN B 1 303 ? 19.266 -2.752 -2.75 1 96.94 303 ASN B O 1
ATOM 7063 N N . SER B 1 304 ? 17.281 -3.395 -3.691 1 97.56 304 SER B N 1
ATOM 7064 C CA . SER B 1 304 ? 17.844 -3.5 -5.035 1 97.56 304 SER B CA 1
ATOM 7065 C C . SER B 1 304 ? 17.984 -2.129 -5.688 1 97.56 304 SER B C 1
ATOM 7067 O O . SER B 1 304 ? 17.141 -1.245 -5.469 1 97.56 304 SER B O 1
ATOM 7069 N N . SER B 1 305 ? 19 -1.958 -6.508 1 95.06 305 SER B N 1
ATOM 7070 C CA . SER B 1 305 ? 19.172 -0.717 -7.254 1 95.06 305 SER B CA 1
ATOM 7071 C C . SER B 1 305 ? 18.047 -0.499 -8.25 1 95.06 305 SER B C 1
ATOM 7073 O O . SER B 1 305 ? 17.797 0.629 -8.68 1 95.06 305 SER B O 1
ATOM 7075 N N . ASN B 1 306 ? 17.359 -1.573 -8.625 1 98.38 306 ASN B N 1
ATOM 7076 C CA . ASN B 1 306 ? 16.297 -1.483 -9.609 1 98.38 306 ASN B CA 1
ATOM 7077 C C . ASN B 1 306 ? 14.969 -1.077 -8.969 1 98.38 306 ASN B C 1
ATOM 7079 O O . ASN B 1 306 ? 13.992 -0.819 -9.664 1 98.38 306 ASN B O 1
ATOM 7083 N N . PHE B 1 307 ? 14.969 -0.993 -7.633 1 98.38 307 PHE B N 1
ATOM 7084 C CA . PHE B 1 307 ? 13.742 -0.597 -6.949 1 98.38 307 PHE B CA 1
ATOM 7085 C C . PHE B 1 307 ? 13.344 0.823 -7.332 1 98.38 307 PHE B C 1
ATOM 7087 O O . PHE B 1 307 ? 12.195 1.07 -7.711 1 98.38 307 PHE B O 1
ATOM 7094 N N . GLY B 1 308 ? 14.305 1.763 -7.25 1 97.69 308 GLY B N 1
ATOM 7095 C CA . GLY B 1 308 ? 14.055 3.139 -7.645 1 97.69 308 GLY B CA 1
ATOM 7096 C C . GLY B 1 308 ? 13.688 3.281 -9.109 1 97.69 308 GLY B C 1
ATOM 7097 O O . GLY B 1 308 ? 12.789 4.051 -9.461 1 97.69 308 GLY B O 1
ATOM 7098 N N . VAL B 1 309 ? 14.391 2.494 -9.961 1 98.12 309 VAL B N 1
ATOM 7099 C CA . VAL B 1 309 ? 14.117 2.5 -11.391 1 98.12 309 VAL B CA 1
ATOM 7100 C C . VAL B 1 309 ? 12.656 2.119 -11.633 1 98.12 309 VAL B C 1
ATOM 7102 O O . VAL B 1 309 ? 11.961 2.77 -12.422 1 98.12 309 VAL B O 1
ATOM 7105 N N . GLY B 1 310 ? 12.234 1.052 -10.93 1 98.5 310 GLY B N 1
ATOM 7106 C CA . GLY B 1 310 ? 10.859 0.598 -11.086 1 98.5 310 GLY B CA 1
ATOM 7107 C C . GLY B 1 310 ? 9.836 1.634 -10.656 1 98.5 310 GLY B C 1
ATOM 7108 O O . GLY B 1 310 ? 8.781 1.769 -11.281 1 98.5 310 GLY B O 1
ATOM 7109 N N . ILE B 1 311 ? 10.125 2.328 -9.555 1 97.94 311 ILE B N 1
ATOM 7110 C CA . ILE B 1 311 ? 9.227 3.369 -9.07 1 97.94 311 ILE B CA 1
ATOM 7111 C C . ILE B 1 311 ? 9.156 4.508 -10.094 1 97.94 311 ILE B C 1
ATOM 7113 O O . ILE B 1 311 ? 8.07 4.934 -10.484 1 97.94 311 ILE B O 1
ATOM 7117 N N . GLU B 1 312 ? 10.289 4.992 -10.57 1 97.25 312 GLU B N 1
ATOM 7118 C CA . GLU B 1 312 ? 10.367 6.133 -11.477 1 97.25 312 GLU B CA 1
ATOM 7119 C C . GLU B 1 312 ? 9.711 5.82 -12.82 1 97.25 312 GLU B C 1
ATOM 7121 O O . GLU B 1 312 ? 9.078 6.691 -13.414 1 97.25 312 GLU B O 1
ATOM 7126 N N . ARG B 1 313 ? 9.852 4.617 -13.227 1 98.06 313 ARG B N 1
ATOM 7127 C CA . ARG B 1 313 ? 9.32 4.23 -14.531 1 98.06 313 ARG B CA 1
ATOM 7128 C C . ARG B 1 313 ? 7.934 3.605 -14.391 1 98.06 313 ARG B C 1
ATOM 7130 O O . ARG B 1 313 ? 7.348 3.158 -15.375 1 98.06 313 ARG B O 1
ATOM 7137 N N . GLN B 1 314 ? 7.41 3.484 -13.172 1 97.62 314 GLN B N 1
ATOM 7138 C CA . GLN B 1 314 ? 6.082 2.967 -12.867 1 97.62 314 GLN B CA 1
ATOM 7139 C C . GLN B 1 314 ? 5.914 1.543 -13.391 1 97.62 314 GLN B C 1
ATOM 7141 O O . GLN B 1 314 ? 4.949 1.245 -14.102 1 97.62 314 GLN B O 1
ATOM 7146 N N . LEU B 1 315 ? 6.84 0.653 -13.031 1 98.81 315 LEU B N 1
ATOM 7147 C CA . LEU B 1 315 ? 6.875 -0.698 -13.578 1 98.81 315 LEU B CA 1
ATOM 7148 C C . LEU B 1 315 ? 6.125 -1.672 -12.68 1 98.81 315 LEU B C 1
ATOM 7150 O O . LEU B 1 315 ? 5.949 -2.842 -13.031 1 98.81 315 LEU B O 1
ATOM 7154 N N . PHE B 1 316 ? 5.695 -1.238 -11.5 1 98.81 316 PHE B N 1
ATOM 7155 C CA . PHE B 1 316 ? 5.227 -2.148 -10.461 1 98.81 316 PHE B CA 1
ATOM 7156 C C . PHE B 1 316 ? 3.705 -2.182 -10.406 1 98.81 316 PHE B C 1
ATOM 7158 O O . PHE B 1 316 ? 3.043 -1.246 -10.867 1 98.81 316 PHE B O 1
ATOM 7165 N N . ILE B 1 317 ? 3.201 -3.322 -9.859 1 98.69 317 ILE B N 1
ATOM 7166 C CA . ILE B 1 317 ? 1.821 -3.348 -9.391 1 98.69 317 ILE B CA 1
ATOM 7167 C C . ILE B 1 317 ? 1.599 -2.219 -8.383 1 98.69 317 ILE B C 1
ATOM 7169 O O . ILE B 1 317 ? 2.459 -1.949 -7.543 1 98.69 317 ILE B O 1
ATOM 7173 N N . LYS B 1 318 ? 0.473 -1.594 -8.5 1 97.5 318 LYS B N 1
ATOM 7174 C CA . LYS B 1 318 ? 0.224 -0.405 -7.688 1 97.5 318 LYS B CA 1
ATOM 7175 C C . LYS B 1 318 ? -0.857 -0.67 -6.645 1 97.5 318 LYS B C 1
ATOM 7177 O O . LYS B 1 318 ? -1.63 -1.622 -6.77 1 97.5 318 LYS B O 1
ATOM 7182 N N . GLU B 1 319 ? -0.852 0.126 -5.621 1 94.88 319 GLU B N 1
ATOM 7183 C CA . GLU B 1 319 ? -1.945 0.119 -4.656 1 94.88 319 GLU B CA 1
ATOM 7184 C C . GLU B 1 319 ? -3.258 0.552 -5.301 1 94.88 319 GLU B C 1
ATOM 7186 O O . GLU B 1 319 ? -3.275 0.964 -6.465 1 94.88 319 GLU B O 1
ATOM 7191 N N . PRO B 1 320 ? -4.422 0.389 -4.676 1 90.56 320 PRO B N 1
ATOM 7192 C CA . PRO B 1 320 ? -5.746 0.435 -5.305 1 90.56 320 PRO B CA 1
ATOM 7193 C C . PRO B 1 320 ? -6.012 1.759 -6.02 1 90.56 320 PRO B C 1
ATOM 7195 O O . PRO B 1 320 ? -6.691 1.782 -7.051 1 90.56 320 PRO B O 1
ATOM 7198 N N . THR B 1 321 ? -5.469 2.852 -5.547 1 90.31 321 THR B N 1
ATOM 7199 C CA . THR B 1 321 ? -5.73 4.133 -6.191 1 90.31 321 THR B CA 1
ATOM 7200 C C . THR B 1 321 ? -4.965 4.246 -7.504 1 90.31 321 THR B C 1
ATOM 7202 O O . THR B 1 321 ? -5.27 5.102 -8.336 1 90.31 321 THR B O 1
ATOM 7205 N N . GLY B 1 322 ? -3.967 3.422 -7.629 1 93.56 322 GLY B N 1
ATOM 7206 C CA . GLY B 1 322 ? -3.176 3.393 -8.852 1 93.56 322 GLY B CA 1
ATOM 7207 C C . GLY B 1 322 ? -2.1 4.461 -8.891 1 93.56 322 GLY B C 1
ATOM 7208 O O . GLY B 1 322 ? -1.44 4.648 -9.914 1 93.56 322 GLY B O 1
ATOM 7209 N N . LYS B 1 323 ? -1.845 5.133 -7.867 1 92.44 323 LYS B N 1
ATOM 7210 C CA . LYS B 1 323 ? -0.936 6.273 -7.875 1 92.44 323 LYS B CA 1
ATOM 7211 C C . LYS B 1 323 ? 0.463 5.867 -7.422 1 92.44 323 LYS B C 1
ATOM 7213 O O . LYS B 1 323 ? 1.456 6.461 -7.848 1 92.44 323 LYS B O 1
ATOM 7218 N N . LEU B 1 324 ? 0.522 4.898 -6.559 1 96.31 324 LEU B N 1
ATOM 7219 C CA . LEU B 1 324 ? 1.786 4.523 -5.934 1 96.31 324 LEU B CA 1
ATOM 7220 C C . LEU B 1 324 ? 2.01 3.02 -6.012 1 96.31 324 LEU B C 1
ATOM 7222 O O . LEU B 1 324 ? 1.052 2.248 -6.102 1 96.31 324 LEU B O 1
ATOM 7226 N N . PRO B 1 325 ? 3.303 2.607 -6.012 1 96.62 325 PRO B N 1
ATOM 7227 C CA . PRO B 1 325 ? 3.557 1.166 -6.008 1 96.62 325 PRO B CA 1
ATOM 7228 C C . PRO B 1 325 ? 3.037 0.481 -4.742 1 96.62 325 PRO B C 1
ATOM 7230 O O . PRO B 1 325 ? 3.037 1.082 -3.666 1 96.62 325 PRO B O 1
ATOM 7233 N N . ALA B 1 326 ? 2.586 -0.729 -4.859 1 97.06 326 ALA B N 1
ATOM 7234 C CA . ALA B 1 326 ? 2.207 -1.555 -3.717 1 97.06 326 ALA B CA 1
ATOM 7235 C C . ALA B 1 326 ? 3.396 -2.363 -3.207 1 97.06 326 ALA B C 1
ATOM 7237 O O . ALA B 1 326 ? 4.133 -2.961 -3.996 1 97.06 326 ALA B O 1
ATOM 7238 N N . MET B 1 327 ? 3.641 -2.369 -1.903 1 97.31 327 MET B N 1
ATOM 7239 C CA . MET B 1 327 ? 4.66 -3.234 -1.315 1 97.31 327 MET B CA 1
ATOM 7240 C C . MET B 1 327 ? 4.133 -4.656 -1.141 1 97.31 327 MET B C 1
ATOM 7242 O O . MET B 1 327 ? 2.945 -4.852 -0.88 1 97.31 327 MET B O 1
ATOM 7246 N N . VAL B 1 328 ? 4.992 -5.586 -1.302 1 97.81 328 VAL B N 1
ATOM 7247 C CA . VAL B 1 328 ? 4.617 -6.984 -1.112 1 97.81 328 VAL B CA 1
ATOM 7248 C C . VAL B 1 328 ? 5.691 -7.699 -0.297 1 97.81 328 VAL B C 1
ATOM 7250 O O . VAL B 1 328 ? 6.828 -7.23 -0.211 1 97.81 328 VAL B O 1
ATOM 7253 N N . LYS B 1 329 ? 5.25 -8.766 0.351 1 96.94 329 LYS B N 1
ATOM 7254 C CA . LYS B 1 329 ? 6.164 -9.68 1.033 1 96.94 329 LYS B CA 1
ATOM 7255 C C . LYS B 1 329 ? 6.188 -11.039 0.349 1 96.94 329 LYS B C 1
ATOM 7257 O O . LYS B 1 329 ? 5.145 -11.555 -0.059 1 96.94 329 LYS B O 1
ATOM 7262 N N . TRP B 1 330 ? 7.367 -11.617 0.102 1 96.62 330 TRP B N 1
ATOM 7263 C CA . TRP B 1 330 ? 7.559 -12.961 -0.431 1 96.62 330 TRP B CA 1
ATOM 7264 C C . TRP B 1 330 ? 8.656 -13.703 0.337 1 96.62 330 TRP B C 1
ATOM 7266 O O . TRP B 1 330 ? 9.203 -13.172 1.307 1 96.62 330 TRP B O 1
ATOM 7276 N N . TRP B 1 331 ? 8.992 -14.961 0.078 1 93.06 331 TRP B N 1
ATOM 7277 C CA . TRP B 1 331 ? 9.773 -15.828 0.955 1 93.06 331 TRP B CA 1
ATOM 7278 C C . TRP B 1 331 ? 11.211 -15.336 1.065 1 93.06 331 TRP B C 1
ATOM 7280 O O . TRP B 1 331 ? 11.961 -15.781 1.939 1 93.06 331 TRP B O 1
ATOM 7290 N N . ASN B 1 332 ? 11.562 -14.328 0.198 1 95.19 332 ASN B N 1
ATOM 7291 C CA . ASN B 1 332 ? 12.938 -13.828 0.257 1 95.19 332 ASN B CA 1
ATOM 7292 C C . ASN B 1 332 ? 12.977 -12.328 0.564 1 95.19 332 ASN B C 1
ATOM 7294 O O . ASN B 1 332 ? 13.953 -11.648 0.239 1 95.19 332 ASN B O 1
ATOM 7298 N N . GLY B 1 333 ? 11.875 -11.805 1.092 1 95.75 333 GLY B N 1
ATOM 7299 C CA . GLY B 1 333 ? 12 -10.438 1.571 1 95.75 333 GLY B CA 1
ATOM 7300 C C . GLY B 1 333 ? 10.797 -9.578 1.223 1 95.75 333 GLY B C 1
ATOM 7301 O O . GLY B 1 333 ? 9.695 -10.094 1.026 1 95.75 333 GLY B O 1
ATOM 7302 N N . ILE B 1 334 ? 11.039 -8.219 1.292 1 97.5 334 ILE B N 1
ATOM 7303 C CA . ILE B 1 334 ? 10.016 -7.211 1.037 1 97.5 334 ILE B CA 1
ATOM 7304 C C . ILE B 1 334 ? 10.414 -6.363 -0.17 1 97.5 334 ILE B C 1
ATOM 7306 O O . ILE B 1 334 ? 11.578 -5.992 -0.318 1 97.5 334 ILE B O 1
ATOM 7310 N N . GLY B 1 335 ? 9.531 -6.066 -0.966 1 98.12 335 GLY B N 1
ATOM 7311 C CA . GLY B 1 335 ? 9.766 -5.223 -2.129 1 98.12 335 GLY B CA 1
ATOM 7312 C C . GLY B 1 335 ? 8.5 -4.953 -2.928 1 98.12 335 GLY B C 1
ATOM 7313 O O . GLY B 1 335 ? 7.43 -4.75 -2.355 1 98.12 335 GLY B O 1
ATOM 7314 N N . ALA B 1 336 ? 8.664 -4.758 -4.203 1 98.44 336 ALA B N 1
ATOM 7315 C CA . ALA B 1 336 ? 7.559 -4.586 -5.145 1 98.44 336 ALA B CA 1
ATOM 7316 C C . ALA B 1 336 ? 7.535 -5.719 -6.168 1 98.44 336 ALA B C 1
ATOM 7318 O O . ALA B 1 336 ? 8.453 -6.539 -6.219 1 98.44 336 ALA B O 1
ATOM 7319 N N . ILE B 1 337 ? 6.465 -5.824 -6.836 1 98.81 337 ILE B N 1
ATOM 7320 C CA . ILE B 1 337 ? 6.312 -6.859 -7.852 1 98.81 337 ILE B CA 1
ATOM 7321 C C . ILE B 1 337 ? 5.996 -6.215 -9.203 1 98.81 337 ILE B C 1
ATOM 7323 O O . ILE B 1 337 ? 5.227 -5.258 -9.273 1 98.81 337 ILE B O 1
ATOM 7327 N N . LEU B 1 338 ? 6.633 -6.641 -10.266 1 98.94 338 LEU B N 1
ATOM 7328 C CA . LEU B 1 338 ? 6.477 -6.07 -11.594 1 98.94 338 LEU B CA 1
ATOM 7329 C C . LEU B 1 338 ? 5.062 -6.297 -12.125 1 98.94 338 LEU B C 1
ATOM 7331 O O . LEU B 1 338 ? 4.469 -7.352 -11.891 1 98.94 338 LEU B O 1
ATOM 7335 N N . ASP B 1 339 ? 4.496 -5.363 -12.82 1 98.88 339 ASP B N 1
ATOM 7336 C CA . ASP B 1 339 ? 3.191 -5.465 -13.469 1 98.88 339 ASP B CA 1
ATOM 7337 C C . ASP B 1 339 ? 3.328 -5.977 -14.906 1 98.88 339 ASP B C 1
ATOM 7339 O O . ASP B 1 339 ? 3.527 -5.191 -15.828 1 98.88 339 ASP B O 1
ATOM 7343 N N . PHE B 1 340 ? 3.074 -7.176 -15.102 1 98.81 340 PHE B N 1
ATOM 7344 C CA . PHE B 1 340 ? 3.281 -7.773 -16.422 1 98.81 340 PHE B CA 1
ATOM 7345 C C . PHE B 1 340 ? 2.104 -7.477 -17.344 1 98.81 340 PHE B C 1
ATOM 7347 O O . PHE B 1 340 ? 2.07 -7.941 -18.484 1 98.81 340 PHE B O 1
ATOM 7354 N N . THR B 1 341 ? 1.072 -6.754 -16.859 1 98.5 341 THR B N 1
ATOM 7355 C CA . THR B 1 341 ? 0.051 -6.223 -17.75 1 98.5 341 THR B CA 1
ATOM 7356 C C . THR B 1 341 ? 0.542 -4.953 -18.438 1 98.5 341 THR B C 1
ATOM 7358 O O . THR B 1 341 ? -0.068 -4.488 -19.406 1 98.5 341 THR B O 1
ATOM 7361 N N . ASN B 1 342 ? 1.612 -4.359 -17.938 1 98.62 342 ASN B N 1
ATOM 7362 C CA . ASN B 1 342 ? 2.266 -3.164 -18.453 1 98.62 342 ASN B CA 1
ATOM 7363 C C . ASN B 1 342 ? 3.312 -3.514 -19.516 1 98.62 342 ASN B C 1
ATOM 7365 O O . ASN B 1 342 ? 4.332 -4.137 -19.203 1 98.62 342 ASN B O 1
ATOM 7369 N N . PRO B 1 343 ? 3.119 -3.146 -20.766 1 98.38 343 PRO B N 1
ATOM 7370 C CA . PRO B 1 343 ? 4.094 -3.469 -21.812 1 98.38 343 PRO B CA 1
ATOM 7371 C C . PRO B 1 343 ? 5.492 -2.939 -21.5 1 98.38 343 PRO B C 1
ATOM 7373 O O . PRO B 1 343 ? 6.488 -3.58 -21.844 1 98.38 343 PRO B O 1
ATOM 7376 N N . THR B 1 344 ? 5.566 -1.805 -20.828 1 98.69 344 THR B N 1
ATOM 7377 C CA . THR B 1 344 ? 6.859 -1.232 -20.469 1 98.69 344 THR B CA 1
ATOM 7378 C C . THR B 1 344 ? 7.586 -2.121 -19.469 1 98.69 344 THR B C 1
ATOM 7380 O O . THR B 1 344 ? 8.797 -2.322 -19.562 1 98.69 344 THR B O 1
ATOM 7383 N N . ALA B 1 345 ? 6.852 -2.602 -18.516 1 98.81 345 ALA B N 1
ATOM 7384 C CA . ALA B 1 345 ? 7.441 -3.498 -17.516 1 98.81 345 ALA B CA 1
ATOM 7385 C C . ALA B 1 345 ? 7.906 -4.801 -18.172 1 98.81 345 ALA B C 1
ATOM 7387 O O . ALA B 1 345 ? 8.977 -5.312 -17.844 1 98.81 345 ALA B O 1
ATOM 7388 N N . ARG B 1 346 ? 7.109 -5.348 -19.094 1 98.69 346 ARG B N 1
ATOM 7389 C CA . ARG B 1 346 ? 7.461 -6.57 -19.797 1 98.69 346 ARG B CA 1
ATOM 7390 C C . ARG B 1 346 ? 8.742 -6.387 -20.609 1 98.69 346 ARG B C 1
ATOM 7392 O O . ARG B 1 346 ? 9.641 -7.227 -20.547 1 98.69 346 ARG B O 1
ATOM 7399 N N . GLU B 1 347 ? 8.773 -5.297 -21.328 1 98.69 347 GLU B N 1
ATOM 7400 C CA . GLU B 1 347 ? 9.953 -5.016 -22.141 1 98.69 347 GLU B CA 1
ATOM 7401 C C . GLU B 1 347 ? 11.195 -4.832 -21.266 1 98.69 347 GLU B C 1
ATOM 7403 O O . GLU B 1 347 ? 12.273 -5.32 -21.609 1 98.69 347 GLU B O 1
ATOM 7408 N N . TRP B 1 348 ? 10.977 -4.094 -20.188 1 98.88 348 TRP B N 1
ATOM 7409 C CA . TRP B 1 348 ? 12.086 -3.863 -19.266 1 98.88 348 TRP B CA 1
ATOM 7410 C C . TRP B 1 348 ? 12.625 -5.184 -18.719 1 98.88 348 TRP B C 1
ATOM 7412 O O . TRP B 1 348 ? 13.836 -5.414 -18.734 1 98.88 348 TRP B O 1
ATOM 7422 N N . PHE B 1 349 ? 11.805 -6.027 -18.281 1 98.75 349 PHE B N 1
ATOM 7423 C CA . PHE B 1 349 ? 12.164 -7.328 -17.734 1 98.75 349 PHE B CA 1
ATOM 7424 C C . PHE B 1 349 ? 12.844 -8.188 -18.797 1 98.75 349 PHE B C 1
ATOM 7426 O O . PHE B 1 349 ? 13.922 -8.742 -18.562 1 98.75 349 PHE B O 1
ATOM 7433 N N . GLN B 1 350 ? 12.25 -8.32 -19.953 1 98.5 350 GLN B N 1
ATOM 7434 C CA . GLN B 1 350 ? 12.773 -9.125 -21.062 1 98.5 350 GLN B CA 1
ATOM 7435 C C . GLN B 1 350 ? 14.141 -8.617 -21.516 1 98.5 350 GLN B C 1
ATOM 7437 O O . GLN B 1 350 ? 15.016 -9.406 -21.875 1 98.5 350 GLN B O 1
ATOM 7442 N N . SER B 1 351 ? 14.266 -7.328 -21.547 1 98.62 351 SER B N 1
ATOM 7443 C CA . SER B 1 351 ? 15.539 -6.762 -21.969 1 98.62 351 SER B CA 1
ATOM 7444 C C . SER B 1 351 ? 16.672 -7.199 -21.062 1 98.62 351 SER B C 1
ATOM 7446 O O . SER B 1 351 ? 17.797 -7.434 -21.516 1 98.62 351 SER B O 1
ATOM 7448 N N . HIS B 1 352 ? 16.406 -7.262 -19.766 1 98.62 352 HIS B N 1
ATOM 7449 C CA . HIS B 1 352 ? 17.422 -7.727 -18.828 1 98.62 352 HIS B CA 1
ATOM 7450 C C . HIS B 1 352 ? 17.781 -9.188 -19.078 1 98.62 352 HIS B C 1
ATOM 7452 O O . HIS B 1 352 ? 18.953 -9.57 -19.016 1 98.62 352 HIS B O 1
ATOM 7458 N N . LEU B 1 353 ? 16.781 -10.031 -19.344 1 98.69 353 LEU B N 1
ATOM 7459 C CA . LEU B 1 353 ? 17.031 -11.438 -19.625 1 98.69 353 LEU B CA 1
ATOM 7460 C C . LEU B 1 353 ? 17.828 -11.609 -20.906 1 98.69 353 LEU B C 1
ATOM 7462 O O . LEU B 1 353 ? 18.766 -12.406 -20.953 1 98.69 353 LEU B O 1
ATOM 7466 N N . LYS B 1 354 ? 17.5 -10.836 -21.922 1 98.5 354 LYS B N 1
ATOM 7467 C CA . LYS B 1 354 ? 18.219 -10.891 -23.188 1 98.5 354 LYS B CA 1
ATOM 7468 C C . LYS B 1 354 ? 19.672 -10.43 -23 1 98.5 354 LYS B C 1
ATOM 7470 O O . LYS B 1 354 ? 20.578 -10.961 -23.656 1 98.5 354 LYS B O 1
ATOM 7475 N N . GLN B 1 355 ? 19.828 -9.445 -22.156 1 98.12 355 GLN B N 1
ATOM 7476 C CA . GLN B 1 355 ? 21.188 -8.961 -21.891 1 98.12 355 GLN B CA 1
ATOM 7477 C C . GLN B 1 355 ? 22.031 -10.047 -21.234 1 98.12 355 GLN B C 1
ATOM 7479 O O . GLN B 1 355 ? 23.219 -10.195 -21.547 1 98.12 355 GLN B O 1
ATOM 7484 N N . LEU B 1 356 ? 21.453 -10.75 -20.297 1 98 356 LEU B N 1
ATOM 7485 C CA . LEU B 1 356 ? 22.156 -11.859 -19.656 1 98 356 LEU B CA 1
ATOM 7486 C C . LEU B 1 356 ? 22.547 -12.922 -20.688 1 98 356 LEU B C 1
ATOM 7488 O O . LEU B 1 356 ? 23.641 -13.484 -20.609 1 98 356 LEU B O 1
ATOM 7492 N N . ARG B 1 357 ? 21.656 -13.219 -21.594 1 97.56 357 ARG B N 1
ATOM 7493 C CA . ARG B 1 357 ? 21.969 -14.172 -22.656 1 97.56 357 ARG B CA 1
ATOM 7494 C C . ARG B 1 357 ? 23.109 -13.68 -23.531 1 97.56 357 ARG B C 1
ATOM 7496 O O . ARG B 1 357 ? 24.047 -14.422 -23.828 1 97.56 357 ARG B O 1
ATOM 7503 N N . SER B 1 358 ? 23.094 -12.43 -23.906 1 97.06 358 SER B N 1
ATOM 7504 C CA . SER B 1 358 ? 24.094 -11.852 -24.797 1 97.06 358 SER B CA 1
ATOM 7505 C C . SER B 1 358 ? 25.453 -11.734 -24.109 1 97.06 358 SER B C 1
ATOM 7507 O O . SER B 1 358 ? 26.484 -12.016 -24.719 1 97.06 358 SER B O 1
ATOM 7509 N N . LYS B 1 359 ? 25.422 -11.336 -22.891 1 95.88 359 LYS B N 1
ATOM 7510 C CA . LYS B 1 359 ? 26.656 -11.062 -22.156 1 95.88 359 LYS B CA 1
ATOM 7511 C C . LYS B 1 359 ? 27.344 -12.352 -21.734 1 95.88 359 LYS B C 1
ATOM 7513 O O . LYS B 1 359 ? 28.578 -12.445 -21.797 1 95.88 359 LYS B O 1
ATOM 7518 N N . TYR B 1 360 ? 26.531 -13.352 -21.297 1 96.94 360 TYR B N 1
ATOM 7519 C CA . TYR B 1 360 ? 27.141 -14.492 -20.641 1 96.94 360 TYR B CA 1
ATOM 7520 C C . TYR B 1 360 ? 26.812 -15.797 -21.344 1 96.94 360 TYR B C 1
ATOM 7522 O O . TYR B 1 360 ? 27.297 -16.859 -20.969 1 96.94 360 TYR B O 1
ATOM 7530 N N . GLY B 1 361 ? 25.984 -15.75 -22.359 1 96.69 361 GLY B N 1
ATOM 7531 C CA . GLY B 1 361 ? 25.594 -16.953 -23.078 1 96.69 361 GLY B CA 1
ATOM 7532 C C . GLY B 1 361 ? 24.578 -17.797 -22.312 1 96.69 361 GLY B C 1
ATOM 7533 O O . GLY B 1 361 ? 24.531 -19.016 -22.484 1 96.69 361 GLY B O 1
ATOM 7534 N N . ILE B 1 362 ? 23.812 -17.172 -21.5 1 98.25 362 ILE B N 1
ATOM 7535 C CA . ILE B 1 362 ? 22.781 -17.875 -20.75 1 98.25 362 ILE B CA 1
ATOM 7536 C C . ILE B 1 362 ? 21.75 -18.469 -21.703 1 98.25 362 ILE B C 1
ATOM 7538 O O . ILE B 1 362 ? 21.234 -17.766 -22.578 1 98.25 362 ILE B O 1
ATOM 7542 N N . ALA B 1 363 ? 21.438 -19.719 -21.516 1 98.5 363 ALA B N 1
ATOM 7543 C CA . ALA B 1 363 ? 20.609 -20.453 -22.469 1 98.5 363 ALA B CA 1
ATOM 7544 C C . ALA B 1 363 ? 19.141 -20.172 -22.25 1 98.5 363 ALA B C 1
ATOM 7546 O O . ALA B 1 363 ? 18.344 -20.156 -23.188 1 98.5 363 ALA B O 1
ATOM 7547 N N . SER B 1 364 ? 18.75 -20.031 -21.047 1 98.69 364 SER B N 1
ATOM 7548 C CA . SER B 1 364 ? 17.344 -19.844 -20.703 1 98.69 364 SER B CA 1
ATOM 7549 C C . SER B 1 364 ? 17.172 -19.531 -19.219 1 98.69 364 SER B C 1
ATOM 7551 O O . SER B 1 364 ? 18.141 -19.109 -18.562 1 98.69 364 SER B O 1
ATOM 7553 N N . PHE B 1 365 ? 15.93 -19.641 -18.75 1 98.81 365 PHE B N 1
ATOM 7554 C CA . PHE B 1 365 ? 15.656 -19.188 -17.391 1 98.81 365 PHE B CA 1
ATOM 7555 C C . PHE B 1 365 ? 14.625 -20.094 -16.719 1 98.81 365 PHE B C 1
ATOM 7557 O O . PHE B 1 365 ? 13.789 -20.688 -17.391 1 98.81 365 PHE B O 1
ATOM 7564 N N . LYS B 1 366 ? 14.742 -20.156 -15.43 1 98.38 366 LYS B N 1
ATOM 7565 C CA . LYS B 1 366 ? 13.742 -20.734 -14.547 1 98.38 366 LYS B CA 1
ATOM 7566 C C . LYS B 1 366 ? 12.867 -19.656 -13.914 1 98.38 366 LYS B C 1
ATOM 7568 O O . LYS B 1 366 ? 13.312 -18.953 -13 1 98.38 366 LYS B O 1
ATOM 7573 N N . PHE B 1 367 ? 11.664 -19.547 -14.367 1 98.5 367 PHE B N 1
ATOM 7574 C CA . PHE B 1 367 ? 10.742 -18.531 -13.891 1 98.5 367 PHE B CA 1
ATOM 7575 C C . PHE B 1 367 ? 9.992 -19 -12.656 1 98.5 367 PHE B C 1
ATOM 7577 O O . PHE B 1 367 ? 9.07 -19.812 -12.766 1 98.5 367 PHE B O 1
ATOM 7584 N N . ASP B 1 368 ? 10.359 -18.453 -11.531 1 97.75 368 ASP B N 1
ATOM 7585 C CA . ASP B 1 368 ? 9.773 -18.828 -10.25 1 97.75 368 ASP B CA 1
ATOM 7586 C C . ASP B 1 368 ? 8.703 -17.828 -9.812 1 97.75 368 ASP B C 1
ATOM 7588 O O . ASP B 1 368 ? 8.609 -16.734 -10.375 1 97.75 368 ASP B O 1
ATOM 7592 N N . ALA B 1 369 ? 7.844 -18.25 -8.906 1 97.94 369 ALA B N 1
ATOM 7593 C CA . ALA B 1 369 ? 6.766 -17.406 -8.391 1 97.94 369 ALA B CA 1
ATOM 7594 C C . ALA B 1 369 ? 5.777 -17.047 -9.5 1 97.94 369 ALA B C 1
ATOM 7596 O O . ALA B 1 369 ? 5.473 -17.875 -10.359 1 97.94 369 ALA B O 1
ATOM 7597 N N . GLY B 1 370 ? 5.156 -15.969 -9.414 1 98.19 370 GLY B N 1
ATOM 7598 C CA . GLY B 1 370 ? 4.18 -15.547 -10.406 1 98.19 370 GLY B CA 1
ATOM 7599 C C . GLY B 1 370 ? 2.746 -15.82 -9.992 1 98.19 370 GLY B C 1
ATOM 7600 O O . GLY B 1 370 ? 1.813 -15.562 -10.758 1 98.19 370 GLY B O 1
ATOM 7601 N N . GLU B 1 371 ? 2.572 -16.312 -8.773 1 98.38 371 GLU B N 1
ATOM 7602 C CA . GLU B 1 371 ? 1.227 -16.594 -8.281 1 98.38 371 GLU B CA 1
ATOM 7603 C C . GLU B 1 371 ? 0.553 -15.312 -7.785 1 98.38 371 GLU B C 1
ATOM 7605 O O . GLU B 1 371 ? 1.209 -14.438 -7.207 1 98.38 371 GLU B O 1
ATOM 7610 N N . VAL B 1 372 ? -0.705 -15.32 -7.867 1 98 372 VAL B N 1
ATOM 7611 C CA . VAL B 1 372 ? -1.531 -14.195 -7.445 1 98 372 VAL B CA 1
ATOM 7612 C C . VAL B 1 372 ? -1.433 -14.023 -5.93 1 98 372 VAL B C 1
ATOM 7614 O O . VAL B 1 372 ? -1.603 -12.914 -5.414 1 98 372 VAL B O 1
ATOM 7617 N N . SER B 1 373 ? -1.124 -15.078 -5.219 1 97.19 373 SER B N 1
ATOM 7618 C CA . SER B 1 373 ? -1.07 -15.039 -3.762 1 97.19 373 SER B CA 1
ATOM 7619 C C . SER B 1 373 ? -0.015 -14.047 -3.275 1 97.19 373 SER B C 1
ATOM 7621 O O . SER B 1 373 ? -0.016 -13.656 -2.105 1 97.19 373 SER B O 1
ATOM 7623 N N . TYR B 1 374 ? 0.896 -13.625 -4.164 1 97.44 374 TYR B N 1
ATOM 7624 C CA . TYR B 1 374 ? 1.937 -12.68 -3.775 1 97.44 374 TYR B CA 1
ATOM 7625 C C . TYR B 1 374 ? 1.532 -11.25 -4.121 1 97.44 374 TYR B C 1
ATOM 7627 O O . TYR B 1 374 ? 2.229 -10.297 -3.764 1 97.44 374 TYR B O 1
ATOM 7635 N N . LEU B 1 375 ? 0.453 -11.102 -4.871 1 97.19 375 LEU B N 1
ATOM 7636 C CA . LEU B 1 375 ? -0.106 -9.773 -5.094 1 97.19 375 LEU B CA 1
ATOM 7637 C C . LEU B 1 375 ? -0.854 -9.281 -3.859 1 97.19 375 LEU B C 1
ATOM 7639 O O . LEU B 1 375 ? -1.309 -10.086 -3.043 1 97.19 375 LEU B O 1
ATOM 7643 N N . PRO B 1 376 ? -0.946 -7.934 -3.742 1 94 376 PRO B N 1
ATOM 7644 C CA . PRO B 1 376 ? -1.847 -7.445 -2.693 1 94 376 PRO B CA 1
ATOM 7645 C C . PRO B 1 376 ? -3.291 -7.902 -2.898 1 94 376 PRO B C 1
ATOM 7647 O O . PRO B 1 376 ? -3.705 -8.156 -4.031 1 94 376 PRO B O 1
ATOM 7650 N N . LYS B 1 377 ? -4.035 -8.023 -1.815 1 88.75 377 LYS B N 1
ATOM 7651 C CA . LYS B 1 377 ? -5.438 -8.422 -1.907 1 88.75 377 LYS B CA 1
ATOM 7652 C C . LYS B 1 377 ? -6.207 -7.512 -2.854 1 88.75 377 LYS B C 1
ATOM 7654 O O . LYS B 1 377 ? -7.035 -7.98 -3.639 1 88.75 377 LYS B O 1
ATOM 7659 N N . GLN B 1 378 ? -5.961 -6.227 -2.672 1 90.38 378 GLN B N 1
ATOM 7660 C CA . GLN B 1 378 ? -6.48 -5.227 -3.598 1 90.38 378 GLN B CA 1
ATOM 7661 C C . GLN B 1 378 ? -5.344 -4.43 -4.242 1 90.38 378 GLN B C 1
ATOM 7663 O O . GLN B 1 378 ? -4.402 -4.02 -3.559 1 90.38 378 GLN B O 1
ATOM 7668 N N . PHE B 1 379 ? -5.434 -4.289 -5.543 1 95.75 379 PHE B N 1
ATOM 7669 C CA . PHE B 1 379 ? -4.355 -3.623 -6.266 1 95.75 379 PHE B CA 1
ATOM 7670 C C . PHE B 1 379 ? -4.867 -3.02 -7.566 1 95.75 379 PHE B C 1
ATOM 7672 O O . PHE B 1 379 ? -6.02 -3.236 -7.945 1 95.75 379 PHE B O 1
ATOM 7679 N N . SER B 1 380 ? -4.051 -2.172 -8.125 1 95.81 380 SER B N 1
ATOM 7680 C CA . SER B 1 380 ? -4.273 -1.616 -9.453 1 95.81 380 SER B CA 1
ATOM 7681 C C . SER B 1 380 ? -3.162 -2.021 -10.414 1 95.81 380 SER B C 1
ATOM 7683 O O . SER B 1 380 ? -1.99 -2.059 -10.039 1 95.81 380 SER B O 1
ATOM 7685 N N . SER B 1 381 ? -3.525 -2.473 -11.586 1 97.5 381 SER B N 1
ATOM 7686 C CA . SER B 1 381 ? -2.574 -2.807 -12.648 1 97.5 381 SER B CA 1
ATOM 7687 C C . SER B 1 381 ? -2.74 -1.886 -13.852 1 97.5 381 SER B C 1
ATOM 7689 O O . SER B 1 381 ? -3.703 -1.12 -13.922 1 97.5 381 SER B O 1
ATOM 7691 N N . PHE B 1 382 ? -1.745 -1.859 -14.711 1 97.62 382 PHE B N 1
ATOM 7692 C CA . PHE B 1 382 ? -1.769 -1.034 -15.914 1 97.62 382 PHE B CA 1
ATOM 7693 C C . PHE B 1 382 ? -3.018 -1.314 -16.734 1 97.62 382 PHE B C 1
ATOM 7695 O O . PHE B 1 382 ? -3.754 -0.392 -17.094 1 97.62 382 PHE B O 1
ATOM 7702 N N . ARG B 1 383 ? -3.18 -2.523 -17.016 1 95.12 383 ARG B N 1
ATOM 7703 C CA . ARG B 1 383 ? -4.457 -2.967 -17.562 1 95.12 383 ARG B CA 1
ATOM 7704 C C . ARG B 1 383 ? -5.34 -3.574 -16.469 1 95.12 383 ARG B C 1
ATOM 7706 O O . ARG B 1 383 ? -4.969 -4.57 -15.852 1 95.12 383 ARG B O 1
ATOM 7713 N N . PRO B 1 384 ? -6.52 -2.955 -16.281 1 93.56 384 PRO B N 1
ATOM 7714 C CA . PRO B 1 384 ? -7.391 -3.516 -15.242 1 93.56 384 PRO B CA 1
ATOM 7715 C C . PRO B 1 384 ? -7.711 -4.988 -15.477 1 93.56 384 PRO B C 1
ATOM 7717 O O . PRO B 1 384 ? -7.973 -5.395 -16.609 1 93.56 384 PRO B O 1
ATOM 7720 N N . LEU B 1 385 ? -7.664 -5.781 -14.453 1 95.5 385 LEU B N 1
ATOM 7721 C CA . LEU B 1 385 ? -7.891 -7.219 -14.523 1 95.5 385 LEU B CA 1
ATOM 7722 C C . LEU B 1 385 ? -9.195 -7.598 -13.828 1 95.5 385 LEU B C 1
ATOM 7724 O O . LEU B 1 385 ? -9.367 -7.324 -12.633 1 95.5 385 LEU B O 1
ATOM 7728 N N . SER B 1 386 ? -10.094 -8.211 -14.57 1 94.75 386 SER B N 1
ATOM 7729 C CA . SER B 1 386 ? -11.266 -8.797 -13.922 1 94.75 386 SER B CA 1
ATOM 7730 C C . SER B 1 386 ? -10.898 -10.078 -13.18 1 94.75 386 SER B C 1
ATOM 7732 O O . SER B 1 386 ? -11.477 -10.383 -12.133 1 94.75 386 SER B O 1
ATOM 7734 N N . ASP B 1 387 ? -9.984 -10.836 -13.727 1 96.62 387 ASP B N 1
ATOM 7735 C CA . ASP B 1 387 ? -9.391 -12.047 -13.156 1 96.62 387 ASP B CA 1
ATOM 7736 C C . ASP B 1 387 ? -7.906 -11.852 -12.859 1 96.62 387 ASP B C 1
ATOM 7738 O O . ASP B 1 387 ? -7.094 -11.758 -13.781 1 96.62 387 ASP B O 1
ATOM 7742 N N . PRO B 1 388 ? -7.551 -11.906 -11.602 1 96.94 388 PRO B N 1
ATOM 7743 C CA . PRO B 1 388 ? -6.152 -11.633 -11.258 1 96.94 388 PRO B CA 1
ATOM 7744 C C . PRO B 1 388 ? -5.195 -12.695 -11.797 1 96.94 388 PRO B C 1
ATOM 7746 O O . PRO B 1 388 ? -4 -12.43 -11.953 1 96.94 388 PRO B O 1
ATOM 7749 N N . SER B 1 389 ? -5.66 -13.906 -12.109 1 97.94 389 SER B N 1
ATOM 7750 C CA . SER B 1 389 ? -4.793 -14.969 -12.609 1 97.94 389 SER B CA 1
ATOM 7751 C C . SER B 1 389 ? -4.246 -14.625 -13.992 1 97.94 389 SER B C 1
ATOM 7753 O O . SER B 1 389 ? -3.281 -15.242 -14.453 1 97.94 389 SER B O 1
ATOM 7755 N N . ILE B 1 390 ? -4.848 -13.617 -14.609 1 97.81 390 ILE B N 1
ATOM 7756 C CA . ILE B 1 390 ? -4.336 -13.172 -15.906 1 97.81 390 ILE B CA 1
ATOM 7757 C C . ILE B 1 390 ? -2.955 -12.547 -15.719 1 97.81 390 ILE B C 1
ATOM 7759 O O . ILE B 1 390 ? -2.115 -12.602 -16.625 1 97.81 390 ILE B O 1
ATOM 7763 N N . TRP B 1 391 ? -2.744 -11.938 -14.547 1 98.44 391 TRP B N 1
ATOM 7764 C CA . TRP B 1 391 ? -1.403 -11.445 -14.258 1 98.44 391 TRP B CA 1
ATOM 7765 C C . TRP B 1 391 ? -0.381 -12.578 -14.32 1 98.44 391 TRP B C 1
ATOM 7767 O O . TRP B 1 391 ? 0.689 -12.422 -14.914 1 98.44 391 TRP B O 1
ATOM 7777 N N . SER B 1 392 ? -0.675 -13.727 -13.742 1 98.62 392 SER B N 1
ATOM 7778 C CA . SER B 1 392 ? 0.194 -14.891 -13.812 1 98.62 392 SER B CA 1
ATOM 7779 C C . SER B 1 392 ? 0.43 -15.32 -15.258 1 98.62 392 SER B C 1
ATOM 7781 O O . SER B 1 392 ? 1.558 -15.648 -15.633 1 98.62 392 SER B O 1
ATOM 7783 N N . ARG B 1 393 ? -0.628 -15.297 -16.016 1 98.31 393 ARG B N 1
ATOM 7784 C CA . ARG B 1 393 ? -0.538 -15.648 -17.422 1 98.31 393 ARG B CA 1
ATOM 7785 C C . ARG B 1 393 ? 0.438 -14.734 -18.156 1 98.31 393 ARG B C 1
ATOM 7787 O O . ARG B 1 393 ? 1.273 -15.211 -18.938 1 98.31 393 ARG B O 1
ATOM 7794 N N . ARG B 1 394 ? 0.338 -13.484 -17.875 1 98.56 394 ARG B N 1
ATOM 7795 C CA . ARG B 1 394 ? 1.227 -12.523 -18.531 1 98.56 394 ARG B CA 1
ATOM 7796 C C . ARG B 1 394 ? 2.676 -12.75 -18.109 1 98.56 394 ARG B C 1
ATOM 7798 O O . ARG B 1 394 ? 3.592 -12.609 -18.922 1 98.56 394 ARG B O 1
ATOM 7805 N N . TYR B 1 395 ? 2.857 -13.078 -16.906 1 98.69 395 TYR B N 1
ATOM 7806 C CA . TYR B 1 395 ? 4.199 -13.383 -16.422 1 98.69 395 TYR B CA 1
ATOM 7807 C C . TYR B 1 395 ? 4.781 -14.586 -17.156 1 98.69 395 TYR B C 1
ATOM 7809 O O . TYR B 1 395 ? 5.941 -14.562 -17.578 1 98.69 395 TYR B O 1
ATOM 7817 N N . THR B 1 396 ? 3.998 -15.633 -17.328 1 98.5 396 THR B N 1
ATOM 7818 C CA . THR B 1 396 ? 4.492 -16.844 -17.969 1 98.5 396 THR B CA 1
ATOM 7819 C C . THR B 1 396 ? 4.902 -16.562 -19.422 1 98.5 396 THR B C 1
ATOM 7821 O O . THR B 1 396 ? 5.793 -17.219 -19.953 1 98.5 396 THR B O 1
ATOM 7824 N N . GLU B 1 397 ? 4.301 -15.586 -20.047 1 98.5 397 GLU B N 1
ATOM 7825 C CA . GLU B 1 397 ? 4.617 -15.227 -21.422 1 98.5 397 GLU B CA 1
ATOM 7826 C C . GLU B 1 397 ? 6.062 -14.758 -21.547 1 98.5 397 GLU B C 1
ATOM 7828 O O . GLU B 1 397 ? 6.625 -14.75 -22.641 1 98.5 397 GLU B O 1
ATOM 7833 N N . MET B 1 398 ? 6.633 -14.344 -20.469 1 98.69 398 MET B N 1
ATOM 7834 C CA . MET B 1 398 ? 8.023 -13.906 -20.484 1 98.69 398 MET B CA 1
ATOM 7835 C C . MET B 1 398 ? 8.953 -15.055 -20.859 1 98.69 398 MET B C 1
ATOM 7837 O O . MET B 1 398 ? 10.094 -14.82 -21.281 1 98.69 398 MET B O 1
ATOM 7841 N N . ALA B 1 399 ? 8.477 -16.281 -20.781 1 98.56 399 ALA B N 1
ATOM 7842 C CA . ALA B 1 399 ? 9.297 -17.453 -21.062 1 98.56 399 ALA B CA 1
ATOM 7843 C C . ALA B 1 399 ? 9.305 -17.781 -22.547 1 98.56 399 ALA B C 1
ATOM 7845 O O . ALA B 1 399 ? 10.133 -18.578 -23.016 1 98.56 399 ALA B O 1
ATOM 7846 N N . ILE B 1 400 ? 8.469 -17.188 -23.359 1 98.25 400 ILE B N 1
ATOM 7847 C CA . ILE B 1 400 ? 8.211 -17.562 -24.75 1 98.25 400 ILE B CA 1
ATOM 7848 C C . ILE B 1 400 ? 9.508 -17.5 -25.547 1 98.25 400 ILE B C 1
ATOM 7850 O O . ILE B 1 400 ? 9.875 -18.453 -26.234 1 98.25 400 ILE B O 1
ATOM 7854 N N . PRO B 1 401 ? 10.305 -16.391 -25.422 1 97.88 401 PRO B N 1
ATOM 7855 C CA . PRO B 1 401 ? 11.523 -16.344 -26.219 1 97.88 401 PRO B CA 1
ATOM 7856 C C . PRO B 1 401 ? 12.578 -17.359 -25.766 1 97.88 401 PRO B C 1
ATOM 7858 O O . PRO B 1 401 ? 13.547 -17.594 -26.484 1 97.88 401 PRO B O 1
ATOM 7861 N N . PHE B 1 402 ? 12.359 -17.969 -24.625 1 98.5 402 PHE B N 1
ATOM 7862 C CA . PHE B 1 402 ? 13.359 -18.844 -24.031 1 98.5 402 PHE B CA 1
ATOM 7863 C C . PHE B 1 402 ? 12.828 -20.25 -23.891 1 98.5 402 PHE B C 1
ATOM 7865 O O . PHE B 1 402 ? 13.344 -21.031 -23.078 1 98.5 402 PHE B O 1
ATOM 7872 N N . TYR B 1 403 ? 11.859 -20.672 -24.625 1 97.94 403 TYR B N 1
ATOM 7873 C CA . TYR B 1 403 ? 11.008 -21.828 -24.391 1 97.94 403 TYR B CA 1
ATOM 7874 C C . TYR B 1 403 ? 11.828 -23.125 -24.375 1 97.94 403 TYR B C 1
ATOM 7876 O O . TYR B 1 403 ? 11.461 -24.094 -23.719 1 97.94 403 TYR B O 1
ATOM 7884 N N . GLU B 1 404 ? 12.977 -23.188 -25.031 1 98.19 404 GLU B N 1
ATOM 7885 C CA . GLU B 1 404 ? 13.703 -24.438 -25.281 1 98.19 404 GLU B CA 1
ATOM 7886 C C . GLU B 1 404 ? 14.133 -25.078 -23.953 1 98.19 404 GLU B C 1
ATOM 7888 O O . GLU B 1 404 ? 14.07 -26.312 -23.812 1 98.19 404 GLU B O 1
ATOM 7893 N N . LEU B 1 405 ? 14.547 -24.219 -23.047 1 98.56 405 LEU B N 1
ATOM 7894 C CA . LEU B 1 405 ? 15.023 -24.75 -21.781 1 98.56 405 LEU B CA 1
ATOM 7895 C C . LEU B 1 405 ? 14.375 -24.031 -20.609 1 98.56 405 LEU B C 1
ATOM 7897 O O . LEU B 1 405 ? 14.812 -24.188 -19.453 1 98.56 405 LEU B O 1
ATOM 7901 N N . ALA B 1 406 ? 13.352 -23.25 -20.875 1 98.56 406 ALA B N 1
ATOM 7902 C CA . ALA B 1 406 ? 12.688 -22.5 -19.812 1 98.56 406 ALA B CA 1
ATOM 7903 C C . ALA B 1 406 ? 11.789 -23.406 -18.984 1 98.56 406 ALA B C 1
ATOM 7905 O O . ALA B 1 406 ? 11.281 -24.406 -19.469 1 98.56 406 ALA B O 1
ATOM 7906 N N . GLU B 1 407 ? 11.672 -23.078 -17.797 1 98 407 GLU B N 1
ATOM 7907 C CA . GLU B 1 407 ? 10.664 -23.688 -16.938 1 98 407 GLU B CA 1
ATOM 7908 C C . GLU B 1 407 ? 9.875 -22.625 -16.188 1 98 407 GLU B C 1
ATOM 7910 O O . GLU B 1 407 ? 10.406 -21.562 -15.852 1 98 407 GLU B O 1
ATOM 7915 N N . VAL B 1 408 ? 8.633 -22.891 -15.969 1 98.06 408 VAL B N 1
ATOM 7916 C CA . VAL B 1 408 ? 7.734 -21.969 -15.273 1 98.06 408 VAL B CA 1
ATOM 7917 C C . VAL B 1 408 ? 6.988 -22.734 -14.172 1 98.06 408 VAL B C 1
ATOM 7919 O O . VAL B 1 408 ? 6.629 -23.891 -14.344 1 98.06 408 VAL B O 1
ATOM 7922 N N . ARG B 1 409 ? 6.754 -22 -13.102 1 96.56 409 ARG B N 1
ATOM 7923 C CA . ARG B 1 409 ? 6.164 -22.672 -11.945 1 96.56 409 ARG B CA 1
ATOM 7924 C C . ARG B 1 409 ? 4.668 -22.391 -11.859 1 96.56 409 ARG B C 1
ATOM 7926 O O . ARG B 1 409 ? 3.959 -23.016 -11.07 1 96.56 409 ARG B O 1
ATOM 7933 N N . VAL B 1 410 ? 4.172 -21.469 -12.578 1 98.31 410 VAL B N 1
ATOM 7934 C CA . VAL B 1 410 ? 2.771 -21.078 -12.508 1 98.31 410 VAL B CA 1
ATOM 7935 C C . VAL B 1 410 ? 2.119 -21.25 -13.875 1 98.31 410 VAL B C 1
ATOM 7937 O O . VAL B 1 410 ? 2.795 -21.188 -14.906 1 98.31 410 VAL B O 1
ATOM 7940 N N . GLY B 1 411 ? 0.793 -21.578 -13.867 1 98.25 411 GLY B N 1
ATOM 7941 C CA . GLY B 1 411 ? 0.083 -21.766 -15.125 1 98.25 411 GLY B CA 1
ATOM 7942 C C . GLY B 1 411 ? -1.41 -21.531 -15 1 98.25 411 GLY B C 1
ATOM 7943 O O . GLY B 1 411 ? -2.062 -22.078 -14.117 1 98.25 411 GLY B O 1
ATOM 7944 N N . TYR B 1 412 ? -1.929 -20.688 -15.75 1 98.38 412 TYR B N 1
ATOM 7945 C CA . TYR B 1 412 ? -3.348 -20.422 -15.953 1 98.38 412 TYR B CA 1
ATOM 7946 C C . TYR B 1 412 ? -3.625 -20.016 -17.391 1 98.38 412 TYR B C 1
ATOM 7948 O O . TYR B 1 412 ? -3.236 -18.938 -17.828 1 98.38 412 TYR B O 1
ATOM 7956 N N . GLN B 1 413 ? -4.262 -20.891 -18.109 1 97.69 413 GLN B N 1
ATOM 7957 C CA . GLN B 1 413 ? -4.48 -20.703 -19.547 1 97.69 413 GLN B CA 1
ATOM 7958 C C . GLN B 1 413 ? -3.158 -20.531 -20.281 1 97.69 413 GLN B C 1
ATOM 7960 O O . GLN B 1 413 ? -3.07 -19.75 -21.234 1 97.69 413 GLN B O 1
ATOM 7965 N N . SER B 1 414 ? -2.145 -21.156 -19.781 1 98.12 414 SER B N 1
ATOM 7966 C CA . SER B 1 414 ? -0.792 -20.953 -20.281 1 98.12 414 SER B CA 1
ATOM 7967 C C . SER B 1 414 ? -0.3 -22.172 -21.062 1 98.12 414 SER B C 1
ATOM 7969 O O . SER B 1 414 ? 0.906 -22.344 -21.25 1 98.12 414 SER B O 1
ATOM 7971 N N . GLN B 1 415 ? -1.204 -23 -21.5 1 97.06 415 GLN B N 1
ATOM 7972 C CA . GLN B 1 415 ? -0.832 -24.266 -22.125 1 97.06 415 GLN B CA 1
ATOM 7973 C C . GLN B 1 415 ? -0.043 -24.016 -23.422 1 97.06 415 GLN B C 1
ATOM 7975 O O . GLN B 1 415 ? 0.705 -24.891 -23.859 1 97.06 415 GLN B O 1
ATOM 7980 N N . ASN B 1 416 ? -0.205 -22.844 -23.984 1 96.69 416 ASN B N 1
ATOM 7981 C CA . ASN B 1 416 ? 0.449 -22.547 -25.25 1 96.69 416 ASN B CA 1
ATOM 7982 C C . ASN B 1 416 ? 1.906 -22.141 -25.047 1 96.69 416 ASN B C 1
ATOM 7984 O O . ASN B 1 416 ? 2.66 -22.016 -26.016 1 96.69 416 ASN B O 1
ATOM 7988 N N . ILE B 1 417 ? 2.307 -21.812 -23.859 1 97.62 417 ILE B N 1
ATOM 7989 C CA . ILE B 1 417 ? 3.717 -21.562 -23.578 1 97.62 417 ILE B CA 1
ATOM 7990 C C . ILE B 1 417 ? 4.496 -22.875 -23.641 1 97.62 417 ILE B C 1
ATOM 7992 O O . ILE B 1 417 ? 4.371 -23.734 -22.766 1 97.62 417 ILE B O 1
ATOM 7996 N N . SER B 1 418 ? 5.297 -23.047 -24.609 1 97.38 418 SER B N 1
ATOM 7997 C CA . SER B 1 418 ? 5.879 -24.328 -25 1 97.38 418 SER B CA 1
ATOM 7998 C C . SER B 1 418 ? 7.141 -24.625 -24.203 1 97.38 418 SER B C 1
ATOM 8000 O O . SER B 1 418 ? 8.172 -24.984 -24.766 1 97.38 418 SER B O 1
ATOM 8002 N N . CYS B 1 419 ? 7.098 -24.422 -22.938 1 98 419 CYS B N 1
ATOM 8003 C CA . CYS B 1 419 ? 8.219 -24.766 -22.062 1 98 419 CYS B CA 1
ATOM 8004 C C . CYS B 1 419 ? 7.777 -25.719 -20.969 1 98 419 CYS B C 1
ATOM 8006 O O . CYS B 1 419 ? 6.617 -26.125 -20.922 1 98 419 CYS B O 1
ATOM 8008 N N . PHE B 1 420 ? 8.711 -26.203 -20.203 1 98.19 420 PHE B N 1
ATOM 8009 C CA . PHE B 1 420 ? 8.383 -27.094 -19.094 1 98.19 420 PHE B CA 1
ATOM 8010 C C . PHE B 1 420 ? 7.68 -26.344 -17.969 1 98.19 420 PHE B C 1
ATOM 8012 O O . PHE B 1 420 ? 8.07 -25.234 -17.625 1 98.19 420 PHE B O 1
ATOM 8019 N N . PHE B 1 421 ? 6.598 -26.859 -17.5 1 98.19 421 PHE B N 1
ATOM 8020 C CA . PHE B 1 421 ? 5.93 -26.391 -16.297 1 98.19 421 PHE B CA 1
ATOM 8021 C C . PHE B 1 421 ? 6.312 -27.234 -15.094 1 98.19 421 PHE B C 1
ATOM 8023 O O . PHE B 1 421 ? 6.164 -28.469 -15.125 1 98.19 421 PHE B O 1
ATOM 8030 N N . ARG B 1 422 ? 6.816 -26.625 -14.133 1 97.44 422 ARG B N 1
ATOM 8031 C CA . ARG B 1 422 ? 7.277 -27.375 -12.969 1 97.44 422 ARG B CA 1
ATOM 8032 C C . ARG B 1 422 ? 6.227 -27.359 -11.867 1 97.44 422 ARG B C 1
ATOM 8034 O O . ARG B 1 422 ? 5.562 -26.344 -11.641 1 97.44 422 ARG B O 1
ATOM 8041 N N . ILE B 1 423 ? 6.113 -28.406 -11.164 1 96.69 423 ILE B N 1
ATOM 8042 C CA . ILE B 1 423 ? 5.223 -28.484 -10.016 1 96.69 423 ILE B CA 1
ATOM 8043 C C . ILE B 1 423 ? 5.871 -27.781 -8.82 1 96.69 423 ILE B C 1
ATOM 8045 O O . ILE B 1 423 ? 7.074 -27.516 -8.828 1 96.69 423 ILE B O 1
ATOM 8049 N N . ILE B 1 424 ? 5.109 -27.516 -7.887 1 96.81 424 ILE B N 1
ATOM 8050 C CA . ILE B 1 424 ? 5.586 -26.797 -6.711 1 96.81 424 ILE B CA 1
ATOM 8051 C C . ILE B 1 424 ? 6.59 -27.656 -5.949 1 96.81 424 ILE B C 1
ATOM 8053 O O . ILE B 1 424 ? 6.547 -28.891 -6.031 1 96.81 424 ILE B O 1
ATOM 8057 N N . ASP B 1 425 ? 7.43 -27.109 -5.207 1 94.62 425 ASP B N 1
ATOM 8058 C CA . ASP B 1 425 ? 8.5 -27.75 -4.453 1 94.62 425 ASP B CA 1
ATOM 8059 C C . ASP B 1 425 ? 7.961 -28.875 -3.582 1 94.62 425 ASP B C 1
ATOM 8061 O O . ASP B 1 425 ? 6.863 -28.766 -3.025 1 94.62 425 ASP B O 1
ATOM 8065 N N . ARG B 1 426 ? 8.719 -29.906 -3.533 1 95.44 426 ARG B N 1
ATOM 8066 C CA . ARG B 1 426 ? 8.398 -31.031 -2.662 1 95.44 426 ARG B CA 1
ATOM 8067 C C . ARG B 1 426 ? 9.414 -31.156 -1.531 1 95.44 426 ARG B C 1
ATOM 8069 O O . ARG B 1 426 ? 10.602 -30.906 -1.727 1 95.44 426 ARG B O 1
ATOM 8076 N N . ASP B 1 427 ? 8.891 -31.578 -0.457 1 93.69 427 ASP B N 1
ATOM 8077 C CA . ASP B 1 427 ? 9.75 -31.875 0.687 1 93.69 427 ASP B CA 1
ATOM 8078 C C . ASP B 1 427 ? 10.344 -33.281 0.594 1 93.69 427 ASP B C 1
ATOM 8080 O O . ASP B 1 427 ? 9.812 -34.125 -0.112 1 93.69 427 ASP B O 1
ATOM 8084 N N . SER B 1 428 ? 11.438 -33.5 1.27 1 94.12 428 SER B N 1
ATOM 8085 C CA . SER B 1 428 ? 12.07 -34.812 1.302 1 94.12 428 SER B CA 1
ATOM 8086 C C . SER B 1 428 ? 11.367 -35.75 2.277 1 94.12 428 SER B C 1
ATOM 8088 O O . SER B 1 428 ? 11.961 -36.188 3.26 1 94.12 428 SER B O 1
ATOM 8090 N N . VAL B 1 429 ? 10.133 -36 1.922 1 93.88 429 VAL B N 1
ATOM 8091 C CA . VAL B 1 429 ? 9.305 -36.875 2.75 1 93.88 429 VAL B CA 1
ATOM 8092 C C . VAL B 1 429 ? 8.539 -37.875 1.862 1 93.88 429 VAL B C 1
ATOM 8094 O O . VAL B 1 429 ? 8.422 -37.656 0.653 1 93.88 429 VAL B O 1
ATOM 8097 N N . TRP B 1 430 ? 8.023 -38.938 2.373 1 95 430 TRP B N 1
ATOM 8098 C CA . TRP B 1 430 ? 7.387 -40 1.634 1 95 430 TRP B CA 1
ATOM 8099 C C . TRP B 1 430 ? 5.941 -39.656 1.298 1 95 430 TRP B C 1
ATOM 8101 O O . TRP B 1 430 ? 5.441 -40.031 0.227 1 95 430 TRP B O 1
ATOM 8111 N N . GLY B 1 431 ? 5.238 -38.906 2.08 1 94.19 431 GLY B N 1
ATOM 8112 C CA . GLY B 1 431 ? 3.787 -38.812 2.148 1 94.19 431 GLY B CA 1
ATOM 8113 C C . GLY B 1 431 ? 3.186 -38.062 0.973 1 94.19 431 GLY B C 1
ATOM 8114 O O . GLY B 1 431 ? 3.895 -37.688 0.03 1 94.19 431 GLY B O 1
ATOM 8115 N N . TYR B 1 432 ? 1.861 -37.812 1 1 95.69 432 TYR B N 1
ATOM 8116 C CA . TYR B 1 432 ? 1.085 -37.219 -0.085 1 95.69 432 TYR B CA 1
ATOM 8117 C C . TYR B 1 432 ? 1.101 -35.688 -0.003 1 95.69 432 TYR B C 1
ATOM 8119 O O . TYR B 1 432 ? 0.698 -35 -0.948 1 95.69 432 TYR B O 1
ATOM 8127 N N . GLU B 1 433 ? 1.461 -35.188 1.112 1 95.38 433 GLU B N 1
ATOM 8128 C CA . GLU B 1 433 ? 1.58 -33.719 1.229 1 95.38 433 GLU B CA 1
ATOM 8129 C C . GLU B 1 433 ? 2.971 -33.25 0.821 1 95.38 433 GLU B C 1
ATOM 8131 O O . GLU B 1 433 ? 3.885 -33.188 1.648 1 95.38 433 GLU B O 1
ATOM 8136 N N . LEU B 1 434 ? 3.1 -32.938 -0.348 1 95.75 434 LEU B N 1
ATOM 8137 C CA . LEU B 1 434 ? 4.312 -32.375 -0.946 1 95.75 434 LEU B CA 1
ATOM 8138 C C . LEU B 1 434 ? 5.488 -33.344 -0.769 1 95.75 434 LEU B C 1
ATOM 8140 O O . LEU B 1 434 ? 6.609 -32.906 -0.501 1 95.75 434 LEU B O 1
ATOM 8144 N N . GLY B 1 435 ? 5.199 -34.625 -0.793 1 95.25 435 GLY B N 1
ATOM 8145 C CA . GLY B 1 435 ? 6.207 -35.656 -0.716 1 95.25 435 GLY B CA 1
ATOM 8146 C C . GLY B 1 435 ? 6.266 -36.531 -1.96 1 95.25 435 GLY B C 1
ATOM 8147 O O . GLY B 1 435 ? 5.672 -36.188 -2.986 1 95.25 435 GLY B O 1
ATOM 8148 N N . LEU B 1 436 ? 6.996 -37.625 -1.838 1 96.69 436 LEU B N 1
ATOM 8149 C CA . LEU B 1 436 ? 7.234 -38.531 -2.963 1 96.69 436 LEU B CA 1
ATOM 8150 C C . LEU B 1 436 ? 5.918 -39.062 -3.508 1 96.69 436 LEU B C 1
ATOM 8152 O O . LEU B 1 436 ? 5.723 -39.125 -4.723 1 96.69 436 LEU B O 1
ATOM 8156 N N . LYS B 1 437 ? 4.973 -39.406 -2.652 1 97.38 437 LYS B N 1
ATOM 8157 C CA . LYS B 1 437 ? 3.723 -40.062 -3.053 1 97.38 437 LYS B CA 1
ATOM 8158 C C . LYS B 1 437 ? 2.842 -39.094 -3.842 1 97.38 437 LYS B C 1
ATOM 8160 O O . LYS B 1 437 ? 1.91 -39.5 -4.527 1 97.38 437 LYS B O 1
ATOM 8165 N N . SER B 1 438 ? 3.062 -37.812 -3.758 1 96.94 438 SER B N 1
ATOM 8166 C CA . SER B 1 438 ? 2.23 -36.844 -4.426 1 96.94 438 SER B CA 1
ATOM 8167 C C . SER B 1 438 ? 2.672 -36.625 -5.871 1 96.94 438 SER B C 1
ATOM 8169 O O . SER B 1 438 ? 1.964 -36 -6.656 1 96.94 438 SER B O 1
ATOM 8171 N N . LEU B 1 439 ? 3.791 -37.125 -6.324 1 97.25 439 LEU B N 1
ATOM 8172 C CA . LEU B 1 439 ? 4.371 -36.812 -7.625 1 97.25 439 LEU B CA 1
ATOM 8173 C C . LEU B 1 439 ? 3.482 -37.344 -8.75 1 97.25 439 LEU B C 1
ATOM 8175 O O . LEU B 1 439 ? 3.068 -36.562 -9.625 1 97.25 439 LEU B O 1
ATOM 8179 N N . ILE B 1 440 ? 3.164 -38.625 -8.695 1 97.19 440 ILE B N 1
ATOM 8180 C CA . ILE B 1 440 ? 2.381 -39.219 -9.773 1 97.19 440 ILE B CA 1
ATOM 8181 C C . ILE B 1 440 ? 1.006 -38.562 -9.836 1 97.19 440 ILE B C 1
ATOM 8183 O O . ILE B 1 440 ? 0.58 -38.094 -10.898 1 97.19 440 ILE B O 1
ATOM 8187 N N . PRO B 1 441 ? 0.304 -38.406 -8.625 1 97.25 441 PRO B N 1
ATOM 8188 C CA . PRO B 1 441 ? -0.993 -37.719 -8.68 1 97.25 441 PRO B CA 1
ATOM 8189 C C . PRO B 1 441 ? -0.899 -36.312 -9.25 1 97.25 441 PRO B C 1
ATOM 8191 O O . PRO B 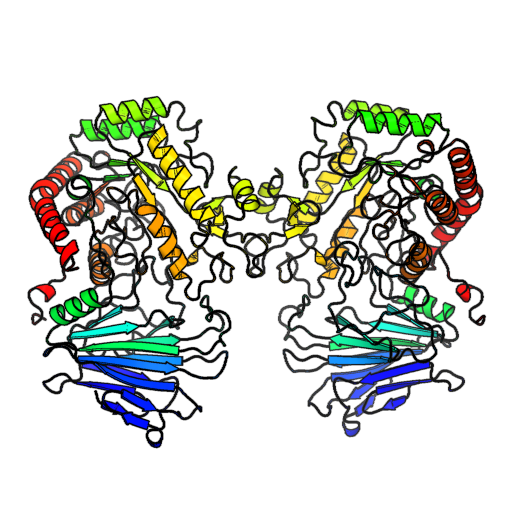1 441 ? -1.77 -35.875 -10.023 1 97.25 441 PRO B O 1
ATOM 8194 N N . THR B 1 442 ? 0.109 -35.562 -8.922 1 97.62 442 THR B N 1
ATOM 8195 C CA . THR B 1 442 ? 0.247 -34.188 -9.367 1 97.62 442 THR B CA 1
ATOM 8196 C C . THR B 1 442 ? 0.504 -34.125 -10.875 1 97.62 442 THR B C 1
ATOM 8198 O O . THR B 1 442 ? -0.122 -33.344 -11.586 1 97.62 442 THR B O 1
ATOM 8201 N N . VAL B 1 443 ? 1.379 -34.969 -11.328 1 97.5 443 VAL B N 1
ATOM 8202 C CA . VAL B 1 443 ? 1.732 -34.969 -12.75 1 97.5 443 VAL B CA 1
ATOM 8203 C C . VAL B 1 443 ? 0.512 -35.344 -13.578 1 97.5 443 VAL B C 1
ATOM 8205 O O . VAL B 1 443 ? 0.265 -34.781 -14.641 1 97.5 443 VAL B O 1
ATOM 8208 N N . LEU B 1 444 ? -0.25 -36.312 -13.094 1 97.38 444 LEU B N 1
ATOM 8209 C CA . LEU B 1 444 ? -1.468 -36.719 -13.797 1 97.38 444 LEU B CA 1
ATOM 8210 C C . LEU B 1 444 ? -2.473 -35.562 -13.828 1 97.38 444 LEU B C 1
ATOM 8212 O O . LEU B 1 444 ? -3.104 -35.312 -14.859 1 97.38 444 LEU B O 1
ATOM 8216 N N . THR B 1 445 ? -2.598 -34.906 -12.734 1 97.62 445 THR B N 1
ATOM 8217 C CA . THR B 1 445 ? -3.525 -33.781 -12.656 1 97.62 445 THR B CA 1
ATOM 8218 C C . THR B 1 445 ? -3.139 -32.688 -13.641 1 97.62 445 THR B C 1
ATOM 8220 O O . THR B 1 445 ? -3.967 -32.25 -14.438 1 97.62 445 THR B O 1
ATOM 8223 N N . ILE B 1 446 ? -1.899 -32.281 -13.625 1 97.44 446 ILE B N 1
ATOM 8224 C CA . ILE B 1 446 ? -1.404 -31.203 -14.477 1 97.44 446 ILE B CA 1
ATOM 8225 C C . ILE B 1 446 ? -1.521 -31.609 -15.945 1 97.44 446 ILE B C 1
ATOM 8227 O O . ILE B 1 446 ? -1.854 -30.797 -16.797 1 97.44 446 ILE B O 1
ATOM 8231 N N . SER B 1 447 ? -1.28 -32.844 -16.141 1 96.62 447 SER B N 1
ATOM 8232 C CA . SER B 1 447 ? -1.424 -33.375 -17.5 1 96.62 447 SER B CA 1
ATOM 8233 C C . SER B 1 447 ? -2.855 -33.219 -18 1 96.62 447 SER B C 1
ATOM 8235 O O . SER B 1 447 ? -3.08 -32.812 -19.141 1 96.62 447 SER B O 1
ATOM 8237 N N . MET B 1 448 ? -3.814 -33.5 -17.172 1 96.44 448 MET B N 1
ATOM 8238 C CA . MET B 1 448 ? -5.223 -33.406 -17.547 1 96.44 448 MET B CA 1
ATOM 8239 C C . MET B 1 448 ? -5.648 -31.969 -17.75 1 96.44 448 MET B C 1
ATOM 8241 O O . MET B 1 448 ? -6.645 -31.688 -18.422 1 96.44 448 MET B O 1
ATOM 8245 N N . LEU B 1 449 ? -4.875 -31.109 -17.172 1 97.62 449 LEU B N 1
ATOM 8246 C CA . LEU B 1 449 ? -5.191 -29.688 -17.297 1 97.62 449 LEU B CA 1
ATOM 8247 C C . LEU B 1 449 ? -4.582 -29.109 -18.578 1 97.62 449 LEU B C 1
ATOM 8249 O O . LEU B 1 449 ? -4.645 -27.906 -18.797 1 97.62 449 LEU B O 1
ATOM 8253 N N . GLY B 1 450 ? -3.918 -29.922 -19.328 1 96.44 450 GLY B N 1
ATOM 8254 C CA . GLY B 1 450 ? -3.484 -29.531 -20.656 1 96.44 450 GLY B CA 1
ATOM 8255 C C . GLY B 1 450 ? -2.021 -29.141 -20.719 1 96.44 450 GLY B C 1
ATOM 8256 O O . GLY B 1 450 ? -1.563 -28.578 -21.719 1 96.44 450 GLY B O 1
ATOM 8257 N N . TYR B 1 451 ? -1.261 -29.391 -19.672 1 97.19 451 TYR B N 1
ATOM 8258 C CA . TYR B 1 451 ? 0.166 -29.078 -19.656 1 97.19 451 TYR B CA 1
ATOM 8259 C C . TYR B 1 451 ? 0.996 -30.344 -19.891 1 97.19 451 TYR B C 1
ATOM 8261 O O . TYR B 1 451 ? 1.221 -31.125 -18.969 1 97.19 451 TYR B O 1
ATOM 8269 N N . PRO B 1 452 ? 1.509 -30.5 -21.094 1 95.44 452 PRO B N 1
ATOM 8270 C CA . PRO B 1 452 ? 2.135 -31.781 -21.438 1 95.44 452 PRO B CA 1
ATOM 8271 C C . PRO B 1 452 ? 3.598 -31.844 -21 1 95.44 452 PRO B C 1
ATOM 8273 O O . PRO B 1 452 ? 4.121 -32.938 -20.75 1 95.44 452 PRO B O 1
ATOM 8276 N N . PHE B 1 453 ? 4.293 -30.719 -21.016 1 97.5 453 PHE B N 1
ATOM 8277 C CA . PHE B 1 453 ? 5.699 -30.672 -20.641 1 97.5 453 PHE B CA 1
ATOM 8278 C C . PHE B 1 453 ? 5.852 -30.359 -19.156 1 97.5 453 PHE B C 1
ATOM 8280 O O . PHE B 1 453 ? 5.922 -29.203 -18.75 1 97.5 453 PHE B O 1
ATOM 8287 N N . ILE B 1 454 ? 5.973 -31.438 -18.359 1 97.44 454 ILE B N 1
ATOM 8288 C CA . ILE B 1 454 ? 5.953 -31.297 -16.906 1 97.44 454 ILE B CA 1
ATOM 8289 C C . ILE B 1 454 ? 7.332 -31.609 -16.328 1 97.44 454 ILE B C 1
ATOM 8291 O O . ILE B 1 454 ? 7.941 -32.625 -16.703 1 97.44 454 ILE B O 1
ATOM 8295 N N . LYS B 1 455 ? 7.824 -30.719 -15.555 1 95.88 455 LYS B N 1
ATOM 8296 C CA . LYS B 1 455 ? 9.039 -30.953 -14.781 1 95.88 455 LYS B CA 1
ATOM 8297 C C . LYS B 1 455 ? 8.703 -31.297 -13.328 1 95.88 455 LYS B C 1
ATOM 8299 O O . LYS B 1 455 ? 8.102 -30.484 -12.617 1 95.88 455 LYS B O 1
ATOM 8304 N N . THR B 1 456 ? 9.117 -32.469 -13.062 1 89.69 456 THR B N 1
ATOM 8305 C CA . THR B 1 456 ? 8.883 -32.906 -11.688 1 89.69 456 THR B CA 1
ATOM 8306 C C . THR B 1 456 ? 9.953 -32.344 -10.758 1 89.69 456 THR B C 1
ATOM 8308 O O . THR B 1 456 ? 10.977 -31.828 -11.219 1 89.69 456 THR B O 1
ATOM 8311 N N . GLU B 1 457 ? 9.758 -32.375 -9.555 1 85.81 457 GLU B N 1
ATOM 8312 C CA . GLU B 1 457 ? 10.648 -31.781 -8.555 1 85.81 457 GLU B CA 1
ATOM 8313 C C . GLU B 1 457 ? 11.992 -32.5 -8.516 1 85.81 457 GLU B C 1
ATOM 8315 O O . GLU B 1 457 ? 12.148 -33.562 -9.125 1 85.81 457 GLU B O 1
ATOM 8320 N N . MET B 1 458 ? 12.945 -31.938 -7.844 1 94.31 458 MET B N 1
ATOM 8321 C CA . MET B 1 458 ? 14.297 -32.469 -7.684 1 94.31 458 MET B CA 1
ATOM 8322 C C . MET B 1 458 ? 14.273 -33.812 -6.988 1 94.31 458 MET B C 1
ATOM 8324 O O . MET B 1 458 ? 13.531 -34.031 -6.027 1 94.31 458 MET B O 1
ATOM 8328 N N . ILE B 1 459 ? 15.086 -34.688 -7.543 1 97.19 459 ILE B N 1
ATOM 8329 C CA . ILE B 1 459 ? 15.219 -36.031 -6.992 1 97.19 459 ILE B CA 1
ATOM 8330 C C . ILE B 1 459 ? 15.672 -35.938 -5.535 1 97.19 459 ILE B C 1
ATOM 8332 O O . ILE B 1 459 ? 16.719 -35.344 -5.234 1 97.19 459 ILE B O 1
ATOM 8336 N N . GLY B 1 460 ? 14.898 -36.5 -4.703 1 94.31 460 GLY B N 1
ATOM 8337 C CA . GLY B 1 460 ? 15.195 -36.438 -3.279 1 94.31 460 GLY B CA 1
ATOM 8338 C C . GLY B 1 460 ? 14.5 -35.312 -2.555 1 94.31 460 GLY B C 1
ATOM 8339 O O . GLY B 1 460 ? 14.523 -35.25 -1.325 1 94.31 460 GLY B O 1
ATOM 8340 N N . GLY B 1 461 ? 13.891 -34.375 -3.305 1 93 461 GLY B N 1
ATOM 8341 C CA . GLY B 1 461 ? 13.164 -33.281 -2.707 1 93 461 GLY B CA 1
ATOM 8342 C C . GLY B 1 461 ? 14.047 -32.094 -2.379 1 93 461 GLY B C 1
ATOM 8343 O O . GLY B 1 461 ? 15.219 -32.062 -2.771 1 93 461 GLY B O 1
ATOM 8344 N N . ASN B 1 462 ? 13.516 -31.078 -1.734 1 89.56 462 ASN B N 1
ATOM 8345 C CA . ASN B 1 462 ? 14.148 -29.797 -1.439 1 89.56 462 ASN B CA 1
ATOM 8346 C C . ASN B 1 462 ? 15.086 -29.891 -0.238 1 89.56 462 ASN B C 1
ATOM 8348 O O . ASN B 1 462 ? 15.977 -29.062 -0.065 1 89.56 462 ASN B O 1
ATOM 8352 N N . PHE B 1 463 ? 14.977 -30.828 0.492 1 84.25 463 PHE B N 1
ATOM 8353 C CA . PHE B 1 463 ? 15.797 -31.125 1.662 1 84.25 463 PHE B CA 1
ATOM 8354 C C . PHE B 1 463 ? 15.859 -29.938 2.6 1 84.25 463 PHE B C 1
ATOM 8356 O O . PHE B 1 463 ? 16.734 -29.078 2.459 1 84.25 463 PHE B O 1
ATOM 8363 N N . PHE B 1 464 ? 14.945 -29.703 3.406 1 78.19 464 PHE B N 1
ATOM 8364 C CA . PHE B 1 464 ? 15.016 -28.781 4.543 1 78.19 464 PHE B CA 1
ATOM 8365 C C . PHE B 1 464 ? 15.156 -29.562 5.848 1 78.19 464 PHE B C 1
ATOM 8367 O O . PHE B 1 464 ? 14.344 -30.438 6.145 1 78.19 464 PHE B O 1
ATOM 8374 N N . PRO B 1 465 ? 16.234 -29.328 6.512 1 66.94 465 PRO B N 1
ATOM 8375 C CA . PRO B 1 465 ? 16.547 -30.141 7.688 1 66.94 465 PRO B CA 1
ATOM 8376 C C . PRO B 1 465 ? 15.344 -30.328 8.617 1 66.94 465 PRO B C 1
ATOM 8378 O O . PRO B 1 465 ? 15.164 -31.406 9.195 1 66.94 465 PRO B O 1
ATOM 8381 N N . ASN B 1 466 ? 14.539 -29.312 8.805 1 60.59 466 ASN B N 1
ATOM 8382 C CA . ASN B 1 466 ? 13.461 -29.422 9.781 1 60.59 466 ASN B CA 1
ATOM 8383 C C . ASN B 1 466 ? 12.289 -30.234 9.234 1 60.59 466 ASN B C 1
ATOM 8385 O O . ASN B 1 466 ? 11.375 -30.594 9.977 1 60.59 466 ASN B O 1
ATOM 8389 N N . LYS B 1 467 ? 12.336 -30.625 8.039 1 64.06 467 LYS B N 1
ATOM 8390 C CA . LYS B 1 467 ? 11.188 -31.344 7.48 1 64.06 467 LYS B CA 1
ATOM 8391 C C . LYS B 1 467 ? 11.555 -32.781 7.113 1 64.06 467 LYS B C 1
ATOM 8393 O O . LYS B 1 467 ? 10.719 -33.531 6.613 1 64.06 467 LYS B O 1
ATOM 8398 N N . THR B 1 468 ? 12.758 -33.062 7.145 1 55.5 468 THR B N 1
ATOM 8399 C CA . THR B 1 468 ? 13.219 -34.406 6.742 1 55.5 468 THR B CA 1
ATOM 8400 C C . THR B 1 468 ? 13.492 -35.281 7.965 1 55.5 468 THR B C 1
ATOM 8402 O O . THR B 1 468 ? 14.109 -34.812 8.93 1 55.5 468 THR B O 1
ATOM 8405 N N . GLU B 1 469 ? 12.648 -36.344 8.156 1 53.19 469 GLU B N 1
ATOM 8406 C CA . GLU B 1 469 ? 12.977 -37.281 9.227 1 53.19 469 GLU B CA 1
ATOM 8407 C C . GLU B 1 469 ? 14.398 -37.812 9.07 1 53.19 469 GLU B C 1
ATOM 8409 O O . GLU B 1 469 ? 14.797 -38.188 7.973 1 53.19 469 GLU B O 1
ATOM 8414 N N . GLY B 1 470 ? 15.266 -37.75 10.07 1 52.84 470 GLY B N 1
ATOM 8415 C CA . GLY B 1 470 ? 16.625 -38.281 10.148 1 52.84 470 GLY B CA 1
ATOM 8416 C C . GLY B 1 470 ? 17.688 -37.219 10.133 1 52.84 470 GLY B C 1
ATOM 8417 O O . GLY B 1 470 ? 17.422 -36.062 9.773 1 52.84 470 GLY B O 1
ATOM 8418 N N . ALA B 1 471 ? 18.391 -36.969 11.109 1 48.28 471 ALA B N 1
ATOM 8419 C CA . ALA B 1 471 ? 19.422 -36.031 11.523 1 48.28 471 ALA B CA 1
ATOM 8420 C C . ALA B 1 471 ? 20.406 -35.75 10.383 1 48.28 471 ALA B C 1
ATOM 8422 O O . ALA B 1 471 ? 21.328 -34.969 10.531 1 48.28 471 ALA B O 1
ATOM 8423 N N . VAL B 1 472 ? 20.438 -36.5 9.164 1 55.41 472 VAL B N 1
ATOM 8424 C CA . VAL B 1 472 ? 21.641 -36.344 8.352 1 55.41 472 VAL B CA 1
ATOM 8425 C C . VAL B 1 472 ? 21.469 -35.188 7.371 1 55.41 472 VAL B C 1
ATOM 8427 O O . VAL B 1 472 ? 20.344 -34.75 7.109 1 55.41 472 VAL B O 1
ATOM 8430 N N . GLU B 1 473 ? 22.609 -34.531 6.754 1 72.44 473 GLU B N 1
ATOM 8431 C CA . GLU B 1 473 ? 22.922 -33.406 5.875 1 72.44 473 GLU B CA 1
ATOM 8432 C C . GLU B 1 473 ? 22.344 -33.625 4.477 1 72.44 473 GLU B C 1
ATOM 8434 O O . GLU B 1 473 ? 22.469 -32.75 3.609 1 72.44 473 GLU B O 1
ATOM 8439 N N . ILE B 1 474 ? 21.609 -34.781 4.199 1 84.12 474 ILE B N 1
ATOM 8440 C CA . ILE B 1 474 ? 21 -35.062 2.902 1 84.12 474 ILE B CA 1
ATOM 8441 C C . ILE B 1 474 ? 19.797 -36 3.088 1 84.12 474 ILE B C 1
ATOM 8443 O O . ILE B 1 474 ? 19.641 -36.625 4.133 1 84.12 474 ILE B O 1
ATOM 8447 N N . PRO B 1 475 ? 18.859 -36.125 2.105 1 90.5 475 PRO B N 1
ATOM 8448 C CA . PRO B 1 475 ? 17.672 -36.969 2.225 1 90.5 475 PRO B CA 1
ATOM 8449 C C . PRO B 1 475 ? 18.016 -38.438 2.479 1 90.5 475 PRO B C 1
ATOM 8451 O O . PRO B 1 475 ? 19.094 -38.906 2.094 1 90.5 475 PRO B O 1
ATOM 8454 N N . ASP B 1 476 ? 17.094 -39.156 3.117 1 91.25 476 ASP B N 1
ATOM 8455 C CA . ASP B 1 476 ? 17.25 -40.594 3.359 1 91.25 476 ASP B CA 1
ATOM 8456 C C . ASP B 1 476 ? 17.562 -41.344 2.066 1 91.25 476 ASP B C 1
ATOM 8458 O O . ASP B 1 476 ? 17 -41.031 1.014 1 91.25 476 ASP B O 1
ATOM 8462 N N . GLN B 1 477 ? 18.484 -42.312 2.162 1 94.44 477 GLN B N 1
ATOM 8463 C CA . GLN B 1 477 ? 18.984 -43.031 0.986 1 94.44 477 GLN B CA 1
ATOM 8464 C C . GLN B 1 477 ? 17.859 -43.75 0.261 1 94.44 477 GLN B C 1
ATOM 8466 O O . GLN B 1 477 ? 17.781 -43.719 -0.969 1 94.44 477 GLN B O 1
ATOM 8471 N N . GLU B 1 478 ? 17.062 -44.469 0.953 1 95.81 478 GLU B N 1
ATOM 8472 C CA . GLU B 1 478 ? 15.961 -45.188 0.319 1 95.81 478 GLU B CA 1
ATOM 8473 C C . GLU B 1 478 ? 14.992 -44.25 -0.371 1 95.81 478 GLU B C 1
ATOM 8475 O O . GLU B 1 478 ? 14.547 -44.5 -1.489 1 95.81 478 GLU B O 1
ATOM 8480 N N . LEU B 1 479 ? 14.633 -43.219 0.328 1 95.31 479 LEU B N 1
ATOM 8481 C CA . LEU B 1 479 ? 13.758 -42.188 -0.254 1 95.31 479 LEU B CA 1
ATOM 8482 C C . LEU B 1 479 ? 14.352 -41.656 -1.547 1 95.31 479 LEU B C 1
ATOM 8484 O O . LEU B 1 479 ? 13.641 -41.5 -2.549 1 95.31 479 LEU B O 1
ATOM 8488 N N . TYR B 1 480 ? 15.633 -41.375 -1.468 1 96.44 480 TYR B N 1
ATOM 8489 C CA . TYR B 1 480 ? 16.344 -40.812 -2.621 1 96.44 480 TYR B CA 1
ATOM 8490 C C . TYR B 1 480 ? 16.297 -41.781 -3.795 1 96.44 480 TYR B C 1
ATOM 8492 O O . TYR B 1 480 ? 16.016 -41.375 -4.93 1 96.44 480 TYR B O 1
ATOM 8500 N N . ILE B 1 481 ? 16.562 -43 -3.518 1 97.88 481 ILE B N 1
ATOM 8501 C CA . ILE B 1 481 ? 16.609 -44.031 -4.559 1 97.88 481 ILE B CA 1
ATOM 8502 C C . ILE B 1 481 ? 15.227 -44.219 -5.16 1 97.88 481 ILE B C 1
ATOM 8504 O O . ILE B 1 481 ? 15.078 -44.312 -6.383 1 97.88 481 ILE B O 1
ATOM 8508 N N . ARG B 1 482 ? 14.219 -44.281 -4.34 1 97.94 482 ARG B N 1
ATOM 8509 C CA . ARG B 1 482 ? 12.859 -44.438 -4.836 1 97.94 482 ARG B CA 1
ATOM 8510 C C . ARG B 1 482 ? 12.438 -43.219 -5.68 1 97.94 482 ARG B C 1
ATOM 8512 O O . ARG B 1 482 ? 11.75 -43.375 -6.688 1 97.94 482 ARG B O 1
ATOM 8519 N N . TRP B 1 483 ? 12.828 -42.094 -5.207 1 97.56 483 TRP B N 1
ATOM 8520 C CA . TRP B 1 483 ? 12.547 -40.875 -5.953 1 97.56 483 TRP B CA 1
ATOM 8521 C C . TRP B 1 483 ? 13.227 -40.906 -7.32 1 97.56 483 TRP B C 1
ATOM 8523 O O . TRP B 1 483 ? 12.633 -40.5 -8.32 1 97.56 483 TRP B O 1
ATOM 8533 N N . LEU B 1 484 ? 14.438 -41.312 -7.309 1 98.31 484 LEU B N 1
ATOM 8534 C CA . LEU B 1 484 ? 15.227 -41.469 -8.531 1 98.31 484 LEU B CA 1
ATOM 8535 C C . LEU B 1 484 ? 14.57 -42.438 -9.492 1 98.31 484 LEU B C 1
ATOM 8537 O O . LEU B 1 484 ? 14.438 -42.156 -10.688 1 98.31 484 LEU B O 1
ATOM 8541 N N . GLU B 1 485 ? 14.156 -43.531 -9.016 1 98.25 485 GLU B N 1
ATOM 8542 C CA . GLU B 1 485 ? 13.5 -44.562 -9.82 1 98.25 485 GLU B CA 1
ATOM 8543 C C . GLU B 1 485 ? 12.211 -44.031 -10.438 1 98.25 485 GLU B C 1
ATOM 8545 O O . GLU B 1 485 ? 11.938 -44.281 -11.617 1 98.25 485 GLU B O 1
ATOM 8550 N N . LEU B 1 486 ? 11.5 -43.375 -9.641 1 97.75 486 LEU B N 1
ATOM 8551 C CA . LEU B 1 486 ? 10.258 -42.781 -10.133 1 97.75 486 LEU B CA 1
ATOM 8552 C C . LEU B 1 486 ? 10.547 -41.719 -11.203 1 97.75 486 LEU B C 1
ATOM 8554 O O . LEU B 1 486 ? 9.898 -41.719 -12.25 1 97.75 486 LEU B O 1
ATOM 8558 N N . SER B 1 487 ? 11.492 -40.875 -10.969 1 97.56 487 SER B N 1
ATOM 8559 C CA . SER B 1 487 ? 11.82 -39.781 -11.859 1 97.56 487 SER B CA 1
ATOM 8560 C C . SER B 1 487 ? 12.281 -40.281 -13.219 1 97.56 487 SER B C 1
ATOM 8562 O O . SER B 1 487 ? 12.094 -39.594 -14.234 1 97.56 487 SER B O 1
ATOM 8564 N N . ALA B 1 488 ? 12.828 -41.406 -13.258 1 97.94 488 ALA B N 1
ATOM 8565 C CA . ALA B 1 488 ? 13.328 -41.969 -14.508 1 97.94 488 ALA B CA 1
ATOM 8566 C C . ALA B 1 488 ? 12.195 -42.188 -15.5 1 97.94 488 ALA B C 1
ATOM 8568 O O . ALA B 1 488 ? 12.43 -42.281 -16.703 1 97.94 488 ALA B O 1
ATOM 8569 N N . PHE B 1 489 ? 11.016 -42.25 -14.977 1 96.88 489 PHE B N 1
ATOM 8570 C CA . PHE B 1 489 ? 9.883 -42.5 -15.859 1 96.88 489 PHE B CA 1
ATOM 8571 C C . PHE 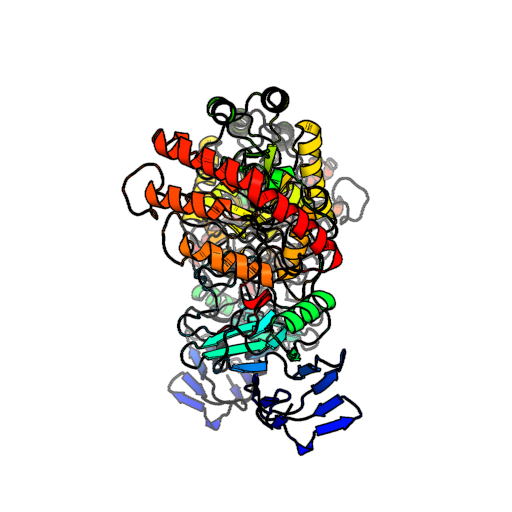B 1 489 ? 9.008 -41.281 -15.992 1 96.88 489 PHE B C 1
ATOM 8573 O O . PHE B 1 489 ? 7.871 -41.344 -16.453 1 96.88 489 PHE B O 1
ATOM 8580 N N . MET B 1 490 ? 9.5 -40.188 -15.586 1 96.31 490 MET B N 1
ATOM 8581 C CA . MET B 1 490 ? 8.836 -38.875 -15.719 1 96.31 490 MET B CA 1
ATOM 8582 C C . MET B 1 490 ? 9.375 -38.125 -16.922 1 96.31 490 MET B C 1
ATOM 8584 O O . MET B 1 490 ? 10.383 -38.5 -17.516 1 96.31 490 MET B O 1
ATOM 8588 N N . PRO B 1 491 ? 8.727 -37 -17.312 1 94.38 491 PRO B N 1
ATOM 8589 C CA . PRO B 1 491 ? 9.109 -36.312 -18.531 1 94.38 491 PRO B CA 1
ATOM 8590 C C . PRO B 1 491 ? 10.516 -35.719 -18.453 1 94.38 491 PRO B C 1
ATOM 8592 O O . PRO B 1 491 ? 11.125 -35.406 -19.484 1 94.38 491 PRO B O 1
ATOM 8595 N N . SER B 1 492 ? 10.984 -35.5 -17.25 1 94.75 492 SER B N 1
ATOM 8596 C CA . SER B 1 492 ? 12.336 -34.969 -17.062 1 94.75 492 SER B CA 1
ATOM 8597 C C . SER B 1 492 ? 12.93 -35.438 -15.742 1 94.75 492 SER B C 1
ATOM 8599 O O . SER B 1 492 ? 12.203 -35.844 -14.836 1 94.75 492 SER B O 1
ATOM 8601 N N . MET B 1 493 ? 14.219 -35.5 -15.695 1 97.19 493 MET B N 1
ATOM 8602 C CA . MET B 1 493 ? 14.953 -35.812 -14.477 1 97.19 493 MET B CA 1
ATOM 8603 C C . MET B 1 493 ? 15.781 -34.625 -14.016 1 97.19 493 MET B C 1
ATOM 8605 O O . MET B 1 493 ? 16.406 -33.938 -14.828 1 97.19 493 MET B O 1
ATOM 8609 N N . GLN B 1 494 ? 15.719 -34.344 -12.758 1 97.62 494 GLN B N 1
ATOM 8610 C CA . GLN B 1 494 ? 16.453 -33.188 -12.219 1 97.62 494 GLN B CA 1
ATOM 8611 C C . GLN B 1 494 ? 17.172 -33.562 -10.93 1 97.62 494 GLN B C 1
ATOM 8613 O O . GLN B 1 494 ? 16.547 -34.031 -9.977 1 97.62 494 GLN B O 1
ATOM 8618 N N . PHE B 1 495 ? 18.484 -33.344 -10.922 1 97.88 495 PHE B N 1
ATOM 8619 C CA . PHE B 1 495 ? 19.297 -33.531 -9.727 1 97.88 495 PHE B CA 1
ATOM 8620 C C . PHE B 1 495 ? 19.656 -32.188 -9.102 1 97.88 495 PHE B C 1
ATOM 8622 O O . PHE B 1 495 ? 19.969 -31.219 -9.812 1 97.88 495 PHE B O 1
ATOM 8629 N N . SER B 1 496 ? 19.5 -32.094 -7.855 1 96.5 496 SER B N 1
ATOM 8630 C CA . SER B 1 496 ? 20.094 -31.016 -7.07 1 96.5 496 SER B CA 1
ATOM 8631 C C . SER B 1 496 ? 20.938 -31.578 -5.926 1 96.5 496 SER B C 1
ATOM 8633 O O . SER B 1 496 ? 22.031 -31.078 -5.664 1 96.5 496 SER B O 1
ATOM 8635 N N . ILE B 1 497 ? 20.422 -32.562 -5.324 1 95.44 497 ILE B N 1
ATOM 8636 C CA . ILE B 1 497 ? 21.234 -33.438 -4.473 1 95.44 497 ILE B CA 1
ATOM 8637 C C . ILE B 1 497 ? 21.859 -34.531 -5.312 1 95.44 497 ILE B C 1
ATOM 8639 O O . ILE B 1 497 ? 21.203 -35.5 -5.695 1 95.44 497 ILE B O 1
ATOM 8643 N N . PRO B 1 498 ? 23.141 -34.438 -5.516 1 96.94 498 PRO B N 1
ATOM 8644 C CA . PRO B 1 498 ? 23.766 -35.375 -6.445 1 96.94 498 PRO B CA 1
ATOM 8645 C C . PRO B 1 498 ? 23.969 -36.781 -5.824 1 96.94 498 PRO B C 1
ATOM 8647 O O . PRO B 1 498 ? 24.188 -36.875 -4.617 1 96.94 498 PRO B O 1
ATOM 8650 N N . PRO B 1 499 ? 23.953 -37.75 -6.656 1 97.56 499 PRO B N 1
ATOM 8651 C CA . PRO B 1 499 ? 24.078 -39.125 -6.152 1 97.56 499 PRO B CA 1
ATOM 8652 C C . PRO B 1 499 ? 25.438 -39.375 -5.496 1 97.56 499 PRO B C 1
ATOM 8654 O O . PRO B 1 499 ? 25.547 -40.25 -4.617 1 97.56 499 PRO B O 1
ATOM 8657 N N . TRP B 1 500 ? 26.484 -38.625 -5.859 1 97.62 500 TRP B N 1
ATOM 8658 C CA . TRP B 1 500 ? 27.812 -38.906 -5.355 1 97.62 500 TRP B CA 1
ATOM 8659 C C . TRP B 1 500 ? 27.953 -38.469 -3.898 1 97.62 500 TRP B C 1
ATOM 8661 O O . TRP B 1 500 ? 29 -38.688 -3.281 1 97.62 500 TRP B O 1
ATOM 8671 N N . LEU B 1 501 ? 26.906 -37.875 -3.324 1 95.12 501 LEU B N 1
ATOM 8672 C CA . LEU B 1 501 ? 26.906 -37.594 -1.894 1 95.12 501 LEU B CA 1
ATOM 8673 C C . LEU B 1 501 ? 26.609 -38.844 -1.088 1 95.12 501 LEU B C 1
ATOM 8675 O O . LEU B 1 501 ? 26.797 -38.875 0.13 1 95.12 501 LEU B O 1
ATOM 8679 N N . TYR B 1 502 ? 26.156 -39.844 -1.78 1 95.12 502 TYR B N 1
ATOM 8680 C CA . TYR B 1 502 ? 25.875 -41.125 -1.156 1 95.12 502 TYR B CA 1
ATOM 8681 C C . TYR B 1 502 ? 27 -42.125 -1.447 1 95.12 502 TYR B C 1
ATOM 8683 O O . TYR B 1 502 ? 28.141 -41.75 -1.662 1 95.12 502 TYR B O 1
ATOM 8691 N N . ASP B 1 503 ? 26.688 -43.438 -1.314 1 95.12 503 ASP B N 1
ATOM 8692 C CA . ASP B 1 503 ? 27.734 -44.469 -1.536 1 95.12 503 ASP B CA 1
ATOM 8693 C C . ASP B 1 503 ? 27.766 -44.875 -3.002 1 95.12 503 ASP B C 1
ATOM 8695 O O . ASP B 1 503 ? 27.016 -44.375 -3.826 1 95.12 503 ASP B O 1
ATOM 8699 N N . LYS B 1 504 ? 28.719 -45.719 -3.348 1 96.88 504 LYS B N 1
ATOM 8700 C CA . LYS B 1 504 ? 28.953 -46.156 -4.719 1 96.88 504 LYS B CA 1
ATOM 8701 C C . LYS B 1 504 ? 27.719 -46.844 -5.297 1 96.88 504 LYS B C 1
ATOM 8703 O O . LYS B 1 504 ? 27.438 -46.719 -6.492 1 96.88 504 LYS B O 1
ATOM 8708 N N . GLU B 1 505 ? 27.062 -47.438 -4.504 1 97.12 505 GLU B N 1
ATOM 8709 C CA . GLU B 1 505 ? 25.844 -48.156 -4.941 1 97.12 505 GLU B CA 1
ATOM 8710 C C . GLU B 1 505 ? 24.812 -47.156 -5.484 1 97.12 505 GLU B C 1
ATOM 8712 O O . GLU B 1 505 ? 24.203 -47.406 -6.523 1 97.12 505 GLU B O 1
ATOM 8717 N N . VAL B 1 506 ? 24.578 -46.062 -4.805 1 97.88 506 VAL B N 1
ATOM 8718 C CA . VAL B 1 506 ? 23.609 -45.062 -5.219 1 97.88 506 VAL B CA 1
ATOM 8719 C C . VAL B 1 506 ? 24.031 -44.438 -6.539 1 97.88 506 VAL B C 1
ATOM 8721 O O . VAL B 1 506 ? 23.203 -44.156 -7.402 1 97.88 506 VAL B O 1
ATOM 8724 N N . ILE B 1 507 ? 25.312 -44.219 -6.699 1 98.25 507 ILE B N 1
ATOM 8725 C CA . ILE B 1 507 ? 25.844 -43.656 -7.941 1 98.25 507 ILE B CA 1
ATOM 8726 C C . ILE B 1 507 ? 25.531 -44.625 -9.102 1 98.25 507 ILE B C 1
ATOM 8728 O O . ILE B 1 507 ? 25.062 -44.188 -10.156 1 98.25 507 ILE B O 1
ATOM 8732 N N . GLU B 1 508 ? 25.766 -45.844 -8.883 1 98.25 508 GLU B N 1
ATOM 8733 C CA . GLU B 1 508 ? 25.531 -46.844 -9.922 1 98.25 508 GLU B CA 1
ATOM 8734 C C . GLU B 1 508 ? 24.047 -46.938 -10.266 1 98.25 508 GLU B C 1
ATOM 8736 O O . GLU B 1 508 ? 23.688 -47.094 -11.438 1 98.25 508 GLU B O 1
ATOM 8741 N N . ILE B 1 509 ? 23.234 -46.906 -9.234 1 98.5 509 ILE B N 1
ATOM 8742 C CA . ILE B 1 509 ? 21.797 -46.938 -9.461 1 98.5 509 ILE B CA 1
ATOM 8743 C C . ILE B 1 509 ? 21.375 -45.688 -10.266 1 98.5 509 ILE B C 1
ATOM 8745 O O . ILE B 1 509 ? 20.578 -45.812 -11.195 1 98.5 509 ILE B O 1
ATOM 8749 N N . ALA B 1 510 ? 21.922 -44.562 -9.922 1 98.69 510 ALA B N 1
ATOM 8750 C CA . ALA B 1 510 ? 21.609 -43.312 -10.633 1 98.69 510 ALA B CA 1
ATOM 8751 C C . ALA B 1 510 ? 22.031 -43.406 -12.094 1 98.69 510 ALA B C 1
ATOM 8753 O O . ALA B 1 510 ? 21.312 -42.969 -12.984 1 98.69 510 ALA B O 1
ATOM 8754 N N . GLN B 1 511 ? 23.203 -43.938 -12.312 1 98.5 511 GLN B N 1
ATOM 8755 C CA . GLN B 1 511 ? 23.688 -44.094 -13.68 1 98.5 511 GLN B CA 1
ATOM 8756 C C . GLN B 1 511 ? 22.781 -45.031 -14.477 1 98.5 511 GLN B C 1
ATOM 8758 O O . GLN B 1 511 ? 22.453 -44.75 -15.633 1 98.5 511 GLN B O 1
ATOM 8763 N N . LYS B 1 512 ? 22.406 -46.031 -13.844 1 98.44 512 LYS B N 1
ATOM 8764 C CA . LYS B 1 512 ? 21.531 -47.031 -14.484 1 98.44 512 LYS B CA 1
ATOM 8765 C C . LYS B 1 512 ? 20.203 -46.375 -14.898 1 98.44 512 LYS B C 1
ATOM 8767 O O . LYS B 1 512 ? 19.766 -46.531 -16.047 1 98.44 512 LYS B O 1
ATOM 8772 N N . PHE B 1 513 ? 19.594 -45.688 -14.039 1 98.5 513 PHE B N 1
ATOM 8773 C CA . PHE B 1 513 ? 18.266 -45.156 -14.289 1 98.5 513 PHE B CA 1
ATOM 8774 C C . PHE B 1 513 ? 18.328 -43.969 -15.219 1 98.5 513 PHE B C 1
ATOM 8776 O O . PHE B 1 513 ? 17.391 -43.719 -15.992 1 98.5 513 PHE B O 1
ATOM 8783 N N . THR B 1 514 ? 19.406 -43.125 -15.172 1 98.5 514 THR B N 1
ATOM 8784 C CA . THR B 1 514 ? 19.547 -42.062 -16.156 1 98.5 514 THR B CA 1
ATOM 8785 C C . THR B 1 514 ? 19.734 -42.625 -17.547 1 98.5 514 THR B C 1
ATOM 8787 O O . THR B 1 514 ? 19.234 -42.062 -18.531 1 98.5 514 THR B O 1
ATOM 8790 N N . GLU B 1 515 ? 20.484 -43.688 -17.609 1 98.25 515 GLU B N 1
ATOM 8791 C CA . GLU B 1 515 ? 20.656 -44.375 -18.891 1 98.25 515 GLU B CA 1
ATOM 8792 C C . GLU B 1 515 ? 19.344 -44.969 -19.391 1 98.25 515 GLU B C 1
ATOM 8794 O O . GLU B 1 515 ? 19.062 -44.938 -20.594 1 98.25 515 GLU B O 1
ATOM 8799 N N . LEU B 1 516 ? 18.688 -45.594 -18.484 1 98.38 516 LEU B N 1
ATOM 8800 C CA . LEU B 1 516 ? 17.375 -46.156 -18.812 1 98.38 516 LEU B CA 1
ATOM 8801 C C . LEU B 1 516 ? 16.453 -45.062 -19.344 1 98.38 516 LEU B C 1
ATOM 8803 O O . LEU B 1 516 ? 15.758 -45.25 -20.344 1 98.38 516 LEU B O 1
ATOM 8807 N N . HIS B 1 517 ? 16.406 -43.938 -18.672 1 98.44 517 HIS B N 1
ATOM 8808 C CA . HIS B 1 517 ? 15.586 -42.812 -19.109 1 98.44 517 HIS B CA 1
ATOM 8809 C C . HIS B 1 517 ? 15.992 -42.344 -20.5 1 98.44 517 HIS B C 1
ATOM 8811 O O . HIS B 1 517 ? 15.133 -42.125 -21.359 1 98.44 517 HIS B O 1
ATOM 8817 N N . GLU B 1 518 ? 17.25 -42.188 -20.734 1 98.31 518 GLU B N 1
ATOM 8818 C CA . GLU B 1 518 ? 17.797 -41.688 -21.984 1 98.31 518 GLU B CA 1
ATOM 8819 C C . GLU B 1 518 ? 17.453 -42.625 -23.141 1 98.31 518 GLU B C 1
ATOM 8821 O O . GLU B 1 518 ? 17.094 -42.156 -24.234 1 98.31 518 GLU B O 1
ATOM 8826 N N . SER B 1 519 ? 17.484 -43.906 -22.922 1 98.06 519 SER B N 1
ATOM 8827 C CA . SER B 1 519 ? 17.422 -44.875 -24.016 1 98.06 519 SER B CA 1
ATOM 8828 C C . SER B 1 519 ? 15.992 -45.344 -24.234 1 98.06 519 SER B C 1
ATOM 8830 O O . SER B 1 519 ? 15.594 -45.625 -25.375 1 98.06 519 SER B O 1
ATOM 8832 N N . LEU B 1 520 ? 15.266 -45.438 -23.188 1 97.75 520 LEU B N 1
ATOM 8833 C CA . LEU B 1 520 ? 13.953 -46.062 -23.312 1 97.75 520 LEU B CA 1
ATOM 8834 C C . LEU B 1 520 ? 12.844 -45.031 -23.156 1 97.75 520 LEU B C 1
ATOM 8836 O O . LEU B 1 520 ? 11.898 -45 -23.953 1 97.75 520 LEU B O 1
ATOM 8840 N N . VAL B 1 521 ? 12.906 -44.219 -22.203 1 97.88 521 VAL B N 1
ATOM 8841 C CA . VAL B 1 521 ? 11.805 -43.344 -21.828 1 97.88 521 VAL B CA 1
ATOM 8842 C C . VAL B 1 521 ? 11.805 -42.094 -22.734 1 97.88 521 VAL B C 1
ATOM 8844 O O . VAL B 1 521 ? 10.781 -41.75 -23.312 1 97.88 521 VAL B O 1
ATOM 8847 N N . ALA B 1 522 ? 12.945 -41.438 -22.906 1 97.88 522 ALA B N 1
ATOM 8848 C CA . ALA B 1 522 ? 13.062 -40.156 -23.609 1 97.88 522 ALA B CA 1
ATOM 8849 C C . ALA B 1 522 ? 12.578 -40.281 -25.047 1 97.88 522 ALA B C 1
ATOM 8851 O O . ALA B 1 522 ? 11.859 -39.406 -25.547 1 97.88 522 ALA B O 1
ATOM 8852 N N . PRO B 1 523 ? 12.945 -41.344 -25.781 1 97.88 523 PRO B N 1
ATOM 8853 C CA . PRO B 1 523 ? 12.445 -41.469 -27.141 1 97.88 523 PRO B CA 1
ATOM 8854 C C . PRO B 1 523 ? 10.922 -41.5 -27.219 1 97.88 523 PRO B C 1
ATOM 8856 O O . PRO B 1 523 ? 10.328 -40.906 -28.109 1 97.88 523 PRO B O 1
ATOM 8859 N N . LEU B 1 524 ? 10.367 -42.188 -26.297 1 97.12 524 LEU B N 1
ATOM 8860 C CA . LEU B 1 524 ? 8.914 -42.25 -26.25 1 97.12 524 LEU B CA 1
ATOM 8861 C C . LEU B 1 524 ? 8.328 -40.875 -25.938 1 97.12 524 LEU B C 1
ATOM 8863 O O . LEU B 1 524 ? 7.328 -40.469 -26.531 1 97.12 524 LEU B O 1
ATOM 8867 N N . LEU B 1 525 ? 8.891 -40.219 -25.016 1 97.25 525 LEU B N 1
ATOM 8868 C CA . LEU B 1 525 ? 8.453 -38.875 -24.641 1 97.25 525 LEU B CA 1
ATOM 8869 C C . LEU B 1 525 ? 8.523 -37.938 -25.844 1 97.25 525 LEU B C 1
ATOM 8871 O O . LEU B 1 525 ? 7.598 -37.156 -26.078 1 97.25 525 LEU B O 1
ATOM 8875 N N . LEU B 1 526 ? 9.602 -37.969 -26.562 1 97.06 526 LEU B N 1
ATOM 8876 C CA . LEU B 1 526 ? 9.805 -37.094 -27.719 1 97.06 526 LEU B CA 1
ATOM 8877 C C . LEU B 1 526 ? 8.797 -37.406 -28.812 1 97.06 526 LEU B C 1
ATOM 8879 O O . LEU B 1 526 ? 8.305 -36.5 -29.484 1 97.06 526 LEU B O 1
ATOM 8883 N N . GLU B 1 527 ? 8.523 -38.656 -28.969 1 96.56 527 GLU B N 1
ATOM 8884 C CA . GLU B 1 527 ? 7.492 -39.031 -29.922 1 96.56 527 GLU B CA 1
ATOM 8885 C C . GLU B 1 527 ? 6.133 -38.469 -29.531 1 96.56 527 GLU B C 1
ATOM 8887 O O . GLU B 1 527 ? 5.449 -37.844 -30.359 1 96.56 527 GLU B O 1
ATOM 8892 N N . LEU B 1 528 ? 5.77 -38.656 -28.312 1 95.94 528 LEU B N 1
ATOM 8893 C CA . LEU B 1 528 ? 4.492 -38.156 -27.828 1 95.94 528 LEU B CA 1
ATOM 8894 C C . LEU B 1 528 ? 4.457 -36.625 -27.844 1 95.94 528 LEU B C 1
ATOM 8896 O O . LEU B 1 528 ? 3.398 -36.031 -28.062 1 95.94 528 LEU B O 1
ATOM 8900 N N . ALA B 1 529 ? 5.598 -35.969 -27.547 1 96.19 529 ALA B N 1
ATOM 8901 C CA . ALA B 1 529 ? 5.688 -34.531 -27.625 1 96.19 529 ALA B CA 1
ATOM 8902 C C . ALA B 1 529 ? 5.328 -34 -29.016 1 96.19 529 ALA B C 1
ATOM 8904 O O . ALA B 1 529 ? 4.699 -32.969 -29.172 1 96.19 529 ALA B O 1
ATOM 8905 N N . GLY B 1 530 ? 5.746 -34.688 -29.953 1 93.88 530 GLY B N 1
ATOM 8906 C CA . GLY B 1 530 ? 5.387 -34.344 -31.328 1 93.88 530 GLY B CA 1
ATOM 8907 C C . GLY B 1 530 ? 3.891 -34.406 -31.578 1 93.88 530 GLY B C 1
ATOM 8908 O O . GLY B 1 530 ? 3.342 -33.562 -32.312 1 93.88 530 GLY B O 1
ATOM 8909 N N . GLU B 1 531 ? 3.234 -35.281 -30.953 1 93.25 531 GLU B N 1
ATOM 8910 C CA . GLU B 1 531 ? 1.796 -35.469 -31.125 1 93.25 531 GLU B CA 1
ATOM 8911 C C . GLU B 1 531 ? 1.008 -34.375 -30.422 1 93.25 531 GLU B C 1
ATOM 8913 O O . GLU B 1 531 ? -0.076 -34 -30.875 1 93.25 531 GLU B O 1
ATOM 8918 N N . VAL B 1 532 ? 1.549 -33.938 -29.406 1 93.56 532 VAL B N 1
ATOM 8919 C CA . VAL B 1 532 ? 0.84 -32.969 -28.562 1 93.56 532 VAL B CA 1
ATOM 8920 C C . VAL B 1 532 ? 0.581 -31.688 -29.344 1 93.56 532 VAL B C 1
ATOM 8922 O O . VAL B 1 532 ? -0.471 -31.062 -29.203 1 93.56 532 VAL B O 1
ATOM 8925 N N . THR B 1 533 ? 1.491 -31.203 -30.156 1 92.12 533 THR B N 1
ATOM 8926 C CA . THR B 1 533 ? 1.391 -29.938 -30.859 1 92.12 533 THR B CA 1
ATOM 8927 C C . THR B 1 533 ? 0.235 -29.969 -31.859 1 92.12 533 THR B C 1
ATOM 8929 O O . THR B 1 533 ? -0.332 -28.922 -32.188 1 92.12 533 THR B O 1
ATOM 8932 N N . ASP B 1 534 ? -0.181 -31.156 -32.219 1 90.56 534 ASP B N 1
ATOM 8933 C CA . ASP B 1 534 ? -1.265 -31.297 -33.188 1 90.56 534 ASP B CA 1
ATOM 8934 C C . ASP B 1 534 ? -2.584 -31.625 -32.5 1 90.56 534 ASP B C 1
ATOM 8936 O O . ASP B 1 534 ? -3.635 -31.094 -32.875 1 90.56 534 ASP B O 1
ATOM 8940 N N . THR B 1 535 ? -2.502 -32.438 -31.484 1 91.06 535 THR B N 1
ATOM 8941 C CA . THR B 1 535 ? -3.73 -33 -30.969 1 91.06 535 THR B CA 1
ATOM 8942 C C . THR B 1 535 ? -4.074 -32.406 -29.609 1 91.06 535 THR B C 1
ATOM 8944 O O . THR B 1 535 ? -5.242 -32.375 -29.203 1 91.06 535 THR B O 1
ATOM 8947 N N . GLY B 1 536 ? -3.029 -32.062 -28.891 1 92.31 536 GLY B N 1
ATOM 8948 C CA . GLY B 1 536 ? -3.238 -31.641 -27.516 1 92.31 536 GLY B CA 1
ATOM 8949 C C . GLY B 1 536 ? -3.318 -32.812 -26.547 1 92.31 536 GLY B C 1
ATOM 8950 O O . GLY B 1 536 ? -3.52 -32.625 -25.344 1 92.31 536 GLY B O 1
ATOM 8951 N N . ASP B 1 537 ? -3.135 -34.031 -26.984 1 94.06 537 ASP B N 1
ATOM 8952 C CA . ASP B 1 537 ? -3.176 -35.219 -26.125 1 94.06 537 ASP B CA 1
ATOM 8953 C C . ASP B 1 537 ? -2.016 -35.219 -25.141 1 94.06 537 ASP B C 1
ATOM 8955 O O . ASP B 1 537 ? -0.887 -34.875 -25.5 1 94.06 537 ASP B O 1
ATOM 8959 N N . PRO B 1 538 ? -2.299 -35.594 -23.953 1 94.25 538 PRO B N 1
ATOM 8960 C CA . PRO B 1 538 ? -1.248 -35.531 -22.938 1 94.25 538 PRO B CA 1
ATOM 8961 C C . PRO B 1 538 ? -0.126 -36.531 -23.188 1 94.25 538 PRO B C 1
ATOM 8963 O O . PRO B 1 538 ? -0.34 -37.562 -23.844 1 94.25 538 PRO B O 1
ATOM 8966 N N . ILE B 1 539 ? 1.029 -36.25 -22.672 1 95.56 539 ILE B N 1
ATOM 8967 C CA . ILE B 1 539 ? 2.148 -37.188 -22.703 1 95.56 539 ILE B CA 1
ATOM 8968 C C . ILE B 1 539 ? 1.974 -38.219 -21.594 1 95.56 539 ILE B C 1
ATOM 8970 O O . ILE B 1 539 ? 1.972 -39.406 -21.844 1 95.56 539 ILE B O 1
ATOM 8974 N N . ILE B 1 540 ? 1.811 -37.688 -20.422 1 95.25 540 ILE B N 1
ATOM 8975 C CA . ILE B 1 540 ? 1.494 -38.562 -19.312 1 95.25 540 ILE B CA 1
ATOM 8976 C C . ILE B 1 540 ? -0.004 -38.875 -19.297 1 95.25 540 ILE B C 1
ATOM 8978 O O . ILE B 1 540 ? -0.82 -37.969 -19.125 1 95.25 540 ILE B O 1
ATOM 8982 N N . ARG B 1 541 ? -0.344 -40.125 -19.406 1 94.31 541 ARG B N 1
ATOM 8983 C CA . ARG B 1 541 ? -1.738 -40.5 -19.562 1 94.31 541 ARG B CA 1
ATOM 8984 C C . ARG B 1 541 ? -2.172 -41.438 -18.438 1 94.31 541 ARG B C 1
ATOM 8986 O O . ARG B 1 541 ? -1.414 -42.344 -18.031 1 94.31 541 ARG B O 1
ATOM 8993 N N . PRO B 1 542 ? -3.375 -41.188 -17.969 1 94 542 PRO B N 1
ATOM 8994 C CA . PRO B 1 542 ? -3.916 -42.219 -17.062 1 94 542 PRO B CA 1
ATOM 8995 C C . PRO B 1 542 ? -4.215 -43.531 -17.75 1 94 542 PRO B C 1
ATOM 8997 O O . PRO B 1 542 ? -4.383 -43.562 -18.969 1 94 542 PRO B O 1
ATOM 9000 N N . ILE B 1 543 ? -4.355 -44.562 -16.953 1 90.69 543 ILE B N 1
ATOM 9001 C CA . ILE B 1 543 ? -4.562 -45.875 -17.5 1 90.69 543 ILE B CA 1
ATOM 9002 C C . ILE B 1 543 ? -5.871 -45.938 -18.281 1 90.69 543 ILE B C 1
ATOM 9004 O O . ILE B 1 543 ? -5.973 -46.625 -19.297 1 90.69 543 ILE B O 1
ATOM 9008 N N . TRP B 1 544 ? -6.875 -45.25 -17.812 1 90.69 544 TRP B N 1
ATOM 9009 C CA . TRP B 1 544 ? -8.172 -45.281 -18.484 1 90.69 544 TRP B CA 1
ATOM 9010 C C . TRP B 1 544 ? -8.086 -44.656 -19.859 1 90.69 544 TRP B C 1
ATOM 9012 O O . TRP B 1 544 ? -9.023 -44.75 -20.656 1 90.69 544 TRP B O 1
ATOM 9022 N N . TRP B 1 545 ? -7.035 -43.969 -20.172 1 90.69 545 TRP B N 1
ATOM 9023 C CA . TRP B 1 545 ? -6.848 -43.406 -21.5 1 90.69 545 TRP B CA 1
ATOM 9024 C C . TRP B 1 545 ? -6.895 -44.469 -22.562 1 90.69 545 TRP B C 1
ATOM 9026 O O . TRP B 1 545 ? -7.426 -44.25 -23.656 1 90.69 545 TRP B O 1
ATOM 9036 N N . ILE B 1 546 ? -6.375 -45.625 -22.234 1 86.38 546 ILE B N 1
ATOM 9037 C CA . ILE B 1 546 ? -6.332 -46.719 -23.203 1 86.38 546 ILE B CA 1
ATOM 9038 C C . ILE B 1 546 ? -7.418 -47.75 -22.875 1 86.38 546 ILE B C 1
ATOM 9040 O O . ILE B 1 546 ? -7.777 -48.562 -23.719 1 86.38 546 ILE B O 1
ATOM 9044 N N . SER B 1 547 ? -7.852 -47.719 -21.656 1 88.12 547 SER B N 1
ATOM 9045 C CA . SER B 1 547 ? -8.914 -48.625 -21.25 1 88.12 547 SER B CA 1
ATOM 9046 C C . SER B 1 547 ? -9.977 -47.906 -20.438 1 88.12 547 SER B C 1
ATOM 9048 O O . SER B 1 547 ? -10.078 -48.125 -19.219 1 88.12 547 SER B O 1
ATOM 9050 N N . PRO B 1 548 ? -10.734 -47.188 -21.062 1 83.12 548 PRO B N 1
ATOM 9051 C CA . PRO B 1 548 ? -11.672 -46.312 -20.359 1 83.12 548 PRO B CA 1
ATOM 9052 C C . PRO B 1 548 ? -12.711 -47.062 -19.547 1 83.12 548 PRO B C 1
ATOM 9054 O O . PRO B 1 548 ? -13.32 -46.531 -18.625 1 83.12 548 PRO B O 1
ATOM 9057 N N . ARG B 1 549 ? -13 -48.375 -19.797 1 77.25 549 ARG B N 1
ATOM 9058 C CA . ARG B 1 549 ? -14.055 -49.156 -19.141 1 77.25 549 ARG B CA 1
ATOM 9059 C C . ARG B 1 549 ? -13.484 -49.969 -17.984 1 77.25 549 ARG B C 1
ATOM 9061 O O . ARG B 1 549 ? -14.234 -50.656 -17.266 1 77.25 549 ARG B O 1
ATOM 9068 N N . ASP B 1 550 ? -12.148 -49.969 -17.891 1 70.25 550 ASP B N 1
ATOM 9069 C CA . ASP B 1 550 ? -11.547 -50.781 -16.828 1 70.25 550 ASP B CA 1
ATOM 9070 C C . ASP B 1 550 ? -11.609 -50.062 -15.484 1 70.25 550 ASP B C 1
ATOM 9072 O O . ASP B 1 550 ? -11.266 -48.875 -15.391 1 70.25 550 ASP B O 1
ATOM 9076 N N . GLU B 1 551 ? -12.461 -50.625 -14.508 1 60.41 551 GLU B N 1
ATOM 9077 C CA . GLU B 1 551 ? -12.625 -50.062 -13.18 1 60.41 551 GLU B CA 1
ATOM 9078 C C . GLU B 1 551 ? -11.398 -50.312 -12.312 1 60.41 551 GLU B C 1
ATOM 9080 O O . GLU B 1 551 ? -10.844 -51.406 -12.32 1 60.41 551 GLU B O 1
#

pLDDT: mean 94.91, std 6.27, range [47.22, 98.94]

InterPro domains:
  IPR000322 Glycoside hydrolase family 31, TIM barrel domain [PF01055] (224-375)
  IPR000322 Glycoside hydrolase family 31, TIM barrel domain [PF01055] (436-521)
  IPR017853 Glycoside hydrolase superfamily [SSF51445] (216-550)
  IPR050985 Alpha-glycosidase and related enzymes [PTHR43053] (2-551)

Solvent-accessible surface area (backbone atoms only — not comparable to full-atom values): 55504 Å² total; per-residue (Å²): 110,52,80,54,48,48,30,37,38,31,52,49,97,86,64,47,77,54,43,41,38,34,38,70,60,43,36,47,34,70,87,49,43,49,72,58,90,53,32,36,35,29,46,32,35,79,86,37,68,34,53,32,37,39,33,62,41,71,85,48,95,60,34,44,32,35,41,38,37,44,29,44,85,44,70,72,41,70,42,36,34,37,38,48,48,77,96,48,50,40,42,48,40,49,41,50,32,60,28,48,72,57,64,64,68,78,55,72,41,76,65,37,75,72,44,27,12,53,21,83,86,39,53,89,46,42,8,26,38,37,46,60,36,38,39,29,65,59,8,27,34,39,37,53,43,87,86,30,37,46,20,47,21,36,32,40,88,76,35,31,38,34,45,31,10,32,45,64,99,41,68,29,39,56,56,87,94,50,72,52,45,32,33,45,36,34,36,42,34,38,30,84,34,36,48,60,35,49,52,52,49,45,62,71,72,46,57,47,24,81,56,69,44,40,66,47,51,40,36,24,36,30,40,35,41,34,48,64,38,41,66,68,52,34,49,65,60,51,53,51,51,56,50,47,39,54,74,71,68,51,71,63,37,31,37,35,45,37,47,58,51,28,75,39,59,46,52,80,52,70,20,55,86,49,33,76,53,55,64,61,51,43,50,52,39,44,74,71,66,49,42,38,28,38,54,43,62,60,47,27,23,61,86,18,84,50,31,61,52,32,60,76,66,63,24,42,30,13,27,65,86,55,82,45,62,31,63,34,64,56,102,87,46,52,23,33,38,60,22,46,63,25,69,66,30,42,51,55,53,49,49,45,56,51,46,41,25,71,74,59,60,43,64,26,35,36,41,41,64,55,31,46,66,55,48,62,77,65,57,25,52,78,49,80,56,42,50,56,41,52,47,31,31,41,47,52,54,70,38,56,92,27,20,49,64,15,32,31,41,41,37,37,91,41,30,43,52,31,29,30,39,29,59,75,78,28,45,34,41,66,49,36,62,34,14,58,57,14,48,64,26,43,52,46,34,43,16,72,66,41,41,56,47,44,30,61,56,42,35,32,29,46,54,48,77,91,66,30,87,64,93,61,102,59,59,54,67,67,59,30,50,53,36,43,60,53,32,34,73,45,64,24,38,33,37,28,56,57,49,77,81,54,54,72,65,49,34,51,52,49,52,50,39,50,49,45,17,38,70,59,42,23,57,53,51,54,54,38,50,60,46,21,53,78,58,52,54,50,59,61,67,62,72,40,64,84,36,60,83,67,129,111,51,79,53,48,47,29,38,36,31,52,50,99,86,63,47,77,54,43,42,38,35,38,71,59,44,38,48,35,69,86,50,43,50,73,57,89,53,34,37,36,28,46,32,35,80,86,39,66,32,52,31,35,39,33,62,41,71,84,49,95,61,34,44,32,34,40,38,38,43,29,45,84,44,71,74,43,70,44,36,34,37,38,50,47,76,97,48,50,40,43,49,41,51,41,51,31,60,30,47,72,58,66,64,67,81,54,71,43,75,66,39,74,72,44,25,12,53,21,83,85,37,53,90,46,43,10,26,38,36,45,61,37,39,38,30,64,60,8,28,35,39,36,53,43,86,86,31,36,46,19,47,21,36,30,40,89,76,34,31,39,34,45,30,9,32,46,64,100,41,69,29,38,57,57,87,94,50,71,53,45,34,34,46,37,34,37,41,33,36,30,85,35,35,46,59,36,50,51,51,49,45,62,72,72,45,58,47,24,80,57,72,45,40,66,47,53,39,36,25,37,32,40,35,42,35,47,64,38,39,65,68,51,34,48,67,58,52,52,51,51,56,49,48,39,54,73,71,68,51,71,63,35,32,38,34,46,36,48,56,51,27,76,38,61,47,53,78,51,70,19,55,87,48,34,75,53,56,65,61,50,42,49,51,39,45,74,72,66,48,42,38,28,38,56,45,62,60,48,27,23,62,88,17,82,49,30,59,53,33,61,76,67,63,25,42,29,14,27,65,87,56,82,46,61,31,63,35,64,57,101,89,48,51,23,33,38,58,23,47,63,25,68,66,30,43,50,54,54,50,50,43,54,50,45,41,25,70,74,57,60,42,64,27,35,36,41,40,64,55,31,44,67,54,49,62,76,63,58,25,53,79,49,80,55,42,50,55,40,52,48,32,31,41,47,52,55,71,38,56,92,27,21,50,65,14,34,31,40,42,36,38,91,41,30,42,51,32,29,33,39,28,58,73,77,28,44,32,39,65,50,37,63,34,14,58,57,14,48,65,26,42,52,48,35,45,16,70,65,42,40,55,46,42,32,60,57,41,34,30,29,46,53,49,76,93,64,30,86,65,93,62,102,61,58,52,67,66,58,30,51,53,35,44,60,54,32,34,74,45,64,26,41,34,34,29,55,58,47,79,80,55,55,71,65,48,34,52,52,48,51,49,40,50,48,45,18,39,69,58,41,23,56,53,51,53,54,39,50,61,46,21,53,78,59,52,54,50,58,63,68,62,72,39,65,83,36,60,84,67,128

Secondary structure (DSSP, 8-state):
-EEETTEEEEE-TTS-EEEEEEESS--B-GGGEEEETTEEEEEEETTEEEEEEEEEEEEETTEEEEEEEEEE-STT--EEEEEE-TT--EEEEE--SB--SS----SEEEEEE-----TTTSTTS--SBEEEEEEETTSEEEEE-TTS-EEEEEETTTTEEEEEE--TTSS--PPTT-----EEEEEEEE-SSHHHHHHHHHHHHS---SS---HHHHHS-EEESHHHHTT---HHHHHHHHHHHHHTT---SEEEE-TTSSSSBTB-S--TTT-TTHHHHHHHHHHTT--EEEEE-SEEETTSTHHHHHHHTT-B-B-TTSSSBPPEEETTEEEEEB-TTSHHHHHHHHHHHHHHHHHH---EEEE----GGGS-SS-B-SS--SSTHHHHHHHHGGGGGGTTT-EES-BSS-TTS-SEEEPPP--SSSSSBSSGGGHHHHHHHHHHTT--SEEPPPTT----GGGSSSSSSS--HHHHHHHHHHHTTSS--EESS-GGGS-HHHHHHHHHHHHHIIIIIHHHHHHHHHHHHHH---SS--GGGT-TT--/-EEETTEEEEE-TTS-EEEEEEESS--B-GGGEEEETTEEEEEEETTEEEEEEEEEEEEETTEEEEEEEEEE-STT--EEEEEE-TT--EEEEE--SB--SS----SEEEEEE-----TTTSTTS--SBEEEEEEETTSEEEEE-TTS-EEEEEETTTTEEEEEE--TTSS--PPTTS----EEEEEEEE-SSHHHHHHHHHHHH----SS---HHHHHS-EEESHHHHTT---HHHHHHHHHHHHHTT---SEEEE-TTSSSSBTB-S--TTT-TTHHHHHHHHHHTT--EEEEE-SEEETTSTHHHHHHHTT-B-B-TTSSSBPPEEETTEEEEEB-TTSHHHHHHHHHHHHHHHHHH---EEEE----GGGS-SS-B-SS--SSTHHHHHHHHGGGGGGTTT-EES-BSS-TTS-SEEEPPP--SSSSTBTSGGGHHHHHHHHHHTT--SEEPPPTT----GGGSSSSSSS--HHHHHHHHHHHTTSS--EESS-GGGS-HHHHHHHHHHHHHIIIIIHHHHHHHHHHHHHH---SS--GGGT-TT--

Radius of gyration: 36.89 Å; Cα contacts (8 Å, |Δi|>4): 2592; chains: 2; bounding box: 79×103×70 Å

Organism: Chelonoidis abingdonii (NCBI:txid106734)

Foldseek 3Di:
DADAQFWGFDADPVRHTDWTKGWPLFGFDVVQWDDDPQKIWGQATPVGGWTWMWGWDDPDPFKIKIKIKIWDDDAQDKTKMKIAQPPKFKFAFADALFFDPSDADDAWWDWDFSFADQCVVVRPHGHQAGAQKMFILQAKIKHWDPQFRWTWIDGRVRRMIMTMGGDPLGLFDHDPPDGRIGMTIMMMMGGDGRLVSLLVCCVVPAAAAQDAAALLQQFFAEEEQPLQQNQNAALVNVVVVLVVCVVLPGDYSAYEYEHNLPPFQPDLDGDCVRYVDQQVSLVVCVVVPHAYAYEHEFWDAPPDPCQVVCQVVVQFWPAQVSPGFDWWDDPRGIGTGGQLVDPVNLCVVLVSVVVCCVVRVHQAYEYDDLTCNGPPSHTDGPDDGSGSNVSSLSSLVSRQVRANAYEYAHDDSNNHSNHEYEHRFAALDPHSRSYLVVQLSSLQNSLSVLRARYDYYAQRTSDDCVVAPDNDSGHDLVSNLVSLQVQLQPSGYYHNPDQVVDDPVSSVSNVVSSVVSNPPRSVLLVVVSVVCSPRSHHSDDDPCSVPSPDD/DADAQFWGFDADPVRHTDWTKGWPQFGFDVVQWDDDVQKIWGQATPVGGWTWMWGWDDPDPFKIKIKIKIWDDDAQDKTKMKIAQPPKFKFAFADALFFDPSDADDAWWDWDFSFADFCVVVRPHGHQAGAQKMFILQAKIKHWDPQFRWTWIDGRVRRMIMTMGGDPLGLFDHDPPDGRIGMTIMMMMGGDGRLVSLLVCCVVPAAAAQDAAALLQQQFAEEEQPLQQNQNAALVNVLVVLVVCVVLPGDYSAYEYEHNLPPFQPDLDGDCVRYVDQQVSLVVCVVVPHAYAYEHEFWDAPPDPCQVVCQVVVQFWPAQVSPGFDWWADPRGIGTGGQLVDPVNLCVVLVSVVVCCVRRVHLAYEYDDLTCNGPPSHTDGPDDGSGSNVSSLSSLVSRQVRANAYEYAGDDSNNHSNHEYEHRFAALDPHSRRYLVVQLSNLQNSLSVLRARYDYYAQRTSDDCVRAPDNDSGHDLVSNLVSLQVQLQPSGYYHNPDQVVDDPVSSVSNVVSSNCSNPPRSVLLVVVSVVCSPRSHHSDHDPCSVPSPDD

Sequence (1102 aa):
MDLRKDGFIIKNTNGEVVFRLAFQSGTLDLESCSKEGEILTCTRSDRGKLNFFIQTVKPKDTVMCYRVRWEEFVADTVVEHTMFWEDAHWYGGCEMSVQHWPIRLPGYQEPMPFVTSDVYSFRGSFGGILERYWLSSKAAAIKINDSVPFHLGFNASERSLFFQARYKDSPYKPPLGQQPFPELSYRVCVGSDVTSIHKYMVRRYFNKPSKIPAENAFRYPIWSTWALYKNDIDQDKLLRFAEKIKKYRFNCSHIEIDDTYTQTYGDFDFDPVKFPNVTEMFKTLKKEGFKVTLWTHPFINYNSSNFGVGIERQLFIKEPTGKLPAMVKWWNGIGAILDFTNPTAREWFQSHLKQLRSKYGIASFKFDAGEVSYLPKQFSSFRPLSDPSIWSRRYTEMAIPFYELAEVRVGYQSQNISCFFRIIDRDSVWGYELGLKSLIPTVLTISMLGYPFIKTEMIGGNFFPNKTEGAVEIPDQELYIRWLELSAFMPSMQFSIPPWLYDKEVIEIAQKFTELHESLVAPLLLELAGEVTDTGDPIIRPIWWISPRDEMDLRKDGFIIKNTNGEVVFRLAFQSGTLDLESCSKEGEILTCTRSDRGKLNFFIQTVKPKDTVMCYRVRWEEFVADTVVEHTMFWEDAHWYGGCEMSVQHWPIRLPGYQEPMPFVTSDVYSFRGSFGGILERYWLSSKAAAIKINDSVPFHLGFNASERSLFFQARYKDSPYKPPLGQQPFPELSYRVCVGSDVTSIHKYMVRRYFNKPSKIPAENAFRYPIWSTWALYKNDIDQDKLLRFAEKIKKYRFNCSHIEIDDTYTQTYGDFDFDPVKFPNVTEMFKTLKKEGFKVTLWTHPFINYNSSNFGVGIERQLFIKEPTGKLPAMVKWWNGIGAILDFTNPTAREWFQSHLKQLRSKYGIASFKFDAGEVSYLPKQFSSFRPLSDPSIWSRRYTEMAIPFYELAEVRVGYQSQNISCFFRIIDRDSVWGYELGLKSLIPTVLTISMLGYPFIKTEMIGGNFFPNKTEGAVEIPDQELYIRWLELSAFMPSMQFSIPPWLYDKEVIEIAQKFTELHESLVAPLLLELAGEVTDTGDPIIRPIWWISPRDE

Nearest PDB structures (foldseek):
  7qqg-assembly1_A  TM=9.867E-01  e=1.312E-95  Homo sapiens
  7qqg-assembly2_B  TM=9.854E-01  e=3.731E-95  Homo sapiens
  7qqg-assembly2_C  TM=9.852E-01  e=3.134E-95  Homo sapiens
  7qqf-assembly2_B  TM=9.856E-01  e=7.066E-95  Homo sapiens
  7qqf-assembly1_A  TM=9.853E-01  e=1.935E-93  Homo sapiens